Protein AF-A0A3M2BCF5-F1 (afdb_monomer_lite)

Foldseek 3Di:
DLLQLLVVVVVVDQLVVSVVVCCVLCVLLLVLLLQLLLQLLCLLLPFPDVVSNVRSPCVSVVSVVVSVCVSPVVSVVVNVCCVVCVCVSDDDPDDLVVVLVVLVPQPPDPVLVVVQVVLVCLLCCLVPVDPADAQLQQLLLAQPPDPVSVVLVVCVVVDLVSDWWKDKDLDPVLVLVLLVLLVPDPFFPHKDWLDDPPLVVVLVVLVVVLVVLVPDDLDFDDDDDDDDDDDDDDDPPPPPLPQDQCVLVVVLVVLVVVLVVLVVQLVPDVVSVVVCVVVSVVSVVSSVVSVVDDRSVSSVVVSVVSVVVSVVVVVVSVVVSCVSNPDPDDLVPDPPVSSVVQAPPVRMGMMITGTDDDLSGLVSLVVSLVSSCVSPVPIGDDSNCSNVVSVSLVVSLVSSLVSSLVSSLVSLCVSLVDPLLSVLLCQLLSSLVSNLSSCVPPVVPVQHHYSQQSSLRSSSSSNLSSLSSQQSSQVVVVDPSSNSSSLSVLVVVLVVLLVVLCVLLPDSRNSSVSNSVSNNSSSVSSNVCSSHNSVSCCVVRPDDPDPDDPDDDDDDDDDDDDDDDDPPPDDDDDDPPPDDDPDDDDDDDDDDDDLQAEEEEEEAAPPPCFACVNCVVLQVLVQVLCCVLCLPPNHRYGYYYDRHLVVVVVLLVDSNYFKYFFALVSVLVVCLVPPPFKDFWWFFPFFPDPFQKKFKKAFPPADLALVVQAQFEEEEADPPCPLVCQQQWAFPPHHSHRYHYDYDPDPVVLLVCRLVVPDVRGRIYIDGPVVVVVQCPDPPRVVGMDGSGMTHTDDGTTMITGDDVNPVSSVSNSVSQQCLVVDPSSVVSCVVRVGPTIHGDPPVSSVVSSVRVSVVD

Radius of gyration: 42.1 Å; chains: 1; bounding box: 110×77×121 Å

Secondary structure (DSSP, 8-state):
-HHHHHHHHHTT--HHHHHHHHHHHHHHHHHHHHHHHHHHHHHHTTSS-HHHHHHHHHHHHHHHHHHHHHHTHHHHHHHHHHHH-TTTTS---SSGGGTHHHHTT---THHHHHHHHHHHHHHHHHHHH----EE--SGGGS-TT-HHHHHHHHHHHH-GGGS-EEEEESSHHHHHHHHHHHHTSTTEEEEE-SS-TTHHHHHHHHHHHHHHHHT-----S-----------------------TTHHHHHHHHHHHHHHHHHHHHTT-HHHHHHHHHHHHHHHHHHHHHHHS-HHHHHHHHHHHHHHHHHHHHHHHHHHHHHHSPPP--TTSS-HHHHHHHB-TTSPEEEEEEESS--SSHHHHHHHHHHHHHH-TT-BSHHHHHHHHHHHHHHHHHHHHHHHHHHHHHHHHHHHSSHHHHHHHHHHHHHHHHHHHHHHHHH--S--EETTGGGHHHHHHHHHTHHHHHHHHHHHTT-HHHHHHHHHHHHHHHHHHHHHHHHHTT-SSHHHHHHHHHHHHHHHHHHHIIIIIHHHHHHHHS---------S---PPP--PPPP-------S--SSSS---------S------TT-EEEEEE-TT-TT--TTTTHHHHHHHHHHHHHTTTTTTSPEEEEEE--HHHHHHHHHSTTEEEEEE-HHHHHHHHHHSTTSEEEEEE-S-SS---S-EEEEEETTS-SSGGGGTT-EEEE--SSTHHHHHHH--BTTB--TTPEEEE-S-HHHHHHHHHHT-TT--SEEEEEHHHHHHHHT-TTTGGGEEEEEEPPPPPPPEEEEESTTHHHHHHHHHHHHHHGGGSHHHHHHHHHTT----EEP-HHHHHHHHHHHHTT-

Sequence (857 aa):
FYTHYRRFRAAGRAAPSAVAATYDAVGRSLWLDGVATAAAFLAAGLTEFPGLAELGVIAGAGLLICLAAMYVLFPALLVVADRRVPQAFGLGPDGAARLVPVIARAPRGRTGTIALAAAGLITVGGFAFGEYEFNTNLLDLQAGDGEAGVWQRRLMEVDDRARFAVALYRDRSAFERARERFEALPEVRRTEAAFPAGEASRRAALAPLCARAGALEVRMGRGRTEGPAAAAGGREASSAVAVQPGHARALRRELFALRSDLRRFARRSDEAEQALRGFEDGVTRLYRSLGTLDPAEADRSVAAVEARMGRALESVRGRVVGLLCPPPLDLDRVPPPLRSRFVGRDGSLALYIYPEGDVWSGEGSARFVRALRTVDANVFGGVVSFHDNAAAMIRSFAEAAALSAGVIGLLLLLFMGSLRGAALAAIPLVVGLGALLGVMRWLRLGLEWNLASFFAVPILIGIGIAGGIHVVRAHDTGSSETLEGAMEGVVFSALTTIISFGMLGFARHQGMAMLGSIVAVGVGLNLLATLYVLPAALQRWGAGRDRGDSSAGSGPPAHRGPAAGTAAVGTVVLAAALLAPAGLQAAGPDRGVAADTAVVVMVKPGDPAATPDLARDFLDRLGAYLQEARAFGERPVRVRITNRRDEARALLDDPATVAAFVPVGLFLELEARRPGRLRALLTIPRFGSDVDHVSLLVRRDGPERVDALTGAEVAVHFDPDTLFLRRVVGVGGRQLPGVRLRPVENLADAVFDLVDGAPGAPAGILVDDELLAFFRDDDLVWPELRVLWRSSELPRDVVVTVGEDGAAASETFARALRAMPGSDAGRALLELMDSAGFAPLDRARLDEAARLYREGR

pLDDT: mean 77.9, std 17.68, range [22.95, 96.81]

Structure (mmCIF, N/CA/C/O backbone):
data_AF-A0A3M2BCF5-F1
#
_entry.id   AF-A0A3M2BCF5-F1
#
loop_
_atom_site.group_PDB
_atom_site.id
_atom_site.type_symbol
_atom_site.label_atom_id
_atom_site.label_alt_id
_atom_site.label_comp_id
_atom_site.label_asym_id
_atom_site.label_entity_id
_atom_site.label_seq_id
_atom_site.pdbx_PDB_ins_code
_atom_site.Cartn_x
_atom_site.Cartn_y
_atom_site.Cartn_z
_atom_site.occupancy
_atom_site.B_iso_or_equiv
_atom_site.auth_seq_id
_atom_site.auth_comp_id
_atom_site.auth_asym_id
_atom_site.auth_atom_id
_atom_site.pdbx_PDB_model_num
ATOM 1 N N . PHE A 1 1 ? -19.226 2.320 34.745 1.00 88.38 1 PHE A N 1
ATOM 2 C CA . PHE A 1 1 ? -19.396 1.323 35.830 1.00 88.38 1 PHE A CA 1
ATOM 3 C C . PHE A 1 1 ? -18.564 1.668 37.064 1.00 88.38 1 PHE A C 1
ATOM 5 O O . PHE A 1 1 ? -19.145 1.952 38.101 1.00 88.38 1 PHE A O 1
ATOM 12 N N . TYR A 1 2 ? -17.226 1.684 36.971 1.00 87.25 2 TYR A N 1
ATOM 13 C CA . TYR A 1 2 ? -16.338 1.868 38.130 1.00 87.25 2 TYR A CA 1
ATOM 14 C C . TYR A 1 2 ? -16.621 3.140 38.954 1.00 87.25 2 TYR A C 1
ATOM 16 O O . TYR A 1 2 ? -16.654 3.070 40.179 1.00 87.25 2 TYR A O 1
ATOM 24 N N . THR A 1 3 ? -16.910 4.275 38.304 1.00 84.94 3 THR A N 1
ATOM 25 C CA . THR A 1 3 ? -17.259 5.542 38.980 1.00 84.94 3 THR A CA 1
ATOM 26 C C . THR A 1 3 ? -18.461 5.398 39.920 1.00 84.94 3 THR A C 1
ATOM 28 O O . THR A 1 3 ? -18.400 5.820 41.072 1.00 84.94 3 THR A O 1
ATOM 31 N N . HIS A 1 4 ? -19.524 4.726 39.472 1.00 84.69 4 HIS A N 1
ATOM 32 C CA . HIS A 1 4 ? -20.716 4.449 40.280 1.00 84.69 4 HIS A CA 1
ATOM 33 C C . HIS A 1 4 ? -20.453 3.408 41.368 1.00 84.69 4 HIS A C 1
ATOM 35 O O . HIS A 1 4 ? -20.882 3.602 42.503 1.00 84.69 4 HIS A O 1
ATOM 41 N N . TYR A 1 5 ? -19.692 2.349 41.064 1.00 86.75 5 TYR A N 1
ATOM 42 C CA . TYR A 1 5 ? -19.294 1.358 42.066 1.00 86.75 5 TYR A CA 1
ATOM 43 C C . TYR A 1 5 ? -18.578 2.023 43.245 1.00 86.75 5 TYR A C 1
ATOM 45 O O . TYR A 1 5 ? -18.944 1.809 44.399 1.00 86.75 5 TYR A O 1
ATOM 53 N N . ARG A 1 6 ? -17.601 2.893 42.958 1.00 83.06 6 ARG A N 1
ATOM 54 C CA . ARG A 1 6 ? -16.821 3.597 43.982 1.00 83.06 6 ARG A CA 1
ATOM 55 C C . ARG A 1 6 ? -17.695 4.516 44.840 1.00 83.06 6 ARG A C 1
ATOM 57 O O . ARG A 1 6 ? -17.500 4.563 46.051 1.00 83.06 6 ARG A O 1
ATOM 64 N N . ARG A 1 7 ? -18.682 5.195 44.241 1.00 78.62 7 ARG A N 1
ATOM 65 C CA . ARG A 1 7 ? -19.666 6.022 44.964 1.00 78.62 7 ARG A CA 1
ATOM 66 C C . ARG A 1 7 ? -20.559 5.181 45.878 1.00 78.62 7 ARG A C 1
ATOM 68 O O . ARG A 1 7 ? -20.648 5.473 47.065 1.00 78.62 7 ARG A O 1
ATOM 75 N N . PHE A 1 8 ? -21.106 4.066 45.391 1.00 83.31 8 PHE A N 1
ATOM 76 C CA . PHE A 1 8 ? -21.911 3.162 46.221 1.00 83.31 8 PHE A CA 1
ATOM 77 C C . PHE A 1 8 ? -21.111 2.500 47.351 1.00 83.31 8 PHE A C 1
ATOM 79 O O . PHE A 1 8 ? -21.654 2.279 48.435 1.00 83.31 8 PHE A O 1
ATOM 86 N N . ARG A 1 9 ? -19.820 2.217 47.132 1.00 82.56 9 ARG A N 1
ATOM 87 C CA . ARG A 1 9 ? -18.905 1.759 48.189 1.00 82.56 9 ARG A CA 1
ATOM 88 C C . ARG A 1 9 ? -18.629 2.855 49.216 1.00 82.56 9 ARG A C 1
ATOM 90 O O . ARG A 1 9 ? -18.689 2.572 50.408 1.00 82.56 9 ARG A O 1
ATOM 97 N N . ALA A 1 10 ? -18.405 4.095 48.775 1.00 77.81 10 ALA A N 1
ATOM 98 C CA . ALA A 1 10 ? -18.251 5.251 49.662 1.00 77.81 10 ALA A CA 1
ATOM 99 C C . ALA A 1 10 ? -19.531 5.546 50.469 1.00 77.81 10 ALA A C 1
ATOM 101 O O . ALA A 1 10 ? -19.443 5.940 51.626 1.00 77.81 10 ALA A O 1
ATOM 102 N N . ALA A 1 11 ? -20.708 5.266 49.903 1.00 79.00 11 ALA A N 1
ATOM 103 C CA . ALA A 1 11 ? -22.003 5.331 50.583 1.00 79.00 11 ALA A CA 1
ATOM 104 C C . ALA A 1 11 ? -22.262 4.155 51.556 1.00 79.00 11 ALA A C 1
ATOM 106 O O . ALA A 1 11 ? -23.370 4.007 52.068 1.00 79.00 11 ALA A O 1
ATOM 107 N N . GLY A 1 12 ? -21.269 3.291 51.804 1.00 80.50 12 GLY A N 1
ATOM 108 C CA . GLY A 1 12 ? -21.327 2.229 52.812 1.00 80.50 12 GLY A CA 1
ATOM 109 C C . GLY A 1 12 ? -21.913 0.892 52.343 1.00 80.50 12 GLY A C 1
ATOM 110 O O . GLY A 1 12 ? -22.092 -0.009 53.162 1.00 80.50 12 GLY A O 1
ATOM 111 N N . ARG A 1 13 ? -22.203 0.700 51.046 1.00 82.94 13 ARG A N 1
ATOM 112 C CA . ARG A 1 13 ? -22.712 -0.592 50.540 1.00 82.94 13 ARG A CA 1
ATOM 113 C C . ARG A 1 13 ? -21.603 -1.643 50.479 1.00 82.94 13 ARG A C 1
ATOM 115 O O . ARG A 1 13 ? -20.482 -1.335 50.086 1.00 82.94 13 ARG A O 1
ATOM 122 N N . ALA A 1 14 ? -21.912 -2.899 50.807 1.00 84.81 14 ALA A N 1
ATOM 123 C CA . ALA A 1 14 ? -20.997 -4.034 50.628 1.00 84.81 14 ALA A CA 1
ATOM 124 C C . ALA A 1 14 ? -20.665 -4.277 49.140 1.00 84.81 14 ALA A C 1
ATOM 126 O O . ALA A 1 14 ? -21.463 -3.952 48.267 1.00 84.81 14 ALA A O 1
ATOM 127 N N . ALA A 1 15 ? -19.512 -4.884 48.832 1.00 83.81 15 ALA A N 1
ATOM 128 C CA . ALA A 1 15 ? -19.051 -5.068 47.447 1.00 83.81 15 ALA A CA 1
ATOM 129 C C . ALA A 1 15 ? -20.092 -5.727 46.506 1.00 83.81 15 ALA A C 1
ATOM 131 O O . ALA A 1 15 ? -20.379 -5.150 45.456 1.00 83.81 15 ALA A O 1
ATOM 132 N N . PRO A 1 16 ? -20.757 -6.846 46.868 1.00 86.38 16 PRO A N 1
ATOM 133 C CA . PRO A 1 16 ? -21.774 -7.446 45.998 1.00 86.38 16 PRO A CA 1
ATOM 134 C C . PRO A 1 16 ? -23.012 -6.557 45.799 1.00 86.38 16 PRO A C 1
ATOM 136 O O . PRO A 1 16 ? -23.547 -6.474 44.695 1.00 86.38 16 PRO A O 1
ATOM 139 N N . SER A 1 17 ? -23.458 -5.850 46.844 1.00 87.88 17 SER A N 1
ATOM 140 C CA . SER A 1 17 ? -24.627 -4.966 46.753 1.00 87.88 17 SER A CA 1
ATOM 141 C C . SER A 1 17 ? -24.317 -3.649 46.037 1.00 87.88 17 SER A C 1
ATOM 143 O O . SER A 1 17 ? -25.205 -3.075 45.407 1.00 87.88 17 SER A O 1
ATOM 145 N N . ALA A 1 18 ? -23.064 -3.190 46.067 1.00 87.25 18 ALA A N 1
ATOM 146 C CA . ALA A 1 18 ? -22.585 -2.069 45.266 1.00 87.25 18 ALA A CA 1
ATOM 147 C C . ALA A 1 18 ? -22.527 -2.419 43.768 1.00 87.25 18 ALA A C 1
ATOM 149 O O . ALA A 1 18 ? -22.893 -1.585 42.941 1.00 87.25 18 ALA A O 1
ATOM 150 N N . VAL A 1 19 ? -22.135 -3.650 43.405 1.00 89.94 19 VAL A N 1
ATOM 151 C CA . VAL A 1 19 ? -22.208 -4.144 42.014 1.00 89.94 19 VAL A CA 1
ATOM 152 C C . VAL A 1 19 ? -23.653 -4.150 41.511 1.00 89.94 19 VAL A C 1
ATOM 154 O O . VAL A 1 19 ? -23.921 -3.581 40.455 1.00 89.94 19 VAL A O 1
ATOM 157 N N . ALA A 1 20 ? -24.587 -4.726 42.277 1.00 89.69 20 ALA A N 1
ATOM 158 C CA . ALA A 1 20 ? -26.003 -4.765 41.901 1.00 89.69 20 ALA A CA 1
ATOM 159 C C . ALA A 1 20 ? -26.575 -3.351 41.696 1.00 89.69 20 ALA A C 1
ATOM 161 O O . ALA A 1 20 ? -27.104 -3.044 40.631 1.00 89.69 20 ALA A O 1
ATOM 162 N N . ALA A 1 21 ? -26.336 -2.449 42.655 1.00 87.50 21 ALA A N 1
ATOM 163 C CA . ALA A 1 21 ? -26.757 -1.051 42.557 1.00 87.50 21 ALA A CA 1
ATOM 164 C C . ALA A 1 21 ? -26.148 -0.320 41.348 1.00 87.50 21 ALA A C 1
ATOM 166 O O . ALA A 1 21 ? -26.780 0.550 40.751 1.00 87.50 21 ALA A O 1
ATOM 167 N N . THR A 1 22 ? -24.920 -0.680 40.964 1.00 89.81 22 THR A N 1
ATOM 168 C CA . THR A 1 22 ? -24.268 -0.121 39.776 1.00 89.81 22 THR A CA 1
ATOM 169 C C . THR A 1 22 ? -24.973 -0.563 38.494 1.00 89.81 22 THR A C 1
ATOM 171 O O . THR A 1 22 ? -25.193 0.268 37.613 1.00 89.81 22 THR A O 1
ATOM 174 N N . TYR A 1 23 ? -25.364 -1.835 38.374 1.00 90.75 23 TYR A N 1
ATOM 175 C CA . TYR A 1 23 ? -26.132 -2.299 37.214 1.00 90.75 23 TYR A CA 1
ATOM 176 C C . TYR A 1 23 ? -27.539 -1.704 37.162 1.00 90.75 23 TYR A C 1
ATOM 178 O O . TYR A 1 23 ? -27.988 -1.346 36.073 1.00 90.75 23 TYR A O 1
ATOM 186 N N . ASP A 1 24 ? -28.191 -1.509 38.307 1.00 87.62 24 ASP A N 1
ATOM 187 C CA . ASP A 1 24 ? -29.490 -0.831 38.358 1.00 87.62 24 ASP A CA 1
ATOM 188 C C . ASP A 1 24 ? -29.388 0.620 37.860 1.00 87.62 24 ASP A C 1
ATOM 190 O O . ASP A 1 24 ? -30.250 1.089 37.117 1.00 87.62 24 ASP A O 1
ATOM 194 N N . ALA A 1 25 ? -28.302 1.316 38.217 1.00 85.25 25 ALA A N 1
ATOM 195 C CA . ALA A 1 25 ? -28.088 2.710 37.841 1.00 85.25 25 ALA A CA 1
ATOM 196 C C . ALA A 1 25 ? -27.658 2.891 36.374 1.00 85.25 25 ALA A C 1
ATOM 198 O O . ALA A 1 25 ? -28.200 3.745 35.673 1.00 85.25 25 ALA A O 1
ATOM 199 N N . VAL A 1 26 ? -26.670 2.120 35.899 1.00 87.75 26 VAL A N 1
ATOM 200 C CA . VAL A 1 26 ? -26.027 2.352 34.587 1.00 87.75 26 VAL A CA 1
ATOM 201 C C . VAL A 1 26 ? -25.986 1.139 33.664 1.00 87.75 26 VAL A C 1
ATOM 203 O O . VAL A 1 26 ? -25.510 1.257 32.537 1.00 87.75 26 VAL A O 1
ATOM 206 N N . GLY A 1 27 ? -26.498 -0.017 34.088 1.00 88.31 27 GLY A N 1
ATOM 207 C CA . GLY A 1 27 ? -26.477 -1.239 33.285 1.00 88.31 27 GLY A CA 1
ATOM 208 C C . GLY A 1 27 ? -27.246 -1.094 31.973 1.00 88.31 27 GLY A C 1
ATOM 209 O O . GLY A 1 27 ? -26.768 -1.512 30.932 1.00 88.31 27 GLY A O 1
ATOM 210 N N . ARG A 1 28 ? -28.407 -0.435 31.959 1.00 88.19 28 ARG A N 1
ATOM 211 C CA . ARG A 1 28 ? -29.130 -0.228 30.689 1.00 88.19 28 ARG A CA 1
ATOM 212 C C . ARG A 1 28 ? -28.355 0.657 29.712 1.00 88.19 28 ARG A C 1
ATOM 214 O O . ARG A 1 28 ? -28.292 0.333 28.532 1.00 88.19 28 ARG A O 1
ATOM 221 N N . SER A 1 29 ? -27.746 1.736 30.206 1.00 88.81 29 SER A N 1
ATOM 222 C CA . SER A 1 29 ? -26.940 2.646 29.383 1.00 88.81 29 SER A CA 1
ATOM 223 C C . SER A 1 29 ? -25.698 1.955 28.828 1.00 88.81 29 SER A C 1
ATOM 225 O O . SER A 1 29 ? -25.383 2.135 27.663 1.00 88.81 29 SER A O 1
ATOM 227 N N . LEU A 1 30 ? -25.032 1.130 29.644 1.00 90.62 30 LEU A N 1
ATOM 228 C CA . LEU A 1 30 ? -23.824 0.402 29.257 1.00 90.62 30 LEU A CA 1
ATOM 229 C C . LEU A 1 30 ? -24.103 -0.655 28.180 1.00 90.62 30 LEU A C 1
ATOM 231 O O . LEU A 1 30 ? -23.331 -0.795 27.238 1.00 90.62 30 LEU A O 1
ATOM 235 N N . TRP A 1 31 ? -25.212 -1.389 28.311 1.00 91.44 31 TRP A N 1
ATOM 236 C CA . TRP A 1 31 ? -25.617 -2.371 27.307 1.00 91.44 31 TRP A CA 1
ATOM 237 C C . TRP A 1 31 ? -25.958 -1.698 25.980 1.00 91.44 31 TRP A C 1
ATOM 239 O O . TRP A 1 31 ? -25.497 -2.128 24.928 1.00 91.44 31 TRP A O 1
ATOM 249 N N . LEU A 1 32 ? -26.724 -0.608 26.050 1.00 88.31 32 LEU A N 1
ATOM 250 C CA . LEU A 1 32 ? -27.104 0.181 24.890 1.00 88.31 32 LEU A CA 1
ATOM 251 C C . LEU A 1 32 ? -25.886 0.741 24.157 1.00 88.31 32 LEU A C 1
ATOM 253 O O . LEU A 1 32 ? -25.771 0.561 22.951 1.00 88.31 32 LEU A O 1
ATOM 257 N N . ASP A 1 33 ? -24.989 1.397 24.884 1.00 89.69 33 ASP A N 1
ATOM 258 C CA . ASP A 1 33 ? -23.778 1.986 24.322 1.00 89.69 33 ASP A CA 1
ATOM 259 C C . ASP A 1 33 ? -22.892 0.928 23.650 1.00 89.69 33 ASP A C 1
ATOM 261 O O . ASP A 1 33 ? -22.511 1.069 22.487 1.00 89.69 33 ASP A O 1
ATOM 265 N N . GLY A 1 34 ? -22.647 -0.193 24.337 1.00 91.94 34 GLY A N 1
ATOM 266 C CA . GLY A 1 34 ? -21.840 -1.285 23.798 1.00 91.94 34 GLY A CA 1
ATOM 267 C C . GLY A 1 34 ? -22.444 -1.915 22.541 1.00 91.94 34 GLY A C 1
ATOM 268 O O . GLY A 1 34 ? -21.730 -2.130 21.563 1.00 91.94 34 GLY A O 1
ATOM 269 N N . VAL A 1 35 ? -23.757 -2.172 22.534 1.00 92.69 35 VAL A N 1
ATOM 270 C CA . VAL A 1 35 ? -24.453 -2.740 21.368 1.00 92.69 35 VAL A CA 1
ATOM 271 C C . VAL A 1 35 ? -24.526 -1.735 20.221 1.00 92.69 35 VAL A C 1
ATOM 273 O O . VAL A 1 35 ? -24.281 -2.116 19.081 1.00 92.69 35 VAL A O 1
ATOM 276 N N . ALA A 1 36 ? -24.826 -0.463 20.495 1.00 89.75 36 ALA A N 1
ATOM 277 C CA . ALA A 1 36 ? -24.903 0.574 19.468 1.00 89.75 36 ALA A CA 1
ATOM 278 C C . ALA A 1 36 ? -23.544 0.809 18.803 1.00 89.75 36 ALA A C 1
ATOM 280 O O . ALA A 1 36 ? -23.461 0.835 17.575 1.00 89.75 36 ALA A O 1
ATOM 281 N N . THR A 1 37 ? -22.477 0.894 19.601 1.00 90.44 37 THR A N 1
ATOM 282 C CA . THR A 1 37 ? -21.112 1.042 19.089 1.00 90.44 37 THR A CA 1
ATOM 283 C C . THR A 1 37 ? -20.711 -0.192 18.278 1.00 90.44 37 THR A C 1
ATOM 285 O O . THR A 1 37 ? -20.259 -0.054 17.144 1.00 90.44 37 THR A O 1
ATOM 288 N N . ALA A 1 38 ? -20.938 -1.407 18.794 1.00 93.56 38 ALA A N 1
ATOM 289 C CA . ALA A 1 38 ? -20.632 -2.637 18.063 1.00 93.56 38 ALA A CA 1
ATOM 290 C C . ALA A 1 38 ? -21.408 -2.741 16.741 1.00 93.56 38 ALA A C 1
ATOM 292 O O . ALA A 1 38 ? -20.826 -3.076 15.712 1.00 93.56 38 ALA A O 1
ATOM 293 N N . ALA A 1 39 ? -22.700 -2.408 16.745 1.00 91.75 39 ALA A N 1
ATOM 294 C CA . ALA A 1 39 ? -23.540 -2.426 15.553 1.00 91.75 39 ALA A CA 1
ATOM 295 C C . ALA A 1 39 ? -23.080 -1.404 14.504 1.00 91.75 39 ALA A C 1
ATOM 297 O O . ALA A 1 39 ? -23.123 -1.702 13.315 1.00 91.75 39 ALA A O 1
ATOM 298 N N . ALA A 1 40 ? -22.590 -0.234 14.923 1.00 88.56 40 ALA A N 1
ATOM 299 C CA . ALA A 1 40 ? -22.030 0.763 14.016 1.00 88.56 40 ALA A CA 1
ATOM 300 C C . ALA A 1 40 ? -20.791 0.245 13.270 1.00 88.56 40 ALA A C 1
ATOM 302 O O . ALA A 1 40 ? -20.678 0.457 12.063 1.00 88.56 40 ALA A O 1
ATOM 303 N N . PHE A 1 41 ? -19.898 -0.462 13.972 1.00 90.00 41 PHE A N 1
ATOM 304 C CA . PHE A 1 41 ? -18.720 -1.097 13.374 1.00 90.00 41 PHE A CA 1
ATOM 305 C C . PHE A 1 41 ? -19.093 -2.298 12.496 1.00 90.00 41 PHE A C 1
ATOM 307 O O . PHE A 1 41 ? -18.588 -2.418 11.383 1.00 90.00 41 PHE A O 1
ATOM 314 N N . LEU A 1 42 ? -20.029 -3.144 12.937 1.00 92.00 42 LEU A N 1
ATOM 315 C CA . LEU A 1 42 ? -20.529 -4.268 12.136 1.00 92.00 42 LEU A CA 1
ATOM 316 C C . LEU A 1 42 ? -21.239 -3.801 10.858 1.00 92.00 42 LEU A C 1
ATOM 318 O O . LEU A 1 42 ? -21.130 -4.466 9.834 1.00 92.00 42 LEU A O 1
ATOM 322 N N . ALA A 1 43 ? -21.920 -2.652 10.891 1.00 89.50 43 ALA A N 1
ATOM 323 C CA . ALA A 1 43 ? -22.538 -2.057 9.708 1.00 89.50 43 ALA A CA 1
ATOM 324 C C . ALA A 1 43 ? -21.495 -1.663 8.650 1.00 89.50 43 ALA A C 1
ATOM 326 O O . ALA A 1 43 ? -21.739 -1.847 7.461 1.00 89.50 43 ALA A O 1
ATOM 327 N N . ALA A 1 44 ? -20.308 -1.206 9.065 1.00 84.00 44 ALA A N 1
ATOM 328 C CA . ALA A 1 44 ? -19.193 -0.976 8.144 1.00 84.00 44 ALA A CA 1
ATOM 329 C C . ALA A 1 44 ? -18.671 -2.287 7.511 1.00 84.00 44 ALA A C 1
ATOM 331 O O . ALA A 1 44 ? -18.160 -2.275 6.391 1.00 84.00 44 ALA A O 1
ATOM 332 N N . GLY A 1 45 ? -18.894 -3.421 8.187 1.00 86.25 45 GLY A N 1
ATOM 333 C CA . GLY A 1 45 ? -18.701 -4.787 7.688 1.00 86.25 45 GLY A CA 1
ATOM 334 C C . GLY A 1 45 ? -19.500 -5.143 6.429 1.00 86.25 45 GLY A C 1
ATOM 335 O O . GLY A 1 45 ? -19.145 -6.091 5.738 1.00 86.25 45 GLY A O 1
ATOM 336 N N . LEU A 1 46 ? -20.567 -4.399 6.119 1.00 87.88 46 LEU A N 1
ATOM 337 C CA . LEU A 1 46 ? -21.441 -4.653 4.966 1.00 87.88 46 LEU A CA 1
ATOM 338 C C . LEU A 1 46 ? -20.963 -3.977 3.675 1.00 87.88 46 LEU A C 1
ATOM 340 O O . LEU A 1 46 ? -21.646 -4.057 2.657 1.00 87.88 46 LEU A O 1
ATOM 344 N N . THR A 1 47 ? -19.832 -3.279 3.719 1.00 86.88 47 THR A N 1
ATOM 345 C CA . THR A 1 47 ? -19.315 -2.548 2.561 1.00 86.88 47 THR A CA 1
ATOM 346 C C . THR A 1 47 ? -18.500 -3.429 1.627 1.00 86.88 47 THR A C 1
ATOM 348 O O . THR A 1 47 ? -17.897 -4.416 2.038 1.00 86.88 47 THR A O 1
ATOM 351 N N . GLU A 1 48 ? -18.430 -3.033 0.355 1.00 85.38 48 GLU A N 1
ATOM 352 C CA . GLU A 1 48 ? -17.676 -3.768 -0.669 1.00 85.38 48 GLU A CA 1
ATOM 353 C C . GLU A 1 48 ? -16.152 -3.638 -0.516 1.00 85.38 48 GLU A C 1
ATOM 355 O O . GLU A 1 48 ? -15.405 -4.354 -1.178 1.00 85.38 48 GLU A O 1
ATOM 360 N N . PHE A 1 49 ? -15.662 -2.728 0.339 1.00 84.75 49 PHE A N 1
ATOM 361 C CA . PHE A 1 49 ? -14.229 -2.511 0.528 1.00 84.75 49 PHE A CA 1
ATOM 362 C C . PHE A 1 49 ? -13.664 -3.430 1.629 1.00 84.75 49 PHE A C 1
ATOM 364 O O . PHE A 1 49 ? -13.935 -3.181 2.809 1.00 84.75 49 PHE A O 1
ATOM 371 N N . PRO A 1 50 ? -12.818 -4.432 1.300 1.00 83.81 50 PRO A N 1
ATOM 372 C CA . PRO A 1 50 ? -12.397 -5.459 2.258 1.00 83.81 50 PRO A CA 1
ATOM 373 C C . PRO A 1 50 ? -11.695 -4.897 3.494 1.00 83.81 50 PRO A C 1
ATOM 375 O O . PRO A 1 50 ? -12.000 -5.300 4.611 1.00 83.81 50 PRO A O 1
ATOM 378 N N . GLY A 1 51 ? -10.820 -3.899 3.317 1.00 81.94 51 GLY A N 1
ATOM 379 C CA . GLY A 1 51 ? -10.086 -3.304 4.436 1.00 81.94 51 GLY A CA 1
ATOM 380 C C . GLY A 1 51 ? -10.996 -2.639 5.473 1.00 81.94 51 GLY A C 1
ATOM 381 O O . GLY A 1 51 ? -10.699 -2.679 6.665 1.00 81.94 51 GLY A O 1
ATOM 382 N N . LEU A 1 52 ? -12.128 -2.067 5.045 1.00 81.50 52 LEU A N 1
ATOM 383 C CA . LEU A 1 52 ? -13.124 -1.520 5.967 1.00 81.50 52 LEU A CA 1
ATOM 384 C C . LEU A 1 52 ? -14.003 -2.619 6.548 1.00 81.50 52 LEU A C 1
ATOM 386 O O . LEU A 1 52 ? -14.310 -2.584 7.739 1.00 81.50 52 LEU A O 1
ATOM 390 N N . ALA A 1 53 ? -14.407 -3.573 5.711 1.00 87.81 53 ALA A N 1
ATOM 391 C CA . ALA A 1 53 ? -15.297 -4.641 6.119 1.00 87.81 53 ALA A CA 1
ATOM 392 C C . ALA A 1 53 ? -14.661 -5.508 7.219 1.00 87.81 53 ALA A C 1
ATOM 394 O O . ALA A 1 53 ? -15.263 -5.723 8.271 1.00 87.81 53 ALA A O 1
ATOM 395 N N . GLU A 1 54 ? -13.409 -5.928 7.025 1.00 91.12 54 GLU A N 1
ATOM 396 C CA . GLU A 1 54 ? -12.643 -6.706 8.001 1.00 91.12 54 GLU A CA 1
ATOM 397 C C . GLU A 1 54 ? -12.417 -5.923 9.298 1.00 91.12 54 GLU A C 1
ATOM 399 O O . GLU A 1 54 ? -12.681 -6.442 10.385 1.00 91.12 54 GLU A O 1
ATOM 404 N N . LEU A 1 55 ? -12.004 -4.652 9.199 1.00 87.81 55 LEU A N 1
ATOM 405 C CA . LEU A 1 55 ? -11.838 -3.779 10.362 1.00 87.81 55 LEU A CA 1
ATOM 406 C C . LEU A 1 55 ? -13.151 -3.642 11.145 1.00 87.81 55 LEU A C 1
ATOM 408 O O . LEU A 1 55 ? -13.149 -3.746 12.372 1.00 87.81 55 LEU A O 1
ATOM 412 N N . GLY A 1 56 ? -14.269 -3.434 10.446 1.00 89.25 56 GLY A N 1
ATOM 413 C CA . GLY A 1 56 ? -15.600 -3.310 11.032 1.00 89.25 56 GLY A CA 1
ATOM 414 C C . GLY A 1 56 ? -16.048 -4.580 11.753 1.00 89.25 56 GLY A C 1
ATOM 415 O O . GLY A 1 56 ? -16.528 -4.511 12.885 1.00 89.25 56 GLY A O 1
ATOM 416 N N . VAL A 1 57 ? -15.824 -5.751 11.150 1.00 92.75 57 VAL A N 1
ATOM 417 C CA . VAL A 1 57 ? -16.145 -7.050 11.760 1.00 92.75 57 VAL A CA 1
ATOM 418 C C . VAL A 1 57 ? -15.287 -7.308 12.997 1.00 92.75 57 VAL A C 1
ATOM 420 O O . VAL A 1 57 ? -15.829 -7.655 14.048 1.00 92.75 57 VAL A O 1
ATOM 423 N N . ILE A 1 58 ? -13.971 -7.094 12.910 1.00 94.12 58 ILE A N 1
ATOM 424 C CA . ILE A 1 58 ? -13.043 -7.309 14.029 1.00 94.12 58 ILE A CA 1
ATOM 425 C C . ILE A 1 58 ? -13.369 -6.359 15.185 1.00 94.12 58 ILE A C 1
ATOM 427 O O . ILE A 1 58 ? -13.511 -6.801 16.327 1.00 94.12 58 ILE A O 1
ATOM 431 N N . ALA A 1 59 ? -13.531 -5.064 14.904 1.00 91.06 59 ALA A N 1
ATOM 432 C CA . ALA A 1 59 ? -13.850 -4.068 15.922 1.00 91.06 59 ALA A CA 1
ATOM 433 C C . ALA A 1 59 ? -15.232 -4.319 16.543 1.00 91.06 59 ALA A C 1
ATOM 435 O O . ALA A 1 59 ? -15.375 -4.297 17.765 1.00 91.06 59 ALA A O 1
ATOM 436 N N . GLY A 1 60 ? -16.241 -4.617 15.722 1.00 92.19 60 GLY A N 1
ATOM 437 C CA . GLY A 1 60 ? -17.602 -4.891 16.171 1.00 92.19 60 GLY A CA 1
ATOM 438 C C . GLY A 1 60 ? -17.703 -6.141 17.047 1.00 92.19 60 GLY A C 1
ATOM 439 O O . GLY A 1 60 ? -18.249 -6.082 18.150 1.00 92.19 60 GLY A O 1
ATOM 440 N N . ALA A 1 61 ? -17.120 -7.261 16.609 1.00 94.44 61 ALA A N 1
ATOM 441 C CA . ALA A 1 61 ? -17.064 -8.488 17.403 1.00 94.44 61 ALA A CA 1
ATOM 442 C C . ALA A 1 61 ? -16.246 -8.292 18.690 1.00 94.44 61 ALA A C 1
ATOM 444 O O . ALA A 1 61 ? -16.674 -8.707 19.770 1.00 94.44 61 ALA A O 1
ATOM 445 N N . GLY A 1 62 ? -15.110 -7.595 18.599 1.00 95.00 62 GLY A N 1
ATOM 446 C CA . GLY A 1 62 ? -14.283 -7.238 19.749 1.00 95.00 62 GLY A CA 1
ATOM 447 C C . GLY A 1 62 ? -15.047 -6.422 20.793 1.00 95.00 62 GLY A C 1
ATOM 448 O O . GLY A 1 62 ? -14.969 -6.723 21.981 1.00 95.00 62 GLY A O 1
ATOM 449 N N . LEU A 1 63 ? -15.857 -5.447 20.372 1.00 93.56 63 LEU A N 1
ATOM 450 C CA . LEU A 1 63 ? -16.698 -4.650 21.270 1.00 93.56 63 LEU A CA 1
ATOM 451 C C . LEU A 1 63 ? -17.772 -5.486 21.975 1.00 93.56 63 LEU A C 1
ATOM 453 O O . LEU A 1 63 ? -18.012 -5.275 23.163 1.00 93.56 63 LEU A O 1
ATOM 457 N N . LEU A 1 64 ? -18.376 -6.466 21.296 1.00 95.06 64 LEU A N 1
ATOM 458 C CA . LEU A 1 64 ? -19.318 -7.398 21.930 1.00 95.06 64 LEU A CA 1
ATOM 459 C C . LEU A 1 64 ? -18.628 -8.288 22.970 1.00 95.06 64 LEU A C 1
ATOM 461 O O . LEU A 1 64 ? -19.178 -8.513 24.050 1.00 95.06 64 LEU A O 1
ATOM 465 N N . ILE A 1 65 ? -17.409 -8.753 22.685 1.00 95.50 65 ILE A N 1
ATOM 466 C CA . ILE A 1 65 ? -16.593 -9.514 23.642 1.00 95.50 65 ILE A CA 1
ATOM 467 C C . ILE A 1 65 ? -16.228 -8.634 24.844 1.00 95.50 65 ILE A C 1
ATOM 469 O O . ILE A 1 65 ? -16.384 -9.062 25.989 1.00 95.50 65 ILE A O 1
ATOM 473 N N . CYS A 1 66 ? -15.809 -7.387 24.610 1.00 93.31 66 CYS A N 1
ATOM 474 C CA . CYS A 1 66 ? -15.543 -6.408 25.663 1.00 93.31 66 CYS A CA 1
ATOM 475 C C . CYS A 1 66 ? -16.790 -6.140 26.511 1.00 93.31 66 CYS A C 1
ATOM 477 O O . CYS A 1 66 ? -16.695 -6.090 27.737 1.00 93.31 66 CYS A O 1
ATOM 479 N N . LEU A 1 67 ? -17.967 -6.026 25.889 1.00 93.50 67 LEU A N 1
ATOM 480 C CA . LEU A 1 67 ? -19.235 -5.871 26.594 1.00 93.50 67 LEU A CA 1
ATOM 481 C C . LEU A 1 67 ? -19.529 -7.097 27.468 1.00 93.50 67 LEU A C 1
ATOM 483 O O . LEU A 1 67 ? -19.822 -6.945 28.652 1.00 93.50 67 LEU A O 1
ATOM 487 N N . ALA A 1 68 ? -19.382 -8.313 26.940 1.00 94.00 68 ALA A N 1
ATOM 488 C CA . ALA A 1 68 ? -19.564 -9.538 27.717 1.00 94.00 68 ALA A CA 1
ATOM 489 C C . ALA A 1 68 ? -18.587 -9.613 28.907 1.00 94.00 68 ALA A C 1
ATOM 491 O O . ALA A 1 68 ? -18.995 -9.877 30.042 1.00 94.00 68 ALA A O 1
ATOM 492 N N . ALA A 1 69 ? -17.311 -9.293 28.683 1.00 94.44 69 ALA A N 1
ATOM 493 C CA . ALA A 1 69 ? -16.304 -9.218 29.737 1.00 94.44 69 ALA A CA 1
ATOM 494 C C . ALA A 1 69 ? -16.649 -8.146 30.787 1.00 94.44 69 ALA A C 1
ATOM 496 O O . ALA A 1 69 ? -16.462 -8.372 31.982 1.00 94.44 69 ALA A O 1
ATOM 497 N N . MET A 1 70 ? -17.220 -7.014 30.372 1.00 91.62 70 MET A N 1
ATOM 498 C CA . MET A 1 70 ? -17.652 -5.939 31.264 1.00 91.62 70 MET A CA 1
ATOM 499 C C . MET A 1 70 ? -18.840 -6.336 32.160 1.00 91.62 70 MET A C 1
ATOM 501 O O . MET A 1 70 ? -18.968 -5.825 33.274 1.00 91.62 70 MET A O 1
ATOM 505 N N . TYR A 1 71 ? -19.702 -7.254 31.707 1.00 91.56 71 TYR A N 1
ATOM 506 C CA . TYR A 1 71 ? -20.834 -7.767 32.492 1.00 91.56 71 TYR A CA 1
ATOM 507 C C . TYR A 1 71 ? -20.488 -8.947 33.396 1.00 91.56 71 TYR A C 1
ATOM 509 O O . TYR A 1 71 ? -21.113 -9.120 34.440 1.00 91.56 71 TYR A O 1
ATOM 517 N N . VAL A 1 72 ? -19.509 -9.760 33.002 1.00 91.94 72 VAL A N 1
ATOM 518 C CA . VAL A 1 72 ? -19.199 -11.018 33.691 1.00 91.94 72 VAL A CA 1
ATOM 519 C C . VAL A 1 72 ? -17.872 -10.923 34.435 1.00 91.94 72 VAL A C 1
ATOM 521 O O . VAL A 1 72 ? -17.820 -11.046 35.659 1.00 91.94 72 VAL A O 1
ATOM 524 N N . LEU A 1 73 ? -16.788 -10.680 33.701 1.00 93.88 73 LEU A N 1
ATOM 525 C CA . LEU A 1 73 ? -15.430 -10.764 34.225 1.00 93.88 73 LEU A CA 1
ATOM 526 C C . LEU A 1 73 ? -15.078 -9.560 35.107 1.00 93.88 73 LEU A C 1
ATOM 528 O O . LEU A 1 73 ? -14.564 -9.733 36.211 1.00 93.88 73 LEU A O 1
ATOM 532 N N . PHE A 1 74 ? -15.381 -8.342 34.653 1.00 91.62 74 PHE A N 1
ATOM 533 C CA . PHE A 1 74 ? -15.032 -7.111 35.363 1.00 91.62 74 PHE A CA 1
ATOM 534 C C . PHE A 1 74 ? -15.614 -7.026 36.788 1.00 91.62 74 PHE A C 1
ATOM 536 O O . PHE A 1 74 ? -14.831 -6.824 37.719 1.00 91.62 74 PHE A O 1
ATOM 543 N N . PRO A 1 75 ? -16.929 -7.217 37.030 1.00 91.06 75 PRO A N 1
ATOM 544 C CA . PRO A 1 75 ? -17.472 -7.181 38.390 1.00 91.06 75 PRO A CA 1
ATOM 545 C C . PRO A 1 75 ? -16.928 -8.310 39.276 1.00 91.06 75 PRO A C 1
ATOM 547 O O . PRO A 1 75 ? -16.701 -8.085 40.464 1.00 91.06 75 PRO A O 1
ATOM 550 N N . ALA A 1 76 ? -16.670 -9.502 38.723 1.00 90.88 76 ALA A N 1
ATOM 551 C CA . ALA A 1 76 ? -16.087 -10.613 39.474 1.00 90.88 76 ALA A CA 1
ATOM 552 C C . ALA A 1 76 ? -14.668 -10.276 39.958 1.00 90.88 76 ALA A C 1
ATOM 554 O O . ALA A 1 76 ? -14.366 -10.412 41.147 1.00 90.88 76 ALA A O 1
ATOM 555 N N . LEU A 1 77 ? -13.820 -9.762 39.060 1.00 90.81 77 LEU A N 1
ATOM 556 C CA . LEU A 1 77 ? -12.477 -9.295 39.403 1.00 90.81 77 LEU A CA 1
ATOM 557 C C . LEU A 1 77 ? -12.520 -8.140 40.405 1.00 90.81 77 LEU A C 1
ATOM 559 O O . LEU A 1 77 ? -11.723 -8.121 41.340 1.00 90.81 77 LEU A O 1
ATOM 563 N N . LEU A 1 78 ? -13.472 -7.218 40.256 1.00 87.88 78 LEU A N 1
ATOM 564 C CA . LEU A 1 78 ? -13.630 -6.075 41.150 1.00 87.88 78 LEU A CA 1
ATOM 565 C C . LEU A 1 78 ? -13.992 -6.509 42.578 1.00 87.88 78 LEU A C 1
ATOM 567 O O . LEU A 1 78 ? -13.375 -6.039 43.529 1.00 87.88 78 LEU A O 1
ATOM 571 N N . VAL A 1 79 ? -14.926 -7.454 42.741 1.00 87.75 79 VAL A N 1
ATOM 572 C CA . VAL A 1 79 ? -15.288 -8.008 44.060 1.00 87.75 79 VAL A CA 1
ATOM 573 C C . VAL A 1 79 ? -14.117 -8.774 44.681 1.00 87.75 79 VAL A C 1
ATOM 575 O O . VAL A 1 79 ? -13.886 -8.670 45.886 1.00 87.75 79 VAL A O 1
ATOM 578 N N . VAL A 1 80 ? -13.359 -9.535 43.886 1.00 88.88 80 VAL A N 1
ATOM 579 C CA . VAL A 1 80 ? -12.157 -10.238 44.367 1.00 88.88 80 VAL A CA 1
ATOM 580 C C . VAL A 1 80 ? -11.075 -9.247 44.800 1.00 88.88 80 VAL A C 1
ATOM 582 O O . VAL A 1 80 ? -10.472 -9.431 45.858 1.00 88.88 80 VAL A O 1
ATOM 585 N N . ALA A 1 81 ? -10.846 -8.190 44.023 1.00 85.06 81 ALA A N 1
ATOM 586 C CA . ALA A 1 81 ? -9.854 -7.167 44.327 1.00 85.06 81 ALA A CA 1
ATOM 587 C C . ALA A 1 81 ? -10.220 -6.379 45.594 1.00 85.06 81 ALA A C 1
ATOM 589 O O . ALA A 1 81 ? -9.371 -6.209 46.464 1.00 85.06 81 ALA A O 1
ATOM 590 N N . ASP A 1 82 ? -11.484 -5.980 45.745 1.00 82.81 82 ASP A N 1
ATOM 591 C CA . ASP A 1 82 ? -11.986 -5.266 46.928 1.00 82.81 82 ASP A CA 1
ATOM 592 C C . ASP A 1 82 ? -11.911 -6.135 48.198 1.00 82.81 82 ASP A C 1
ATOM 594 O O . ASP A 1 82 ? -11.622 -5.648 49.287 1.00 82.81 82 ASP A O 1
ATOM 598 N N . ARG A 1 83 ? -12.070 -7.461 48.067 1.00 81.69 83 ARG A N 1
ATOM 599 C CA . ARG A 1 83 ? -11.839 -8.404 49.177 1.00 81.69 83 ARG A CA 1
ATOM 600 C C . ARG A 1 83 ? -10.366 -8.531 49.562 1.00 81.69 83 ARG A C 1
ATOM 602 O O . ARG A 1 83 ? -10.070 -8.681 50.743 1.00 81.69 83 ARG A O 1
ATOM 609 N N . ARG A 1 84 ? -9.454 -8.540 48.583 1.00 81.38 84 ARG A N 1
ATOM 610 C CA . ARG A 1 84 ? -8.014 -8.753 48.818 1.00 81.38 84 ARG A CA 1
ATOM 611 C C . ARG A 1 84 ? -7.288 -7.490 49.261 1.00 81.38 84 ARG A C 1
ATOM 613 O O . ARG A 1 84 ? -6.344 -7.586 50.036 1.00 81.38 84 ARG A O 1
ATOM 620 N N . VAL A 1 85 ? -7.717 -6.325 48.780 1.00 73.50 85 VAL A N 1
ATOM 621 C CA . VAL A 1 85 ? -7.105 -5.035 49.108 1.00 73.50 85 VAL A CA 1
ATOM 622 C C . VAL A 1 85 ? -8.203 -4.007 49.425 1.00 73.50 85 VAL A C 1
ATOM 624 O O . VAL A 1 85 ? -8.450 -3.103 48.625 1.00 73.50 85 VAL A O 1
ATOM 627 N N . PRO A 1 86 ? -8.860 -4.102 50.601 1.00 62.94 86 PRO A N 1
ATOM 628 C CA . PRO A 1 86 ? -9.999 -3.245 50.957 1.00 62.94 86 PRO A CA 1
ATOM 629 C C . PRO A 1 86 ? -9.673 -1.743 50.941 1.00 62.94 86 PRO A C 1
ATOM 631 O O . PRO A 1 86 ? -10.552 -0.911 50.731 1.00 62.94 86 PRO A O 1
ATOM 634 N N . GLN A 1 87 ? -8.398 -1.392 51.145 1.00 57.38 87 GLN A N 1
ATOM 635 C CA . GLN A 1 87 ? -7.908 -0.011 51.153 1.00 57.38 87 GLN A CA 1
ATOM 636 C C . GLN A 1 87 ? -7.485 0.513 49.769 1.00 57.38 87 GLN A C 1
ATOM 638 O O . GLN A 1 87 ? -7.428 1.724 49.596 1.00 57.38 87 GLN A O 1
ATOM 643 N N . ALA A 1 88 ? -7.257 -0.339 48.755 1.00 55.88 88 ALA A N 1
ATOM 644 C CA . ALA A 1 88 ? -6.917 0.132 47.399 1.00 55.88 88 ALA A CA 1
ATOM 645 C C . ALA A 1 88 ? -8.094 0.836 46.705 1.00 55.88 88 ALA A C 1
ATOM 647 O O . ALA A 1 88 ? -7.904 1.618 45.776 1.00 55.88 88 ALA A O 1
ATOM 648 N N . PHE A 1 89 ? -9.315 0.560 47.168 1.00 53.59 89 PHE A N 1
ATOM 649 C CA . PHE A 1 89 ? -10.553 1.148 46.661 1.00 53.59 89 PHE A CA 1
ATOM 650 C C . PHE A 1 89 ? -11.187 2.136 47.660 1.00 53.59 89 PHE A C 1
ATOM 652 O O . PHE A 1 89 ? -12.281 2.646 47.406 1.00 53.59 89 PHE A O 1
ATOM 659 N N . GLY A 1 90 ? -10.506 2.409 48.784 1.00 45.66 90 GLY A N 1
ATOM 660 C CA . GLY A 1 90 ? -10.975 3.245 49.886 1.00 45.66 90 GLY A CA 1
ATOM 661 C C . GLY A 1 90 ? -10.495 4.699 49.812 1.00 45.66 90 GLY A C 1
ATOM 662 O O . GLY A 1 90 ? -9.303 4.966 49.846 1.00 45.66 90 GLY A O 1
ATOM 663 N N . LEU A 1 91 ? -11.470 5.612 49.747 1.00 50.00 91 LEU A N 1
ATOM 664 C CA . LEU A 1 91 ? -11.474 7.015 50.197 1.00 50.00 91 LEU A CA 1
ATOM 665 C C . LEU A 1 91 ? -10.194 7.855 50.003 1.00 50.00 91 LEU A C 1
ATOM 667 O O . LEU A 1 91 ? -9.377 8.011 50.902 1.00 50.00 91 LEU A O 1
ATOM 671 N N . GLY A 1 92 ? -10.166 8.569 48.878 1.00 44.03 92 GLY A N 1
ATOM 672 C CA . GLY A 1 92 ? -9.631 9.926 48.802 1.00 44.03 92 GLY A CA 1
ATOM 673 C C . GLY A 1 92 ? -10.506 10.752 47.849 1.00 44.03 92 GLY A C 1
ATOM 674 O O . GLY A 1 92 ? -10.591 10.392 46.669 1.00 44.03 92 GLY A O 1
ATOM 675 N N . PRO A 1 93 ? -11.206 11.818 48.290 1.00 54.66 93 PRO A N 1
ATOM 676 C CA . PRO A 1 93 ? -11.487 12.913 47.366 1.00 54.66 93 PRO A CA 1
ATOM 677 C C . PRO A 1 93 ? -10.126 13.505 46.966 1.00 54.66 93 PRO A C 1
ATOM 679 O O . PRO A 1 93 ? -9.198 13.402 47.750 1.00 54.66 93 PRO A O 1
ATOM 682 N N . ASP A 1 94 ? -9.968 14.009 45.738 1.00 51.38 94 ASP A N 1
ATOM 683 C CA . ASP A 1 94 ? -9.144 15.207 45.443 1.00 51.38 94 ASP A CA 1
ATOM 684 C C . ASP A 1 94 ? -8.742 15.311 43.967 1.00 51.38 94 ASP A C 1
ATOM 686 O O . ASP A 1 94 ? -8.660 16.419 43.443 1.00 51.38 94 ASP A O 1
ATOM 690 N N . GLY A 1 95 ? -8.574 14.197 43.246 1.00 46.66 95 GLY A N 1
ATOM 691 C CA . GLY A 1 95 ? -8.240 14.247 41.814 1.00 46.66 95 GLY A CA 1
ATOM 692 C C . GLY A 1 95 ? -9.441 14.621 40.935 1.00 46.66 95 GLY A C 1
ATOM 693 O O . GLY A 1 95 ? -9.488 15.684 40.321 1.00 46.66 95 GLY A O 1
ATOM 694 N N . ALA A 1 96 ? -10.457 13.753 40.913 1.00 42.31 96 ALA A N 1
ATOM 695 C CA . ALA A 1 96 ? -11.658 13.941 40.092 1.00 42.31 96 ALA A CA 1
ATOM 696 C C . ALA A 1 96 ? -12.642 14.971 40.684 1.00 42.31 96 ALA A C 1
ATOM 698 O O . ALA A 1 96 ? -13.321 15.677 39.941 1.00 42.31 96 ALA A O 1
ATOM 699 N N . ALA A 1 97 ? -12.659 15.136 42.014 1.00 45.78 97 ALA A N 1
ATOM 700 C CA . ALA A 1 97 ? -13.503 16.112 42.712 1.00 45.78 97 ALA A CA 1
ATOM 701 C C . ALA A 1 97 ? -13.193 17.577 42.332 1.00 45.78 97 ALA A C 1
ATOM 703 O O . ALA A 1 97 ? -14.047 18.441 42.507 1.00 45.78 97 ALA A O 1
ATOM 704 N N . ARG A 1 98 ? -12.010 17.861 41.760 1.00 50.31 98 ARG A N 1
ATOM 705 C CA . ARG A 1 98 ? -11.646 19.185 41.218 1.00 50.31 98 ARG A CA 1
ATOM 706 C C . ARG A 1 98 ? -12.215 19.459 39.820 1.00 50.31 98 ARG A C 1
ATOM 708 O O . ARG A 1 98 ? -12.437 20.619 39.485 1.00 50.31 98 ARG A O 1
ATOM 715 N N . LEU A 1 99 ? -12.491 18.423 39.022 1.00 47.03 99 LEU A N 1
ATOM 716 C CA . LEU A 1 99 ? -13.100 18.548 37.687 1.00 47.03 99 LEU A CA 1
ATOM 717 C C . LEU A 1 99 ? -14.630 18.712 37.762 1.00 47.03 99 LEU A C 1
ATOM 719 O O . LEU A 1 99 ? -15.214 19.458 36.977 1.00 47.03 99 LEU A O 1
ATOM 723 N N . VAL A 1 100 ? -15.278 18.097 38.758 1.00 49.28 100 VAL A N 1
ATOM 724 C CA . VAL A 1 100 ? -16.739 18.149 38.982 1.00 49.28 100 VAL A CA 1
ATOM 725 C C . VAL A 1 100 ? -17.316 19.578 39.110 1.00 49.28 100 VAL A C 1
ATOM 727 O O . VAL A 1 100 ? -18.312 19.856 38.442 1.00 49.28 100 VAL A O 1
ATOM 730 N N . PRO A 1 101 ? -16.736 20.538 39.864 1.00 49.12 101 PRO A N 1
ATOM 731 C CA . PRO A 1 101 ? -17.286 21.897 39.964 1.00 49.12 101 PRO A CA 1
ATOM 732 C C . PRO A 1 101 ? -17.107 22.755 38.697 1.00 49.12 101 PRO A C 1
ATOM 734 O O . PRO A 1 101 ? -17.806 23.758 38.548 1.00 49.12 101 PRO A O 1
ATOM 737 N N . VAL A 1 102 ? -16.219 22.381 37.767 1.00 47.84 102 VAL A N 1
ATOM 738 C CA . VAL A 1 102 ? -16.132 23.006 36.429 1.00 47.84 102 VAL A CA 1
ATOM 739 C C . VAL A 1 102 ? -17.265 22.494 35.530 1.00 47.84 102 VAL A C 1
ATOM 741 O O . VAL A 1 102 ? -17.856 23.263 34.777 1.00 47.84 102 VAL A O 1
ATOM 744 N N . ILE A 1 103 ? -17.629 21.220 35.692 1.00 50.03 103 ILE A N 1
ATOM 745 C CA . ILE A 1 103 ? -18.693 20.521 34.960 1.00 50.03 103 ILE A CA 1
ATOM 746 C C . ILE A 1 103 ? -20.099 20.895 35.489 1.00 50.03 103 ILE A C 1
ATOM 748 O O . ILE A 1 103 ? -21.038 21.077 34.718 1.00 50.03 103 ILE A O 1
ATOM 752 N N . ALA A 1 104 ? -20.249 21.110 36.802 1.00 48.53 104 ALA A N 1
ATOM 753 C CA . ALA A 1 104 ? -21.508 21.504 37.454 1.00 48.53 104 ALA A CA 1
ATOM 754 C C . ALA A 1 104 ? -21.862 23.002 37.298 1.00 48.53 104 ALA A C 1
ATOM 756 O O . ALA A 1 104 ? -22.981 23.429 37.619 1.00 48.53 104 ALA A O 1
ATOM 757 N N . ARG A 1 105 ? -20.926 23.808 36.775 1.00 53.53 105 ARG A N 1
ATOM 758 C CA . ARG A 1 105 ? -21.134 25.203 36.347 1.00 53.53 105 ARG A CA 1
ATOM 759 C C . ARG A 1 105 ? -21.500 25.288 34.863 1.00 53.53 105 ARG A C 1
ATOM 761 O O . ARG A 1 105 ? -21.088 26.220 34.176 1.00 53.53 105 ARG A O 1
ATOM 768 N N . ALA A 1 106 ? -22.302 24.342 34.370 1.00 53.25 106 ALA A N 1
ATOM 769 C CA . ALA A 1 106 ? -22.957 24.495 33.077 1.00 53.25 106 ALA A CA 1
ATOM 770 C C . ALA A 1 106 ? -23.621 25.888 33.025 1.00 53.25 106 ALA A C 1
ATOM 772 O O . ALA A 1 106 ? -24.307 26.263 33.985 1.00 53.25 106 ALA A O 1
ATOM 773 N N . PRO A 1 107 ? -23.387 26.683 31.969 1.00 53.72 107 PRO A N 1
ATOM 774 C CA . PRO A 1 107 ? -23.841 28.064 31.917 1.00 53.72 107 PRO A CA 1
ATOM 775 C C . PRO A 1 107 ? -25.373 28.118 32.023 1.00 53.72 107 PRO A C 1
ATOM 777 O O . PRO A 1 107 ? -26.090 27.752 31.097 1.00 53.72 107 PRO A O 1
ATOM 780 N N . ARG A 1 108 ? -25.897 28.526 33.186 1.00 57.59 108 ARG A N 1
ATOM 781 C CA . ARG A 1 108 ? -27.345 28.601 33.444 1.00 57.59 108 ARG A CA 1
ATOM 782 C C . ARG A 1 108 ? -27.921 29.882 32.830 1.00 57.59 108 ARG A C 1
ATOM 784 O O . ARG A 1 108 ? -27.290 30.937 32.867 1.00 57.59 108 ARG A O 1
ATOM 791 N N . GLY A 1 109 ? -29.132 29.807 32.277 1.00 66.88 109 GLY A N 1
ATOM 792 C CA . GLY A 1 109 ? -29.840 30.971 31.724 1.00 66.88 109 GLY A CA 1
ATOM 793 C C . GLY A 1 109 ? -29.270 31.469 30.386 1.00 66.88 109 GLY A C 1
ATOM 794 O O . GLY A 1 109 ? -29.048 30.676 29.472 1.00 66.88 109 GLY A O 1
ATOM 795 N N . ARG A 1 110 ? -29.047 32.789 30.254 1.00 65.31 110 ARG A N 1
ATOM 796 C CA . ARG A 1 110 ? -28.607 33.443 28.999 1.00 65.31 110 ARG A CA 1
ATOM 797 C C . ARG A 1 110 ? -27.286 32.890 28.455 1.00 65.31 110 ARG A C 1
ATOM 799 O O . ARG A 1 110 ? -27.140 32.724 27.247 1.00 65.31 110 ARG A O 1
ATOM 806 N N . THR A 1 111 ? -26.345 32.554 29.330 1.00 67.00 111 THR A N 1
ATOM 807 C CA . THR A 1 111 ? -25.035 32.028 28.926 1.00 67.00 111 THR A CA 1
ATOM 808 C C . THR A 1 111 ? -25.160 30.646 28.270 1.00 67.00 111 THR A C 1
ATOM 810 O O . THR A 1 111 ? -24.458 30.362 27.305 1.00 67.00 111 THR A O 1
ATOM 813 N N . GLY A 1 112 ? -26.098 29.805 28.726 1.00 70.00 112 GLY A N 1
ATOM 814 C CA . GLY A 1 112 ? -26.356 28.487 28.135 1.00 70.00 112 GLY A CA 1
ATOM 815 C C . GLY A 1 112 ? -27.022 28.580 26.769 1.00 70.00 112 GLY A C 1
ATOM 816 O O . GLY A 1 112 ? -26.671 27.838 25.858 1.00 70.00 112 GLY A O 1
ATOM 817 N N . THR A 1 113 ? -27.926 29.548 26.590 1.00 70.69 113 THR A N 1
ATOM 818 C CA . THR A 1 113 ? -28.525 29.821 25.276 1.00 70.69 113 THR A CA 1
ATOM 819 C C . THR A 1 113 ? -27.515 30.378 24.278 1.00 70.69 113 THR A C 1
ATOM 821 O O . THR A 1 113 ? -27.566 30.009 23.111 1.00 70.69 113 THR A O 1
ATOM 824 N N . ILE A 1 114 ? -26.570 31.212 24.729 1.00 73.62 114 ILE A N 1
ATOM 825 C CA . ILE A 1 114 ? -25.483 31.717 23.880 1.00 73.62 114 ILE A CA 1
ATOM 826 C C . ILE A 1 114 ? -24.541 30.573 23.491 1.00 73.62 114 ILE A C 1
ATOM 828 O O . ILE A 1 114 ? -24.194 30.460 22.323 1.00 73.62 114 ILE A O 1
ATOM 832 N N . ALA A 1 115 ? -24.183 29.688 24.427 1.00 72.44 115 ALA A N 1
ATOM 833 C CA . ALA A 1 115 ? -23.348 28.522 24.137 1.00 72.44 115 ALA A CA 1
ATOM 834 C C . ALA A 1 115 ? -24.018 27.551 23.146 1.00 72.44 115 ALA A C 1
ATOM 836 O O . ALA A 1 115 ? -23.369 27.090 22.213 1.00 72.44 115 ALA A O 1
ATOM 837 N N . LEU A 1 116 ? -25.322 27.292 23.297 1.00 79.12 116 LEU A N 1
ATOM 838 C CA . LEU A 1 116 ? -26.116 26.508 22.341 1.00 79.12 116 LEU A CA 1
ATOM 839 C C . LEU A 1 116 ? -26.175 27.161 20.958 1.00 79.12 116 LEU A C 1
ATOM 841 O O . LEU A 1 116 ? -25.995 26.477 19.956 1.00 79.12 116 LEU A O 1
ATOM 845 N N . ALA A 1 117 ? -26.419 28.472 20.897 1.00 79.88 117 ALA A N 1
ATOM 846 C CA . ALA A 1 117 ? -26.478 29.206 19.636 1.00 79.88 117 ALA A CA 1
ATOM 847 C C . ALA A 1 117 ? -25.110 29.246 18.939 1.00 79.88 117 ALA A C 1
ATOM 849 O O . ALA A 1 117 ? -25.036 29.027 17.735 1.00 79.88 117 ALA A O 1
ATOM 850 N N . ALA A 1 118 ? -24.028 29.458 19.693 1.00 80.50 118 ALA A N 1
ATOM 851 C CA . ALA A 1 118 ? -22.663 29.432 19.178 1.00 80.50 118 ALA A CA 1
ATOM 852 C C . ALA A 1 118 ? -22.273 28.032 18.685 1.00 80.50 118 ALA A C 1
ATOM 854 O O . ALA A 1 118 ? -21.758 27.901 17.580 1.00 80.50 118 ALA A O 1
ATOM 855 N N . ALA A 1 119 ? -22.577 26.981 19.452 1.00 82.81 119 ALA A N 1
ATOM 856 C CA . ALA A 1 119 ? -22.352 25.601 19.031 1.00 82.81 119 ALA A CA 1
ATOM 857 C C . ALA A 1 119 ? -23.169 25.253 17.778 1.00 82.81 119 ALA A C 1
ATOM 859 O O . ALA A 1 119 ? -22.637 24.645 16.852 1.00 82.81 119 ALA A O 1
ATOM 860 N N . GLY A 1 120 ? -24.431 25.688 17.711 1.00 82.38 120 GLY A N 1
ATOM 861 C CA . GLY A 1 120 ? -25.281 25.534 16.533 1.00 82.38 120 GLY A CA 1
ATOM 862 C C . GLY A 1 120 ? -24.710 26.249 15.309 1.00 82.38 120 GLY A C 1
ATOM 863 O O . GLY A 1 120 ? -24.614 25.643 14.248 1.00 82.38 120 GLY A O 1
ATOM 864 N N . LEU A 1 121 ? -24.252 27.495 15.461 1.00 83.88 121 LEU A N 1
ATOM 865 C CA . LEU A 1 121 ? -23.631 28.260 14.380 1.00 83.88 121 LEU A CA 1
ATOM 866 C C . LEU A 1 121 ? -22.322 27.620 13.901 1.00 83.88 121 LEU A C 1
ATOM 868 O O . LEU A 1 121 ? -22.101 27.541 12.700 1.00 83.88 121 LEU A O 1
ATOM 872 N N . ILE A 1 122 ? -21.484 27.124 14.817 1.00 83.69 122 ILE A N 1
ATOM 873 C CA . ILE A 1 122 ? -20.247 26.404 14.479 1.00 83.69 122 ILE A CA 1
ATOM 874 C C . ILE A 1 122 ? -20.561 25.115 13.716 1.00 83.69 122 ILE A C 1
ATOM 876 O O . ILE A 1 122 ? -19.941 24.835 12.697 1.00 83.69 122 ILE A O 1
ATOM 880 N N . THR A 1 123 ? -21.557 24.363 14.184 1.00 84.81 123 THR A N 1
ATOM 881 C CA . THR A 1 123 ? -21.993 23.101 13.572 1.00 84.81 123 THR A CA 1
ATOM 882 C C . THR A 1 123 ? -22.528 23.337 12.161 1.00 84.81 123 THR A C 1
ATOM 884 O O . THR A 1 123 ? -22.098 22.674 11.222 1.00 84.81 123 THR A O 1
ATOM 887 N N . VAL A 1 124 ? -23.425 24.315 11.995 1.00 85.88 124 VAL A N 1
ATOM 888 C CA . VAL A 1 124 ? -23.965 24.707 10.683 1.00 85.88 124 VAL A CA 1
ATOM 889 C C . VAL A 1 124 ? -22.853 25.248 9.787 1.00 85.88 124 VAL A C 1
ATOM 891 O O . VAL A 1 124 ? -22.792 24.884 8.620 1.00 85.88 124 VAL A O 1
ATOM 894 N N . GLY A 1 125 ? -21.947 26.062 10.334 1.00 83.12 125 GLY A N 1
ATOM 895 C CA . GLY A 1 125 ? -20.771 26.576 9.636 1.00 83.12 125 GLY A CA 1
ATOM 896 C C . GLY A 1 125 ? -19.881 25.465 9.079 1.00 83.12 125 GLY A C 1
ATOM 897 O O . GLY A 1 125 ? -19.470 25.544 7.926 1.00 83.12 125 GLY A O 1
ATOM 898 N N . GLY A 1 126 ? -19.646 24.415 9.872 1.00 84.50 126 GLY A N 1
ATOM 899 C CA . GLY A 1 126 ? -18.964 23.199 9.438 1.00 84.50 126 GLY A CA 1
ATOM 900 C C . GLY A 1 126 ? -19.718 22.507 8.304 1.00 84.50 126 GLY A C 1
ATOM 901 O O . GLY A 1 126 ? -19.228 22.454 7.187 1.00 84.50 126 GLY A O 1
ATOM 902 N N . PHE A 1 127 ? -20.945 22.039 8.540 1.00 83.88 127 PHE A N 1
ATOM 903 C CA . PHE A 1 127 ? -21.671 21.253 7.533 1.00 83.88 127 PHE A CA 1
ATOM 904 C C . PHE A 1 127 ? -22.006 22.007 6.233 1.00 83.88 127 PHE A C 1
ATOM 906 O O . PHE A 1 127 ? -22.058 21.377 5.181 1.00 83.88 127 PHE A O 1
ATOM 913 N N . ALA A 1 128 ? -22.275 23.317 6.284 1.00 79.75 128 ALA A N 1
ATOM 914 C CA . ALA A 1 128 ? -22.827 24.061 5.147 1.00 79.75 128 ALA A CA 1
ATOM 915 C C . ALA A 1 128 ? -21.782 24.753 4.255 1.00 79.75 128 ALA A C 1
ATOM 917 O O . ALA A 1 128 ? -22.067 24.991 3.085 1.00 79.75 128 ALA A O 1
ATOM 918 N N . PHE A 1 129 ? -20.604 25.108 4.780 1.00 66.75 129 PHE A N 1
ATOM 919 C CA . PHE A 1 129 ? -19.626 25.946 4.062 1.00 66.75 129 PHE A CA 1
ATOM 920 C C . PHE A 1 129 ? -18.281 25.253 3.794 1.00 66.75 129 PHE A C 1
ATOM 922 O O . PHE A 1 129 ? -17.310 25.904 3.404 1.00 66.75 129 PHE A O 1
ATOM 929 N N . GLY A 1 130 ? -18.190 23.944 4.023 1.00 59.69 130 GLY A N 1
ATOM 930 C CA . GLY A 1 130 ? -16.959 23.195 3.818 1.00 59.69 130 GLY A CA 1
ATOM 931 C C . GLY A 1 130 ? -16.806 22.661 2.396 1.00 59.69 130 GLY A C 1
ATOM 932 O O . GLY A 1 130 ? -17.334 21.602 2.074 1.00 59.69 130 GLY A O 1
ATOM 933 N N . GLU A 1 131 ? -16.014 23.339 1.568 1.00 62.69 131 GLU A N 1
ATOM 934 C CA . GLU A 1 131 ? -15.250 22.639 0.530 1.00 62.69 131 GLU A CA 1
ATOM 935 C C . GLU A 1 131 ? -14.138 21.864 1.247 1.00 62.69 131 GLU A C 1
ATOM 937 O O . GLU A 1 131 ? -13.190 22.454 1.772 1.00 62.69 131 GLU A O 1
ATOM 942 N N . TYR A 1 132 ? -14.324 20.551 1.374 1.00 74.12 132 TYR A N 1
ATOM 943 C CA . TYR A 1 132 ? -13.361 19.656 2.003 1.00 74.12 132 TYR A CA 1
ATOM 944 C C . TYR A 1 132 ? -12.471 19.044 0.931 1.00 74.12 132 TYR A C 1
ATOM 946 O O . TYR A 1 132 ? -12.944 18.266 0.105 1.00 74.12 132 TYR A O 1
ATOM 954 N N . GLU A 1 133 ? -11.185 19.381 0.956 1.00 72.44 133 GLU A N 1
ATOM 955 C CA . GLU A 1 133 ? -10.202 18.713 0.109 1.00 72.44 133 GLU A CA 1
ATOM 956 C C . GLU A 1 133 ? -10.036 17.261 0.568 1.00 72.44 133 GLU A C 1
ATOM 958 O O . GLU A 1 133 ? -9.863 16.974 1.758 1.00 72.44 133 GLU A O 1
ATOM 963 N N . PHE A 1 134 ? -10.130 16.344 -0.394 1.00 84.12 134 PHE A N 1
ATOM 964 C CA . PHE A 1 134 ? -9.907 14.923 -0.186 1.00 84.12 134 PHE A CA 1
ATOM 965 C C . PHE A 1 134 ? -8.663 14.505 -0.962 1.00 84.12 134 PHE A C 1
ATOM 967 O O . PHE A 1 134 ? -8.667 14.466 -2.194 1.00 84.12 134 PHE A O 1
ATOM 974 N N . ASN A 1 135 ? -7.599 14.172 -0.241 1.00 84.94 135 ASN A N 1
ATOM 975 C CA . ASN A 1 135 ? -6.372 13.682 -0.831 1.00 84.94 135 ASN A CA 1
ATOM 976 C C . ASN A 1 135 ? -6.533 12.206 -1.240 1.00 84.94 135 ASN A C 1
ATOM 978 O O . ASN A 1 135 ? -6.593 11.297 -0.406 1.00 84.94 135 ASN A O 1
ATOM 982 N N . THR A 1 136 ? -6.614 11.969 -2.550 1.00 83.44 136 THR A N 1
ATOM 983 C CA . THR A 1 136 ? -6.659 10.624 -3.140 1.00 83.44 136 THR A CA 1
ATOM 984 C C . THR A 1 136 ? -5.275 10.030 -3.384 1.00 83.44 136 THR A C 1
ATOM 986 O O . THR A 1 136 ? -5.182 8.843 -3.678 1.00 83.44 136 THR A O 1
ATOM 989 N N . ASN A 1 137 ? -4.206 10.823 -3.293 1.00 81.06 137 ASN A N 1
ATOM 990 C CA . ASN A 1 137 ? -2.851 10.394 -3.601 1.00 81.06 137 ASN A CA 1
ATOM 991 C C . ASN A 1 137 ? -2.325 9.423 -2.534 1.00 81.06 137 ASN A C 1
ATOM 993 O O . ASN A 1 137 ? -2.073 9.787 -1.387 1.00 81.06 137 ASN A O 1
ATOM 997 N N . LEU A 1 138 ? -2.122 8.164 -2.927 1.00 78.94 138 LEU A N 1
ATOM 998 C CA . LEU A 1 138 ? -1.606 7.125 -2.034 1.00 78.94 138 LEU A CA 1
ATOM 999 C C . LEU A 1 138 ? -0.141 7.358 -1.638 1.00 78.94 138 LEU A C 1
ATOM 1001 O O . LEU A 1 138 ? 0.272 6.878 -0.583 1.00 78.94 138 LEU A O 1
ATOM 1005 N N . LEU A 1 139 ? 0.640 8.084 -2.448 1.00 78.56 139 LEU A N 1
ATOM 1006 C CA . LEU A 1 139 ? 2.037 8.391 -2.123 1.00 78.56 139 LEU A CA 1
ATOM 1007 C C . LEU A 1 139 ? 2.132 9.291 -0.890 1.00 78.56 139 LEU A C 1
ATOM 1009 O O . LEU A 1 139 ? 3.008 9.086 -0.053 1.00 78.56 139 LEU A O 1
ATOM 1013 N N . ASP A 1 140 ? 1.179 10.209 -0.730 1.00 82.50 140 ASP A N 1
ATOM 1014 C CA . ASP A 1 140 ? 1.135 11.126 0.410 1.00 82.50 140 ASP A CA 1
ATOM 1015 C C . ASP A 1 140 ? 0.749 10.412 1.716 1.00 82.50 140 ASP A C 1
ATOM 1017 O O . ASP A 1 140 ? 0.967 10.942 2.803 1.00 82.50 140 ASP A O 1
ATOM 1021 N N . LEU A 1 141 ? 0.212 9.186 1.636 1.00 84.19 141 LEU A N 1
ATOM 1022 C CA . LEU A 1 141 ? -0.084 8.364 2.812 1.00 84.19 141 LEU A CA 1
ATOM 1023 C C . LEU A 1 141 ? 1.154 7.667 3.376 1.00 84.19 141 LEU A C 1
ATOM 1025 O O . LEU A 1 141 ? 1.153 7.295 4.554 1.00 84.19 141 LEU A O 1
ATOM 1029 N N . GLN A 1 142 ? 2.178 7.457 2.546 1.00 83.12 142 GLN A N 1
ATOM 1030 C CA . GLN A 1 142 ? 3.394 6.747 2.923 1.00 83.12 142 GLN A CA 1
ATOM 1031 C C . GLN A 1 142 ? 4.283 7.601 3.836 1.00 83.12 142 GLN A C 1
ATOM 1033 O O . GLN A 1 142 ? 4.025 8.777 4.086 1.00 83.12 142 GLN A O 1
ATOM 1038 N N . ALA A 1 143 ? 5.347 7.004 4.374 1.00 81.12 143 ALA A N 1
ATOM 1039 C CA . ALA A 1 143 ? 6.333 7.757 5.139 1.00 81.12 143 ALA A CA 1
ATOM 1040 C C . ALA A 1 143 ? 7.032 8.783 4.230 1.00 81.12 143 ALA A C 1
ATOM 1042 O O . ALA A 1 143 ? 7.656 8.412 3.236 1.00 81.12 143 ALA A O 1
ATOM 1043 N N . GLY A 1 144 ? 6.941 10.071 4.579 1.00 69.12 144 GLY A N 1
ATOM 1044 C CA . GLY A 1 144 ? 7.469 11.165 3.754 1.00 69.12 144 GLY A CA 1
ATOM 1045 C C . GLY A 1 144 ? 8.993 11.151 3.569 1.00 69.12 144 GLY A C 1
ATOM 1046 O O . GLY A 1 144 ? 9.488 11.729 2.601 1.00 69.12 144 GLY A O 1
ATOM 1047 N N . ASP A 1 145 ? 9.717 10.473 4.463 1.00 79.50 145 ASP A N 1
ATOM 1048 C CA . ASP A 1 145 ? 11.170 10.263 4.460 1.00 79.50 145 ASP A CA 1
ATOM 1049 C C . ASP A 1 145 ? 11.585 8.853 3.992 1.00 79.50 145 ASP A C 1
ATOM 1051 O O . ASP A 1 145 ? 12.762 8.502 4.043 1.00 79.50 145 ASP A O 1
ATOM 1055 N N . GLY A 1 146 ? 10.633 8.026 3.547 1.00 80.38 146 GLY A N 1
ATOM 1056 C CA . GLY A 1 146 ? 10.915 6.681 3.059 1.00 80.38 146 GLY A CA 1
ATOM 1057 C C . GLY A 1 146 ? 11.652 6.700 1.720 1.00 80.38 146 GLY A C 1
ATOM 1058 O O . GLY A 1 146 ? 11.244 7.397 0.790 1.00 80.38 146 GLY A O 1
ATOM 1059 N N . GLU A 1 147 ? 12.696 5.881 1.597 1.00 83.75 147 GLU A N 1
ATOM 1060 C CA . GLU A 1 147 ? 13.526 5.773 0.390 1.00 83.75 147 GLU A CA 1
ATOM 1061 C C . GLU A 1 147 ? 12.692 5.544 -0.885 1.00 83.75 147 GLU A C 1
ATOM 1063 O O . GLU A 1 147 ? 12.849 6.269 -1.868 1.00 83.75 147 GLU A O 1
ATOM 1068 N N . ALA A 1 148 ? 11.736 4.610 -0.847 1.00 78.31 148 ALA A N 1
ATOM 1069 C CA . ALA A 1 148 ? 10.844 4.332 -1.975 1.00 78.31 148 ALA A CA 1
ATOM 1070 C C . ALA A 1 148 ? 10.034 5.568 -2.415 1.00 78.31 148 ALA A C 1
ATOM 1072 O O . ALA A 1 148 ? 9.906 5.827 -3.609 1.00 78.31 148 ALA A O 1
ATOM 1073 N N . GLY A 1 149 ? 9.535 6.371 -1.469 1.00 76.69 149 GLY A N 1
ATOM 1074 C CA . GLY A 1 149 ? 8.773 7.588 -1.767 1.00 76.69 149 GLY A CA 1
ATOM 1075 C C . GLY A 1 149 ? 9.642 8.724 -2.317 1.00 76.69 149 GLY A C 1
ATOM 1076 O O . GLY A 1 149 ? 9.174 9.539 -3.114 1.00 76.69 149 GLY A O 1
ATOM 1077 N N . VAL A 1 150 ? 10.917 8.786 -1.919 1.00 83.81 150 VAL A N 1
ATOM 1078 C CA . VAL A 1 150 ? 11.898 9.728 -2.482 1.00 83.81 150 VAL A CA 1
ATOM 1079 C C . VAL A 1 150 ? 12.229 9.350 -3.923 1.00 83.81 150 VAL A C 1
ATOM 1081 O O . VAL A 1 150 ? 12.131 10.195 -4.813 1.00 83.81 150 VAL A O 1
ATOM 1084 N N . TRP A 1 151 ? 12.557 8.081 -4.177 1.00 84.75 151 TRP A N 1
ATOM 1085 C CA . TRP A 1 151 ? 12.870 7.614 -5.527 1.00 84.75 151 TRP A CA 1
ATOM 1086 C C . TRP A 1 151 ? 11.672 7.689 -6.461 1.00 84.75 151 TRP A C 1
ATOM 1088 O O . TRP A 1 151 ? 11.838 8.122 -7.596 1.00 84.75 151 TRP A O 1
ATOM 1098 N N . GLN A 1 152 ? 10.469 7.361 -5.988 1.00 78.75 152 GLN A N 1
ATOM 1099 C CA . GLN A 1 152 ? 9.252 7.492 -6.784 1.00 78.75 152 GLN A CA 1
ATOM 1100 C C . GLN A 1 152 ? 9.027 8.944 -7.224 1.00 78.75 152 GLN A C 1
ATOM 1102 O O . GLN A 1 152 ? 8.795 9.184 -8.407 1.00 78.75 152 GLN A O 1
ATOM 1107 N N . ARG A 1 153 ? 9.155 9.921 -6.311 1.00 78.94 153 ARG A N 1
ATOM 1108 C CA . ARG A 1 153 ? 9.035 11.354 -6.642 1.00 78.94 153 ARG A CA 1
ATOM 1109 C C . ARG A 1 153 ? 10.126 11.822 -7.605 1.00 78.94 153 ARG A C 1
ATOM 1111 O O . ARG A 1 153 ? 9.830 12.535 -8.555 1.00 78.94 153 ARG A O 1
ATOM 1118 N N . ARG A 1 154 ? 11.365 11.360 -7.424 1.00 83.06 154 ARG A N 1
ATOM 1119 C CA . ARG A 1 154 ? 12.477 11.706 -8.320 1.00 83.06 154 ARG A CA 1
ATOM 1120 C C . ARG A 1 154 ? 12.321 11.094 -9.713 1.00 83.06 154 ARG A C 1
ATOM 1122 O O . ARG A 1 154 ? 12.546 11.772 -10.707 1.00 83.06 154 ARG A O 1
ATOM 1129 N N . LEU A 1 155 ? 11.892 9.835 -9.802 1.00 80.00 155 LEU A N 1
ATOM 1130 C CA . LEU A 1 155 ? 11.548 9.185 -11.070 1.00 80.00 155 LEU A CA 1
ATOM 1131 C C . LEU A 1 155 ? 10.430 9.951 -11.775 1.00 80.00 155 LEU A C 1
ATOM 1133 O O . LEU A 1 155 ? 10.521 10.205 -12.965 1.00 80.00 155 LEU A O 1
ATOM 1137 N N . MET A 1 156 ? 9.433 10.395 -11.016 1.00 73.06 156 MET A N 1
ATOM 1138 C CA . MET A 1 156 ? 8.316 11.210 -11.486 1.00 73.06 156 MET A CA 1
ATOM 1139 C C . MET A 1 156 ? 8.704 12.591 -12.044 1.00 73.06 156 MET A C 1
ATOM 1141 O O . MET A 1 156 ? 7.916 13.159 -12.799 1.00 73.06 156 MET A O 1
ATOM 1145 N N . GLU A 1 157 ? 9.864 13.134 -11.673 1.00 76.50 157 GLU A N 1
ATOM 1146 C CA . GLU A 1 157 ? 10.409 14.387 -12.219 1.00 76.50 157 GLU A CA 1
ATOM 1147 C C . GLU A 1 157 ? 11.268 14.160 -13.472 1.00 76.50 157 GLU A C 1
ATOM 1149 O O . GLU A 1 157 ? 11.367 15.044 -14.321 1.00 76.50 157 GLU A O 1
ATOM 1154 N N . VAL A 1 158 ? 11.903 12.987 -13.584 1.00 76.75 158 VAL A N 1
ATOM 1155 C CA . VAL A 1 158 ? 12.919 12.694 -14.608 1.00 76.75 158 VAL A CA 1
ATOM 1156 C C . VAL A 1 158 ? 12.366 11.868 -15.776 1.00 76.75 158 VAL A C 1
ATOM 1158 O O . VAL A 1 158 ? 12.811 12.054 -16.908 1.00 76.75 158 VAL A O 1
ATOM 1161 N N . ASP A 1 159 ? 11.410 10.964 -15.536 1.00 71.25 159 ASP A N 1
ATOM 1162 C CA . ASP A 1 159 ? 10.836 10.089 -16.563 1.00 71.25 159 ASP A CA 1
ATOM 1163 C C . ASP A 1 159 ? 9.352 9.773 -16.306 1.00 71.25 159 ASP A C 1
ATOM 1165 O O . ASP A 1 159 ? 8.949 9.245 -15.267 1.00 71.25 159 ASP A O 1
ATOM 1169 N N . ASP A 1 160 ? 8.522 9.999 -17.321 1.00 67.69 160 ASP A N 1
ATOM 1170 C CA . ASP A 1 160 ? 7.090 9.692 -17.277 1.00 67.69 160 ASP A CA 1
ATOM 1171 C C . ASP A 1 160 ? 6.807 8.183 -17.268 1.00 67.69 160 ASP A C 1
ATOM 1173 O O . ASP A 1 160 ? 5.664 7.770 -17.071 1.00 67.69 160 ASP A O 1
ATOM 1177 N N . ARG A 1 161 ? 7.828 7.330 -17.470 1.00 70.75 161 ARG A N 1
ATOM 1178 C CA . ARG A 1 161 ? 7.678 5.863 -17.479 1.00 70.75 161 ARG A CA 1
ATOM 1179 C C . ARG A 1 161 ? 7.123 5.271 -16.188 1.00 70.75 161 ARG A C 1
ATOM 1181 O O . ARG A 1 161 ? 6.637 4.143 -16.204 1.00 70.75 161 ARG A O 1
ATOM 1188 N N . ALA A 1 162 ? 7.151 6.026 -15.094 1.00 68.69 162 ALA A N 1
ATOM 1189 C CA . ALA A 1 162 ? 6.533 5.638 -13.833 1.00 68.69 162 ALA A CA 1
ATOM 1190 C C . ALA A 1 162 ? 4.990 5.721 -13.846 1.00 68.69 162 ALA A C 1
ATOM 1192 O O . ALA A 1 162 ? 4.352 5.280 -12.890 1.00 68.69 162 ALA A O 1
ATOM 1193 N N . ARG A 1 163 ? 4.373 6.297 -14.893 1.00 80.00 163 ARG A N 1
ATOM 1194 C CA . ARG A 1 163 ? 2.925 6.546 -14.974 1.00 80.00 163 ARG A CA 1
ATOM 1195 C C . ARG A 1 163 ? 2.388 6.077 -16.319 1.00 80.00 163 ARG A C 1
ATOM 1197 O O . ARG A 1 163 ? 2.614 6.727 -17.329 1.00 80.00 163 ARG A O 1
ATOM 1204 N N . PHE A 1 164 ? 1.663 4.966 -16.356 1.00 89.12 164 PHE A N 1
ATOM 1205 C CA . PHE A 1 164 ? 1.072 4.503 -17.609 1.00 89.12 164 PHE A CA 1
ATOM 1206 C C . PHE A 1 164 ? -0.263 3.793 -17.415 1.00 89.12 164 PHE A C 1
ATOM 1208 O O . PHE A 1 164 ? -0.533 3.170 -16.383 1.00 89.12 164 PHE A O 1
ATOM 1215 N N . ALA A 1 165 ? -1.077 3.881 -18.459 1.00 94.06 165 ALA A N 1
ATOM 1216 C CA . ALA A 1 165 ? -2.168 2.962 -18.725 1.00 94.06 165 ALA A CA 1
ATOM 1217 C C . ALA A 1 165 ? -1.744 1.969 -19.815 1.00 94.06 165 ALA A C 1
ATOM 1219 O O . ALA A 1 165 ? -0.778 2.193 -20.546 1.00 94.06 165 ALA A O 1
ATOM 1220 N N . VAL A 1 166 ? -2.464 0.861 -19.910 1.00 95.12 166 VAL A N 1
ATOM 1221 C CA . VAL A 1 166 ? -2.244 -0.206 -20.879 1.00 95.12 166 VAL A CA 1
ATOM 1222 C C . VAL A 1 166 ? -3.557 -0.496 -21.593 1.00 95.12 166 VAL A C 1
ATOM 1224 O O . VAL A 1 166 ? -4.608 -0.599 -20.960 1.00 95.12 166 VAL A O 1
ATOM 1227 N N . ALA A 1 167 ? -3.479 -0.655 -22.909 1.00 96.25 167 ALA A N 1
ATOM 1228 C CA . ALA A 1 167 ? -4.541 -1.212 -23.736 1.00 96.25 167 ALA A CA 1
ATOM 1229 C C . ALA A 1 167 ? -4.025 -2.470 -24.451 1.00 96.25 167 ALA A C 1
ATOM 1231 O O . ALA A 1 167 ? -2.848 -2.541 -24.813 1.00 96.25 167 ALA A O 1
ATOM 1232 N N . LEU A 1 168 ? -4.890 -3.468 -24.641 1.00 95.75 168 LEU A N 1
ATOM 1233 C CA . LEU A 1 168 ? -4.539 -4.735 -25.288 1.00 95.75 168 LEU A CA 1
ATOM 1234 C C . LEU A 1 168 ? -5.352 -4.932 -26.563 1.00 95.75 168 LEU A C 1
ATOM 1236 O O . LEU A 1 168 ? -6.578 -4.849 -26.546 1.00 95.75 168 LEU A O 1
ATOM 1240 N N . TYR A 1 169 ? -4.672 -5.283 -27.652 1.00 95.12 169 TYR A N 1
ATOM 1241 C CA . TYR A 1 169 ? -5.306 -5.549 -28.941 1.00 95.12 169 TYR A CA 1
ATOM 1242 C C . TYR A 1 169 ? -4.762 -6.832 -29.558 1.00 95.12 169 TYR A C 1
ATOM 1244 O O . TYR A 1 169 ? -3.556 -7.019 -29.638 1.00 95.12 169 TYR A O 1
ATOM 1252 N N . ARG A 1 170 ? -5.637 -7.708 -30.057 1.00 91.19 170 ARG A N 1
ATOM 1253 C CA . ARG A 1 170 ? -5.214 -8.893 -30.830 1.00 91.19 170 ARG A CA 1
ATOM 1254 C C . ARG A 1 170 ? -4.964 -8.590 -32.302 1.00 91.19 170 ARG A C 1
ATOM 1256 O O . ARG A 1 170 ? -4.124 -9.222 -32.929 1.00 91.19 170 ARG A O 1
ATOM 1263 N N . ASP A 1 171 ? -5.705 -7.633 -32.852 1.00 90.69 171 ASP A N 1
ATOM 1264 C CA . ASP A 1 171 ? -5.583 -7.235 -34.249 1.00 90.69 171 ASP A CA 1
ATOM 1265 C C . ASP A 1 171 ? -4.644 -6.034 -34.398 1.00 90.69 171 ASP A C 1
ATOM 1267 O O . ASP A 1 171 ? -4.832 -4.996 -33.757 1.00 90.69 171 ASP A O 1
ATOM 1271 N N . ARG A 1 172 ? -3.657 -6.155 -35.292 1.00 87.44 172 ARG A N 1
ATOM 1272 C CA . ARG A 1 172 ? -2.676 -5.092 -35.549 1.00 87.44 172 ARG A CA 1
ATOM 1273 C C . ARG A 1 172 ? -3.328 -3.835 -36.123 1.00 87.44 172 ARG A C 1
ATOM 1275 O O . ARG A 1 172 ? -2.920 -2.731 -35.776 1.00 87.44 172 ARG A O 1
ATOM 1282 N N . SER A 1 173 ? -4.357 -3.976 -36.960 1.00 88.69 173 SER A N 1
ATOM 1283 C CA . SER A 1 173 ? -5.022 -2.807 -37.541 1.00 88.69 173 SER A CA 1
ATOM 1284 C C . SER A 1 173 ? -5.817 -2.029 -36.484 1.00 88.69 173 SER A C 1
ATOM 1286 O O . SER A 1 173 ? -5.809 -0.798 -36.476 1.00 88.69 173 SER A O 1
ATOM 1288 N N . ALA A 1 174 ? -6.477 -2.737 -35.562 1.00 91.75 174 ALA A N 1
ATOM 1289 C CA . ALA A 1 174 ? -7.155 -2.142 -34.417 1.00 91.75 174 ALA A CA 1
ATOM 1290 C C . ALA A 1 174 ? -6.164 -1.459 -33.468 1.00 91.75 174 ALA A C 1
ATOM 1292 O O . ALA A 1 174 ? -6.418 -0.327 -33.061 1.00 91.75 174 ALA A O 1
ATOM 1293 N N . PHE A 1 175 ? -5.022 -2.100 -33.197 1.00 93.06 175 PHE A N 1
ATOM 1294 C CA . PHE A 1 175 ? -3.931 -1.529 -32.408 1.00 93.06 175 PHE A CA 1
ATOM 1295 C C . PHE A 1 175 ? -3.452 -0.187 -32.977 1.00 93.06 175 PHE A C 1
ATOM 1297 O O . PHE A 1 175 ? -3.365 0.801 -32.253 1.00 93.06 175 PHE A O 1
ATOM 1304 N N . GLU A 1 176 ? -3.152 -0.134 -34.278 1.00 90.19 176 GLU A N 1
ATOM 1305 C CA . GLU A 1 176 ? -2.615 1.073 -34.918 1.00 90.19 176 GLU A CA 1
ATOM 1306 C C . GLU A 1 176 ? -3.643 2.214 -34.924 1.00 90.19 176 GLU A C 1
ATOM 1308 O O . GLU A 1 176 ? -3.297 3.338 -34.559 1.00 90.19 176 GLU A O 1
ATOM 1313 N N . ARG A 1 177 ? -4.923 1.919 -35.208 1.00 91.88 177 ARG A N 1
ATOM 1314 C CA . ARG A 1 177 ? -6.014 2.908 -35.109 1.00 91.88 177 ARG A CA 1
ATOM 1315 C C . ARG A 1 177 ? -6.204 3.432 -33.686 1.00 91.88 177 ARG A C 1
ATOM 1317 O O . ARG A 1 177 ? -6.473 4.617 -33.504 1.00 91.88 177 ARG A O 1
ATOM 1324 N N . ALA A 1 178 ? -6.120 2.558 -32.685 1.00 94.31 178 ALA A N 1
ATOM 1325 C CA . ALA A 1 178 ? -6.242 2.959 -31.289 1.00 94.31 178 ALA A CA 1
ATOM 1326 C C . ALA A 1 178 ? -5.068 3.848 -30.872 1.00 94.31 178 ALA A C 1
ATOM 1328 O O . ALA A 1 178 ? -5.291 4.904 -30.287 1.00 94.31 178 ALA A O 1
ATOM 1329 N N . ARG A 1 179 ? -3.836 3.477 -31.248 1.00 94.38 179 ARG A N 1
ATOM 1330 C CA . ARG A 1 179 ? -2.640 4.284 -30.987 1.00 94.38 179 ARG A CA 1
ATOM 1331 C C . ARG A 1 179 ? -2.773 5.698 -31.543 1.00 94.38 179 ARG A C 1
ATOM 1333 O O . ARG A 1 179 ? -2.554 6.644 -30.800 1.00 94.38 179 ARG A O 1
ATOM 1340 N N . GLU A 1 180 ? -3.175 5.843 -32.805 1.00 92.94 180 GLU A N 1
ATOM 1341 C CA . GLU A 1 180 ? -3.368 7.162 -33.427 1.00 92.94 180 GLU A CA 1
ATOM 1342 C C . GLU A 1 180 ? -4.405 8.010 -32.680 1.00 92.94 180 GLU A C 1
ATOM 1344 O O . GLU A 1 180 ? -4.211 9.207 -32.485 1.00 92.94 180 GLU A O 1
ATOM 1349 N N . ARG A 1 181 ? -5.498 7.391 -32.216 1.00 95.81 181 ARG A N 1
ATOM 1350 C CA . ARG A 1 181 ? -6.527 8.085 -31.429 1.00 95.81 181 ARG A CA 1
ATOM 1351 C C . ARG A 1 181 ? -6.036 8.484 -30.043 1.00 95.81 181 ARG A C 1
ATOM 1353 O O . ARG A 1 181 ? -6.370 9.576 -29.603 1.00 95.81 181 ARG A O 1
ATOM 1360 N N . PHE A 1 182 ? -5.261 7.635 -29.369 1.00 96.12 182 PHE A N 1
ATOM 1361 C CA . PHE A 1 182 ? -4.661 7.982 -28.081 1.00 96.12 182 PHE A CA 1
ATOM 1362 C C . PHE A 1 182 ? -3.639 9.109 -28.222 1.00 96.12 182 PHE A C 1
ATOM 1364 O O . PHE A 1 182 ? -3.677 10.042 -27.434 1.00 96.12 182 PHE A O 1
ATOM 1371 N N . GLU A 1 183 ? -2.774 9.069 -29.238 1.00 94.12 183 GLU A N 1
ATOM 1372 C CA . GLU A 1 183 ? -1.783 10.126 -29.505 1.00 94.12 183 GLU A CA 1
ATOM 1373 C C . GLU A 1 183 ? -2.420 11.467 -29.899 1.00 94.12 183 GLU A C 1
ATOM 1375 O O . GLU A 1 183 ? -1.783 12.508 -29.772 1.00 94.12 183 GLU A O 1
ATOM 1380 N N . ALA A 1 184 ? -3.676 11.459 -30.355 1.00 95.88 184 ALA A N 1
ATOM 1381 C CA . ALA A 1 184 ? -4.434 12.674 -30.639 1.00 95.88 184 ALA A CA 1
ATOM 1382 C C . ALA A 1 184 ? -5.034 13.340 -29.383 1.00 95.88 184 ALA A C 1
ATOM 1384 O O . ALA A 1 184 ? -5.521 14.468 -29.480 1.00 95.88 184 ALA A O 1
ATOM 1385 N N . LEU A 1 185 ? -5.039 12.667 -28.224 1.00 96.50 185 LEU A N 1
ATOM 1386 C CA . LEU A 1 185 ? -5.576 13.225 -26.981 1.00 96.50 185 LEU A CA 1
ATOM 1387 C C . LEU A 1 185 ? -4.570 14.194 -26.335 1.00 96.50 185 LEU A C 1
ATOM 1389 O O . LEU A 1 185 ? -3.407 13.827 -26.170 1.00 96.50 185 LEU A O 1
ATOM 1393 N N . PRO A 1 186 ? -4.998 15.389 -25.882 1.00 95.25 186 PRO A N 1
ATOM 1394 C CA . PRO A 1 186 ? -4.106 16.333 -25.208 1.00 95.25 186 PRO A CA 1
ATOM 1395 C C . PRO A 1 186 ? -3.620 15.829 -23.840 1.00 95.25 186 PRO A C 1
ATOM 1397 O O . PRO A 1 186 ? -2.604 16.298 -23.340 1.00 95.25 186 PRO A O 1
ATOM 1400 N N . GLU A 1 187 ? -4.325 14.876 -23.225 1.00 93.62 187 GLU A N 1
ATOM 1401 C CA . GLU A 1 187 ? -3.924 14.235 -21.972 1.00 93.62 187 GLU A CA 1
ATOM 1402 C C . GLU A 1 187 ? -2.858 13.141 -22.150 1.00 93.62 187 GLU A C 1
ATOM 1404 O O . GLU A 1 187 ? -2.401 12.580 -21.153 1.00 93.62 187 GLU A O 1
ATOM 1409 N N . VAL A 1 188 ? -2.480 12.793 -23.383 1.00 93.94 188 VAL A N 1
ATOM 1410 C CA . VAL A 1 188 ? -1.503 11.738 -23.683 1.00 93.94 188 VAL A CA 1
ATOM 1411 C C . VAL A 1 188 ? -0.226 12.369 -24.224 1.00 93.94 188 VAL A C 1
ATOM 1413 O O . VAL A 1 188 ? -0.225 13.000 -25.275 1.00 93.94 188 VAL A O 1
ATOM 1416 N N . ARG A 1 189 ? 0.892 12.134 -23.533 1.00 91.31 189 ARG A N 1
ATOM 1417 C CA . ARG A 1 189 ? 2.206 12.644 -23.945 1.00 91.31 189 ARG A CA 1
ATOM 1418 C C . ARG A 1 189 ? 2.833 11.806 -25.049 1.00 91.31 189 ARG A C 1
ATOM 1420 O O . ARG A 1 189 ? 3.427 12.321 -25.993 1.00 91.31 189 ARG A O 1
ATOM 1427 N N . ARG A 1 190 ? 2.782 10.483 -24.876 1.00 90.62 190 ARG A N 1
ATOM 1428 C CA . ARG A 1 190 ? 3.357 9.504 -25.806 1.00 90.62 190 ARG A CA 1
ATOM 1429 C C . ARG A 1 190 ? 2.746 8.128 -25.605 1.00 90.62 190 ARG A C 1
ATOM 1431 O O . ARG A 1 190 ? 2.248 7.805 -24.526 1.00 90.62 190 ARG A O 1
ATOM 1438 N N . THR A 1 191 ? 2.895 7.286 -26.619 1.00 92.94 191 THR A N 1
ATOM 1439 C CA . THR A 1 191 ? 2.614 5.855 -26.517 1.00 92.94 191 THR A CA 1
ATOM 1440 C C . THR A 1 191 ? 3.871 5.023 -26.770 1.00 92.94 191 THR A C 1
ATOM 1442 O O . THR A 1 191 ? 4.828 5.486 -27.393 1.00 92.94 191 THR A O 1
ATOM 1445 N N . GLU A 1 192 ? 3.893 3.793 -26.264 1.00 91.81 192 GLU A N 1
ATOM 1446 C CA . GLU A 1 192 ? 4.975 2.835 -26.491 1.00 91.81 192 GLU A CA 1
ATOM 1447 C C . GLU A 1 192 ? 4.405 1.463 -26.857 1.00 91.81 192 GLU A C 1
ATOM 1449 O O . GLU A 1 192 ? 3.395 1.011 -26.314 1.00 91.81 192 GLU A O 1
ATOM 1454 N N . ALA A 1 193 ? 5.052 0.818 -27.824 1.00 90.62 193 ALA A N 1
ATOM 1455 C CA . ALA A 1 193 ? 4.569 -0.375 -28.503 1.00 90.62 193 ALA A CA 1
ATOM 1456 C C . ALA A 1 193 ? 5.743 -1.275 -28.906 1.00 90.62 193 ALA A C 1
ATOM 1458 O O . ALA A 1 193 ? 6.872 -0.801 -29.038 1.00 90.62 193 ALA A O 1
ATOM 1459 N N . ALA A 1 194 ? 5.454 -2.546 -29.210 1.00 86.56 194 ALA A N 1
ATOM 1460 C CA . ALA A 1 194 ? 6.453 -3.487 -29.727 1.00 86.56 194 ALA A CA 1
ATOM 1461 C C . ALA A 1 194 ? 7.096 -3.023 -31.046 1.00 86.56 194 ALA A C 1
ATOM 1463 O O . ALA A 1 194 ? 8.225 -3.399 -31.345 1.00 86.56 194 ALA A O 1
ATOM 1464 N N . PHE A 1 195 ? 6.371 -2.237 -31.848 1.00 83.81 195 PHE A N 1
ATOM 1465 C CA . PHE A 1 195 ? 6.782 -1.792 -33.177 1.00 83.81 195 PHE A CA 1
ATOM 1466 C C . PHE A 1 195 ? 6.736 -0.263 -33.307 1.00 83.81 195 PHE A C 1
ATOM 1468 O O . PHE A 1 195 ? 5.806 0.384 -32.810 1.00 83.81 195 PHE A O 1
ATOM 1475 N N . PRO A 1 196 ? 7.714 0.338 -34.011 1.00 78.06 196 PRO A N 1
ATOM 1476 C CA . PRO A 1 196 ? 7.769 1.779 -34.192 1.00 78.06 196 PRO A CA 1
ATOM 1477 C C . PRO A 1 196 ? 6.607 2.279 -35.058 1.00 78.06 196 PRO A C 1
ATOM 1479 O O . PRO A 1 196 ? 6.145 1.611 -35.986 1.00 78.06 196 PRO A O 1
ATOM 1482 N N . ALA A 1 197 ? 6.143 3.497 -34.780 1.00 76.69 197 ALA A N 1
ATOM 1483 C CA . ALA A 1 197 ? 5.117 4.138 -35.591 1.00 76.69 197 ALA A CA 1
ATOM 1484 C C . ALA A 1 197 ? 5.598 4.380 -37.028 1.00 76.69 197 ALA A C 1
ATOM 1486 O O . ALA A 1 197 ? 6.671 4.946 -37.248 1.00 76.69 197 ALA A O 1
ATOM 1487 N N . GLY A 1 198 ? 4.794 3.950 -38.006 1.00 77.62 198 GLY A N 1
ATOM 1488 C CA . GLY A 1 198 ? 5.085 4.148 -39.424 1.00 77.62 198 GLY A CA 1
ATOM 1489 C C . GLY A 1 198 ? 6.369 3.463 -39.906 1.00 77.62 198 GLY A C 1
ATOM 1490 O O . GLY A 1 198 ? 7.053 4.025 -40.760 1.00 77.62 198 GLY A O 1
ATOM 1491 N N . GLU A 1 199 ? 6.713 2.280 -39.375 1.00 81.50 199 GLU A N 1
ATOM 1492 C CA . GLU A 1 199 ? 7.931 1.521 -39.724 1.00 81.50 199 GLU A CA 1
ATOM 1493 C C . GLU A 1 199 ? 8.193 1.469 -41.238 1.00 81.50 199 GLU A C 1
ATOM 1495 O O . GLU A 1 199 ? 9.284 1.815 -41.695 1.00 81.50 199 GLU A O 1
ATOM 1500 N N . ALA A 1 200 ? 7.178 1.093 -42.024 1.00 81.31 200 ALA A N 1
ATOM 1501 C CA . ALA A 1 200 ? 7.287 0.976 -43.476 1.00 81.31 200 ALA A CA 1
ATOM 1502 C C . ALA A 1 200 ? 7.666 2.309 -44.146 1.00 81.31 200 ALA A C 1
ATOM 1504 O O . ALA A 1 200 ? 8.551 2.343 -45.001 1.00 81.31 200 ALA A O 1
ATOM 1505 N N . SER A 1 201 ? 7.051 3.414 -43.713 1.00 84.94 201 SER A N 1
ATOM 1506 C CA . SER A 1 201 ? 7.333 4.759 -44.229 1.00 84.94 201 SER A CA 1
ATOM 1507 C C . SER A 1 201 ? 8.746 5.226 -43.854 1.00 84.94 201 SER A C 1
ATOM 1509 O O . SER A 1 201 ? 9.500 5.694 -44.709 1.00 84.94 201 SER A O 1
ATOM 1511 N N . ARG A 1 202 ? 9.171 5.006 -42.600 1.00 85.75 202 ARG A N 1
ATOM 1512 C CA . ARG A 1 202 ? 10.528 5.353 -42.136 1.00 85.75 202 ARG A CA 1
ATOM 1513 C C . ARG A 1 202 ? 11.609 4.558 -42.869 1.00 85.75 202 ARG A C 1
ATOM 1515 O O . ARG A 1 202 ? 12.615 5.129 -43.282 1.00 85.75 202 ARG A O 1
ATOM 1522 N N . ARG A 1 203 ? 11.393 3.256 -43.085 1.00 86.31 203 ARG A N 1
ATOM 1523 C CA . ARG A 1 203 ? 12.295 2.412 -43.888 1.00 86.31 203 ARG A CA 1
ATOM 1524 C C . ARG A 1 203 ? 12.395 2.901 -45.330 1.00 86.31 203 ARG A C 1
ATOM 1526 O O . ARG A 1 203 ? 13.499 2.966 -45.865 1.00 86.31 203 ARG A O 1
ATOM 1533 N N . ALA A 1 204 ? 11.270 3.264 -45.947 1.00 87.94 204 ALA A N 1
ATOM 1534 C CA . ALA A 1 204 ? 11.259 3.809 -47.302 1.00 87.94 204 ALA A CA 1
ATOM 1535 C C . ALA A 1 204 ? 12.067 5.116 -47.396 1.00 87.94 204 ALA A C 1
ATOM 1537 O O . ALA A 1 204 ? 12.831 5.292 -48.343 1.00 87.94 204 ALA A O 1
ATOM 1538 N N . ALA A 1 205 ? 11.979 5.984 -46.382 1.00 89.19 205 ALA A N 1
ATOM 1539 C CA . ALA A 1 205 ? 12.773 7.211 -46.306 1.00 89.19 205 ALA A CA 1
ATOM 1540 C C . ALA A 1 205 ? 14.288 6.953 -46.141 1.00 89.19 205 ALA A C 1
ATOM 1542 O O . ALA A 1 205 ? 15.099 7.714 -46.667 1.00 89.19 205 ALA A O 1
ATOM 1543 N N . LEU A 1 206 ? 14.685 5.876 -45.450 1.00 90.69 206 LEU A N 1
ATOM 1544 C CA . LEU A 1 206 ? 16.094 5.502 -45.247 1.00 90.69 206 LEU A CA 1
ATOM 1545 C C . LEU A 1 206 ? 16.716 4.738 -46.429 1.00 90.69 206 LEU A C 1
ATOM 1547 O O . LEU A 1 206 ? 17.940 4.731 -46.572 1.00 90.69 206 LEU A O 1
ATOM 1551 N N . ALA A 1 207 ? 15.910 4.124 -47.300 1.00 88.75 207 ALA A N 1
ATOM 1552 C CA . ALA A 1 207 ? 16.393 3.269 -48.388 1.00 88.75 207 ALA A CA 1
ATOM 1553 C C . ALA A 1 207 ? 17.452 3.925 -49.312 1.00 88.75 207 ALA A C 1
ATOM 1555 O O . ALA A 1 207 ? 18.459 3.270 -49.603 1.00 88.75 207 ALA A O 1
ATOM 1556 N N . PRO A 1 208 ? 17.327 5.207 -49.727 1.00 90.81 208 PRO A N 1
ATOM 1557 C CA . PRO A 1 208 ? 18.351 5.861 -50.549 1.00 90.81 208 PRO A CA 1
ATOM 1558 C C . PRO A 1 208 ? 19.692 6.038 -49.822 1.00 90.81 208 PRO A C 1
ATOM 1560 O O . PRO A 1 208 ? 20.757 5.926 -50.433 1.00 90.81 208 PRO A O 1
ATOM 1563 N N . LEU A 1 209 ? 19.653 6.310 -48.512 1.00 90.38 209 LEU A N 1
ATOM 1564 C CA . LEU A 1 209 ? 20.850 6.456 -47.680 1.00 90.38 209 LEU A CA 1
ATOM 1565 C C . LEU A 1 209 ? 21.509 5.103 -47.426 1.00 90.38 209 LEU A C 1
ATOM 1567 O O . LEU A 1 209 ? 22.728 5.004 -47.514 1.00 90.38 209 LEU A O 1
ATOM 1571 N N . CYS A 1 210 ? 20.710 4.062 -47.192 1.00 88.44 210 CYS A N 1
ATOM 1572 C CA . CYS A 1 210 ? 21.186 2.692 -47.051 1.00 88.44 210 CYS A CA 1
ATOM 1573 C C . CYS A 1 210 ? 21.962 2.225 -48.295 1.00 88.44 210 CYS A C 1
ATOM 1575 O O . CYS A 1 210 ? 23.087 1.738 -48.176 1.00 88.44 210 CYS A O 1
ATOM 1577 N N . ALA A 1 211 ? 21.414 2.452 -49.496 1.00 86.44 211 ALA A N 1
ATOM 1578 C CA . ALA A 1 211 ? 22.074 2.090 -50.753 1.00 86.44 211 ALA A CA 1
ATOM 1579 C C . ALA A 1 211 ? 23.430 2.798 -50.927 1.00 86.44 211 ALA A C 1
ATOM 1581 O O . ALA A 1 211 ? 24.407 2.189 -51.359 1.00 86.44 211 ALA A O 1
ATOM 1582 N N . ARG A 1 212 ? 23.510 4.079 -50.543 1.00 87.00 212 ARG A N 1
ATOM 1583 C CA . ARG A 1 212 ? 24.767 4.842 -50.558 1.00 87.00 212 ARG A CA 1
ATOM 1584 C C . ARG A 1 212 ? 25.753 4.356 -49.501 1.00 87.00 212 ARG A C 1
ATOM 1586 O O . ARG A 1 212 ? 26.931 4.223 -49.808 1.00 87.00 212 ARG A O 1
ATOM 1593 N N . ALA A 1 213 ? 25.280 4.078 -48.288 1.00 84.56 213 ALA A N 1
ATOM 1594 C CA . ALA A 1 213 ? 26.099 3.618 -47.172 1.00 84.56 213 ALA A CA 1
ATOM 1595 C C . ALA A 1 213 ? 26.729 2.245 -47.443 1.00 84.56 213 ALA A C 1
ATOM 1597 O O . ALA A 1 213 ? 27.912 2.052 -47.175 1.00 84.56 213 ALA A O 1
ATOM 1598 N N . GLY A 1 214 ? 25.969 1.320 -48.037 1.00 80.38 214 GLY A N 1
ATOM 1599 C CA . GLY A 1 214 ? 26.466 -0.001 -48.429 1.00 80.38 214 GLY A CA 1
ATOM 1600 C C . GLY A 1 214 ? 27.546 0.037 -49.517 1.00 80.38 214 GLY A C 1
ATOM 1601 O O . GLY A 1 214 ? 28.346 -0.889 -49.609 1.00 80.38 214 GLY A O 1
ATOM 1602 N N . ALA A 1 215 ? 27.609 1.117 -50.302 1.00 82.88 215 ALA A N 1
ATOM 1603 C CA . ALA A 1 215 ? 28.628 1.328 -51.328 1.00 82.88 215 ALA A CA 1
ATOM 1604 C C . ALA A 1 215 ? 29.910 2.009 -50.805 1.00 82.88 215 ALA A C 1
ATOM 1606 O O . ALA A 1 215 ? 30.851 2.196 -51.578 1.00 82.88 215 ALA A O 1
ATOM 1607 N N . LEU A 1 216 ? 29.980 2.404 -49.522 1.00 81.25 216 LEU A N 1
ATOM 1608 C CA . LEU A 1 216 ? 31.219 2.945 -48.959 1.00 81.25 216 LEU A CA 1
ATOM 1609 C C . LEU A 1 216 ? 32.274 1.845 -48.844 1.00 81.25 216 LEU A C 1
ATOM 1611 O O . LEU A 1 216 ? 32.098 0.875 -48.111 1.00 81.25 216 LEU A O 1
ATOM 1615 N N . GLU A 1 217 ? 33.421 2.041 -49.482 1.00 76.56 217 GLU A N 1
ATOM 1616 C CA . GLU A 1 217 ? 34.604 1.205 -49.289 1.00 76.56 217 GLU A CA 1
ATOM 1617 C C . GLU A 1 217 ? 35.639 1.932 -48.428 1.00 76.56 217 GLU A C 1
ATOM 1619 O O . GLU A 1 217 ? 36.084 3.030 -48.768 1.00 76.56 217 GLU A O 1
ATOM 1624 N N . VAL A 1 218 ? 36.072 1.304 -47.330 1.00 73.31 218 VAL A N 1
ATOM 1625 C CA . VAL A 1 218 ? 37.235 1.775 -46.570 1.00 73.31 218 VAL A CA 1
ATOM 1626 C C . VAL A 1 218 ? 38.489 1.308 -47.303 1.00 73.31 218 VAL A C 1
ATOM 1628 O O . VAL A 1 218 ? 38.838 0.129 -47.281 1.00 73.31 218 VAL A O 1
ATOM 1631 N N . ARG A 1 219 ? 39.179 2.231 -47.977 1.00 65.81 219 ARG A N 1
ATOM 1632 C CA . ARG A 1 219 ? 40.466 1.954 -48.628 1.00 65.81 219 ARG A CA 1
ATOM 1633 C C . ARG A 1 219 ? 41.591 2.617 -47.840 1.00 65.81 219 ARG A C 1
ATOM 1635 O O . ARG A 1 219 ? 41.737 3.832 -47.881 1.00 65.81 219 ARG A O 1
ATOM 1642 N N . MET A 1 220 ? 42.401 1.806 -47.164 1.00 61.41 220 MET A N 1
ATOM 1643 C CA . MET A 1 220 ? 43.662 2.218 -46.539 1.00 61.41 220 MET A CA 1
ATOM 1644 C C . MET A 1 220 ? 44.810 1.477 -47.238 1.00 61.41 220 MET A C 1
ATOM 1646 O O . MET A 1 220 ? 44.765 0.255 -47.352 1.00 61.41 220 MET A O 1
ATOM 1650 N N . GLY A 1 221 ? 45.811 2.203 -47.746 1.00 56.62 221 GLY A N 1
ATOM 1651 C CA . GLY A 1 221 ? 47.078 1.603 -48.189 1.00 56.62 221 GLY A CA 1
ATOM 1652 C C . GLY A 1 221 ? 47.051 0.737 -49.461 1.00 56.62 221 GLY A C 1
ATOM 1653 O O . GLY A 1 221 ? 47.654 -0.332 -49.486 1.00 56.62 221 GLY A O 1
ATOM 1654 N N . ARG A 1 222 ? 46.430 1.194 -50.559 1.00 48.38 222 ARG A N 1
ATOM 1655 C CA . ARG A 1 222 ? 46.769 0.712 -51.916 1.00 48.38 222 ARG A CA 1
ATOM 1656 C C . ARG A 1 222 ? 47.319 1.870 -52.738 1.00 48.38 222 ARG A C 1
ATOM 1658 O O . ARG A 1 222 ? 46.565 2.711 -53.223 1.00 48.38 222 ARG A O 1
ATOM 1665 N N . GLY A 1 223 ? 48.641 1.908 -52.894 1.00 41.06 223 GLY A N 1
ATOM 1666 C CA . GLY A 1 223 ? 49.265 2.704 -53.944 1.00 41.06 223 GLY A CA 1
ATOM 1667 C C . GLY A 1 223 ? 48.668 2.312 -55.296 1.00 41.06 223 GLY A C 1
ATOM 1668 O O . GLY A 1 223 ? 48.463 1.126 -55.563 1.00 41.06 223 GLY A O 1
ATOM 1669 N N . ARG A 1 224 ? 48.356 3.317 -56.120 1.00 33.31 224 ARG A N 1
ATOM 1670 C CA . ARG A 1 224 ? 47.956 3.172 -57.524 1.00 33.31 224 ARG A CA 1
ATOM 1671 C C . ARG A 1 224 ? 48.892 2.185 -58.228 1.00 33.31 224 ARG A C 1
ATOM 1673 O O . ARG A 1 224 ? 50.009 2.538 -58.580 1.00 33.31 224 ARG A O 1
ATOM 1680 N N . THR A 1 225 ? 48.431 0.962 -58.437 1.00 31.81 225 THR A N 1
ATOM 1681 C CA . THR A 1 225 ? 48.944 0.087 -59.488 1.00 31.81 225 THR A CA 1
ATOM 1682 C C . THR A 1 225 ? 47.767 -0.152 -60.415 1.00 31.81 225 THR A C 1
ATOM 1684 O O . THR A 1 225 ? 46.782 -0.791 -60.054 1.00 31.81 225 THR A O 1
ATOM 1687 N N . GLU A 1 226 ? 47.817 0.501 -61.570 1.00 32.81 226 GLU A N 1
ATOM 1688 C CA . GLU A 1 226 ? 46.930 0.217 -62.690 1.00 32.81 226 GLU A CA 1
ATOM 1689 C C . GLU A 1 226 ? 47.229 -1.208 -63.177 1.00 32.81 226 GLU A C 1
ATOM 1691 O O . GLU A 1 226 ? 48.363 -1.525 -63.530 1.00 32.81 226 GLU A O 1
ATOM 1696 N N . GLY A 1 227 ? 46.222 -2.081 -63.157 1.00 28.30 227 GLY A N 1
ATOM 1697 C CA . GLY A 1 227 ? 46.294 -3.436 -63.703 1.00 28.30 227 GLY A CA 1
ATOM 1698 C C . GLY A 1 227 ? 45.007 -4.217 -63.403 1.00 28.30 227 GLY A C 1
ATOM 1699 O O . GLY A 1 227 ? 44.560 -4.197 -62.255 1.00 28.30 227 GLY A O 1
ATOM 1700 N N . PRO A 1 228 ? 44.359 -4.849 -64.401 1.00 36.34 228 PRO A N 1
ATOM 1701 C CA . PRO A 1 228 ? 43.015 -5.393 -64.248 1.00 36.34 228 PRO A CA 1
ATOM 1702 C C . PRO A 1 228 ? 42.988 -6.697 -63.441 1.00 36.34 228 PRO A C 1
ATOM 1704 O O . PRO A 1 228 ? 43.967 -7.433 -63.351 1.00 36.34 228 PRO A O 1
ATOM 1707 N N . ALA A 1 229 ? 41.815 -6.947 -62.862 1.00 44.56 229 ALA A N 1
ATOM 1708 C CA . ALA A 1 229 ? 41.469 -8.070 -62.006 1.00 44.56 229 ALA A CA 1
ATOM 1709 C C . ALA A 1 229 ? 41.899 -9.448 -62.540 1.00 44.56 229 ALA A C 1
ATOM 1711 O O . ALA A 1 229 ? 41.686 -9.772 -63.705 1.00 44.56 229 ALA A O 1
ATOM 1712 N N . ALA A 1 230 ? 42.355 -10.308 -61.627 1.00 28.09 230 ALA A N 1
ATOM 1713 C CA . ALA A 1 230 ? 42.270 -11.753 -61.782 1.00 28.09 230 ALA A CA 1
ATOM 1714 C C . ALA A 1 230 ? 41.826 -12.377 -60.454 1.00 28.09 230 ALA A C 1
ATOM 1716 O O . ALA A 1 230 ? 42.446 -12.188 -59.407 1.00 28.09 230 ALA A O 1
ATOM 1717 N N . ALA A 1 231 ? 40.702 -13.082 -60.519 1.00 36.62 231 ALA A N 1
ATOM 1718 C CA . ALA A 1 231 ? 40.165 -13.925 -59.467 1.00 36.62 231 ALA A CA 1
ATOM 1719 C C . ALA A 1 231 ? 41.063 -15.148 -59.224 1.00 36.62 231 ALA A C 1
ATOM 1721 O O . ALA A 1 231 ? 41.580 -15.703 -60.189 1.00 36.62 231 ALA A O 1
ATOM 1722 N N . ALA A 1 232 ? 41.169 -15.602 -57.969 1.00 29.16 232 ALA A N 1
ATOM 1723 C CA . ALA A 1 232 ? 41.097 -17.019 -57.581 1.00 29.16 232 ALA A CA 1
ATOM 1724 C C . ALA A 1 232 ? 41.403 -17.220 -56.085 1.00 29.16 232 ALA A C 1
ATOM 1726 O O . ALA A 1 232 ? 42.422 -16.756 -55.587 1.00 29.16 232 ALA A O 1
ATOM 1727 N N . GLY A 1 233 ? 40.567 -18.033 -55.433 1.00 25.70 233 GLY A N 1
ATOM 1728 C CA . GLY A 1 233 ? 41.029 -19.037 -54.471 1.00 25.70 233 GLY A CA 1
ATOM 1729 C C . GLY A 1 233 ? 41.180 -18.597 -53.018 1.00 25.70 233 GLY A C 1
ATOM 1730 O O . GLY A 1 233 ? 42.135 -17.924 -52.649 1.00 25.70 233 GLY A O 1
ATOM 1731 N N . GLY A 1 234 ? 40.269 -19.085 -52.174 1.00 34.22 234 GLY A N 1
ATOM 1732 C CA . GLY A 1 234 ? 40.400 -19.021 -50.726 1.00 34.22 234 GLY A CA 1
ATOM 1733 C C . GLY A 1 234 ? 41.684 -19.685 -50.228 1.00 34.22 234 GLY A C 1
ATOM 1734 O O . GLY A 1 234 ? 42.015 -20.812 -50.594 1.00 34.22 234 GLY A O 1
ATOM 1735 N N . ARG A 1 235 ? 42.385 -18.962 -49.361 1.00 28.27 235 ARG A N 1
ATOM 1736 C CA . ARG A 1 235 ? 43.317 -19.478 -48.363 1.00 28.27 235 ARG A CA 1
ATOM 1737 C C . ARG A 1 235 ? 43.460 -18.401 -47.300 1.00 28.27 235 ARG A C 1
ATOM 1739 O O . ARG A 1 235 ? 43.616 -17.230 -47.634 1.00 28.27 235 ARG A O 1
ATOM 1746 N N . GLU A 1 236 ? 43.336 -18.815 -46.047 1.00 33.28 236 GLU A N 1
ATOM 1747 C CA . GLU A 1 236 ? 43.493 -17.992 -44.852 1.00 33.28 236 GLU A CA 1
ATOM 1748 C C . GLU A 1 236 ? 44.764 -17.142 -44.964 1.00 33.28 236 GLU A C 1
ATOM 1750 O O . GLU A 1 236 ? 45.890 -17.628 -44.843 1.00 33.28 236 GLU A O 1
ATOM 1755 N N . ALA A 1 237 ? 44.576 -15.856 -45.255 1.00 29.78 237 ALA A N 1
ATOM 1756 C CA . ALA A 1 237 ? 45.644 -14.880 -45.254 1.00 29.78 237 ALA A CA 1
ATOM 1757 C C . ALA A 1 237 ? 45.960 -14.555 -43.794 1.00 29.78 237 ALA A C 1
ATOM 1759 O O . ALA A 1 237 ? 45.330 -13.695 -43.180 1.00 29.78 237 ALA A O 1
ATOM 1760 N N . SER A 1 238 ? 46.940 -15.272 -43.242 1.00 30.94 238 SER A N 1
ATOM 1761 C CA . SER A 1 238 ? 47.683 -14.826 -42.067 1.00 30.94 238 SER A CA 1
ATOM 1762 C C . SER A 1 238 ? 48.059 -13.356 -42.268 1.00 30.94 238 SER A C 1
ATOM 1764 O O . SER A 1 238 ? 48.698 -12.994 -43.260 1.00 30.94 238 SER A O 1
ATOM 1766 N N . SER A 1 239 ? 47.582 -12.496 -41.367 1.00 35.91 239 SER A N 1
ATOM 1767 C CA . SER A 1 239 ? 47.693 -11.042 -41.438 1.00 35.91 239 SER A CA 1
ATOM 1768 C C . SER A 1 239 ? 49.120 -10.575 -41.135 1.00 35.91 239 SER A C 1
ATOM 1770 O O . SER A 1 239 ? 49.375 -9.909 -40.131 1.00 35.91 239 SER A O 1
ATOM 1772 N N . ALA A 1 240 ? 50.074 -10.912 -41.996 1.00 38.69 240 ALA A N 1
ATOM 1773 C CA . ALA A 1 240 ? 51.319 -10.170 -42.067 1.00 38.69 240 ALA A CA 1
ATOM 1774 C C . ALA A 1 240 ? 50.990 -8.822 -42.717 1.00 38.69 240 ALA A C 1
ATOM 1776 O O . ALA A 1 240 ? 50.703 -8.747 -43.912 1.00 38.69 240 ALA A O 1
ATOM 1777 N N . VAL A 1 241 ? 50.963 -7.757 -41.915 1.00 50.41 241 VAL A N 1
ATOM 1778 C CA . VAL A 1 241 ? 50.852 -6.388 -42.426 1.00 50.41 241 VAL A CA 1
ATOM 1779 C C . VAL A 1 241 ? 51.987 -6.190 -43.435 1.00 50.41 241 VAL A C 1
ATOM 1781 O O . VAL A 1 241 ? 53.157 -6.277 -43.068 1.00 50.41 241 VAL A O 1
ATOM 1784 N N . ALA A 1 242 ? 51.654 -5.997 -44.712 1.00 53.03 242 ALA A N 1
ATOM 1785 C CA . ALA A 1 242 ? 52.645 -5.851 -45.770 1.00 53.03 242 ALA A CA 1
ATOM 1786 C C . ALA A 1 242 ? 53.428 -4.545 -45.561 1.00 53.03 242 ALA A C 1
ATOM 1788 O O . ALA A 1 242 ? 52.941 -3.458 -45.864 1.00 53.03 242 ALA A O 1
ATOM 1789 N N . VAL A 1 243 ? 54.638 -4.654 -45.011 1.00 57.53 243 VAL A N 1
ATOM 1790 C CA . VAL A 1 243 ? 55.522 -3.510 -44.769 1.00 57.53 243 VAL A CA 1
ATOM 1791 C C . VAL A 1 243 ? 56.143 -3.091 -46.100 1.00 57.53 243 VAL A C 1
ATOM 1793 O O . VAL A 1 243 ? 56.957 -3.821 -46.665 1.00 57.53 243 VAL A O 1
ATOM 1796 N N . GLN A 1 244 ? 55.752 -1.928 -46.624 1.00 63.78 244 GLN A N 1
ATOM 1797 C CA . GLN A 1 244 ? 56.368 -1.361 -47.826 1.00 63.78 244 GLN A CA 1
ATOM 1798 C C . GLN A 1 244 ? 57.609 -0.533 -47.451 1.00 63.78 244 GLN A C 1
ATOM 1800 O O . GLN A 1 244 ? 57.479 0.403 -46.659 1.00 63.78 244 GLN A O 1
ATOM 1805 N N . PRO A 1 245 ? 58.793 -0.815 -48.030 1.00 63.69 245 PRO A N 1
ATOM 1806 C CA . PRO A 1 245 ? 60.001 -0.045 -47.747 1.00 63.69 245 PRO A CA 1
ATOM 1807 C C . PRO A 1 245 ? 59.859 1.426 -48.164 1.00 63.69 245 PRO A C 1
ATOM 1809 O O . PRO A 1 245 ? 59.532 1.729 -49.312 1.00 63.69 245 PRO A O 1
ATOM 1812 N N . GLY A 1 246 ? 60.155 2.354 -47.251 1.00 70.88 246 GLY A N 1
ATOM 1813 C CA . GLY A 1 246 ? 60.153 3.797 -47.517 1.00 70.88 246 GLY A CA 1
ATOM 1814 C C . GLY A 1 246 ? 58.802 4.495 -47.320 1.00 70.88 246 GLY A C 1
ATOM 1815 O O . GLY A 1 246 ? 58.701 5.698 -47.588 1.00 70.88 246 GLY A O 1
ATOM 1816 N N . HIS A 1 247 ? 57.789 3.791 -46.812 1.00 77.94 247 HIS A N 1
ATOM 1817 C CA . HIS A 1 247 ? 56.459 4.339 -46.544 1.00 77.94 247 HIS A CA 1
ATOM 1818 C C . HIS A 1 247 ? 56.488 5.404 -45.433 1.00 77.94 247 HIS A C 1
ATOM 1820 O O . HIS A 1 247 ? 55.934 6.493 -45.591 1.00 77.94 247 HIS A O 1
ATOM 1826 N N . ALA A 1 248 ? 57.229 5.170 -44.350 1.00 78.19 248 ALA A N 1
ATOM 1827 C CA . ALA A 1 248 ? 57.426 6.129 -43.268 1.00 78.19 248 ALA A CA 1
ATOM 1828 C C . ALA A 1 248 ? 58.168 7.387 -43.741 1.00 78.19 248 ALA A C 1
ATOM 1830 O O . ALA A 1 248 ? 57.885 8.490 -43.273 1.00 78.19 248 ALA A O 1
ATOM 1831 N N . ARG A 1 249 ? 59.076 7.263 -44.723 1.00 78.31 249 ARG A N 1
ATOM 1832 C CA . ARG A 1 249 ? 59.728 8.429 -45.350 1.00 78.31 249 ARG A CA 1
ATOM 1833 C C . ARG A 1 249 ? 58.743 9.245 -46.182 1.00 78.31 249 ARG A C 1
ATOM 1835 O O . ARG A 1 249 ? 58.810 10.473 -46.150 1.00 78.31 249 ARG A O 1
ATOM 1842 N N . ALA A 1 250 ? 57.839 8.592 -46.913 1.00 81.25 250 ALA A N 1
ATOM 1843 C CA . ALA A 1 250 ? 56.774 9.271 -47.646 1.00 81.25 250 ALA A CA 1
ATOM 1844 C C . ALA A 1 250 ? 55.825 10.003 -46.685 1.00 81.25 250 ALA A C 1
ATOM 1846 O O . ALA A 1 250 ? 55.656 11.213 -46.819 1.00 81.25 250 ALA A O 1
ATOM 1847 N N . LEU A 1 251 ? 55.332 9.317 -45.650 1.00 83.25 251 LEU A N 1
ATOM 1848 C CA . LEU A 1 251 ? 54.479 9.909 -44.618 1.00 83.25 251 LEU A CA 1
ATOM 1849 C C . LEU A 1 251 ? 55.161 11.086 -43.910 1.00 83.25 251 LEU A C 1
ATOM 1851 O O . LEU A 1 251 ? 54.550 12.126 -43.694 1.00 83.25 251 LEU A O 1
ATOM 1855 N N . ARG A 1 252 ? 56.454 10.974 -43.591 1.00 81.44 252 ARG A N 1
ATOM 1856 C CA . ARG A 1 252 ? 57.214 12.062 -42.963 1.00 81.44 252 ARG A CA 1
ATOM 1857 C C . ARG A 1 252 ? 57.308 13.308 -43.854 1.00 81.44 252 ARG A C 1
ATOM 1859 O O . ARG A 1 252 ? 57.286 14.417 -43.321 1.00 81.44 252 ARG A O 1
ATOM 1866 N N . ARG A 1 253 ? 57.387 13.154 -45.184 1.00 79.56 253 ARG A N 1
ATOM 1867 C CA . ARG A 1 253 ? 57.323 14.286 -46.132 1.00 79.56 253 ARG A CA 1
ATOM 1868 C C . ARG A 1 253 ? 55.944 14.946 -46.124 1.00 79.56 253 ARG A C 1
ATOM 1870 O O . ARG A 1 253 ? 55.874 16.168 -46.028 1.00 79.56 253 ARG A O 1
ATOM 1877 N N . GLU A 1 254 ? 54.876 14.154 -46.128 1.00 83.88 254 GLU A N 1
ATOM 1878 C CA . GLU A 1 254 ? 53.501 14.668 -46.055 1.00 83.88 254 GLU A CA 1
ATOM 1879 C C . GLU A 1 254 ? 53.221 15.375 -44.721 1.00 83.88 254 GLU A C 1
ATOM 1881 O O . GLU A 1 254 ? 52.669 16.471 -44.699 1.00 83.88 254 GLU A O 1
ATOM 1886 N N . LEU A 1 255 ? 53.691 14.828 -43.594 1.00 85.38 255 LEU A N 1
ATOM 1887 C CA . LEU A 1 255 ? 53.562 15.472 -42.279 1.00 85.38 255 LEU A CA 1
ATOM 1888 C C . LEU A 1 255 ? 54.321 16.805 -42.214 1.00 85.38 255 LEU 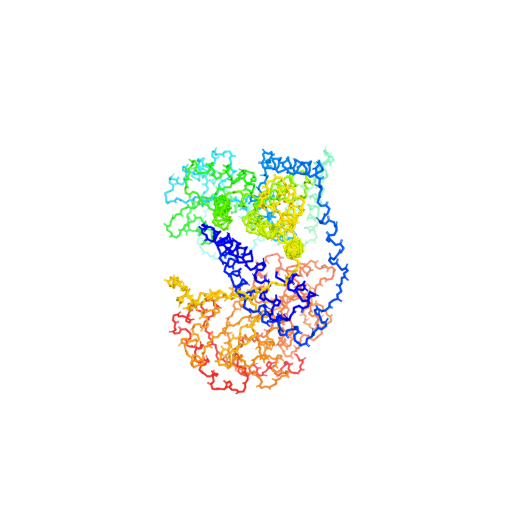A C 1
ATOM 1890 O O . LEU A 1 255 ? 53.876 17.739 -41.545 1.00 85.38 255 LEU A O 1
ATOM 1894 N N . PHE A 1 256 ? 55.452 16.924 -42.914 1.00 77.06 256 PHE A N 1
ATOM 1895 C CA . PHE A 1 256 ? 56.174 18.190 -43.026 1.00 77.06 256 PHE A CA 1
ATOM 1896 C C . PHE A 1 256 ? 55.385 19.238 -43.826 1.00 77.06 256 PHE A C 1
ATOM 1898 O O . PHE A 1 256 ? 55.327 20.402 -43.410 1.00 77.06 256 PHE A O 1
ATOM 1905 N N . ALA A 1 257 ? 54.760 18.827 -44.935 1.00 80.88 257 ALA A N 1
ATOM 1906 C CA . ALA A 1 257 ? 53.893 19.684 -45.740 1.00 80.88 257 ALA A CA 1
ATOM 1907 C C . ALA A 1 257 ? 52.659 20.125 -44.934 1.00 80.88 257 ALA A C 1
ATOM 1909 O O . ALA A 1 257 ? 52.441 21.324 -44.758 1.00 80.88 257 ALA A O 1
ATOM 1910 N N . LEU A 1 258 ? 51.956 19.172 -44.313 1.00 87.25 258 LEU A N 1
ATOM 1911 C CA . LEU A 1 258 ? 50.781 19.418 -43.477 1.00 87.25 258 LEU A CA 1
ATOM 1912 C C . LEU A 1 258 ? 51.088 20.371 -42.317 1.00 87.25 258 LEU A C 1
ATOM 1914 O O . LEU A 1 258 ? 50.361 21.335 -42.100 1.00 87.25 258 LEU A O 1
ATOM 1918 N N . ARG A 1 259 ? 52.193 20.162 -41.591 1.00 84.12 259 ARG A N 1
ATOM 1919 C CA . ARG A 1 259 ? 52.614 21.077 -40.517 1.00 84.12 259 ARG A CA 1
ATOM 1920 C C . ARG A 1 259 ? 52.839 22.502 -41.032 1.00 84.12 259 ARG A C 1
ATOM 1922 O O . ARG A 1 259 ? 52.512 23.468 -40.347 1.00 84.12 259 ARG A O 1
ATOM 1929 N N . SER A 1 260 ? 53.418 22.642 -42.222 1.00 79.81 260 SER A N 1
ATOM 1930 C CA . SER A 1 260 ? 53.656 23.950 -42.841 1.00 79.81 260 SER A CA 1
ATOM 1931 C C . SER A 1 260 ? 52.346 24.636 -43.242 1.00 79.81 260 SER A C 1
ATOM 1933 O O . SER A 1 260 ? 52.223 25.851 -43.094 1.00 79.81 260 SER A O 1
ATOM 1935 N N . ASP A 1 261 ? 51.349 23.872 -43.688 1.00 85.38 261 ASP A N 1
ATOM 1936 C CA . ASP A 1 261 ? 50.013 24.382 -44.015 1.00 85.38 261 ASP A CA 1
ATOM 1937 C C . ASP A 1 261 ? 49.222 24.780 -42.773 1.00 85.38 261 ASP A C 1
ATOM 1939 O O . ASP A 1 261 ? 48.666 25.878 -42.734 1.00 85.38 261 ASP A O 1
ATOM 1943 N N . LEU A 1 262 ? 49.258 23.957 -41.722 1.00 85.19 262 LEU A N 1
ATOM 1944 C CA . LEU A 1 262 ? 48.638 24.263 -40.431 1.00 85.19 262 LEU A CA 1
ATOM 1945 C C . LEU A 1 262 ? 49.184 25.571 -39.853 1.00 85.19 262 LEU A C 1
ATOM 1947 O O . LEU A 1 262 ? 48.409 26.446 -39.485 1.00 85.19 262 LEU A O 1
ATOM 1951 N N . ARG A 1 263 ? 50.507 25.769 -39.881 1.00 82.88 263 ARG A N 1
ATOM 1952 C CA . ARG A 1 263 ? 51.145 27.021 -39.436 1.00 82.88 263 ARG A CA 1
ATOM 1953 C C . ARG A 1 263 ? 50.787 28.230 -40.287 1.00 82.88 263 ARG A C 1
ATOM 1955 O O . ARG A 1 263 ? 50.792 29.348 -39.780 1.00 82.88 263 ARG A O 1
ATOM 1962 N N . ARG A 1 264 ? 50.553 28.042 -41.588 1.00 85.12 264 ARG A N 1
ATOM 1963 C CA . ARG A 1 264 ? 50.093 29.120 -42.476 1.00 85.12 264 ARG A CA 1
ATOM 1964 C C . ARG A 1 264 ? 48.641 29.483 -42.184 1.00 85.12 264 ARG A C 1
ATOM 1966 O O . ARG A 1 264 ? 48.304 30.661 -42.209 1.00 85.12 264 ARG A O 1
ATOM 1973 N N . PHE A 1 265 ? 47.808 28.488 -41.894 1.00 84.81 265 PHE A N 1
ATOM 1974 C CA . PHE A 1 265 ? 46.399 28.684 -41.576 1.00 84.81 265 PHE A CA 1
ATOM 1975 C C . PHE A 1 265 ? 46.195 29.289 -40.182 1.00 84.81 265 PHE A C 1
ATOM 1977 O O . PHE A 1 265 ? 45.436 30.241 -40.049 1.00 84.81 265 PHE A O 1
ATOM 1984 N N . ALA A 1 266 ? 46.923 28.805 -39.174 1.00 83.12 266 ALA A N 1
ATOM 1985 C CA . ALA A 1 266 ? 46.866 29.296 -37.798 1.00 83.12 266 ALA A CA 1
ATOM 1986 C C . ALA A 1 266 ? 47.172 30.801 -37.691 1.00 83.12 266 ALA A C 1
ATOM 1988 O O . ALA A 1 266 ? 46.541 31.501 -36.915 1.00 83.12 266 ALA A O 1
ATOM 1989 N N . ARG A 1 267 ? 48.053 31.337 -38.550 1.00 84.19 267 ARG A N 1
ATOM 1990 C CA . ARG A 1 267 ? 48.379 32.778 -38.605 1.00 84.19 267 ARG A CA 1
ATOM 1991 C C . ARG A 1 267 ? 47.255 33.677 -39.135 1.00 84.19 267 ARG A C 1
ATOM 1993 O O . ARG A 1 267 ? 47.452 34.886 -39.210 1.00 84.19 267 ARG A O 1
ATOM 2000 N N . ARG A 1 268 ? 46.122 33.119 -39.578 1.00 88.31 268 ARG A N 1
ATOM 2001 C CA . ARG A 1 268 ? 45.000 33.906 -40.116 1.00 88.31 268 ARG A CA 1
ATOM 2002 C C . ARG A 1 268 ? 44.100 34.501 -39.032 1.00 88.31 268 ARG A C 1
ATOM 2004 O O . ARG A 1 268 ? 43.441 35.493 -39.319 1.00 88.31 268 ARG A O 1
ATOM 2011 N N . SER A 1 269 ? 44.057 33.907 -37.837 1.00 89.19 269 SER A N 1
ATOM 2012 C CA . SER A 1 269 ? 43.218 34.353 -36.713 1.00 89.19 269 SER A CA 1
ATOM 2013 C C . SER A 1 269 ? 43.621 33.653 -35.416 1.00 89.19 269 SER A C 1
ATOM 2015 O O . SER A 1 269 ? 43.954 32.465 -35.453 1.00 89.19 269 SER A O 1
ATOM 2017 N N . ASP A 1 270 ? 43.455 34.327 -34.281 1.00 83.25 270 ASP A N 1
ATOM 2018 C CA . ASP A 1 270 ? 43.773 33.773 -32.962 1.00 83.25 270 ASP A CA 1
ATOM 2019 C C . ASP A 1 270 ? 42.895 32.559 -32.590 1.00 83.25 270 ASP A C 1
ATOM 2021 O O . ASP A 1 270 ? 43.392 31.626 -31.952 1.00 83.25 270 ASP A O 1
ATOM 2025 N N . GLU A 1 271 ? 41.627 32.486 -33.032 1.00 85.75 271 GLU A N 1
ATOM 2026 C CA . GLU A 1 271 ? 40.786 31.297 -32.796 1.00 85.75 271 GLU A CA 1
ATOM 2027 C C . GLU A 1 271 ? 41.295 30.065 -33.556 1.00 85.75 271 GLU A C 1
ATOM 2029 O O . GLU A 1 271 ? 41.330 28.960 -33.010 1.00 85.75 271 GLU A O 1
ATOM 2034 N N . ALA A 1 272 ? 41.724 30.242 -34.811 1.00 83.75 272 ALA A N 1
ATOM 2035 C CA . ALA A 1 272 ? 42.304 29.157 -35.604 1.00 83.75 272 ALA A CA 1
ATOM 2036 C C . ALA A 1 272 ? 43.626 28.665 -35.006 1.00 83.75 272 ALA A C 1
ATOM 2038 O O . ALA A 1 272 ? 43.892 27.463 -35.020 1.00 83.75 272 ALA A O 1
ATOM 2039 N N . GLU A 1 273 ? 44.441 29.569 -34.457 1.00 84.75 273 GLU A N 1
ATOM 2040 C CA . GLU A 1 273 ? 45.650 29.185 -33.739 1.00 84.75 273 GLU A CA 1
ATOM 2041 C C . GLU A 1 273 ? 45.307 28.335 -32.509 1.00 84.75 273 GLU A C 1
ATOM 2043 O O . GLU A 1 273 ? 45.821 27.226 -32.367 1.00 84.75 273 GLU A O 1
ATOM 2048 N N . GLN A 1 274 ? 44.383 28.788 -31.657 1.00 86.50 274 GLN A N 1
ATOM 2049 C CA . GLN A 1 274 ? 43.987 28.048 -30.454 1.00 86.50 274 GLN A CA 1
ATOM 2050 C C . GLN A 1 274 ? 43.387 26.672 -30.771 1.00 86.50 274 GLN A C 1
ATOM 2052 O O . GLN A 1 274 ? 43.760 25.688 -30.130 1.00 86.50 274 GLN A O 1
ATOM 2057 N N . ALA A 1 275 ? 42.519 26.579 -31.783 1.00 85.19 275 ALA A N 1
ATOM 2058 C CA . ALA A 1 275 ? 41.887 25.323 -32.179 1.00 85.19 275 ALA A CA 1
ATOM 2059 C C . ALA A 1 275 ? 42.879 24.307 -32.779 1.00 85.19 275 ALA A C 1
ATOM 2061 O O . ALA A 1 275 ? 42.700 23.099 -32.616 1.00 85.19 275 ALA A O 1
ATOM 2062 N N . LEU A 1 276 ? 43.931 24.773 -33.467 1.00 88.75 276 LEU A N 1
ATOM 2063 C CA . LEU A 1 276 ? 44.878 23.903 -34.174 1.00 88.75 276 LEU A CA 1
ATOM 2064 C C . LEU A 1 276 ? 46.156 23.590 -33.391 1.00 88.75 276 LEU A C 1
ATOM 2066 O O . LEU A 1 276 ? 46.812 22.606 -33.736 1.00 88.75 276 LEU A O 1
ATOM 2070 N N . ARG A 1 277 ? 46.504 24.352 -32.342 1.00 84.31 277 ARG A N 1
ATOM 2071 C CA . ARG A 1 277 ? 47.728 24.154 -31.530 1.00 84.31 277 ARG A CA 1
ATOM 2072 C C . ARG A 1 277 ? 47.939 22.691 -31.125 1.00 84.31 277 ARG A C 1
ATOM 2074 O O . ARG A 1 277 ? 48.980 22.113 -31.424 1.00 84.31 277 ARG A O 1
ATOM 2081 N N . GLY A 1 278 ? 46.922 22.054 -30.537 1.00 85.94 278 GLY A N 1
ATOM 2082 C CA . GLY A 1 278 ? 47.015 20.656 -30.094 1.00 85.94 278 GLY A CA 1
ATOM 2083 C C . GLY A 1 278 ? 47.245 19.656 -31.237 1.00 85.94 278 GLY A C 1
ATOM 2084 O O . GLY A 1 278 ? 48.011 18.699 -31.089 1.00 85.94 278 GLY A O 1
ATOM 2085 N N . PHE A 1 279 ? 46.632 19.896 -32.401 1.00 87.94 279 PHE A N 1
ATOM 2086 C CA . PHE A 1 279 ? 46.820 19.066 -33.593 1.00 87.94 279 PHE A CA 1
ATOM 2087 C C . PHE A 1 279 ? 48.200 19.293 -34.230 1.00 87.94 279 PHE A C 1
ATOM 2089 O O . PHE A 1 279 ? 48.880 18.327 -34.580 1.00 87.94 279 PHE A O 1
ATOM 2096 N N . GLU A 1 280 ? 48.663 20.545 -34.312 1.00 84.12 280 GLU A N 1
ATOM 2097 C CA . GLU A 1 280 ? 50.006 20.892 -34.792 1.00 84.12 280 GLU A CA 1
ATOM 2098 C C . GLU A 1 280 ? 51.100 20.251 -33.924 1.00 84.12 280 GLU A C 1
ATOM 2100 O O . GLU A 1 280 ? 52.065 19.685 -34.454 1.00 84.12 280 GLU A O 1
ATOM 2105 N N . ASP A 1 281 ? 50.941 20.285 -32.600 1.00 86.69 281 ASP A N 1
ATOM 2106 C CA . ASP A 1 281 ? 51.859 19.651 -31.654 1.00 86.69 281 ASP A CA 1
ATOM 2107 C C . ASP A 1 281 ? 51.880 18.127 -31.818 1.00 86.69 281 ASP A C 1
ATOM 2109 O O . ASP A 1 281 ? 52.944 17.501 -31.755 1.00 86.69 281 ASP A O 1
ATOM 2113 N N . GLY A 1 282 ? 50.722 17.512 -32.074 1.00 85.69 282 GLY A N 1
ATOM 2114 C CA . GLY A 1 282 ? 50.607 16.092 -32.414 1.00 85.69 282 GLY A CA 1
ATOM 2115 C C . GLY A 1 282 ? 51.358 15.733 -33.701 1.00 85.69 282 GLY A C 1
ATOM 2116 O O . GLY A 1 282 ? 52.224 14.854 -33.688 1.00 85.69 282 GLY A O 1
ATOM 2117 N N . VAL A 1 283 ? 51.101 16.462 -34.793 1.00 84.75 283 VAL A N 1
ATOM 2118 C CA . VAL A 1 283 ? 51.779 16.276 -36.091 1.00 84.75 283 VAL A CA 1
ATOM 2119 C C . VAL A 1 283 ? 53.289 16.498 -35.961 1.00 84.75 283 VAL A C 1
ATOM 2121 O O . VAL A 1 283 ? 54.086 15.739 -36.515 1.00 84.75 283 VAL A O 1
ATOM 2124 N N . THR A 1 284 ? 53.710 17.502 -35.188 1.00 81.50 284 THR A N 1
ATOM 2125 C CA . THR A 1 284 ? 55.126 17.810 -34.955 1.00 81.50 284 THR A CA 1
ATOM 2126 C C . THR A 1 284 ? 55.829 16.713 -34.160 1.00 81.50 284 THR A C 1
ATOM 2128 O O . THR A 1 284 ? 56.955 16.343 -34.505 1.00 81.50 284 THR A O 1
ATOM 2131 N N . ARG A 1 285 ? 55.184 16.169 -33.121 1.00 86.38 285 ARG A N 1
ATOM 2132 C CA . ARG A 1 285 ? 55.706 15.026 -32.357 1.00 86.38 285 ARG A CA 1
ATOM 2133 C C . ARG A 1 285 ? 55.833 13.786 -33.236 1.00 86.38 285 ARG A C 1
ATOM 2135 O O . ARG A 1 285 ? 56.905 13.183 -33.256 1.00 86.38 285 ARG A O 1
ATOM 2142 N N . LEU A 1 286 ? 54.808 13.473 -34.029 1.00 82.88 286 LEU A N 1
ATOM 2143 C CA . LEU A 1 286 ? 54.831 12.334 -34.946 1.00 82.88 286 LEU A CA 1
ATOM 2144 C C . LEU A 1 286 ? 55.947 12.476 -35.994 1.00 82.88 286 LEU A C 1
ATOM 2146 O O . LEU A 1 286 ? 56.762 11.568 -36.150 1.00 82.88 286 LEU A O 1
ATOM 2150 N N . TYR A 1 287 ? 56.072 13.649 -36.625 1.00 82.19 287 TYR A N 1
ATOM 2151 C CA . TYR A 1 287 ? 57.150 13.955 -37.574 1.00 82.19 287 TYR A CA 1
ATOM 2152 C C . TYR A 1 287 ? 58.553 13.755 -36.975 1.00 82.19 287 TYR A C 1
ATOM 2154 O O . TYR A 1 287 ? 59.440 13.226 -37.650 1.00 82.19 287 TYR A O 1
ATOM 2162 N N . ARG A 1 288 ? 58.770 14.185 -35.722 1.00 82.69 288 ARG A N 1
ATOM 2163 C CA . ARG A 1 288 ? 60.052 13.998 -35.022 1.00 82.69 288 ARG A CA 1
ATOM 2164 C C . ARG A 1 288 ? 60.303 12.525 -34.703 1.00 82.69 288 ARG A C 1
ATOM 2166 O O . ARG A 1 288 ? 61.384 12.040 -35.012 1.00 82.69 288 ARG A O 1
ATOM 2173 N N . SER A 1 289 ? 59.306 11.823 -34.162 1.00 83.25 289 SER A N 1
ATOM 2174 C CA . SER A 1 289 ? 59.421 10.409 -33.770 1.00 83.25 289 SER A CA 1
ATOM 2175 C C . SER A 1 289 ? 59.739 9.481 -34.949 1.00 83.25 289 SER A C 1
ATOM 2177 O O . SER A 1 289 ? 60.633 8.647 -34.858 1.00 83.25 289 SER A O 1
ATOM 2179 N N . LEU A 1 290 ? 59.118 9.700 -36.114 1.00 80.88 290 LEU A N 1
ATOM 2180 C CA . LEU A 1 290 ? 59.429 8.952 -37.339 1.00 80.88 290 LEU A CA 1
ATOM 2181 C C . LEU A 1 290 ? 60.836 9.248 -37.883 1.00 80.88 290 LEU A C 1
ATOM 2183 O O . LEU A 1 290 ? 61.324 8.534 -38.754 1.00 80.88 290 LEU A O 1
ATOM 2187 N N . GLY A 1 291 ? 61.476 10.326 -37.424 1.00 77.62 291 GLY A N 1
ATOM 2188 C CA . GLY A 1 291 ? 62.837 10.682 -37.807 1.00 77.62 291 GLY A CA 1
ATOM 2189 C C . GLY A 1 291 ? 63.933 10.129 -36.906 1.00 77.62 291 GLY A C 1
ATOM 2190 O O . GLY A 1 291 ? 65.087 10.169 -37.323 1.00 77.62 291 GLY A O 1
ATOM 2191 N N . THR A 1 292 ? 63.586 9.649 -35.711 1.00 82.88 292 THR A N 1
ATOM 2192 C CA . THR A 1 292 ? 64.526 9.085 -34.729 1.00 82.88 292 THR A CA 1
ATOM 2193 C C . THR A 1 292 ? 64.580 7.559 -34.752 1.00 82.88 292 THR A C 1
ATOM 2195 O O . THR A 1 292 ? 65.513 6.988 -34.201 1.00 82.88 292 THR A O 1
ATOM 2198 N N . LEU A 1 293 ? 63.588 6.905 -35.362 1.00 82.50 293 LEU A N 1
ATOM 2199 C CA . LEU A 1 293 ? 63.501 5.448 -35.487 1.00 82.50 293 LEU A CA 1
ATOM 2200 C C . LEU A 1 293 ? 64.334 4.925 -36.667 1.00 82.50 293 LEU A C 1
ATOM 2202 O O . LEU A 1 293 ? 64.509 5.620 -37.674 1.00 82.50 293 LEU A O 1
ATOM 2206 N N . ASP A 1 294 ? 64.792 3.674 -36.568 1.00 84.75 294 ASP A N 1
ATOM 2207 C CA . ASP A 1 294 ? 65.386 2.952 -37.697 1.00 84.75 294 ASP A CA 1
ATOM 2208 C C . ASP A 1 294 ? 64.365 2.829 -38.853 1.00 84.75 294 ASP A C 1
ATOM 2210 O O . ASP A 1 294 ? 63.179 2.606 -38.585 1.00 84.75 294 ASP A O 1
ATOM 2214 N N . PRO A 1 295 ? 64.752 2.966 -40.142 1.00 77.00 295 PRO A N 1
ATOM 2215 C CA . PRO A 1 295 ? 63.795 2.965 -41.249 1.00 77.00 295 PRO A CA 1
ATOM 2216 C C . PRO A 1 295 ? 62.892 1.726 -41.308 1.00 77.00 295 PRO A C 1
ATOM 2218 O O . PRO A 1 295 ? 61.712 1.865 -41.625 1.00 77.00 295 PRO A O 1
ATOM 2221 N N . ALA A 1 296 ? 63.405 0.539 -40.965 1.00 76.62 296 ALA A N 1
ATOM 2222 C CA . ALA A 1 296 ? 62.599 -0.681 -40.967 1.00 76.62 296 ALA A CA 1
ATOM 2223 C C . ALA A 1 296 ? 61.607 -0.719 -39.791 1.00 76.62 296 ALA A C 1
ATOM 2225 O O . ALA A 1 296 ? 60.498 -1.240 -39.912 1.00 76.62 296 ALA A O 1
ATOM 2226 N N . GLU A 1 297 ? 61.984 -0.149 -38.647 1.00 80.44 297 GLU A N 1
ATOM 2227 C CA . GLU A 1 297 ? 61.126 -0.033 -37.467 1.00 80.44 297 GLU A CA 1
ATOM 2228 C C . GLU A 1 297 ? 60.041 1.041 -37.635 1.00 80.44 297 GLU A C 1
ATOM 2230 O O . GLU A 1 297 ? 58.889 0.830 -37.240 1.00 80.44 297 GLU A O 1
ATOM 2235 N N . ALA A 1 298 ? 60.374 2.152 -38.296 1.00 79.00 298 ALA A N 1
ATOM 2236 C CA . ALA A 1 298 ? 59.428 3.200 -38.655 1.00 79.00 298 ALA A CA 1
ATOM 2237 C C . ALA A 1 298 ? 58.358 2.686 -39.633 1.00 79.00 298 ALA A C 1
ATOM 2239 O O . ALA A 1 298 ? 57.169 2.907 -39.403 1.00 79.00 298 ALA A O 1
ATOM 2240 N N . ASP A 1 299 ? 58.756 1.950 -40.679 1.00 79.25 299 ASP A N 1
ATOM 2241 C CA . ASP A 1 299 ? 57.821 1.355 -41.643 1.00 79.25 299 ASP A CA 1
ATOM 2242 C C . ASP A 1 299 ? 56.894 0.321 -40.965 1.00 79.25 299 ASP A C 1
ATOM 2244 O O . ASP A 1 299 ? 55.685 0.327 -41.208 1.00 79.25 299 ASP A O 1
ATOM 2248 N N . ARG A 1 300 ? 57.413 -0.510 -40.043 1.00 79.62 300 ARG A N 1
ATOM 2249 C CA . ARG A 1 300 ? 56.588 -1.438 -39.237 1.00 79.62 300 ARG A CA 1
ATOM 2250 C C . ARG A 1 300 ? 55.572 -0.711 -38.354 1.00 79.62 300 ARG A C 1
ATOM 2252 O O . ARG A 1 300 ? 54.413 -1.118 -38.292 1.00 79.62 300 ARG A O 1
ATOM 2259 N N . SER A 1 301 ? 55.997 0.358 -37.683 1.00 80.62 301 SER A N 1
ATOM 2260 C CA . SER A 1 301 ? 55.150 1.129 -36.765 1.00 80.62 301 SER A CA 1
ATOM 2261 C C . SER A 1 301 ? 54.022 1.856 -37.499 1.00 80.62 301 SER A C 1
ATOM 2263 O O . SER A 1 301 ? 52.875 1.824 -37.055 1.00 80.62 301 SER A O 1
ATOM 2265 N N . VAL A 1 302 ? 54.319 2.460 -38.656 1.00 82.62 302 VAL A N 1
ATOM 2266 C CA . VAL A 1 302 ? 53.307 3.103 -39.512 1.00 82.62 302 VAL A CA 1
ATOM 2267 C C . VAL A 1 302 ? 52.283 2.080 -39.989 1.00 82.62 302 VAL A C 1
ATOM 2269 O O . VAL A 1 302 ? 51.083 2.291 -39.816 1.00 82.62 302 VAL A O 1
ATOM 2272 N N . ALA A 1 303 ? 52.741 0.937 -40.496 1.00 79.62 303 ALA A N 1
ATOM 2273 C CA . ALA A 1 303 ? 51.847 -0.090 -41.012 1.00 79.62 303 ALA A CA 1
ATOM 2274 C C . ALA A 1 303 ? 50.937 -0.682 -39.910 1.00 79.62 303 ALA A C 1
ATOM 2276 O O . ALA A 1 303 ? 49.763 -0.974 -40.151 1.00 79.62 303 ALA A O 1
ATOM 2277 N N . ALA A 1 304 ? 51.432 -0.799 -38.671 1.00 78.75 304 ALA A N 1
ATOM 2278 C CA . ALA A 1 304 ? 50.628 -1.217 -37.521 1.00 78.75 304 ALA A CA 1
ATOM 2279 C C . ALA A 1 304 ? 49.519 -0.203 -37.169 1.00 78.75 304 ALA A C 1
ATOM 2281 O O . ALA A 1 304 ? 48.380 -0.598 -36.895 1.00 78.75 304 ALA A O 1
ATOM 2282 N N . VAL A 1 305 ? 49.825 1.099 -37.211 1.00 82.12 305 VAL A N 1
ATOM 2283 C CA . VAL A 1 305 ? 48.849 2.175 -36.970 1.00 82.12 305 VAL A CA 1
ATOM 2284 C C . VAL A 1 305 ? 47.796 2.223 -38.077 1.00 82.12 305 VAL A C 1
ATOM 2286 O O . VAL A 1 305 ? 46.603 2.300 -37.779 1.00 82.12 305 VAL A O 1
ATOM 2289 N N . GLU A 1 306 ? 48.201 2.118 -39.343 1.00 79.56 306 GLU A N 1
ATOM 2290 C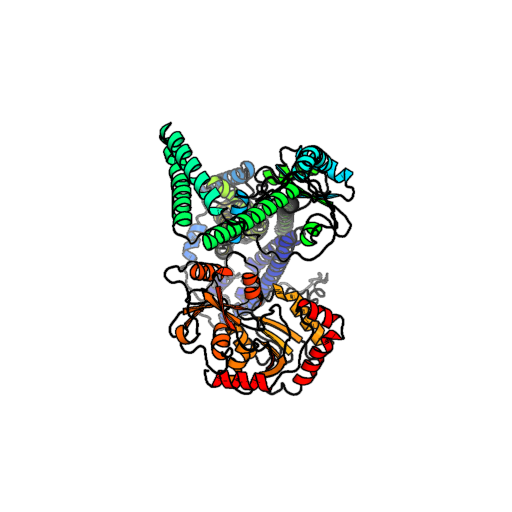 CA . GLU A 1 306 ? 47.279 2.079 -40.484 1.00 79.56 306 GLU A CA 1
ATOM 2291 C C . GLU A 1 306 ? 46.333 0.880 -40.414 1.00 79.56 306 GLU A C 1
ATOM 2293 O O . GLU A 1 306 ? 45.127 1.035 -40.609 1.00 79.56 306 GLU A O 1
ATOM 2298 N N . ALA A 1 307 ? 46.848 -0.301 -40.058 1.00 77.44 307 ALA A N 1
ATOM 2299 C CA . ALA A 1 307 ? 46.028 -1.494 -39.876 1.00 77.44 307 ALA A CA 1
ATOM 2300 C C . ALA A 1 307 ? 45.007 -1.320 -38.737 1.00 77.44 307 ALA A C 1
ATOM 2302 O O . ALA A 1 307 ? 43.846 -1.715 -38.875 1.00 77.44 307 ALA A O 1
ATOM 2303 N N . ARG A 1 308 ? 45.408 -0.699 -37.618 1.00 79.75 308 ARG A N 1
ATOM 2304 C CA . ARG A 1 308 ? 44.502 -0.384 -36.501 1.00 79.75 308 ARG A CA 1
ATOM 2305 C C . ARG A 1 308 ? 43.424 0.621 -36.916 1.00 79.75 308 ARG A C 1
ATOM 2307 O O . ARG A 1 308 ? 42.255 0.418 -36.595 1.00 79.75 308 ARG A O 1
ATOM 2314 N N . MET A 1 309 ? 43.795 1.666 -37.651 1.00 81.94 309 MET A N 1
ATOM 2315 C CA . MET A 1 309 ? 42.858 2.684 -38.129 1.00 81.94 309 MET A CA 1
ATOM 2316 C C . MET A 1 309 ? 41.886 2.128 -39.176 1.00 81.94 309 MET A C 1
ATOM 2318 O O . MET A 1 309 ? 40.694 2.414 -39.108 1.00 81.94 309 MET A O 1
ATOM 2322 N N . GLY A 1 310 ? 42.361 1.271 -40.084 1.00 80.94 310 GLY A N 1
ATOM 2323 C CA . GLY A 1 310 ? 41.518 0.566 -41.049 1.00 80.94 310 GLY A CA 1
ATOM 2324 C C . GLY A 1 310 ? 40.447 -0.285 -40.366 1.00 80.94 310 GLY A C 1
ATOM 2325 O O . GLY A 1 310 ? 39.274 -0.162 -40.706 1.00 80.94 310 GLY A O 1
ATOM 2326 N N . ARG A 1 311 ? 40.813 -1.071 -39.341 1.00 81.31 311 ARG A N 1
ATOM 2327 C CA . ARG A 1 311 ? 39.841 -1.850 -38.547 1.00 81.31 311 ARG A CA 1
ATOM 2328 C C . ARG A 1 311 ? 38.820 -0.966 -37.826 1.00 81.31 311 ARG A C 1
ATOM 2330 O O . ARG A 1 311 ? 37.636 -1.292 -37.816 1.00 81.31 311 ARG A O 1
ATOM 2337 N N . ALA A 1 312 ? 39.252 0.157 -37.250 1.00 82.81 312 ALA A N 1
ATOM 2338 C CA . ALA A 1 312 ? 38.351 1.095 -36.580 1.00 82.81 312 ALA A CA 1
ATOM 2339 C C . ALA A 1 312 ? 37.356 1.745 -37.560 1.00 82.81 312 ALA A C 1
ATOM 2341 O O . ALA A 1 312 ? 36.161 1.805 -37.274 1.00 82.81 312 ALA A O 1
ATOM 2342 N N . LEU A 1 313 ? 37.829 2.182 -38.732 1.00 85.38 313 LEU A N 1
ATOM 2343 C CA . LEU A 1 313 ? 36.983 2.741 -39.791 1.00 85.38 313 LEU A CA 1
ATOM 2344 C C . LEU A 1 313 ? 35.992 1.709 -40.331 1.00 85.38 313 LEU A C 1
ATOM 2346 O O . LEU A 1 313 ? 34.836 2.040 -40.575 1.00 85.38 313 LEU A O 1
ATOM 2350 N N . GLU A 1 314 ? 36.423 0.458 -40.464 1.00 84.19 314 GLU A N 1
ATOM 2351 C CA . GLU A 1 314 ? 35.575 -0.648 -40.896 1.00 84.19 314 GLU A CA 1
ATOM 2352 C C . GLU A 1 314 ? 34.473 -0.961 -39.866 1.00 84.19 314 GLU A C 1
ATOM 2354 O O . GLU A 1 314 ? 33.302 -1.089 -40.217 1.00 84.19 314 GLU A O 1
ATOM 2359 N N . SER A 1 315 ? 34.809 -0.960 -38.573 1.00 85.94 315 SER A N 1
ATOM 2360 C CA . SER A 1 315 ? 33.830 -1.073 -37.482 1.00 85.94 315 SER A CA 1
ATOM 2361 C C . SER A 1 315 ? 32.820 0.084 -37.483 1.00 85.94 315 SER A C 1
ATOM 2363 O O . SER A 1 315 ? 31.609 -0.134 -37.378 1.00 85.94 315 SER A O 1
ATOM 2365 N N . VAL A 1 316 ? 33.288 1.327 -37.661 1.00 87.44 316 VAL A N 1
ATOM 2366 C CA . VAL A 1 316 ? 32.414 2.506 -37.780 1.00 87.44 316 VAL A CA 1
ATOM 2367 C C . VAL A 1 316 ? 31.501 2.384 -38.998 1.00 87.44 316 VAL A C 1
ATOM 2369 O O . VAL A 1 316 ? 30.298 2.609 -38.861 1.00 87.44 316 VAL A O 1
ATOM 2372 N N . ARG A 1 317 ? 32.034 1.976 -40.159 1.00 87.12 317 ARG A N 1
ATOM 2373 C CA . ARG A 1 317 ? 31.242 1.708 -41.366 1.00 87.12 317 ARG A CA 1
ATOM 2374 C C . ARG A 1 317 ? 30.148 0.687 -41.073 1.00 87.12 317 ARG A C 1
ATOM 2376 O O . ARG A 1 317 ? 28.988 0.968 -41.359 1.00 87.12 317 ARG A O 1
ATOM 2383 N N . GLY A 1 318 ? 30.495 -0.448 -40.466 1.00 85.88 318 GLY A N 1
ATOM 2384 C CA . GLY A 1 318 ? 29.539 -1.495 -40.099 1.00 85.88 318 GLY A CA 1
ATOM 2385 C C . GLY A 1 318 ? 28.392 -0.972 -39.230 1.00 85.88 318 GLY A C 1
ATOM 2386 O O . GLY A 1 318 ? 27.230 -1.243 -39.525 1.00 85.88 318 GLY A O 1
ATOM 2387 N N . ARG A 1 319 ? 28.690 -0.143 -38.218 1.00 88.56 319 ARG A N 1
ATOM 2388 C CA . ARG A 1 319 ? 27.663 0.492 -37.370 1.00 88.56 319 ARG A CA 1
ATOM 2389 C C . ARG A 1 319 ? 26.777 1.469 -38.140 1.00 88.56 319 ARG A C 1
ATOM 2391 O O . ARG A 1 319 ? 25.561 1.429 -37.988 1.00 88.56 319 ARG A O 1
ATOM 2398 N N . VAL A 1 320 ? 27.364 2.330 -38.973 1.00 88.25 320 VAL A N 1
ATOM 2399 C CA . VAL A 1 320 ? 26.610 3.302 -39.785 1.00 88.25 320 VAL A CA 1
ATOM 2400 C C . VAL A 1 320 ? 25.683 2.586 -40.766 1.00 88.25 320 VAL A C 1
ATOM 2402 O O . VAL A 1 320 ? 24.511 2.941 -40.870 1.00 88.25 320 VAL A O 1
ATOM 2405 N N . VAL A 1 321 ? 26.178 1.546 -41.442 1.00 87.19 321 VAL A N 1
ATOM 2406 C CA . VAL A 1 321 ? 25.362 0.707 -42.330 1.00 87.19 321 VAL A CA 1
ATOM 2407 C C . VAL A 1 321 ? 24.251 0.020 -41.538 1.00 87.19 321 VAL A C 1
ATOM 2409 O O . VAL A 1 321 ? 23.102 0.077 -41.959 1.00 87.19 321 VAL A O 1
ATOM 2412 N N . GLY A 1 322 ? 24.548 -0.547 -40.365 1.00 85.62 322 GLY A N 1
ATOM 2413 C CA . GLY A 1 322 ? 23.542 -1.174 -39.501 1.00 85.62 322 GLY A CA 1
ATOM 2414 C C . GLY A 1 322 ? 22.422 -0.221 -39.060 1.00 85.62 322 GLY A C 1
ATOM 2415 O O . GLY A 1 322 ? 21.260 -0.617 -39.028 1.00 85.62 322 GLY A O 1
ATOM 2416 N N . LEU A 1 323 ? 22.747 1.045 -38.780 1.00 87.88 323 LEU A N 1
ATOM 2417 C CA . LEU A 1 323 ? 21.771 2.073 -38.393 1.00 87.88 323 LEU A CA 1
ATOM 2418 C C . LEU A 1 323 ? 20.932 2.582 -39.578 1.00 87.88 323 LEU A C 1
ATOM 2420 O O . LEU A 1 323 ? 19.748 2.869 -39.412 1.00 87.88 323 LEU A O 1
ATOM 2424 N N . LEU A 1 324 ? 21.530 2.708 -40.768 1.00 89.38 324 LEU A N 1
ATOM 2425 C CA . LEU A 1 324 ? 20.849 3.202 -41.974 1.00 89.38 324 LEU A CA 1
ATOM 2426 C C . LEU A 1 324 ? 20.062 2.113 -42.712 1.00 89.38 324 LEU A C 1
ATOM 2428 O O . LEU A 1 324 ? 19.128 2.428 -43.447 1.00 89.38 324 LEU A O 1
ATOM 2432 N N . CYS A 1 325 ? 20.425 0.847 -42.513 1.00 86.62 325 CYS A N 1
ATOM 2433 C CA . CYS A 1 325 ? 19.829 -0.318 -43.158 1.00 86.62 325 CYS A CA 1
ATOM 2434 C C . CYS A 1 325 ? 19.200 -1.282 -42.134 1.00 86.62 325 CYS A C 1
ATOM 2436 O O . CYS A 1 325 ? 19.577 -2.459 -42.106 1.00 86.62 325 CYS A O 1
ATOM 2438 N N . PRO A 1 326 ? 18.249 -0.843 -41.285 1.00 84.31 326 PRO A N 1
ATOM 2439 C CA . PRO A 1 326 ? 17.632 -1.751 -40.327 1.00 84.31 326 PRO A CA 1
ATOM 2440 C C . PRO A 1 326 ? 16.895 -2.883 -41.070 1.00 84.31 326 PRO A C 1
ATOM 2442 O O . PRO A 1 326 ? 16.299 -2.626 -42.123 1.00 84.31 326 PRO A O 1
ATOM 2445 N N . PRO A 1 327 ? 16.898 -4.134 -40.575 1.00 81.56 327 PRO A N 1
ATOM 2446 C CA . PRO A 1 327 ? 16.023 -5.189 -41.090 1.00 81.56 327 PRO A CA 1
ATOM 2447 C C . PRO A 1 327 ? 14.547 -4.889 -40.753 1.00 81.56 327 PRO A C 1
ATOM 2449 O O . PRO A 1 327 ? 14.278 -4.031 -39.908 1.00 81.56 327 PRO A O 1
ATOM 2452 N N . PRO A 1 328 ? 13.566 -5.512 -41.438 1.00 80.81 328 PRO A N 1
ATOM 2453 C CA . PRO A 1 328 ? 12.170 -5.424 -41.012 1.00 80.81 328 PRO A CA 1
ATOM 2454 C C . PRO A 1 328 ? 12.040 -6.008 -39.604 1.00 80.81 328 PRO A C 1
ATOM 2456 O O . PRO A 1 328 ? 12.697 -7.007 -39.294 1.00 80.81 328 PRO A O 1
ATOM 2459 N N . LEU A 1 329 ? 11.235 -5.373 -38.751 1.00 82.19 329 LEU A N 1
ATOM 2460 C CA . LEU A 1 329 ? 11.082 -5.833 -37.379 1.00 82.19 329 LEU A CA 1
ATOM 2461 C C . LEU A 1 329 ? 10.308 -7.154 -37.360 1.00 82.19 329 LEU A C 1
ATOM 2463 O O . LEU A 1 329 ? 9.124 -7.213 -37.687 1.00 82.19 329 LEU A O 1
ATOM 2467 N N . ASP A 1 330 ? 10.999 -8.208 -36.947 1.00 83.06 330 ASP A N 1
ATOM 2468 C CA . ASP A 1 330 ? 10.442 -9.538 -36.749 1.00 83.06 330 ASP A CA 1
ATOM 2469 C C . ASP A 1 330 ? 10.330 -9.799 -35.244 1.00 83.06 330 ASP A C 1
ATOM 2471 O O . ASP A 1 330 ? 11.341 -9.962 -34.556 1.00 83.06 330 ASP A O 1
ATOM 2475 N N . LEU A 1 331 ? 9.097 -9.802 -34.727 1.00 81.69 331 LEU A N 1
ATOM 2476 C CA . LEU A 1 331 ? 8.820 -9.983 -33.298 1.00 81.69 331 LEU A CA 1
ATOM 2477 C C . LEU A 1 331 ? 9.274 -11.351 -32.774 1.00 81.69 331 LEU A C 1
ATOM 2479 O O . LEU A 1 331 ? 9.477 -11.486 -31.569 1.00 81.69 331 LEU A O 1
ATOM 2483 N N . ASP A 1 332 ? 9.469 -12.340 -33.648 1.00 81.69 332 ASP A N 1
ATOM 2484 C CA . ASP A 1 332 ? 9.960 -13.664 -33.262 1.00 81.69 332 ASP A CA 1
ATOM 2485 C C . ASP A 1 332 ? 11.487 -13.702 -33.096 1.00 81.69 332 ASP A C 1
ATOM 2487 O O . ASP A 1 332 ? 12.018 -14.612 -32.462 1.00 81.69 332 ASP A O 1
ATOM 2491 N N . ARG A 1 333 ? 12.203 -12.686 -33.599 1.00 84.75 333 ARG A N 1
ATOM 2492 C CA . ARG A 1 333 ? 13.659 -12.520 -33.417 1.00 84.75 333 ARG A CA 1
ATOM 2493 C C . ARG A 1 333 ? 14.027 -11.603 -32.255 1.00 84.75 333 ARG A C 1
ATOM 2495 O O . ARG A 1 333 ? 15.205 -11.477 -31.926 1.00 84.75 333 ARG A O 1
ATOM 2502 N N . VAL A 1 334 ? 13.045 -10.933 -31.655 1.00 85.75 334 VAL A N 1
ATOM 2503 C CA . VAL A 1 334 ? 13.257 -10.058 -30.498 1.00 85.75 334 VAL A CA 1
ATOM 2504 C C . VAL A 1 334 ? 13.562 -10.918 -29.261 1.00 85.75 334 VAL A C 1
ATOM 2506 O O . VAL A 1 334 ? 12.858 -11.905 -29.034 1.00 85.75 334 VAL A O 1
ATOM 2509 N N . PRO A 1 335 ? 14.566 -10.558 -28.431 1.00 88.81 335 PRO A N 1
ATOM 2510 C CA . PRO A 1 335 ? 14.870 -11.284 -27.202 1.00 88.81 335 PRO A CA 1
ATOM 2511 C C . PRO A 1 335 ? 13.624 -11.506 -26.329 1.00 88.81 335 PRO A C 1
ATOM 2513 O O . PRO A 1 335 ? 12.834 -10.566 -26.161 1.00 88.81 335 PRO A O 1
ATOM 2516 N N . PRO A 1 336 ? 13.450 -12.700 -25.723 1.00 86.38 336 PRO A N 1
ATOM 2517 C CA . PRO A 1 336 ? 12.247 -13.031 -24.962 1.00 86.38 336 PRO A CA 1
ATOM 2518 C C . PRO A 1 336 ? 11.829 -11.981 -23.918 1.00 86.38 336 PRO A C 1
ATOM 2520 O O . PRO A 1 336 ? 10.640 -11.663 -23.897 1.00 86.38 336 PRO A O 1
ATOM 2523 N N . PRO A 1 337 ? 12.745 -11.361 -23.135 1.00 86.62 337 PRO A N 1
ATOM 2524 C CA . PRO A 1 337 ? 12.368 -10.346 -22.143 1.00 86.62 337 PRO A CA 1
ATOM 2525 C C . PRO A 1 337 ? 11.727 -9.083 -22.739 1.00 86.62 337 PRO A C 1
ATOM 2527 O O . PRO A 1 337 ? 10.869 -8.461 -22.114 1.00 86.62 337 PRO A O 1
ATOM 2530 N N . LEU A 1 338 ? 12.124 -8.694 -23.956 1.00 86.38 338 LEU A N 1
ATOM 2531 C CA . LEU A 1 338 ? 11.548 -7.543 -24.657 1.00 86.38 338 LEU A CA 1
ATOM 2532 C C . LEU A 1 338 ? 10.219 -7.914 -25.318 1.00 86.38 338 LEU A C 1
ATOM 2534 O O . LEU A 1 338 ? 9.263 -7.142 -25.265 1.00 86.38 338 LEU A O 1
ATOM 2538 N N . ARG A 1 339 ? 10.133 -9.121 -25.889 1.00 88.88 339 ARG A N 1
ATOM 2539 C CA . ARG A 1 339 ? 8.904 -9.635 -26.505 1.00 88.88 339 ARG A CA 1
ATOM 2540 C C . ARG A 1 339 ? 7.791 -9.793 -25.471 1.00 88.88 339 ARG A C 1
ATOM 2542 O O . ARG A 1 339 ? 6.691 -9.305 -25.702 1.00 88.88 339 ARG A O 1
ATOM 2549 N N . SER A 1 340 ? 8.077 -10.392 -24.313 1.00 89.19 340 SER A N 1
ATOM 2550 C CA . SER A 1 340 ? 7.079 -10.638 -23.260 1.00 89.19 340 SER A CA 1
ATOM 2551 C C . SER A 1 340 ? 6.513 -9.366 -22.627 1.00 89.19 340 SER A C 1
ATOM 2553 O O . SER A 1 340 ? 5.456 -9.421 -22.007 1.00 89.19 340 SER A O 1
ATOM 2555 N N . ARG A 1 341 ? 7.199 -8.223 -22.769 1.00 89.00 341 ARG A N 1
ATOM 2556 C CA . ARG A 1 341 ? 6.712 -6.923 -22.286 1.00 89.00 341 ARG A CA 1
ATOM 2557 C C . ARG A 1 341 ? 5.595 -6.355 -23.162 1.00 89.00 341 ARG A C 1
ATOM 2559 O O . ARG A 1 341 ? 4.718 -5.677 -22.647 1.00 89.00 341 ARG A O 1
ATOM 2566 N N . PHE A 1 342 ? 5.617 -6.627 -24.467 1.00 91.38 342 PHE A N 1
ATOM 2567 C CA . PHE A 1 342 ? 4.656 -6.050 -25.412 1.00 91.38 342 PHE A CA 1
ATOM 2568 C C . PHE A 1 342 ? 3.743 -7.072 -26.095 1.00 91.38 342 PHE A C 1
ATOM 2570 O O . PHE A 1 342 ? 2.756 -6.674 -26.708 1.00 91.38 342 PHE A O 1
ATOM 2577 N N . VAL A 1 343 ? 4.052 -8.367 -26.014 1.00 91.69 343 VAL A N 1
ATOM 2578 C CA . VAL A 1 343 ? 3.279 -9.448 -26.636 1.00 91.69 343 VAL A CA 1
ATOM 2579 C C . VAL A 1 343 ? 2.888 -10.468 -25.570 1.00 91.69 343 VAL A C 1
ATOM 2581 O O . VAL A 1 343 ? 3.740 -11.113 -24.955 1.00 91.69 343 VAL A O 1
ATOM 2584 N N . GLY A 1 344 ? 1.583 -10.610 -25.355 1.00 89.69 344 GLY A N 1
ATOM 2585 C CA . GLY A 1 344 ? 0.993 -11.595 -24.461 1.00 89.69 344 GLY A CA 1
ATOM 2586 C C . GLY A 1 344 ? 1.147 -13.022 -24.987 1.00 89.69 344 GLY A C 1
ATOM 2587 O O . GLY A 1 344 ? 1.338 -13.258 -26.180 1.00 89.69 344 GLY A O 1
ATOM 2588 N N . ARG A 1 345 ? 1.014 -14.006 -24.091 1.00 88.81 345 ARG A N 1
ATOM 2589 C CA . ARG A 1 345 ? 1.075 -15.438 -24.451 1.00 88.81 345 ARG A CA 1
ATOM 2590 C C . ARG A 1 345 ? -0.010 -15.852 -25.450 1.00 88.81 345 ARG A C 1
ATOM 2592 O O . ARG A 1 345 ? 0.174 -16.815 -26.182 1.00 88.81 345 ARG A O 1
ATOM 2599 N N . ASP A 1 346 ? -1.124 -15.128 -25.468 1.00 89.75 346 ASP A N 1
ATOM 2600 C CA . ASP A 1 346 ? -2.250 -15.330 -26.379 1.00 89.75 346 ASP A CA 1
ATOM 2601 C C . ASP A 1 346 ? -2.110 -14.553 -27.704 1.00 89.75 346 ASP A C 1
ATOM 2603 O O . ASP A 1 346 ? -3.044 -14.534 -28.504 1.00 89.75 346 ASP A O 1
ATOM 2607 N N . GLY A 1 347 ? -0.965 -13.896 -27.931 1.00 88.62 347 GLY A N 1
ATOM 2608 C CA . GLY A 1 347 ? -0.702 -13.064 -29.106 1.00 88.62 347 GLY A CA 1
ATOM 2609 C C . GLY A 1 347 ? -1.241 -11.634 -29.009 1.00 88.62 347 GLY A C 1
ATOM 2610 O O . GLY A 1 347 ? -1.097 -10.877 -29.967 1.00 88.62 347 GLY A O 1
ATOM 2611 N N . SER A 1 348 ? -1.840 -11.235 -27.881 1.00 93.19 348 SER A N 1
ATOM 2612 C CA . SER A 1 348 ? -2.304 -9.857 -27.682 1.00 93.19 348 SER A CA 1
ATOM 2613 C C . SER A 1 348 ? -1.132 -8.873 -27.621 1.00 93.19 348 SER A C 1
ATOM 2615 O O . SER A 1 348 ? -0.118 -9.129 -26.978 1.00 93.19 348 SER A O 1
ATOM 2617 N N . LEU A 1 349 ? -1.282 -7.723 -28.265 1.00 93.44 349 LEU A N 1
ATOM 2618 C CA . LEU A 1 349 ? -0.304 -6.643 -28.337 1.00 93.44 349 LEU A CA 1
ATOM 2619 C C . LEU A 1 349 ? -0.630 -5.576 -27.290 1.00 93.44 349 LEU A C 1
ATOM 2621 O O . LEU A 1 349 ? -1.750 -5.062 -27.261 1.00 93.44 349 LEU A O 1
ATOM 2625 N N . ALA A 1 350 ? 0.350 -5.228 -26.458 1.00 94.50 350 ALA A N 1
ATOM 2626 C CA . ALA A 1 350 ? 0.226 -4.197 -25.436 1.00 94.50 350 ALA A CA 1
ATOM 2627 C C . ALA A 1 350 ? 0.644 -2.822 -25.958 1.00 94.50 350 ALA A C 1
ATOM 2629 O O . ALA A 1 350 ? 1.733 -2.644 -26.511 1.00 94.50 350 ALA A O 1
ATOM 2630 N N . LEU A 1 351 ? -0.241 -1.850 -25.752 1.00 95.12 351 LEU A N 1
ATOM 2631 C CA . LEU A 1 351 ? -0.008 -0.434 -25.979 1.00 95.12 351 LEU A CA 1
ATOM 2632 C C . LEU A 1 351 ? 0.108 0.259 -24.625 1.00 95.12 351 LEU A C 1
ATOM 2634 O O . LEU A 1 351 ? -0.866 0.316 -23.875 1.00 95.12 351 LEU A O 1
ATOM 2638 N N . TYR A 1 352 ? 1.286 0.795 -24.326 1.00 94.25 352 TYR A N 1
ATOM 2639 C CA . TYR A 1 352 ? 1.521 1.600 -23.133 1.00 94.25 352 TYR A CA 1
ATOM 2640 C C . TYR A 1 352 ? 1.225 3.063 -23.448 1.00 94.25 352 TYR A C 1
ATOM 2642 O O . TYR A 1 352 ? 1.716 3.597 -24.442 1.00 94.25 352 TYR A O 1
ATOM 2650 N N . ILE A 1 353 ? 0.420 3.707 -22.610 1.00 94.69 353 ILE A N 1
ATOM 2651 C CA . ILE A 1 353 ? -0.078 5.067 -22.815 1.00 94.69 353 ILE A CA 1
ATOM 2652 C C . ILE A 1 353 ? 0.391 5.917 -21.639 1.00 94.69 353 ILE A C 1
ATOM 2654 O O . ILE A 1 353 ? -0.010 5.672 -20.498 1.00 94.69 353 ILE A O 1
ATOM 2658 N N . TYR A 1 354 ? 1.247 6.898 -21.915 1.00 92.62 354 TYR A N 1
ATOM 2659 C CA . TYR A 1 354 ? 1.845 7.756 -20.897 1.00 92.62 354 TYR A CA 1
ATOM 2660 C C . TYR A 1 354 ? 1.123 9.110 -20.853 1.00 92.62 354 TYR A C 1
ATOM 2662 O O . TYR A 1 354 ? 0.895 9.712 -21.909 1.00 92.62 354 TYR A O 1
ATOM 2670 N N . PRO A 1 355 ? 0.757 9.598 -19.658 1.00 91.81 355 PRO A N 1
ATOM 2671 C CA . PRO A 1 355 ? -0.016 10.815 -19.503 1.00 91.81 355 PRO A CA 1
ATOM 2672 C C . PRO A 1 355 ? 0.823 12.074 -19.706 1.00 91.81 355 PRO A C 1
ATOM 2674 O O . PRO A 1 355 ? 2.027 12.090 -19.452 1.00 91.81 355 PRO A O 1
ATOM 2677 N N . GLU A 1 356 ? 0.145 13.147 -20.089 1.00 89.44 356 GLU A N 1
ATOM 2678 C CA . GLU A 1 356 ? 0.648 14.512 -19.996 1.00 89.44 356 GLU A CA 1
ATOM 2679 C C . GLU A 1 356 ? 0.355 15.067 -18.587 1.00 89.44 356 GLU A C 1
ATOM 2681 O O . GLU A 1 356 ? -0.797 15.128 -18.145 1.00 89.44 356 GLU A O 1
ATOM 2686 N N . GLY A 1 357 ? 1.401 15.477 -17.865 1.00 82.88 357 GLY A N 1
ATOM 2687 C CA . GLY A 1 357 ? 1.289 16.060 -16.524 1.00 82.88 357 GLY A CA 1
ATOM 2688 C C . GLY A 1 357 ? 1.158 15.052 -15.371 1.00 82.88 357 GLY A C 1
ATOM 2689 O O . GLY A 1 357 ? 1.546 13.883 -15.465 1.00 82.88 357 GLY A O 1
ATOM 2690 N N . ASP A 1 358 ? 0.670 15.535 -14.224 1.00 79.69 358 ASP A N 1
ATOM 2691 C CA . ASP A 1 358 ? 0.534 14.730 -13.008 1.00 79.69 358 ASP A CA 1
ATOM 2692 C C . ASP A 1 358 ? -0.826 14.022 -12.916 1.00 79.69 358 ASP A C 1
ATOM 2694 O O . ASP A 1 358 ? -1.875 14.655 -12.780 1.00 79.69 358 ASP A O 1
ATOM 2698 N N . VAL A 1 359 ? -0.784 12.690 -12.933 1.00 79.81 359 VAL A N 1
ATOM 2699 C CA . VAL A 1 359 ? -1.951 11.804 -12.793 1.00 79.81 359 VAL A CA 1
ATOM 2700 C C . VAL A 1 359 ? -2.066 11.161 -11.414 1.00 79.81 359 VAL A C 1
ATOM 2702 O O . VAL A 1 359 ? -2.911 10.291 -11.234 1.00 79.81 359 VAL A O 1
ATOM 2705 N N . TRP A 1 360 ? -1.237 11.549 -10.443 1.00 77.19 360 TRP A N 1
ATOM 2706 C CA . TRP A 1 360 ? -1.414 11.128 -9.048 1.00 77.19 360 TRP A CA 1
ATOM 2707 C C . TRP A 1 360 ? -2.389 12.031 -8.291 1.00 77.19 360 TRP A C 1
ATOM 2709 O O . TRP A 1 360 ? -3.016 11.594 -7.324 1.00 77.19 360 TRP A O 1
ATOM 2719 N N . SER A 1 361 ? -2.594 13.257 -8.777 1.00 76.75 361 SER A N 1
ATOM 2720 C CA . SER A 1 361 ? -3.700 14.104 -8.337 1.00 76.75 361 SER A CA 1
ATOM 2721 C C . SER A 1 361 ? -5.068 13.483 -8.672 1.00 76.75 361 SER A C 1
ATOM 2723 O O . SER A 1 361 ? -5.262 12.844 -9.715 1.00 76.75 361 SER A O 1
ATOM 2725 N N . GLY A 1 362 ? -6.051 13.690 -7.791 1.00 76.44 362 GLY A N 1
ATOM 2726 C CA . GLY A 1 362 ? -7.416 13.187 -7.985 1.00 76.44 362 GLY A CA 1
ATOM 2727 C C . GLY A 1 362 ? -8.046 13.677 -9.291 1.00 76.44 362 GLY A C 1
ATOM 2728 O O . GLY A 1 362 ? -8.571 12.877 -10.064 1.00 76.44 362 GLY A O 1
ATOM 2729 N N . GLU A 1 363 ? -7.915 14.969 -9.602 1.00 83.56 363 GLU A N 1
ATOM 2730 C CA . GLU A 1 363 ? -8.402 15.533 -10.868 1.00 83.56 363 GLU A CA 1
ATOM 2731 C C . GLU A 1 363 ? -7.589 15.079 -12.083 1.00 83.56 363 GLU A C 1
ATOM 2733 O O . GLU A 1 363 ? -8.174 14.775 -13.126 1.00 83.56 363 GLU A O 1
ATOM 2738 N N . GLY A 1 364 ? -6.259 15.010 -11.968 1.00 86.50 364 GLY A N 1
ATOM 2739 C CA . GLY A 1 364 ? -5.384 14.585 -13.060 1.00 86.50 364 GLY A CA 1
ATOM 2740 C C . GLY A 1 364 ? -5.658 13.146 -13.486 1.00 86.50 364 GLY A C 1
ATOM 2741 O O . GLY A 1 364 ? -5.857 12.890 -14.676 1.00 86.50 364 GLY A O 1
ATOM 2742 N N . SER A 1 365 ? -5.769 12.228 -12.518 1.00 88.81 365 SER A N 1
ATOM 2743 C CA . SER A 1 365 ? -6.159 10.835 -12.774 1.00 88.81 365 SER A CA 1
ATOM 2744 C C . SER A 1 365 ? -7.542 10.749 -13.422 1.00 88.81 365 SER A C 1
ATOM 2746 O O . SER A 1 365 ? -7.704 10.076 -14.439 1.00 88.81 365 SER A O 1
ATOM 2748 N N . ALA A 1 366 ? -8.530 11.482 -12.896 1.00 90.06 366 ALA A N 1
ATOM 2749 C CA . ALA A 1 366 ? -9.897 11.458 -13.399 1.00 90.06 366 ALA A CA 1
ATOM 2750 C C . ALA A 1 366 ? -9.995 11.970 -14.838 1.00 90.06 366 ALA A C 1
ATOM 2752 O O . ALA A 1 366 ? -10.698 11.374 -15.657 1.00 90.06 366 ALA A O 1
ATOM 2753 N N . ARG A 1 367 ? -9.292 13.063 -15.156 1.00 92.19 367 ARG A N 1
ATOM 2754 C CA . ARG A 1 367 ? -9.243 13.634 -16.506 1.00 92.19 367 ARG A CA 1
ATOM 2755 C C . ARG A 1 367 ? -8.587 12.661 -17.483 1.00 92.19 367 ARG A C 1
ATOM 2757 O O . ARG A 1 367 ? -9.184 12.360 -18.512 1.00 92.19 367 ARG A O 1
ATOM 2764 N N . PHE A 1 368 ? -7.422 12.118 -17.128 1.00 93.69 368 PHE A N 1
ATOM 2765 C CA . PHE A 1 368 ? -6.689 11.168 -17.964 1.00 93.69 368 PHE A CA 1
ATOM 2766 C C . PHE A 1 368 ? -7.495 9.891 -18.224 1.00 93.69 368 PHE A C 1
ATOM 2768 O O . PHE A 1 368 ? -7.743 9.540 -19.374 1.00 93.69 368 PHE A O 1
ATOM 2775 N N . VAL A 1 369 ? -7.989 9.227 -17.174 1.00 94.50 369 VAL A N 1
ATOM 2776 C CA . VAL A 1 369 ? -8.755 7.975 -17.302 1.00 94.50 369 VAL A CA 1
ATOM 2777 C C . VAL A 1 369 ? -10.040 8.187 -18.102 1.00 94.50 369 VAL A C 1
ATOM 2779 O O . VAL A 1 369 ? -10.381 7.360 -18.950 1.00 94.50 369 VAL A O 1
ATOM 2782 N N . ARG A 1 370 ? -10.743 9.307 -17.888 1.00 95.25 370 ARG A N 1
ATOM 2783 C CA . ARG A 1 370 ? -11.942 9.649 -18.664 1.00 95.25 370 ARG A CA 1
ATOM 2784 C C . ARG A 1 370 ? -11.616 9.850 -20.140 1.00 95.25 370 ARG A C 1
ATOM 2786 O O . ARG A 1 370 ? -12.352 9.327 -20.969 1.00 95.25 370 ARG A O 1
ATOM 2793 N N . ALA A 1 371 ? -10.528 10.554 -20.457 1.00 96.00 371 ALA A N 1
ATOM 2794 C CA . ALA A 1 371 ? -10.075 10.758 -21.830 1.00 96.00 371 ALA A CA 1
ATOM 2795 C C . ALA A 1 371 ? -9.735 9.422 -22.508 1.00 96.00 371 ALA A C 1
ATOM 2797 O O . ALA A 1 371 ? -10.260 9.137 -23.583 1.00 96.00 371 ALA A O 1
ATOM 2798 N N . LEU A 1 372 ? -8.968 8.547 -21.848 1.00 96.62 372 LEU A N 1
ATOM 2799 C CA . LEU A 1 372 ? -8.636 7.227 -22.393 1.00 96.62 372 LEU A CA 1
ATOM 2800 C C . LEU A 1 372 ? -9.877 6.369 -22.671 1.00 96.62 372 LEU A C 1
ATOM 2802 O O . LEU A 1 372 ? -9.975 5.751 -23.731 1.00 96.62 372 LEU A O 1
ATOM 2806 N N . ARG A 1 373 ? -10.858 6.385 -21.759 1.00 96.19 373 ARG A N 1
ATOM 2807 C CA . ARG A 1 373 ? -12.117 5.635 -21.899 1.00 96.19 373 ARG A CA 1
ATOM 2808 C C . ARG A 1 373 ? -13.006 6.109 -23.050 1.00 96.19 373 ARG A C 1
ATOM 2810 O O . ARG A 1 373 ? -13.892 5.363 -23.459 1.00 96.19 373 ARG A O 1
ATOM 2817 N N . THR A 1 374 ? -12.771 7.304 -23.604 1.00 96.81 374 THR A N 1
ATOM 2818 C CA . THR A 1 374 ? -13.440 7.735 -24.848 1.00 96.81 374 THR A CA 1
ATOM 2819 C C . THR A 1 374 ? -12.935 6.985 -26.082 1.00 96.81 374 THR A C 1
ATOM 2821 O O . THR A 1 374 ? -13.674 6.844 -27.056 1.00 96.81 374 THR A O 1
ATOM 2824 N N . VAL A 1 375 ? -11.693 6.491 -26.039 1.00 96.50 375 VAL A N 1
ATOM 2825 C CA . VAL A 1 375 ? -11.061 5.731 -27.124 1.00 96.50 375 VAL A CA 1
ATOM 2826 C C . VAL A 1 375 ? -11.255 4.233 -26.911 1.00 96.50 375 VAL A C 1
ATOM 2828 O O . VAL A 1 375 ? -11.656 3.538 -27.846 1.00 96.50 375 VAL A O 1
ATOM 2831 N N . ASP A 1 376 ? -11.003 3.744 -25.694 1.00 95.94 376 ASP A N 1
ATOM 2832 C CA . ASP A 1 376 ? -11.181 2.340 -25.321 1.00 95.94 376 ASP A CA 1
ATOM 2833 C C . ASP A 1 376 ? -11.657 2.207 -23.868 1.00 95.94 376 ASP A C 1
ATOM 2835 O O . ASP A 1 376 ? -10.975 2.612 -22.926 1.00 95.94 376 ASP A O 1
ATOM 2839 N N . ALA A 1 377 ? -12.831 1.606 -23.674 1.00 93.81 377 ALA A N 1
ATOM 2840 C CA . ALA A 1 377 ? -13.408 1.391 -22.349 1.00 93.81 377 ALA A CA 1
ATOM 2841 C C . ALA A 1 377 ? -12.607 0.388 -21.494 1.00 93.81 377 ALA A C 1
ATOM 2843 O O . ALA A 1 377 ? -12.708 0.429 -20.268 1.00 93.81 377 ALA A O 1
ATOM 2844 N N . ASN A 1 378 ? -11.809 -0.482 -22.123 1.00 94.00 378 ASN A N 1
ATOM 2845 C CA . ASN A 1 378 ? -11.079 -1.574 -21.477 1.00 94.00 378 ASN A CA 1
ATOM 2846 C C . ASN A 1 378 ? -9.617 -1.231 -21.156 1.00 94.00 378 ASN A C 1
ATOM 2848 O O . ASN A 1 378 ? -8.821 -2.135 -20.895 1.00 94.00 378 ASN A O 1
ATOM 2852 N N . VAL A 1 379 ? -9.235 0.051 -21.175 1.00 95.75 379 VAL A N 1
ATOM 2853 C CA . VAL A 1 379 ? -7.921 0.464 -20.660 1.00 95.75 379 VAL A CA 1
ATOM 2854 C C . VAL A 1 379 ? -7.772 0.072 -19.189 1.00 95.75 379 VAL A C 1
ATOM 2856 O O . VAL A 1 379 ? -8.703 0.203 -18.395 1.00 95.75 379 VAL A O 1
ATOM 2859 N N . PHE A 1 380 ? -6.583 -0.386 -18.813 1.00 93.56 380 PHE A N 1
ATOM 2860 C CA . PHE A 1 380 ? -6.237 -0.760 -17.441 1.00 93.56 380 PHE A CA 1
ATOM 2861 C C . PHE A 1 380 ? -4.822 -0.277 -17.104 1.00 93.56 380 PHE A C 1
ATOM 2863 O O . PHE A 1 380 ? -4.219 0.487 -17.850 1.00 93.56 380 PHE A O 1
ATOM 2870 N N . GLY A 1 381 ? -4.276 -0.692 -15.964 1.00 90.06 381 GLY A N 1
ATOM 2871 C CA . GLY A 1 381 ? -2.930 -0.324 -15.522 1.00 90.06 381 GLY A CA 1
ATOM 2872 C C . GLY A 1 381 ? -2.963 0.518 -14.255 1.00 9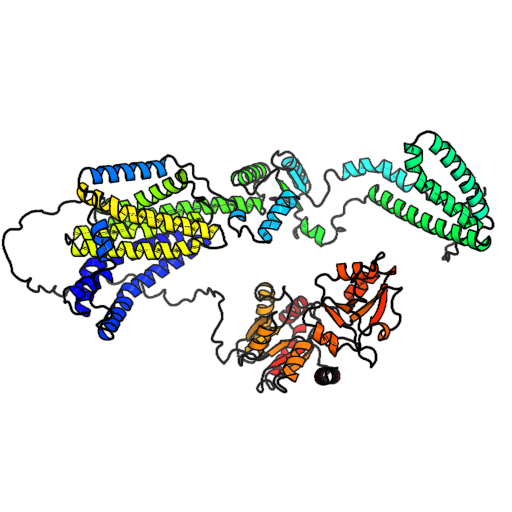0.06 381 GLY A C 1
ATOM 2873 O O . GLY A 1 381 ? -4.033 0.889 -13.778 1.00 90.06 381 GLY A O 1
ATOM 2874 N N . GLY A 1 382 ? -1.782 0.811 -13.705 1.00 85.62 382 GLY A N 1
ATOM 2875 C CA . GLY A 1 382 ? -1.647 1.368 -12.355 1.00 85.62 382 GLY A CA 1
ATOM 2876 C C . GLY A 1 382 ? -2.493 2.620 -12.116 1.00 85.62 382 GLY A C 1
ATOM 2877 O O . GLY A 1 382 ? -3.201 2.691 -11.118 1.00 85.62 382 GLY A O 1
ATOM 2878 N N . VAL A 1 383 ? -2.492 3.563 -13.064 1.00 87.50 383 VAL A N 1
ATOM 2879 C CA . VAL A 1 383 ? -3.235 4.833 -12.953 1.00 87.50 383 VAL A CA 1
ATOM 2880 C C . VAL A 1 383 ? -4.753 4.623 -13.040 1.00 87.50 383 VAL A C 1
ATOM 2882 O O . VAL A 1 383 ? -5.505 5.239 -12.289 1.00 87.50 383 VAL A O 1
ATOM 2885 N N . VAL A 1 384 ? -5.209 3.732 -13.929 1.00 91.31 384 VAL A N 1
ATOM 2886 C CA . VAL A 1 384 ? -6.640 3.421 -14.096 1.00 91.31 384 VAL A CA 1
ATOM 2887 C C . VAL A 1 384 ? -7.166 2.687 -12.865 1.00 91.31 384 VAL A C 1
ATOM 2889 O O . VAL A 1 384 ? -8.147 3.120 -12.266 1.00 91.31 384 VAL A O 1
ATOM 2892 N N . SER A 1 385 ? -6.469 1.626 -12.441 1.00 88.94 385 SER A N 1
ATOM 2893 C CA . SER A 1 385 ? -6.809 0.861 -11.238 1.00 88.94 385 SER A CA 1
ATOM 2894 C C . SER A 1 385 ? -6.820 1.751 -9.998 1.00 88.94 385 SER A C 1
ATOM 2896 O O . SER A 1 385 ? -7.716 1.636 -9.171 1.00 88.94 385 SER A O 1
ATOM 2898 N N . PHE A 1 386 ? -5.853 2.662 -9.871 1.00 86.06 386 PHE A N 1
ATOM 2899 C CA . PHE A 1 386 ? -5.808 3.633 -8.783 1.00 86.06 386 PHE A CA 1
ATOM 2900 C C . PHE A 1 386 ? -7.048 4.532 -8.762 1.00 86.06 386 PHE A C 1
ATOM 2902 O O . PHE A 1 386 ? -7.692 4.652 -7.722 1.00 86.06 386 PHE A O 1
ATOM 2909 N N . HIS A 1 387 ? -7.402 5.126 -9.905 1.00 88.25 387 HIS A N 1
ATOM 2910 C CA . HIS A 1 387 ? -8.568 5.999 -10.016 1.00 88.25 387 HIS A CA 1
ATOM 2911 C C . HIS A 1 387 ? -9.865 5.265 -9.644 1.00 88.25 387 HIS A C 1
ATOM 2913 O O . HIS A 1 387 ? -10.651 5.759 -8.833 1.00 88.25 387 HIS A O 1
ATOM 2919 N N . ASP A 1 388 ? -10.065 4.064 -10.193 1.00 88.38 388 ASP A N 1
ATOM 2920 C CA . ASP A 1 388 ? -11.264 3.268 -9.934 1.00 88.38 388 ASP A CA 1
ATOM 2921 C C . ASP A 1 388 ? -11.341 2.809 -8.470 1.00 88.38 388 ASP A C 1
ATOM 2923 O O . ASP A 1 388 ? -12.404 2.909 -7.853 1.00 88.38 388 ASP A O 1
ATOM 2927 N N . ASN A 1 389 ? -10.217 2.372 -7.890 1.00 86.56 389 ASN A N 1
ATOM 2928 C CA . ASN A 1 389 ? -10.146 1.949 -6.491 1.00 86.56 389 ASN A CA 1
ATOM 2929 C C . ASN A 1 389 ? -10.403 3.117 -5.535 1.00 86.56 389 ASN A C 1
ATOM 2931 O O . ASN A 1 389 ? -11.182 2.967 -4.599 1.00 86.56 389 ASN A O 1
ATOM 2935 N N . ALA A 1 390 ? -9.806 4.288 -5.776 1.00 85.88 390 ALA A N 1
ATOM 2936 C CA . ALA A 1 390 ? -10.047 5.474 -4.956 1.00 85.88 390 ALA A CA 1
ATOM 2937 C C . ALA A 1 390 ? -11.527 5.888 -5.006 1.00 85.88 390 ALA A C 1
ATOM 2939 O O . ALA A 1 390 ? -12.140 6.143 -3.967 1.00 85.88 390 ALA A O 1
ATOM 2940 N N . ALA A 1 391 ? -12.134 5.884 -6.197 1.00 85.19 391 ALA A N 1
ATOM 2941 C CA . ALA A 1 391 ? -13.554 6.180 -6.359 1.00 85.19 391 ALA A CA 1
ATOM 2942 C C . ALA A 1 391 ? -14.453 5.140 -5.664 1.00 85.19 391 ALA A C 1
ATOM 2944 O O . ALA A 1 391 ? -15.458 5.512 -5.055 1.00 85.19 391 ALA A O 1
ATOM 2945 N N . ALA A 1 392 ? -14.105 3.851 -5.737 1.00 85.56 392 ALA A N 1
ATOM 2946 C CA . ALA A 1 392 ? -14.814 2.784 -5.033 1.00 85.56 392 ALA A CA 1
ATOM 2947 C C . ALA A 1 392 ? -14.702 2.936 -3.510 1.00 85.56 392 ALA A C 1
ATOM 2949 O O . ALA A 1 392 ? -15.717 2.888 -2.825 1.00 85.56 392 ALA A O 1
ATOM 2950 N N . MET A 1 393 ? -13.506 3.213 -2.987 1.00 86.94 393 MET A N 1
ATOM 2951 C CA . MET A 1 393 ? -13.279 3.450 -1.558 1.00 86.94 393 MET A CA 1
ATOM 2952 C C . MET A 1 393 ? -14.123 4.611 -1.032 1.00 86.94 393 MET A C 1
ATOM 2954 O O . MET A 1 393 ? -14.814 4.450 -0.031 1.00 86.94 393 MET A O 1
ATOM 2958 N N . ILE A 1 394 ? -14.128 5.756 -1.725 1.00 85.81 394 ILE A N 1
ATOM 2959 C CA . ILE A 1 394 ? -14.921 6.926 -1.317 1.00 85.81 394 ILE A CA 1
ATOM 2960 C C . ILE A 1 394 ? -16.416 6.580 -1.245 1.00 85.81 394 ILE A C 1
ATOM 2962 O O . ILE A 1 394 ? -17.077 6.944 -0.270 1.00 85.81 394 ILE A O 1
ATOM 2966 N N . ARG A 1 395 ? -16.946 5.849 -2.238 1.00 87.44 395 ARG A N 1
ATOM 2967 C CA . ARG A 1 395 ? -18.345 5.386 -2.222 1.00 87.44 395 ARG A CA 1
ATOM 2968 C C . ARG A 1 395 ? -18.616 4.454 -1.044 1.00 87.44 395 ARG A C 1
ATOM 2970 O O . ARG A 1 395 ? -19.504 4.750 -0.251 1.00 87.44 395 ARG A O 1
ATOM 2977 N N . SER A 1 396 ? -17.804 3.411 -0.869 1.00 87.19 396 SER A N 1
ATOM 2978 C CA . SER A 1 396 ? -17.944 2.457 0.237 1.00 87.19 396 SER A CA 1
ATOM 2979 C C . SER A 1 396 ? -17.867 3.141 1.601 1.00 87.19 396 SER A C 1
ATOM 2981 O O . SER A 1 396 ? -18.567 2.759 2.534 1.00 87.19 396 SER A O 1
ATOM 2983 N N . PHE A 1 397 ? -17.053 4.185 1.748 1.00 85.00 397 PHE A N 1
ATOM 2984 C CA . PHE A 1 397 ? -16.976 4.911 3.009 1.00 85.00 397 PHE A CA 1
ATOM 2985 C C . PHE A 1 397 ? -18.199 5.788 3.271 1.00 85.00 397 PHE A C 1
ATOM 2987 O O . PHE A 1 397 ? -18.660 5.864 4.411 1.00 85.00 397 PHE A O 1
ATOM 2994 N N . ALA A 1 398 ? -18.730 6.447 2.239 1.00 87.31 398 ALA A N 1
ATOM 2995 C CA . ALA A 1 398 ? -19.978 7.194 2.350 1.00 87.31 398 ALA A CA 1
ATOM 2996 C C . ALA A 1 398 ? -21.144 6.257 2.704 1.00 87.31 398 ALA A C 1
ATOM 2998 O O . ALA A 1 398 ? -21.951 6.578 3.578 1.00 87.31 398 ALA A O 1
ATOM 2999 N N . GLU A 1 399 ? -21.183 5.073 2.091 1.00 89.00 399 GLU A N 1
ATOM 3000 C CA . GLU A 1 399 ? -22.134 4.010 2.415 1.00 89.00 399 GLU A CA 1
ATOM 3001 C C . GLU A 1 399 ? -21.981 3.538 3.863 1.00 89.00 399 GLU A C 1
ATOM 3003 O O . GLU A 1 399 ? -22.970 3.520 4.591 1.00 89.00 399 GLU A O 1
ATOM 3008 N N . ALA A 1 400 ? -20.762 3.244 4.330 1.00 88.25 400 ALA A N 1
ATOM 3009 C CA . ALA A 1 400 ? -20.521 2.883 5.728 1.00 88.25 400 ALA A CA 1
ATOM 3010 C C . ALA A 1 400 ? -20.993 3.969 6.694 1.00 88.25 400 ALA A C 1
ATOM 3012 O O . ALA A 1 400 ? -21.686 3.668 7.660 1.00 88.25 400 ALA A O 1
ATOM 3013 N N . ALA A 1 401 ? -20.651 5.233 6.437 1.00 89.25 401 ALA A N 1
ATOM 3014 C CA . ALA A 1 401 ? -21.071 6.342 7.284 1.00 89.25 401 ALA A CA 1
ATOM 3015 C C . ALA A 1 401 ? -22.605 6.455 7.342 1.00 89.25 401 ALA A C 1
ATOM 3017 O O . ALA A 1 401 ? -23.167 6.612 8.429 1.00 89.25 401 ALA A O 1
ATOM 3018 N N . ALA A 1 402 ? -23.286 6.321 6.199 1.00 91.88 402 ALA A N 1
ATOM 3019 C CA . ALA A 1 402 ? -24.744 6.345 6.122 1.00 91.88 402 ALA A CA 1
ATOM 3020 C C . ALA A 1 402 ? -25.385 5.142 6.835 1.00 91.88 402 ALA A C 1
ATOM 3022 O O . ALA A 1 402 ? -26.333 5.317 7.605 1.00 91.88 402 ALA A O 1
ATOM 3023 N N . LEU A 1 403 ? -24.849 3.935 6.634 1.00 90.88 403 LEU A N 1
ATOM 3024 C CA . LEU A 1 403 ? -25.307 2.709 7.287 1.00 90.88 403 LEU A CA 1
ATOM 3025 C C . LEU A 1 403 ? -25.108 2.780 8.804 1.00 90.88 403 LEU A C 1
ATOM 3027 O O . LEU A 1 403 ? -26.061 2.551 9.548 1.00 90.88 403 LEU A O 1
ATOM 3031 N N . SER A 1 404 ? -23.920 3.163 9.282 1.00 89.88 404 SER A N 1
ATOM 3032 C CA . SER A 1 404 ? -23.639 3.340 10.712 1.00 89.88 404 SER A CA 1
ATOM 3033 C C . SER A 1 404 ? -24.550 4.405 11.328 1.00 89.88 404 SER A C 1
ATOM 3035 O O . SER A 1 404 ? -25.124 4.169 12.390 1.00 89.88 404 SER A O 1
ATOM 3037 N N . ALA A 1 405 ? -24.758 5.546 10.660 1.00 91.38 405 ALA A N 1
ATOM 3038 C CA . ALA A 1 405 ? -25.674 6.582 11.136 1.00 91.38 405 ALA A CA 1
ATOM 3039 C C . ALA A 1 405 ? -27.130 6.089 11.200 1.00 91.38 405 ALA A C 1
ATOM 3041 O O . ALA A 1 405 ? -27.821 6.346 12.188 1.00 91.38 405 ALA A O 1
ATOM 3042 N N . GLY A 1 406 ? -27.590 5.352 10.185 1.00 93.00 406 GLY A N 1
ATOM 3043 C CA . GLY A 1 406 ? -28.930 4.769 10.140 1.00 93.00 406 GLY A CA 1
ATOM 3044 C C . GLY A 1 406 ? -29.156 3.724 11.234 1.00 93.00 406 GLY A C 1
ATOM 3045 O O . GLY A 1 406 ? -30.157 3.788 11.948 1.00 93.00 406 GLY A O 1
ATOM 3046 N N . VAL A 1 407 ? -28.201 2.807 11.421 1.00 91.94 407 VAL A N 1
ATOM 3047 C CA . VAL A 1 407 ? -28.245 1.774 12.467 1.00 91.94 407 VAL A CA 1
ATOM 3048 C C . VAL A 1 407 ? -28.235 2.406 13.855 1.00 91.94 407 VAL A C 1
ATOM 3050 O O . VAL A 1 407 ? -29.098 2.086 14.669 1.00 91.94 407 VAL A O 1
ATOM 3053 N N . ILE A 1 408 ? -27.326 3.347 14.129 1.00 91.06 408 ILE A N 1
ATOM 3054 C CA . ILE A 1 408 ? -27.299 4.043 15.422 1.00 91.06 408 ILE A CA 1
ATOM 3055 C C . ILE A 1 408 ? -28.586 4.835 15.636 1.00 91.06 408 ILE A C 1
ATOM 3057 O O . ILE A 1 408 ? -29.172 4.750 16.712 1.00 91.06 408 ILE A O 1
ATOM 3061 N N . GLY A 1 409 ? -29.058 5.575 14.631 1.00 91.62 409 GLY A N 1
ATOM 3062 C CA . GLY A 1 409 ? -30.301 6.339 14.718 1.00 91.62 409 GLY A CA 1
ATOM 3063 C C . GLY A 1 409 ? -31.503 5.454 15.049 1.00 91.62 409 GLY A C 1
ATOM 3064 O O . GLY A 1 409 ? -32.289 5.787 15.938 1.00 91.62 409 GLY A O 1
ATOM 3065 N N . LEU A 1 410 ? -31.608 4.293 14.395 1.00 92.75 410 LEU A N 1
ATOM 3066 C CA . LEU A 1 410 ? -32.641 3.299 14.669 1.00 92.75 410 LEU A CA 1
ATOM 3067 C C . LEU A 1 410 ? -32.526 2.744 16.092 1.00 92.75 410 LEU A C 1
ATOM 3069 O O . LEU A 1 410 ? -33.520 2.726 16.815 1.00 92.75 410 LEU A O 1
ATOM 3073 N N . LEU A 1 411 ? -31.330 2.330 16.521 1.00 91.19 411 LEU A N 1
ATOM 3074 C CA . LEU A 1 411 ? -31.117 1.816 17.874 1.00 91.19 411 LEU A CA 1
ATOM 3075 C C . LEU A 1 411 ? -31.468 2.888 18.913 1.00 91.19 411 LEU A C 1
ATOM 3077 O O . LEU A 1 411 ? -32.273 2.633 19.805 1.00 91.19 411 LEU A O 1
ATOM 3081 N N . LEU A 1 412 ? -30.969 4.115 18.770 1.00 90.50 412 LEU A N 1
ATOM 3082 C CA . LEU A 1 412 ? -31.317 5.222 19.661 1.00 90.50 412 LEU A CA 1
ATOM 3083 C C . LEU A 1 412 ? -32.824 5.449 19.745 1.00 90.50 412 LEU A C 1
ATOM 3085 O O . LEU A 1 412 ? -33.343 5.623 20.845 1.00 90.50 412 LEU A O 1
ATOM 3089 N N . LEU A 1 413 ? -33.533 5.431 18.615 1.00 92.69 413 LEU A N 1
ATOM 3090 C CA . LEU A 1 413 ? -34.982 5.609 18.593 1.00 92.69 413 LEU A CA 1
ATOM 3091 C C . LEU A 1 413 ? -35.704 4.479 19.338 1.00 92.69 413 LEU A C 1
ATOM 3093 O O . LEU A 1 413 ? -36.557 4.757 20.184 1.00 92.69 413 LEU A O 1
ATOM 3097 N N . LEU A 1 414 ? -35.335 3.225 19.059 1.00 90.44 414 LEU A N 1
ATOM 3098 C CA . LEU A 1 414 ? -35.912 2.043 19.704 1.00 90.44 414 LEU A CA 1
ATOM 3099 C C . LEU A 1 414 ? -35.654 2.042 21.215 1.00 90.44 414 LEU A C 1
ATOM 3101 O O . LEU A 1 414 ? -36.557 1.760 22.000 1.00 90.44 414 LEU A O 1
ATOM 3105 N N . PHE A 1 415 ? -34.442 2.399 21.636 1.00 85.75 415 PHE A N 1
ATOM 3106 C CA . PHE A 1 415 ? -34.041 2.326 23.038 1.00 85.75 415 PHE A CA 1
ATOM 3107 C C . PHE A 1 415 ? -34.465 3.530 23.875 1.00 85.75 415 PHE A C 1
ATOM 3109 O O . PHE A 1 415 ? -34.820 3.367 25.043 1.00 85.75 415 PHE A O 1
ATOM 3116 N N . MET A 1 416 ? -34.444 4.738 23.309 1.00 85.88 416 MET A N 1
ATOM 3117 C CA . MET A 1 416 ? -34.953 5.930 23.995 1.00 85.88 416 MET A CA 1
ATOM 3118 C C . MET A 1 416 ? -36.484 5.961 24.027 1.00 85.88 416 MET A C 1
ATOM 3120 O O . MET A 1 416 ? -37.060 6.745 24.784 1.00 85.88 416 MET A O 1
ATOM 3124 N N . GLY A 1 417 ? -37.154 5.146 23.201 1.00 87.19 417 GLY A N 1
ATOM 3125 C CA . GLY A 1 417 ? -38.616 5.047 23.132 1.00 87.19 417 GLY A CA 1
ATOM 3126 C C . GLY A 1 417 ? -39.308 6.353 22.729 1.00 87.19 417 GLY A C 1
ATOM 3127 O O . GLY A 1 417 ? -40.520 6.489 22.871 1.00 87.19 417 GLY A O 1
ATOM 3128 N N . SER A 1 418 ? -38.541 7.350 22.282 1.00 90.25 418 SER A N 1
ATOM 3129 C CA . SER A 1 418 ? -39.028 8.668 21.898 1.00 90.25 418 SER A CA 1
ATOM 3130 C C . SER A 1 418 ? -38.034 9.354 20.964 1.00 90.25 418 SER A C 1
ATOM 3132 O O . SER A 1 418 ? -36.825 9.349 21.205 1.00 90.25 418 SER A O 1
ATOM 3134 N N . LEU A 1 419 ? -38.555 10.015 19.925 1.00 90.88 419 LEU A N 1
ATOM 3135 C CA . LEU A 1 419 ? -37.734 10.786 18.987 1.00 90.88 419 LEU A CA 1
ATOM 3136 C C . LEU A 1 419 ? -36.975 11.917 19.695 1.00 90.88 419 LEU A C 1
ATOM 3138 O O . LEU A 1 419 ? -35.831 12.205 19.366 1.00 90.88 419 LEU A O 1
ATOM 3142 N N . ARG A 1 420 ? -37.590 12.521 20.718 1.00 90.06 420 ARG A N 1
ATOM 3143 C CA . ARG A 1 420 ? -36.970 13.572 21.533 1.00 90.06 420 ARG A CA 1
ATOM 3144 C C . ARG A 1 420 ? -35.770 13.056 22.327 1.00 90.06 420 ARG A C 1
ATOM 3146 O O . ARG A 1 420 ? -34.735 13.711 22.319 1.00 90.06 420 ARG A O 1
ATOM 3153 N N . GLY A 1 421 ? -35.894 11.904 22.993 1.00 88.75 421 GLY A N 1
ATOM 3154 C CA . GLY A 1 421 ? -34.783 11.297 23.732 1.00 88.75 421 GLY A CA 1
ATOM 3155 C C . GLY A 1 421 ? -33.632 10.901 22.806 1.00 88.75 421 GLY A C 1
ATOM 3156 O O . GLY A 1 421 ? -32.481 11.217 23.095 1.00 88.75 421 GLY A O 1
ATOM 3157 N N . ALA A 1 422 ? -33.951 10.309 21.650 1.00 92.19 422 ALA A N 1
ATOM 3158 C CA . ALA A 1 422 ? -32.964 9.969 20.626 1.00 92.19 422 ALA A CA 1
ATOM 3159 C C . ALA A 1 422 ? -32.245 11.213 20.077 1.00 92.19 422 ALA A C 1
ATOM 3161 O O . ALA A 1 422 ? -31.018 11.236 20.013 1.00 92.19 422 ALA A O 1
ATOM 3162 N N . ALA A 1 423 ? -32.989 12.278 19.759 1.00 92.75 423 ALA A N 1
ATOM 3163 C CA . ALA A 1 423 ? -32.418 13.536 19.288 1.00 92.75 423 ALA A CA 1
ATOM 3164 C C . ALA A 1 423 ? -31.507 14.183 20.340 1.00 92.75 423 ALA A C 1
ATOM 3166 O O . ALA A 1 423 ? -30.411 14.613 20.001 1.00 92.75 423 ALA A O 1
ATOM 3167 N N . LEU A 1 424 ? -31.916 14.210 21.616 1.00 91.31 424 LEU A N 1
ATOM 3168 C CA . LEU A 1 424 ? -31.092 14.730 22.714 1.00 91.31 424 LEU A CA 1
ATOM 3169 C C . LEU A 1 424 ? -29.801 13.922 22.893 1.00 91.31 424 LEU A C 1
ATOM 3171 O O . LEU A 1 424 ? -28.738 14.514 23.060 1.00 91.31 424 LEU A O 1
ATOM 3175 N N . ALA A 1 425 ? -29.879 12.592 22.820 1.00 92.25 425 ALA A N 1
ATOM 3176 C CA . ALA A 1 425 ? -28.706 11.725 22.900 1.00 92.25 425 ALA A CA 1
ATOM 3177 C C . ALA A 1 425 ? -27.754 11.918 21.706 1.00 92.25 425 ALA A C 1
ATOM 3179 O O . ALA A 1 425 ? -26.546 11.806 21.875 1.00 92.25 425 ALA A O 1
ATOM 3180 N N . ALA A 1 426 ? -28.268 12.266 20.524 1.00 93.75 426 ALA A N 1
ATOM 3181 C CA . ALA A 1 426 ? -27.463 12.526 19.330 1.00 93.75 426 ALA A CA 1
ATOM 3182 C C . ALA A 1 426 ? -26.789 13.913 19.301 1.00 93.75 426 ALA A C 1
ATOM 3184 O O . ALA A 1 426 ? -25.896 14.128 18.481 1.00 93.75 426 ALA A O 1
ATOM 3185 N N . ILE A 1 427 ? -27.167 14.854 20.180 1.00 91.81 427 ILE A N 1
ATOM 3186 C CA . ILE A 1 427 ? -26.621 16.227 20.173 1.00 91.81 427 ILE A CA 1
ATOM 3187 C C . ILE A 1 427 ? -25.088 16.257 20.241 1.00 91.81 427 ILE A C 1
ATOM 3189 O O . ILE A 1 427 ? -24.503 16.938 19.397 1.00 91.81 427 ILE A O 1
ATOM 3193 N N . PRO A 1 428 ? -24.412 15.566 21.185 1.00 92.50 428 PRO A N 1
ATOM 3194 C CA . PRO A 1 428 ? -22.957 15.603 21.250 1.00 92.50 428 PRO A CA 1
ATOM 3195 C C . PRO A 1 428 ? -22.300 15.141 19.957 1.00 92.50 428 PRO A C 1
ATOM 3197 O O . PRO A 1 428 ? -21.398 15.820 19.479 1.00 92.50 428 PRO A O 1
ATOM 3200 N N . LEU A 1 429 ? -22.815 14.061 19.363 1.00 93.94 429 LEU A N 1
ATOM 3201 C CA . LEU A 1 429 ? -22.305 13.503 18.117 1.00 93.94 429 LEU A CA 1
ATOM 3202 C C . LEU A 1 429 ? -22.422 14.512 16.968 1.00 93.94 429 LEU A C 1
ATOM 3204 O O . LEU A 1 429 ? -21.433 14.801 16.300 1.00 93.94 429 LEU A O 1
ATOM 3208 N N . VAL A 1 430 ? -23.615 15.073 16.750 1.00 93.25 430 VAL A N 1
ATOM 3209 C CA . VAL A 1 430 ? -23.864 16.011 15.641 1.00 93.25 430 VAL A CA 1
ATOM 3210 C C . VAL A 1 430 ? -23.039 17.286 15.807 1.00 93.25 430 VAL A C 1
ATOM 3212 O O . VAL A 1 430 ? -22.408 17.747 14.857 1.00 93.25 430 VAL A O 1
ATOM 3215 N N . VAL A 1 431 ? -23.012 17.840 17.020 1.00 92.06 431 VAL A N 1
ATOM 3216 C CA . VAL A 1 431 ? -22.263 19.065 17.320 1.00 92.06 431 VAL A CA 1
ATOM 3217 C C . VAL A 1 431 ? -20.759 18.815 17.271 1.00 92.06 431 VAL A C 1
ATOM 3219 O O . VAL A 1 431 ? -20.027 19.628 16.720 1.00 92.06 431 VAL A O 1
ATOM 3222 N N . GLY A 1 432 ? -20.286 17.693 17.812 1.00 93.38 432 GLY A N 1
ATOM 3223 C CA . GLY A 1 432 ? -18.878 17.308 17.804 1.00 93.38 432 GLY A CA 1
ATOM 3224 C C . GLY A 1 432 ? -18.353 17.086 16.389 1.00 93.38 432 GLY A C 1
ATOM 3225 O O . GLY A 1 432 ? -17.305 17.626 16.041 1.00 93.38 432 GLY A O 1
ATOM 3226 N N . LEU A 1 433 ? -19.105 16.365 15.552 1.00 92.00 433 LEU A N 1
ATOM 3227 C CA . LEU A 1 433 ? -18.740 16.122 14.156 1.00 92.00 433 LEU A CA 1
ATOM 3228 C C . LEU A 1 433 ? -18.785 17.410 13.321 1.00 92.00 433 LEU A C 1
ATOM 3230 O O . LEU A 1 433 ? -17.842 17.695 12.589 1.00 92.00 433 LEU A O 1
ATOM 3234 N N . GLY A 1 434 ? -19.825 18.236 13.470 1.00 91.44 434 GLY A N 1
ATOM 3235 C CA . GLY A 1 434 ? -19.890 19.529 12.778 1.00 91.44 434 GLY A CA 1
ATOM 3236 C C . GLY A 1 434 ? -18.806 20.507 13.238 1.00 91.44 434 GLY A C 1
ATOM 3237 O O . GLY A 1 434 ? -18.221 21.217 12.422 1.00 91.44 434 GLY A O 1
ATOM 3238 N N . ALA A 1 435 ? -18.470 20.512 14.531 1.00 90.88 435 ALA A N 1
ATOM 3239 C CA . ALA A 1 435 ? -17.358 21.298 15.053 1.00 90.88 435 ALA A CA 1
ATOM 3240 C C . ALA A 1 435 ? -16.006 20.798 14.533 1.00 90.88 435 ALA A C 1
ATOM 3242 O O . ALA A 1 435 ? -15.161 21.628 14.216 1.00 90.88 435 ALA A O 1
ATOM 3243 N N . LEU A 1 436 ? -15.798 19.482 14.406 1.00 91.75 436 LEU A N 1
ATOM 3244 C CA . LEU A 1 436 ? -14.585 18.908 13.810 1.00 91.75 436 LEU A CA 1
ATOM 3245 C C . LEU A 1 436 ? -14.405 19.411 12.378 1.00 91.75 436 LEU A C 1
ATOM 3247 O O . LEU A 1 436 ? -13.354 19.946 12.031 1.00 91.75 436 LEU A O 1
ATOM 3251 N N . LEU A 1 437 ? -15.471 19.314 11.588 1.00 89.62 437 LEU A N 1
ATOM 3252 C CA . LEU A 1 437 ? -15.537 19.812 10.222 1.00 89.62 437 LEU A CA 1
ATOM 3253 C C . LEU A 1 437 ? -15.242 21.323 10.125 1.00 89.62 437 LEU A C 1
ATOM 3255 O O . LEU A 1 437 ? -14.507 21.754 9.235 1.00 89.62 437 LEU A O 1
ATOM 3259 N N . GLY A 1 438 ? -15.749 22.134 11.060 1.00 87.25 438 GLY A N 1
ATOM 3260 C CA . GLY A 1 438 ? -15.429 23.566 11.146 1.00 87.25 438 GLY A CA 1
ATOM 3261 C C . GLY A 1 438 ? -13.978 23.844 11.562 1.00 87.25 438 GLY A C 1
ATOM 3262 O O . GLY A 1 438 ? -13.299 24.668 10.951 1.00 87.25 438 GLY A O 1
ATOM 3263 N N . VAL A 1 439 ? -13.467 23.123 12.564 1.00 86.44 439 VAL A N 1
ATOM 3264 C CA . VAL A 1 439 ? -12.090 23.237 13.073 1.00 86.44 439 VAL A CA 1
ATOM 3265 C C . VAL A 1 439 ? -11.071 22.908 11.988 1.00 86.44 439 VAL A C 1
ATOM 3267 O O . VAL A 1 439 ? -10.143 23.692 11.785 1.00 86.44 439 VAL A O 1
ATOM 3270 N N . MET A 1 440 ? -11.262 21.806 11.256 1.00 86.44 440 MET A N 1
ATOM 3271 C CA . MET A 1 440 ? -10.384 21.422 10.145 1.00 86.44 440 MET A CA 1
ATOM 3272 C C . MET A 1 440 ? -10.279 22.547 9.106 1.00 86.44 440 MET A C 1
ATOM 3274 O O . MET A 1 440 ? -9.185 22.877 8.653 1.00 86.44 440 MET A O 1
ATOM 3278 N N . ARG A 1 441 ? -11.400 23.211 8.799 1.00 81.44 441 ARG A N 1
ATOM 3279 C CA . ARG A 1 441 ? -11.452 24.275 7.791 1.00 81.44 441 ARG A CA 1
ATOM 3280 C C . ARG A 1 441 ? -10.901 25.621 8.266 1.00 81.44 441 ARG A C 1
ATOM 3282 O O . ARG A 1 441 ? -10.267 26.329 7.476 1.00 81.44 441 ARG A O 1
ATOM 3289 N N . TRP A 1 442 ? -11.193 26.022 9.503 1.00 78.38 442 TRP A N 1
ATOM 3290 C CA . TRP A 1 442 ? -10.873 27.364 10.007 1.00 78.38 442 TRP A CA 1
ATOM 3291 C C . TRP A 1 442 ? -9.485 27.464 10.625 1.00 78.38 442 TRP A C 1
ATOM 3293 O O . TRP A 1 442 ? -8.824 28.485 10.457 1.00 78.38 442 TRP A O 1
ATOM 3303 N N . LEU A 1 443 ? -9.033 26.418 11.320 1.00 77.12 443 LEU A N 1
ATOM 3304 C CA . LEU A 1 443 ? -7.762 26.443 12.044 1.00 77.12 443 LEU A CA 1
ATOM 3305 C C . LEU A 1 443 ? -6.579 25.939 11.207 1.00 77.12 443 LEU A C 1
ATOM 3307 O O . LEU A 1 443 ? -5.451 26.032 11.680 1.00 77.12 443 LEU A O 1
ATOM 3311 N N . ARG A 1 444 ? -6.817 25.435 9.981 1.00 72.38 444 ARG A N 1
ATOM 3312 C CA . ARG A 1 444 ? -5.790 24.917 9.051 1.00 72.38 444 ARG A CA 1
ATOM 3313 C C . ARG A 1 444 ? -4.732 24.064 9.762 1.00 72.38 444 ARG A C 1
ATOM 3315 O O . ARG A 1 444 ? -3.536 24.236 9.554 1.00 72.38 444 ARG A O 1
ATOM 3322 N N . LEU A 1 445 ? -5.178 23.134 10.607 1.00 75.00 445 LEU A N 1
ATOM 3323 C CA . LEU A 1 445 ? -4.318 22.289 11.448 1.00 75.00 445 LEU A CA 1
ATOM 3324 C C . LEU A 1 445 ? -3.492 21.254 10.654 1.00 75.00 445 LEU A C 1
ATOM 3326 O O . LEU A 1 445 ? -2.978 20.313 11.245 1.00 75.00 445 LEU A O 1
ATOM 3330 N N . GLY A 1 446 ? -3.412 21.380 9.324 1.00 78.19 446 GLY A N 1
ATOM 3331 C CA . GLY A 1 446 ? -2.861 20.351 8.443 1.00 78.19 446 GLY A CA 1
ATOM 3332 C C . GLY A 1 446 ? -3.664 19.049 8.472 1.00 78.19 446 GLY A C 1
ATOM 3333 O O . GLY A 1 446 ? -3.117 18.003 8.162 1.00 78.19 446 GLY A O 1
ATOM 3334 N N . LEU A 1 447 ? -4.935 19.097 8.898 1.00 84.75 447 LEU A N 1
ATOM 3335 C CA . LEU A 1 447 ? -5.839 17.950 8.911 1.00 84.75 447 LEU A CA 1
ATOM 3336 C C . LEU A 1 447 ? -6.607 17.892 7.588 1.00 84.75 447 LEU A C 1
ATOM 3338 O O . LEU A 1 447 ? -7.457 18.736 7.314 1.00 84.75 447 LEU A O 1
ATOM 3342 N N . GLU A 1 448 ? -6.329 16.859 6.813 1.00 85.25 448 GLU A N 1
ATOM 3343 C CA . GLU A 1 448 ? -6.867 16.583 5.492 1.00 85.25 448 GLU A CA 1
ATOM 3344 C C . GLU A 1 448 ? -7.596 15.239 5.499 1.00 85.25 448 GLU A C 1
ATOM 3346 O O . GLU A 1 448 ? -7.180 14.263 6.147 1.00 85.25 448 GLU A O 1
ATOM 3351 N N . TRP A 1 449 ? -8.695 15.185 4.752 1.00 88.25 449 TRP A N 1
ATOM 3352 C CA . TRP A 1 449 ? -9.352 13.921 4.467 1.00 88.25 449 TRP A CA 1
ATOM 3353 C C . TRP A 1 449 ? -8.536 13.164 3.435 1.00 88.25 449 TRP A C 1
ATOM 3355 O O . TRP A 1 449 ? -8.120 13.724 2.430 1.00 88.25 449 TRP A O 1
ATOM 3365 N N . ASN A 1 450 ? -8.303 11.886 3.683 1.00 89.00 450 ASN A N 1
ATOM 3366 C CA . ASN A 1 450 ? -7.626 11.007 2.750 1.00 89.00 450 ASN A CA 1
ATOM 3367 C C . ASN A 1 450 ? -8.201 9.593 2.848 1.00 89.00 450 ASN A C 1
ATOM 3369 O O . ASN A 1 450 ? -9.052 9.309 3.697 1.00 89.00 450 ASN A O 1
ATOM 3373 N N . LEU A 1 451 ? -7.722 8.694 1.988 1.00 86.50 451 LEU A N 1
ATOM 3374 C CA . LEU A 1 451 ? -8.230 7.322 1.893 1.00 86.50 451 LEU A CA 1
ATOM 3375 C C . LEU A 1 451 ? -8.132 6.516 3.204 1.00 86.50 451 LEU A C 1
ATOM 3377 O O . LEU A 1 451 ? -8.874 5.553 3.364 1.00 86.50 451 LEU A O 1
ATOM 3381 N N . ALA A 1 452 ? -7.263 6.898 4.144 1.00 87.69 452 ALA A N 1
ATOM 3382 C CA . ALA A 1 452 ? -7.178 6.283 5.469 1.00 87.69 452 ALA A CA 1
ATOM 3383 C C . ALA A 1 452 ? -7.904 7.105 6.548 1.00 87.69 452 ALA A C 1
ATOM 3385 O O . ALA A 1 452 ? -8.633 6.557 7.371 1.00 87.69 452 ALA A O 1
ATOM 3386 N N . SER A 1 453 ? -7.735 8.429 6.559 1.00 89.75 453 SER A N 1
ATOM 3387 C CA . SER A 1 453 ? -8.265 9.299 7.613 1.00 89.75 453 SER A CA 1
ATOM 3388 C C . SER A 1 453 ? -9.789 9.420 7.577 1.00 89.75 453 SER A C 1
ATOM 3390 O O . SER A 1 453 ? -10.413 9.628 8.617 1.00 89.75 453 SER A O 1
ATOM 3392 N N . PHE A 1 454 ? -10.412 9.187 6.418 1.00 87.88 454 PHE A N 1
ATOM 3393 C CA . PHE A 1 454 ? -11.867 9.167 6.280 1.00 87.88 454 PHE A CA 1
ATOM 3394 C C . PHE A 1 454 ? -12.544 8.054 7.103 1.00 87.88 454 PHE A C 1
ATOM 3396 O O . PHE A 1 454 ? -13.699 8.206 7.505 1.00 87.88 454 PHE A O 1
ATOM 3403 N N . PHE A 1 455 ? -11.813 6.995 7.482 1.00 86.25 455 PHE A N 1
ATOM 3404 C CA . PHE A 1 455 ? -12.297 5.994 8.443 1.00 86.25 455 PHE A CA 1
ATOM 3405 C C . PHE A 1 455 ? -12.683 6.574 9.802 1.00 86.25 455 PHE A C 1
ATOM 3407 O O . PHE A 1 455 ? -13.466 5.963 10.530 1.00 86.25 455 PHE A O 1
ATOM 3414 N N . ALA A 1 456 ? -12.194 7.768 10.136 1.00 91.06 456 ALA A N 1
ATOM 3415 C CA . ALA A 1 456 ? -12.589 8.459 11.348 1.00 91.06 456 ALA A CA 1
ATOM 3416 C C . ALA A 1 456 ? -14.104 8.692 11.416 1.00 91.06 456 ALA A C 1
ATOM 3418 O O . ALA A 1 456 ? -14.652 8.670 12.510 1.00 91.06 456 ALA A O 1
ATOM 3419 N N . VAL A 1 457 ? -14.798 8.892 10.289 1.00 89.12 457 VAL A N 1
ATOM 3420 C CA . VAL A 1 457 ? -16.232 9.230 10.280 1.00 89.12 457 VAL A CA 1
ATOM 3421 C C . VAL A 1 457 ? -17.101 8.118 10.890 1.00 89.12 457 VAL A C 1
ATOM 3423 O O . VAL A 1 457 ? -17.755 8.390 11.900 1.00 89.12 457 VAL A O 1
ATOM 3426 N N . PRO A 1 458 ? -17.114 6.870 10.373 1.00 86.19 458 PRO A N 1
ATOM 3427 C CA . PRO A 1 458 ? -17.898 5.794 10.984 1.00 86.19 458 PRO A CA 1
ATOM 3428 C C . PRO A 1 458 ? -17.446 5.473 12.419 1.00 86.19 458 PRO A C 1
ATOM 3430 O O . PRO A 1 458 ? -18.289 5.200 13.274 1.00 86.19 458 PRO A O 1
ATOM 3433 N N . ILE A 1 459 ? -16.145 5.590 12.721 1.00 90.06 459 ILE A N 1
ATOM 3434 C CA . ILE A 1 459 ? -15.605 5.419 14.082 1.00 90.06 459 ILE A CA 1
ATOM 3435 C C . ILE A 1 459 ? -16.208 6.454 15.038 1.00 90.06 459 ILE A C 1
ATOM 3437 O O . ILE A 1 459 ? -16.728 6.091 16.093 1.00 90.06 459 ILE A O 1
ATOM 3441 N N . LEU A 1 460 ? -16.163 7.736 14.663 1.00 93.19 460 LEU A N 1
ATOM 3442 C CA . LEU A 1 460 ? -16.685 8.855 15.447 1.00 93.19 460 LEU A CA 1
ATOM 3443 C C . LEU A 1 460 ? -18.202 8.771 15.615 1.00 93.19 460 LEU A C 1
ATOM 3445 O O . LEU A 1 460 ? -18.700 9.103 16.685 1.00 93.19 460 LEU A O 1
ATOM 3449 N N . ILE A 1 461 ? -18.927 8.292 14.602 1.00 90.75 461 ILE A N 1
ATOM 3450 C CA . ILE A 1 461 ? -20.366 8.018 14.693 1.00 90.75 461 ILE A CA 1
ATOM 3451 C C . ILE A 1 461 ? -20.640 6.944 15.755 1.00 90.75 461 ILE A C 1
ATOM 3453 O O . ILE A 1 461 ? -21.473 7.164 16.634 1.00 90.75 461 ILE A O 1
ATOM 3457 N N . GLY A 1 462 ? -19.891 5.837 15.726 1.00 86.69 462 GLY A N 1
ATOM 3458 C CA . GLY A 1 462 ? -19.991 4.751 16.703 1.00 86.69 462 GLY A CA 1
ATOM 3459 C C . GLY A 1 462 ? -19.717 5.196 18.139 1.00 86.69 462 GLY A C 1
ATOM 3460 O O . GLY A 1 462 ? -20.558 5.010 19.009 1.00 86.69 462 GLY A O 1
ATOM 3461 N N . ILE A 1 463 ? -18.559 5.808 18.395 1.00 90.06 463 ILE A N 1
ATOM 3462 C CA . ILE A 1 463 ? -18.124 6.165 19.761 1.00 90.06 463 ILE A CA 1
ATOM 3463 C C . ILE A 1 463 ? -18.713 7.491 20.262 1.00 90.06 463 ILE A C 1
ATOM 3465 O O . ILE A 1 463 ? -18.792 7.733 21.467 1.00 90.06 463 ILE A O 1
ATOM 3469 N N . GLY A 1 464 ? -19.104 8.386 19.352 1.00 89.00 464 GLY A N 1
ATOM 3470 C CA . GLY A 1 464 ? -19.542 9.742 19.681 1.00 89.00 464 GLY A CA 1
ATOM 3471 C C . GLY A 1 464 ? -20.865 9.777 20.442 1.00 89.00 464 GLY A C 1
ATOM 3472 O O . GLY A 1 464 ? -21.123 10.709 21.206 1.00 89.00 464 GLY A O 1
ATOM 3473 N N . ILE A 1 465 ? -21.680 8.732 20.300 1.00 91.06 465 ILE A N 1
ATOM 3474 C CA . ILE A 1 465 ? -23.000 8.658 20.919 1.00 91.06 465 ILE A CA 1
ATOM 3475 C C . ILE A 1 465 ? -22.974 8.296 22.412 1.00 91.06 465 ILE A C 1
ATOM 3477 O O . ILE A 1 465 ? -23.907 8.642 23.146 1.00 91.06 465 ILE A O 1
ATOM 3481 N N . ALA A 1 466 ? -21.890 7.670 22.883 1.00 88.12 466 ALA A N 1
ATOM 3482 C CA . ALA A 1 466 ? -21.752 7.155 24.244 1.00 88.12 466 ALA A CA 1
ATOM 3483 C C . ALA A 1 466 ? -22.054 8.219 25.309 1.00 88.12 466 ALA A C 1
ATOM 3485 O O . ALA A 1 466 ? -22.867 8.019 26.218 1.00 88.12 466 ALA A O 1
ATOM 3486 N N . GLY A 1 467 ? -21.447 9.402 25.157 1.00 87.56 467 GLY A N 1
ATOM 3487 C CA . GLY A 1 467 ? -21.638 10.527 26.071 1.00 87.56 467 GLY A CA 1
ATOM 3488 C C . GLY A 1 467 ? -23.100 10.966 26.174 1.00 87.56 467 GLY A C 1
ATOM 3489 O O . GLY A 1 467 ? -23.607 11.190 27.275 1.00 87.56 467 GLY A O 1
ATOM 3490 N N . GLY A 1 468 ? -23.801 11.015 25.040 1.00 90.69 468 GLY A N 1
ATOM 3491 C CA . GLY A 1 468 ? -25.216 11.361 24.977 1.00 90.69 468 GLY A CA 1
ATOM 3492 C C . GLY A 1 468 ? -26.105 10.342 25.681 1.00 90.69 468 GLY A C 1
ATOM 3493 O O . GLY A 1 468 ? -26.903 10.720 26.538 1.00 90.69 468 GLY A O 1
ATOM 3494 N N . ILE A 1 469 ? -25.925 9.051 25.390 1.00 91.69 469 ILE A N 1
ATOM 3495 C CA . ILE A 1 469 ? -26.695 7.963 26.015 1.00 91.69 469 ILE A CA 1
ATOM 3496 C C . ILE A 1 469 ? -26.531 7.984 27.539 1.00 91.69 469 ILE A C 1
ATOM 3498 O O . ILE A 1 469 ? -27.518 7.959 28.279 1.00 91.69 469 ILE A O 1
ATOM 3502 N N . HIS A 1 470 ? -25.287 8.050 28.019 1.00 90.38 470 HIS A N 1
ATOM 3503 C CA . HIS A 1 470 ? -24.992 7.999 29.447 1.00 90.38 470 HIS A CA 1
ATOM 3504 C C . HIS A 1 470 ? -25.541 9.213 30.203 1.00 90.38 470 HIS A C 1
ATOM 3506 O O . HIS A 1 470 ? -26.152 9.040 31.259 1.00 90.38 470 HIS A O 1
ATOM 3512 N N . VAL A 1 471 ? -25.365 10.425 29.669 1.00 89.19 471 VAL A N 1
ATOM 3513 C CA . VAL A 1 471 ? -25.791 11.663 30.340 1.00 89.19 471 VAL A CA 1
ATOM 3514 C C . VAL A 1 471 ? -27.307 11.849 30.284 1.00 89.19 471 VAL A C 1
ATOM 3516 O O . VAL A 1 471 ? -27.903 12.159 31.314 1.00 89.19 471 VAL A O 1
ATOM 3519 N N . VAL A 1 472 ? -27.953 11.614 29.133 1.00 90.38 472 VAL A N 1
ATOM 3520 C CA . VAL A 1 472 ? -29.422 11.710 29.009 1.00 90.38 472 VAL A CA 1
ATOM 3521 C C . VAL A 1 472 ? -30.093 10.704 29.939 1.00 90.38 472 VAL A C 1
ATOM 3523 O O . VAL A 1 472 ? -30.978 11.066 30.710 1.00 90.38 472 VAL A O 1
ATOM 3526 N N . ARG A 1 473 ? -29.621 9.452 29.955 1.00 88.00 473 ARG A N 1
ATOM 3527 C CA . ARG A 1 473 ? -30.232 8.424 30.799 1.00 88.00 473 ARG A CA 1
ATOM 3528 C C . ARG A 1 473 ? -29.998 8.666 32.284 1.00 88.00 473 ARG A C 1
ATOM 3530 O O . ARG A 1 473 ? -30.899 8.420 33.079 1.00 88.00 473 ARG A O 1
ATOM 3537 N N . ALA A 1 474 ? -28.818 9.153 32.664 1.00 84.88 474 ALA A N 1
ATOM 3538 C CA . ALA A 1 474 ? -28.557 9.532 34.046 1.00 84.88 474 ALA A CA 1
ATOM 3539 C C . ALA A 1 474 ? -29.430 10.725 34.469 1.00 84.88 474 ALA A C 1
ATOM 3541 O O . ALA A 1 474 ? -29.936 10.737 35.590 1.00 84.88 474 ALA A O 1
ATOM 3542 N N . HIS A 1 475 ? -29.678 11.680 33.567 1.00 84.56 475 HIS A N 1
ATOM 3543 C CA . HIS A 1 475 ? -30.585 12.800 33.812 1.00 84.56 475 HIS A CA 1
ATOM 3544 C C . HIS A 1 475 ? -32.031 12.334 34.039 1.00 84.56 475 HIS A C 1
ATOM 3546 O O . HIS A 1 475 ? -32.667 12.790 34.988 1.00 84.56 475 HIS A O 1
ATOM 3552 N N . ASP A 1 476 ? -32.512 11.365 33.252 1.00 84.88 476 ASP A N 1
ATOM 3553 C CA . ASP A 1 476 ? -33.855 10.783 33.400 1.00 84.88 476 ASP A CA 1
ATOM 3554 C C . ASP A 1 476 ? -34.088 10.108 34.762 1.00 84.88 476 ASP A C 1
ATOM 3556 O O . ASP A 1 476 ? -35.234 9.952 35.182 1.00 84.88 476 ASP A O 1
ATOM 3560 N N . THR A 1 477 ? -33.026 9.700 35.472 1.00 82.62 477 THR A N 1
ATOM 3561 C CA . THR A 1 477 ? -33.166 9.129 36.825 1.00 82.62 477 THR A CA 1
ATOM 3562 C C . THR A 1 477 ? -33.488 10.178 37.893 1.00 82.62 477 THR A C 1
ATOM 3564 O O . THR A 1 477 ? -33.878 9.813 38.998 1.00 82.62 477 THR A O 1
ATOM 3567 N N . GLY A 1 478 ? -33.279 11.471 37.610 1.00 76.75 478 GLY A N 1
ATOM 3568 C CA . GLY A 1 478 ? -33.429 12.562 38.580 1.00 76.75 478 GLY A CA 1
ATOM 3569 C C . GLY A 1 478 ? -32.358 12.602 39.682 1.00 76.75 478 GLY A C 1
ATOM 3570 O O . GLY A 1 478 ? -32.366 13.510 40.509 1.00 76.75 478 GLY A O 1
ATOM 3571 N N . SER A 1 479 ? -31.414 11.655 39.699 1.00 77.12 479 SER A N 1
ATOM 3572 C CA . SER A 1 479 ? -30.347 11.571 40.700 1.00 77.12 479 SER A CA 1
ATOM 3573 C C . SER A 1 479 ? -29.132 12.401 40.279 1.00 77.12 479 SER A C 1
ATOM 3575 O O . SER A 1 479 ? -28.454 12.081 39.299 1.00 77.12 479 SER A O 1
ATOM 3577 N N . SER A 1 480 ? -28.810 13.444 41.053 1.00 74.62 480 SER A N 1
ATOM 3578 C CA . SER A 1 480 ? -27.591 14.243 40.851 1.00 74.62 480 SER A CA 1
ATOM 3579 C C . SER A 1 480 ? -26.325 13.393 40.967 1.00 74.62 480 SER A C 1
ATOM 3581 O O . SER A 1 480 ? -25.413 13.531 40.156 1.00 74.62 480 SER A O 1
ATOM 3583 N N . GLU A 1 481 ? -26.298 12.457 41.916 1.00 72.62 481 GLU A N 1
ATOM 3584 C CA . GLU A 1 481 ? -25.175 11.542 42.127 1.00 72.62 481 GLU A CA 1
ATOM 3585 C C . GLU A 1 481 ? -24.947 10.624 40.916 1.00 72.62 481 GLU A C 1
ATOM 3587 O O . GLU A 1 481 ? -23.801 10.377 40.527 1.00 72.62 481 GLU A O 1
ATOM 3592 N N . THR A 1 482 ? -26.031 10.150 40.292 1.00 78.19 482 THR A N 1
ATOM 3593 C CA . THR A 1 482 ? -25.967 9.309 39.090 1.00 78.19 482 THR A CA 1
ATOM 3594 C C . THR A 1 482 ? -25.499 10.120 37.882 1.00 78.19 482 THR A C 1
ATOM 3596 O O . THR A 1 482 ? -24.656 9.657 37.116 1.00 78.19 482 THR A O 1
ATOM 3599 N N . LEU A 1 483 ? -25.989 11.353 37.732 1.00 80.81 483 LEU A N 1
ATOM 3600 C CA . LEU A 1 483 ? -25.575 12.258 36.661 1.00 80.81 483 LEU A CA 1
ATOM 3601 C C . LEU A 1 483 ? -24.087 12.614 36.746 1.00 80.81 483 LEU A C 1
ATOM 3603 O O . LEU A 1 483 ? -23.362 12.482 35.764 1.00 80.81 483 LEU A O 1
ATOM 3607 N N . GLU A 1 484 ? -23.610 13.011 37.922 1.00 78.44 484 GLU A N 1
ATOM 3608 C CA . GLU A 1 484 ? -22.198 13.328 38.134 1.00 78.44 484 GLU A CA 1
ATOM 3609 C C . GLU A 1 484 ? -21.290 12.111 37.905 1.00 78.44 484 GLU A C 1
ATOM 3611 O O . GLU A 1 484 ? -20.235 12.245 37.287 1.00 78.44 484 GLU A O 1
ATOM 3616 N N . GLY A 1 485 ? -21.699 10.919 38.361 1.00 79.31 485 GLY A N 1
ATOM 3617 C CA . GLY A 1 485 ? -20.948 9.679 38.144 1.00 79.31 485 GLY A CA 1
ATOM 3618 C C . GLY A 1 485 ? -20.867 9.274 36.669 1.00 79.31 485 GLY A C 1
ATOM 3619 O O . GLY A 1 485 ? -19.835 8.748 36.231 1.00 79.31 485 GLY A O 1
ATOM 3620 N N . ALA A 1 486 ? -21.922 9.563 35.899 1.00 84.88 486 ALA A N 1
ATOM 3621 C CA . ALA A 1 486 ? -21.961 9.354 34.458 1.00 84.88 486 ALA A CA 1
ATOM 3622 C C . ALA A 1 486 ? -21.050 10.350 33.729 1.00 84.88 486 ALA A C 1
ATOM 3624 O O . ALA A 1 486 ? -20.233 9.928 32.916 1.00 84.88 486 ALA A O 1
ATOM 3625 N N . MET A 1 487 ? -21.119 11.645 34.058 1.00 83.69 487 MET A N 1
ATOM 3626 C CA . MET A 1 487 ? -20.248 12.667 33.462 1.00 83.69 487 MET A CA 1
ATOM 3627 C C . MET A 1 487 ? -18.766 12.406 33.766 1.00 83.69 487 MET A C 1
ATOM 3629 O O . MET A 1 487 ? -17.935 12.489 32.866 1.00 83.69 487 MET A O 1
ATOM 3633 N N . GLU A 1 488 ? -18.436 12.022 35.003 1.00 83.19 488 GLU A N 1
ATOM 3634 C CA . GLU A 1 488 ? -17.081 11.608 35.393 1.00 83.19 488 GLU A CA 1
ATOM 3635 C C . GLU A 1 488 ? -16.612 10.400 34.566 1.00 83.19 488 GLU A C 1
ATOM 3637 O O . GLU A 1 488 ? -15.511 10.405 34.018 1.00 83.19 488 GLU A O 1
ATOM 3642 N N . GLY A 1 489 ? -17.471 9.386 34.412 1.00 85.31 489 GLY A N 1
ATOM 3643 C CA . GLY A 1 489 ? -17.173 8.206 33.600 1.00 85.31 489 GLY A CA 1
ATOM 3644 C C . GLY A 1 489 ? -16.936 8.536 32.124 1.00 85.31 489 GLY A C 1
ATOM 3645 O O . GLY A 1 489 ? -15.988 8.024 31.532 1.00 85.31 489 GLY A O 1
ATOM 3646 N N . VAL A 1 490 ? -17.754 9.423 31.550 1.00 89.06 490 VAL A N 1
ATOM 3647 C CA . VAL A 1 490 ? -17.624 9.871 30.156 1.00 89.06 490 VAL A CA 1
ATOM 3648 C C . VAL A 1 490 ? -16.312 10.622 29.934 1.00 89.06 490 VAL A C 1
ATOM 3650 O O . VAL A 1 490 ? -15.644 10.367 28.936 1.00 89.06 490 VAL A O 1
ATOM 3653 N N . VAL A 1 491 ? -15.894 11.490 30.863 1.00 88.38 491 VAL A N 1
ATOM 3654 C CA . VAL A 1 491 ? -14.598 12.190 30.773 1.00 88.38 491 VAL A CA 1
ATOM 3655 C C . VAL A 1 491 ? -13.444 11.193 30.732 1.00 88.38 491 VAL A C 1
ATOM 3657 O O . VAL A 1 491 ? -12.601 11.282 29.843 1.00 88.38 491 VAL A O 1
ATOM 3660 N N . PHE A 1 492 ? -13.413 10.219 31.647 1.00 87.06 492 PHE A N 1
ATOM 3661 C CA . PHE A 1 492 ? -12.352 9.208 31.651 1.00 87.06 492 PHE A CA 1
ATOM 3662 C C . PHE A 1 492 ? -12.350 8.371 30.370 1.00 87.06 492 PHE A C 1
ATOM 3664 O O . PHE A 1 492 ? -11.287 8.167 29.792 1.00 87.06 492 PHE A O 1
ATOM 3671 N N . SER A 1 493 ? -13.525 7.952 29.896 1.00 88.81 493 SER A N 1
ATOM 3672 C CA . SER A 1 493 ? -13.659 7.184 28.652 1.00 88.81 493 SER A CA 1
ATOM 3673 C C . SER A 1 493 ? -13.197 7.973 27.423 1.00 88.81 493 SER A C 1
ATOM 3675 O O . SER A 1 493 ? -12.528 7.436 26.538 1.00 88.81 493 SER A O 1
ATOM 3677 N N . ALA A 1 494 ? -13.530 9.262 27.353 1.00 91.06 494 ALA A N 1
ATOM 3678 C CA . ALA A 1 494 ? -13.091 10.127 26.267 1.00 91.06 494 ALA A CA 1
ATOM 3679 C C . ALA A 1 494 ? -11.574 10.348 26.317 1.00 91.06 494 ALA A C 1
ATOM 3681 O O . ALA A 1 494 ? -10.916 10.223 25.291 1.00 91.06 494 ALA A O 1
ATOM 3682 N N . LEU A 1 495 ? -10.999 10.595 27.499 1.00 91.19 495 LEU A N 1
ATOM 3683 C CA . LEU A 1 495 ? -9.552 10.757 27.662 1.00 91.19 495 LEU A CA 1
ATOM 3684 C C . LEU A 1 495 ? -8.778 9.498 27.267 1.00 91.19 495 LEU A C 1
ATOM 3686 O O . LEU A 1 495 ? -7.791 9.606 26.544 1.00 91.19 495 LEU A O 1
ATOM 3690 N N . THR A 1 496 ? -9.224 8.306 27.676 1.00 91.69 496 THR A N 1
ATOM 3691 C CA . THR A 1 496 ? -8.562 7.059 27.259 1.00 91.69 496 THR A CA 1
ATOM 3692 C C . THR A 1 496 ? -8.635 6.862 25.749 1.00 91.69 496 THR A C 1
ATOM 3694 O O . THR A 1 496 ? -7.659 6.423 25.144 1.00 91.69 496 THR A O 1
ATOM 3697 N N . THR A 1 497 ? -9.749 7.242 25.123 1.00 92.31 497 THR A N 1
ATOM 3698 C CA . THR A 1 497 ? -9.926 7.177 23.665 1.00 92.31 497 THR A CA 1
ATOM 3699 C C . THR A 1 497 ? -9.029 8.183 22.937 1.00 92.31 497 THR A C 1
ATOM 3701 O O . THR A 1 497 ? -8.348 7.810 21.985 1.00 92.31 497 THR A O 1
ATOM 3704 N N . ILE A 1 498 ? -8.963 9.430 23.418 1.00 95.44 498 ILE A N 1
ATOM 3705 C CA . ILE A 1 498 ? -8.085 10.483 22.885 1.00 95.44 498 ILE A CA 1
ATOM 3706 C C . ILE A 1 498 ? -6.623 10.063 22.989 1.00 95.44 498 ILE A C 1
ATOM 3708 O O . ILE A 1 498 ? -5.888 10.231 22.028 1.00 95.44 498 ILE A O 1
ATOM 3712 N N . ILE A 1 499 ? -6.198 9.499 24.122 1.00 94.12 499 ILE A N 1
ATOM 3713 C CA . ILE A 1 499 ? -4.823 9.013 24.285 1.00 94.12 499 ILE A CA 1
ATOM 3714 C C . ILE A 1 499 ? -4.562 7.854 23.316 1.00 94.12 499 ILE A C 1
ATOM 3716 O O . ILE A 1 499 ? -3.565 7.878 22.603 1.00 94.12 499 ILE A O 1
ATOM 3720 N N . SER A 1 500 ? -5.471 6.879 23.231 1.00 91.75 500 SER A N 1
ATOM 3721 C CA . SER A 1 500 ? -5.290 5.687 22.388 1.00 91.75 500 SER A CA 1
ATOM 3722 C C . SER A 1 500 ? -5.184 6.033 20.898 1.00 91.75 500 SER A C 1
ATOM 3724 O O . SER A 1 500 ? -4.233 5.621 20.239 1.00 91.75 500 SER A O 1
ATOM 3726 N N . PHE A 1 501 ? -6.116 6.829 20.364 1.00 92.38 501 PHE A N 1
ATOM 3727 C CA . PHE A 1 501 ? -6.058 7.278 18.967 1.00 92.38 501 PHE A CA 1
ATOM 3728 C C . PHE A 1 501 ? -5.013 8.375 18.744 1.00 92.38 501 PHE A C 1
ATOM 3730 O O . PHE A 1 501 ? -4.384 8.417 17.693 1.00 92.38 501 PHE A O 1
ATOM 3737 N N . GLY A 1 502 ? -4.765 9.229 19.735 1.00 93.31 502 GLY A N 1
ATOM 3738 C CA . GLY A 1 502 ? -3.736 10.264 19.673 1.00 93.31 502 GLY A CA 1
ATOM 3739 C C . GLY A 1 502 ? -2.328 9.684 19.557 1.00 93.31 502 GLY A C 1
ATOM 3740 O O . GLY A 1 502 ? -1.504 10.243 18.841 1.00 93.31 502 GLY A O 1
ATOM 3741 N N . MET A 1 503 ? -2.061 8.521 20.165 1.00 93.81 503 MET A N 1
ATOM 3742 C CA . MET A 1 503 ? -0.803 7.790 19.962 1.00 93.81 503 MET A CA 1
ATOM 3743 C C . MET A 1 503 ? -0.599 7.380 18.499 1.00 93.81 503 MET A C 1
ATOM 3745 O O . MET A 1 503 ? 0.529 7.411 18.010 1.00 93.81 503 MET A O 1
ATOM 3749 N N . LEU A 1 504 ? -1.678 7.063 17.775 1.00 91.56 504 LEU A N 1
ATOM 3750 C CA . LEU A 1 504 ? -1.612 6.766 16.344 1.00 91.56 504 LEU A CA 1
ATOM 3751 C C . LEU A 1 504 ? -1.199 7.998 15.522 1.00 91.56 504 LEU A C 1
ATOM 3753 O O . LEU A 1 504 ? -0.570 7.837 14.483 1.00 91.56 504 LEU A O 1
ATOM 3757 N N . GLY A 1 505 ? -1.455 9.211 16.028 1.00 90.56 505 GLY A N 1
ATOM 3758 C CA . GLY A 1 505 ? -0.988 10.481 15.461 1.00 90.56 505 GLY A CA 1
ATOM 3759 C C . GLY A 1 505 ? 0.533 10.590 15.296 1.00 90.56 505 GLY A C 1
ATOM 3760 O O . GLY A 1 505 ? 1.000 11.360 14.465 1.00 90.56 505 GLY A O 1
ATOM 3761 N N . PHE A 1 506 ? 1.311 9.789 16.031 1.00 90.81 506 PHE A N 1
ATOM 3762 C CA . PHE A 1 506 ? 2.774 9.725 15.912 1.00 90.81 506 PHE A CA 1
ATOM 3763 C C . PHE A 1 506 ? 3.264 8.644 14.935 1.00 90.81 506 PHE A C 1
ATOM 3765 O O . PHE A 1 506 ? 4.467 8.387 14.845 1.00 90.81 506 PHE A O 1
ATOM 3772 N N . ALA A 1 507 ? 2.360 7.969 14.220 1.00 90.69 507 ALA A N 1
ATOM 3773 C CA . ALA A 1 507 ? 2.740 6.973 13.230 1.00 90.69 507 ALA A CA 1
ATOM 3774 C C . ALA A 1 507 ? 3.540 7.613 12.083 1.00 90.69 507 ALA A C 1
ATOM 3776 O O . ALA A 1 507 ? 3.201 8.681 11.584 1.00 90.69 507 ALA A O 1
ATOM 3777 N N . ARG A 1 508 ? 4.581 6.920 11.601 1.00 87.88 508 ARG A N 1
ATOM 3778 C CA . ARG A 1 508 ? 5.341 7.370 10.416 1.00 87.88 508 ARG A CA 1
ATOM 3779 C C . ARG A 1 508 ? 4.504 7.324 9.135 1.00 87.88 508 ARG A C 1
ATOM 3781 O O . ARG A 1 508 ? 4.748 8.097 8.214 1.00 87.88 508 ARG A O 1
ATOM 3788 N N . HIS A 1 509 ? 3.527 6.417 9.085 1.00 89.50 509 HIS A N 1
ATOM 3789 C CA . HIS A 1 509 ? 2.564 6.328 7.995 1.00 89.50 509 HIS A CA 1
ATOM 3790 C C . HIS A 1 509 ? 1.538 7.460 8.121 1.00 89.50 509 HIS A C 1
ATOM 3792 O O . HIS A 1 509 ? 0.682 7.429 9.012 1.00 89.50 509 HIS A O 1
ATOM 3798 N N . GLN A 1 510 ? 1.597 8.432 7.210 1.00 88.31 510 GLN A N 1
ATOM 3799 C CA . GLN A 1 510 ? 0.798 9.659 7.259 1.00 88.31 510 GLN A CA 1
ATOM 3800 C C . GLN A 1 510 ? -0.703 9.369 7.269 1.00 88.31 510 GLN A C 1
ATOM 3802 O O . GLN A 1 510 ? -1.438 9.956 8.057 1.00 88.31 510 GLN A O 1
ATOM 3807 N N . GLY A 1 511 ? -1.167 8.373 6.506 1.00 89.12 511 GLY A N 1
ATOM 3808 C CA . GLY A 1 511 ? -2.582 7.981 6.536 1.00 89.12 511 GLY A CA 1
ATOM 3809 C C . GLY A 1 511 ? -3.092 7.599 7.938 1.00 89.12 511 GLY A C 1
ATOM 3810 O O . GLY A 1 511 ? -4.203 7.968 8.317 1.00 89.12 511 GLY A O 1
ATOM 3811 N N . MET A 1 512 ? -2.257 6.930 8.743 1.00 90.62 512 MET A N 1
ATOM 3812 C CA . MET A 1 512 ? -2.622 6.493 10.096 1.00 90.62 512 MET A CA 1
ATOM 3813 C C . MET A 1 512 ? -2.458 7.624 11.111 1.00 90.62 512 MET A C 1
ATOM 3815 O O . MET A 1 512 ? -3.313 7.787 11.981 1.00 90.62 512 MET A O 1
ATOM 3819 N N . ALA A 1 513 ? -1.416 8.446 10.958 1.00 92.31 513 ALA A N 1
ATOM 3820 C CA . ALA A 1 513 ? -1.229 9.651 11.762 1.00 92.31 513 ALA A CA 1
ATOM 3821 C C . ALA A 1 513 ? -2.432 10.600 11.653 1.00 92.31 513 ALA A C 1
ATOM 3823 O O . ALA A 1 513 ? -2.954 11.097 12.655 1.00 92.31 513 ALA A O 1
ATOM 3824 N N . MET A 1 514 ? -2.930 10.781 10.432 1.00 92.81 514 MET A N 1
ATOM 3825 C CA . MET A 1 514 ? -4.085 11.622 10.139 1.00 92.81 514 MET A CA 1
ATOM 3826 C C . MET A 1 514 ? -5.375 11.030 10.701 1.00 92.81 514 MET A C 1
ATOM 3828 O O . MET A 1 514 ? -6.126 11.738 11.369 1.00 92.81 514 MET A O 1
ATOM 3832 N N . LEU A 1 515 ? -5.602 9.723 10.521 1.00 93.44 515 LEU A N 1
ATOM 3833 C CA . LEU A 1 515 ? -6.721 9.015 11.149 1.00 93.44 515 LEU A CA 1
ATOM 3834 C C . LEU A 1 515 ? -6.731 9.213 12.675 1.00 93.44 515 LEU A C 1
ATOM 3836 O O . LEU A 1 515 ? -7.747 9.618 13.240 1.00 93.44 515 LEU A O 1
ATOM 3840 N N . GLY A 1 516 ? -5.594 8.979 13.337 1.00 94.00 516 GLY A N 1
ATOM 3841 C CA . GLY A 1 516 ? -5.455 9.130 14.786 1.00 94.00 516 GLY A CA 1
ATOM 3842 C C . GLY A 1 516 ? -5.739 10.551 15.270 1.00 94.00 516 GLY A C 1
ATOM 3843 O O . GLY A 1 516 ? -6.499 10.749 16.220 1.00 94.00 516 GLY A O 1
ATOM 3844 N N . SER A 1 517 ? -5.190 11.543 14.569 1.00 93.88 517 SER A N 1
ATOM 3845 C CA . SER A 1 517 ? -5.359 12.963 14.893 1.00 93.88 517 SER A CA 1
ATOM 3846 C C . SER A 1 517 ? -6.809 13.427 14.727 1.00 93.88 517 SER A C 1
ATOM 3848 O O . SER A 1 517 ? -7.349 14.079 15.622 1.00 93.88 517 SER A O 1
ATOM 3850 N N . ILE A 1 518 ? -7.473 13.044 13.629 1.00 94.56 518 ILE A N 1
ATOM 3851 C CA . ILE A 1 518 ? -8.883 13.384 13.384 1.00 94.56 518 ILE A CA 1
ATOM 3852 C C . ILE A 1 518 ? -9.785 12.743 14.444 1.00 94.56 518 ILE A C 1
ATOM 3854 O O . ILE A 1 518 ? -10.646 13.428 15.000 1.00 94.56 518 ILE A O 1
ATOM 3858 N N . VAL A 1 519 ? -9.578 11.464 14.780 1.00 94.94 519 VAL A N 1
ATOM 3859 C CA . VAL A 1 519 ? -10.374 10.798 15.825 1.00 94.94 519 VAL A CA 1
ATOM 3860 C C . VAL A 1 519 ? -10.134 11.444 17.192 1.00 94.94 519 VAL A C 1
ATOM 3862 O O . VAL A 1 519 ? -11.096 11.717 17.907 1.00 94.94 519 VAL A O 1
ATOM 3865 N N . ALA A 1 520 ? -8.887 11.757 17.554 1.00 95.19 520 ALA A N 1
ATOM 3866 C CA . ALA A 1 520 ? -8.567 12.399 18.830 1.00 95.19 520 ALA A CA 1
ATOM 3867 C C . ALA A 1 520 ? -9.228 13.784 18.970 1.00 95.19 520 ALA A C 1
ATOM 3869 O O . ALA A 1 520 ? -9.869 14.066 19.986 1.00 95.19 520 ALA A O 1
ATOM 3870 N N . VAL A 1 521 ? -9.136 14.632 17.938 1.00 94.62 521 VAL A N 1
ATOM 3871 C CA . VAL A 1 521 ? -9.794 15.949 17.922 1.00 94.62 521 VAL A CA 1
ATOM 3872 C C . VAL A 1 521 ? -11.315 15.794 17.928 1.00 94.62 521 VAL A C 1
ATOM 3874 O O . VAL A 1 521 ? -11.992 16.460 18.712 1.00 94.62 521 VAL A O 1
ATOM 3877 N N . GLY A 1 522 ? -11.860 14.882 17.120 1.00 94.88 522 GLY A N 1
ATOM 3878 C CA . GLY A 1 522 ? -13.296 14.613 17.045 1.00 94.88 522 GLY A CA 1
ATOM 3879 C C . GLY A 1 522 ? -13.886 14.158 18.380 1.00 94.88 522 GLY A C 1
ATOM 3880 O O . GLY A 1 522 ? -14.892 14.708 18.829 1.00 94.88 522 GLY A O 1
ATOM 3881 N N . VAL A 1 523 ? -13.232 13.220 19.072 1.00 95.56 523 VAL A N 1
ATOM 3882 C CA . VAL A 1 523 ? -13.641 12.773 20.414 1.00 95.56 523 VAL A CA 1
AT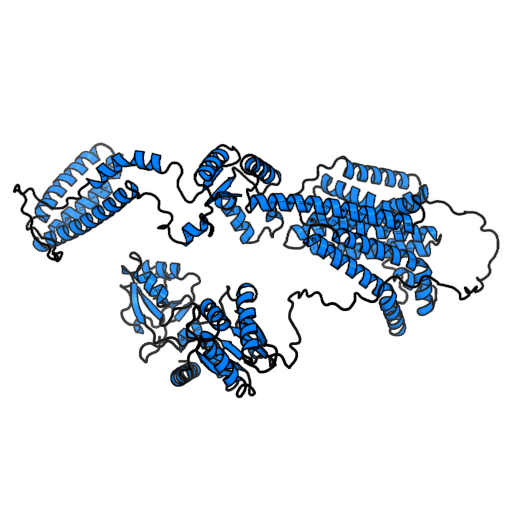OM 3883 C C . VAL A 1 523 ? -13.512 13.904 21.436 1.00 95.56 523 VAL A C 1
ATOM 3885 O O . VAL A 1 523 ? -14.394 14.059 22.281 1.00 95.56 523 VAL A O 1
ATOM 3888 N N . GLY A 1 524 ? -12.467 14.732 21.347 1.00 94.31 524 GLY A N 1
ATOM 3889 C CA . GLY A 1 524 ? -12.309 15.918 22.192 1.00 94.31 524 GLY A CA 1
ATOM 3890 C C . GLY A 1 524 ? -13.454 16.922 22.028 1.00 94.31 524 GLY A C 1
ATOM 3891 O O . GLY A 1 524 ? -14.042 17.366 23.016 1.00 94.31 524 GLY A O 1
ATOM 3892 N N . LEU A 1 525 ? -13.834 17.234 20.789 1.00 93.56 525 LEU A N 1
ATOM 3893 C CA . LEU A 1 525 ? -14.959 18.126 20.489 1.00 93.56 525 LEU A CA 1
ATOM 3894 C C . LEU A 1 525 ? -16.301 17.513 20.909 1.00 93.56 525 LEU A C 1
ATOM 3896 O O . LEU A 1 525 ? -17.146 18.211 21.472 1.00 93.56 525 LEU A O 1
ATOM 3900 N N . ASN A 1 526 ? -16.475 16.203 20.726 1.00 94.50 526 ASN A N 1
ATOM 3901 C CA . ASN A 1 526 ? -17.642 15.469 21.214 1.00 94.50 526 ASN A CA 1
ATOM 3902 C C . ASN A 1 526 ? -17.748 15.495 22.751 1.00 94.50 526 ASN A C 1
ATOM 3904 O O . ASN A 1 526 ? -18.839 15.658 23.306 1.00 94.50 526 ASN A O 1
ATOM 3908 N N . LEU A 1 527 ? -16.620 15.393 23.461 1.00 92.12 527 LEU A N 1
ATOM 3909 C CA . LEU A 1 527 ? -16.575 15.536 24.915 1.00 92.12 527 LEU A CA 1
ATOM 3910 C C . LEU A 1 527 ? -17.008 16.946 25.336 1.00 92.12 527 LEU A C 1
ATOM 3912 O O . LEU A 1 527 ? -17.860 17.083 26.213 1.00 92.12 527 LEU A O 1
ATOM 3916 N N . LEU A 1 528 ? -16.491 17.993 24.687 1.00 89.38 528 LEU A N 1
ATOM 3917 C CA . LEU A 1 528 ? -16.910 19.373 24.958 1.00 89.38 528 LEU A CA 1
ATOM 3918 C C . LEU A 1 528 ? -18.412 19.568 24.700 1.00 89.38 528 LEU A C 1
ATOM 3920 O O . LEU A 1 528 ? -19.109 20.166 25.522 1.00 89.38 528 LEU A O 1
ATOM 3924 N N . ALA A 1 529 ? -18.940 19.006 23.612 1.00 90.25 529 ALA A N 1
ATOM 3925 C CA . ALA A 1 529 ? -20.371 19.033 23.332 1.00 90.25 529 ALA A CA 1
ATOM 3926 C C . ALA A 1 529 ? -21.182 18.302 24.421 1.00 90.25 529 ALA A C 1
ATOM 3928 O O . ALA A 1 529 ? -22.203 18.816 24.883 1.00 90.25 529 ALA A O 1
ATOM 3929 N N . THR A 1 530 ? -20.693 17.159 24.907 1.00 89.69 530 THR A N 1
ATOM 3930 C CA . THR A 1 530 ? -21.322 16.397 25.997 1.00 89.69 530 THR A CA 1
ATOM 3931 C C . THR A 1 530 ? -21.323 17.160 27.325 1.00 89.69 530 THR A C 1
ATOM 3933 O O . THR A 1 530 ? -22.291 17.078 28.077 1.00 89.69 530 THR A O 1
ATOM 3936 N N . LEU A 1 531 ? -20.263 17.912 27.631 1.00 85.00 531 LEU A N 1
ATOM 3937 C CA . LEU A 1 531 ? -20.126 18.619 28.909 1.00 85.00 531 LEU A CA 1
ATOM 3938 C C . LEU A 1 531 ? -20.824 19.984 28.932 1.00 85.00 531 LEU A C 1
ATOM 3940 O O . LEU A 1 531 ? -21.318 20.390 29.982 1.00 85.00 531 LEU A O 1
ATOM 3944 N N . TYR A 1 532 ? -20.877 20.696 27.803 1.00 82.12 532 TYR A N 1
ATOM 3945 C CA . TYR A 1 532 ? -21.373 22.078 27.761 1.00 82.12 532 TYR A CA 1
ATOM 3946 C C . TYR A 1 532 ? -22.688 22.236 26.998 1.00 82.12 532 TYR A C 1
ATOM 3948 O O . TYR A 1 532 ? -23.579 22.955 27.453 1.00 82.12 532 TYR A O 1
ATOM 3956 N N . VAL A 1 533 ? -22.835 21.564 25.856 1.00 86.62 533 VAL A N 1
ATOM 3957 C CA . VAL A 1 533 ? -23.988 21.756 24.962 1.00 86.62 533 VAL A CA 1
ATOM 3958 C C . VAL A 1 533 ? -25.157 20.880 25.395 1.00 86.62 533 VAL A C 1
ATOM 3960 O O . VAL A 1 533 ? -26.283 21.365 25.521 1.00 86.62 533 VAL A O 1
ATOM 3963 N N . LEU A 1 534 ? -24.891 19.610 25.702 1.00 87.44 534 LEU A N 1
ATOM 3964 C CA . LEU A 1 534 ? -25.926 18.666 26.108 1.00 87.44 534 LEU A CA 1
ATOM 3965 C C . LEU A 1 534 ? -26.646 19.076 27.407 1.00 87.44 534 LEU A C 1
ATOM 3967 O O . LEU A 1 534 ? -27.877 19.069 27.406 1.00 87.44 534 LEU A O 1
ATOM 3971 N N . PRO A 1 535 ? -25.977 19.514 28.495 1.00 83.50 535 PRO A N 1
ATOM 3972 C CA . PRO A 1 535 ? -26.686 19.944 29.700 1.00 83.50 535 PRO A CA 1
ATOM 3973 C C . PRO A 1 535 ? -27.540 21.195 29.476 1.00 83.50 535 PRO A C 1
ATOM 3975 O O . PRO A 1 535 ? -28.603 21.331 30.083 1.00 83.50 535 PRO A O 1
ATOM 3978 N N . ALA A 1 536 ? -27.111 22.105 28.597 1.00 83.19 536 ALA A N 1
ATOM 3979 C CA . ALA A 1 536 ? -27.908 23.267 28.212 1.00 83.19 536 ALA A CA 1
ATOM 3980 C C . ALA A 1 536 ? -29.145 22.847 27.394 1.00 83.19 536 ALA A C 1
ATOM 3982 O O . ALA A 1 536 ? -30.244 23.359 27.624 1.00 83.19 536 ALA A O 1
ATOM 3983 N N . ALA A 1 537 ? -28.991 21.873 26.490 1.00 84.75 537 ALA A N 1
ATOM 3984 C CA . ALA A 1 537 ? -30.093 21.288 25.731 1.00 84.75 537 ALA A CA 1
ATOM 3985 C C . ALA A 1 537 ? -31.091 20.560 26.645 1.00 84.75 537 ALA A C 1
ATOM 3987 O O . ALA A 1 537 ? -32.295 20.767 26.518 1.00 84.75 537 ALA A O 1
ATOM 3988 N N . LEU A 1 538 ? -30.613 19.782 27.619 1.00 84.81 538 LEU A N 1
ATOM 3989 C CA . LEU A 1 538 ? -31.446 19.102 28.616 1.00 84.81 538 LEU A CA 1
ATOM 3990 C C . LEU A 1 538 ? -32.220 20.085 29.505 1.00 84.81 538 LEU A C 1
ATOM 3992 O O . LEU A 1 538 ? -33.382 19.849 29.809 1.00 84.81 538 LEU A O 1
ATOM 3996 N N . GLN A 1 539 ? -31.643 21.231 29.872 1.00 79.75 539 GLN A N 1
ATOM 3997 C CA . GLN A 1 539 ? -32.375 22.250 30.640 1.00 79.75 539 GLN A CA 1
ATOM 3998 C C . GLN A 1 539 ? -33.535 22.879 29.857 1.00 79.75 539 GLN A C 1
ATOM 4000 O O . GLN A 1 539 ? -34.528 23.289 30.456 1.00 79.75 539 GLN A O 1
ATOM 4005 N N . ARG A 1 540 ? -33.405 22.997 28.531 1.00 80.62 540 ARG A N 1
ATOM 4006 C CA . ARG A 1 540 ? -34.376 23.703 27.681 1.00 80.62 540 ARG A CA 1
ATOM 4007 C C . ARG A 1 540 ? -35.383 22.774 27.013 1.00 80.62 540 ARG A C 1
ATOM 4009 O O . ARG A 1 540 ? -36.541 23.143 26.835 1.00 80.62 540 ARG A O 1
ATOM 4016 N N . TRP A 1 541 ? -34.930 21.581 26.653 1.00 82.75 541 TRP A N 1
ATOM 4017 C CA . TRP A 1 541 ? -35.675 20.566 25.924 1.00 82.75 541 TRP A CA 1
ATOM 4018 C C . TRP A 1 541 ? -35.681 19.211 26.636 1.00 82.75 541 TRP A C 1
ATOM 4020 O O . TRP A 1 541 ? -36.183 18.251 26.063 1.00 82.75 541 TRP A O 1
ATOM 4030 N N . GLY A 1 542 ? -35.232 19.087 27.882 1.00 73.31 542 GLY A N 1
ATOM 4031 C CA . GLY A 1 542 ? -35.568 17.939 28.731 1.00 73.31 542 GLY A CA 1
ATOM 4032 C C . GLY A 1 542 ? -37.031 18.027 29.165 1.00 73.31 542 GLY A C 1
ATOM 4033 O O . GLY A 1 542 ? -37.532 19.109 29.472 1.00 73.31 542 GLY A O 1
ATOM 4034 N N . ALA A 1 543 ? -37.773 16.924 29.102 1.00 54.97 543 ALA A N 1
ATOM 4035 C CA . ALA A 1 543 ? -39.139 16.896 29.612 1.00 54.97 543 ALA A CA 1
ATOM 4036 C C . ALA A 1 543 ? -39.096 16.809 31.144 1.00 54.97 543 ALA A C 1
ATOM 4038 O O . ALA A 1 543 ? -38.502 15.885 31.692 1.00 54.97 543 ALA A O 1
ATOM 4039 N N . GLY A 1 544 ? -39.740 17.750 31.834 1.00 49.50 544 GLY A N 1
ATOM 4040 C CA . GLY A 1 544 ? -40.050 17.586 33.249 1.00 49.50 544 GLY A CA 1
ATOM 4041 C C . GLY A 1 544 ? -41.101 16.491 33.409 1.00 49.50 544 GLY A C 1
ATOM 4042 O O . GLY A 1 544 ? -42.246 16.689 33.013 1.00 49.50 544 GLY A O 1
ATOM 4043 N N . ARG A 1 545 ? -40.718 15.350 33.983 1.00 41.81 545 ARG A N 1
ATOM 4044 C CA . ARG A 1 545 ? -41.651 14.527 34.754 1.00 41.81 545 ARG A CA 1
ATOM 4045 C C . ARG A 1 545 ? -41.612 15.050 36.190 1.00 41.81 545 ARG A C 1
ATOM 4047 O O . ARG A 1 545 ? -40.597 14.931 36.862 1.00 41.81 545 ARG A O 1
ATOM 4054 N N . ASP A 1 546 ? -42.691 15.738 36.547 1.00 37.91 546 ASP A N 1
ATOM 4055 C CA . ASP A 1 546 ? -43.160 16.129 37.878 1.00 37.91 546 ASP A CA 1
ATOM 4056 C C . ASP A 1 546 ? -42.142 16.719 38.866 1.00 37.91 546 ASP A C 1
ATOM 4058 O O . ASP A 1 546 ? -41.572 16.049 39.720 1.00 37.91 546 ASP A O 1
ATOM 4062 N N . ARG A 1 547 ? -42.057 18.057 38.863 1.00 35.31 547 ARG A N 1
ATOM 4063 C CA . ARG A 1 547 ? -41.819 18.833 40.095 1.00 35.31 547 ARG A CA 1
ATOM 4064 C C . ARG A 1 547 ? -43.133 18.978 40.874 1.00 35.31 547 ARG A C 1
ATOM 4066 O O . ARG A 1 547 ? -43.602 20.092 41.097 1.00 35.31 547 ARG A O 1
ATOM 4073 N N . GLY A 1 548 ? -43.748 17.851 41.211 1.00 31.84 548 GLY A N 1
ATOM 4074 C CA . GLY A 1 548 ? -44.986 17.773 41.974 1.00 31.84 548 GLY A CA 1
ATOM 4075 C C . GLY A 1 548 ? -44.762 16.979 43.252 1.00 31.84 548 GLY A C 1
ATOM 4076 O O . GLY A 1 548 ? -44.585 15.771 43.193 1.00 31.84 548 GLY A O 1
ATOM 4077 N N . ASP A 1 549 ? -44.801 17.698 44.369 1.00 32.97 549 ASP A N 1
ATOM 4078 C CA . ASP A 1 549 ? -44.901 17.218 45.748 1.00 32.97 549 ASP A CA 1
ATOM 4079 C C . ASP A 1 549 ? -43.636 16.636 46.405 1.00 32.97 549 ASP A C 1
ATOM 4081 O O . ASP A 1 549 ? -43.403 15.434 46.497 1.00 32.97 549 ASP A O 1
ATOM 4085 N N . SER A 1 550 ? -42.828 17.543 46.954 1.00 30.95 550 SER A N 1
ATOM 4086 C CA . SER A 1 550 ? -41.988 17.249 48.112 1.00 30.95 550 SER A CA 1
ATOM 4087 C C . SER A 1 550 ? -42.581 17.948 49.334 1.00 30.95 550 SER A C 1
ATOM 4089 O O . SER A 1 550 ? -42.055 18.958 49.806 1.00 30.95 550 SER A O 1
ATOM 4091 N N . SER A 1 551 ? -43.691 17.408 49.833 1.00 31.41 551 SER A N 1
ATOM 4092 C CA . SER A 1 551 ? -44.113 17.566 51.218 1.00 31.41 551 SER A CA 1
ATOM 4093 C C . SER A 1 551 ? -44.402 16.187 51.829 1.00 31.41 551 SER A C 1
ATOM 4095 O O . SER A 1 551 ? -45.097 15.364 51.250 1.00 31.41 551 SER A O 1
ATOM 4097 N N . ALA A 1 552 ? -43.827 15.968 53.015 1.00 30.84 552 ALA A N 1
ATOM 4098 C CA . ALA A 1 552 ? -44.010 14.839 53.936 1.00 30.84 552 ALA A CA 1
ATOM 4099 C C . ALA A 1 552 ? -43.283 13.499 53.658 1.00 30.84 552 ALA A C 1
ATOM 4101 O O . ALA A 1 552 ? -43.530 12.797 52.685 1.00 30.84 552 ALA A O 1
ATOM 4102 N N . GLY A 1 553 ? -42.477 13.080 54.649 1.00 28.00 553 GLY A N 1
ATOM 4103 C CA . GLY A 1 553 ? -42.322 11.663 55.003 1.00 28.00 553 GLY A CA 1
ATOM 4104 C C . GLY A 1 553 ? -40.900 11.101 55.011 1.00 28.00 553 GLY A C 1
ATOM 4105 O O . GLY A 1 553 ? -40.499 10.394 54.094 1.00 28.00 553 GLY A O 1
ATOM 4106 N N . SER A 1 554 ? -40.159 11.319 56.098 1.00 34.84 554 SER A N 1
ATOM 4107 C CA . SER A 1 554 ? -39.012 10.488 56.474 1.00 34.84 554 SER A CA 1
ATOM 4108 C C . SER A 1 554 ? -39.471 9.067 56.840 1.00 34.84 554 SER A C 1
ATOM 4110 O O . SER A 1 554 ? -40.110 8.873 57.874 1.00 34.84 554 SER A O 1
ATOM 4112 N N . GLY A 1 555 ? -39.111 8.076 56.027 1.00 26.89 555 GLY A N 1
ATOM 4113 C CA . GLY A 1 555 ? -39.225 6.648 56.340 1.00 26.89 555 GLY A CA 1
ATOM 4114 C C . GLY A 1 555 ? -38.356 5.818 55.383 1.00 26.89 555 GLY A C 1
ATOM 4115 O O . GLY A 1 555 ? -38.239 6.189 54.214 1.00 26.89 555 GLY A O 1
ATOM 4116 N N . PRO A 1 556 ? -37.693 4.737 55.838 1.00 31.16 556 PRO A N 1
ATOM 4117 C CA . PRO A 1 556 ? -36.822 3.940 54.977 1.00 31.16 556 PRO A CA 1
ATOM 4118 C C . PRO A 1 556 ? -37.660 3.124 53.975 1.00 31.16 556 PRO A C 1
ATOM 4120 O O . PRO A 1 556 ? -38.745 2.656 54.333 1.00 31.16 556 PRO A O 1
ATOM 4123 N N . PRO A 1 557 ? -37.195 2.910 52.729 1.00 32.09 557 PRO A N 1
ATOM 4124 C CA . PRO A 1 557 ? -37.967 2.152 51.759 1.00 32.09 557 PRO A CA 1
ATOM 4125 C C . PRO A 1 557 ? -37.975 0.671 52.148 1.00 32.09 557 PRO A C 1
ATOM 4127 O O . PRO A 1 557 ? -36.935 0.022 52.259 1.00 32.09 557 PRO A O 1
ATOM 4130 N N . ALA A 1 558 ? -39.180 0.143 52.355 1.00 27.53 558 ALA A N 1
ATOM 4131 C CA . ALA A 1 558 ? -39.431 -1.272 52.555 1.00 27.53 558 ALA A CA 1
ATOM 4132 C C . ALA A 1 558 ? -39.060 -2.071 51.297 1.00 27.53 558 ALA A C 1
ATOM 4134 O O . ALA A 1 558 ? -39.433 -1.718 50.175 1.00 27.53 558 ALA A O 1
ATOM 4135 N N . HIS A 1 559 ? -38.360 -3.186 51.506 1.00 31.00 559 HIS A N 1
ATOM 4136 C CA . HIS A 1 559 ? -38.141 -4.226 50.510 1.00 31.00 559 HIS A CA 1
ATOM 4137 C C . HIS A 1 559 ? -39.479 -4.692 49.912 1.00 31.00 559 HIS A C 1
ATOM 4139 O O . HIS A 1 559 ? -40.268 -5.362 50.574 1.00 31.00 559 HIS A O 1
ATOM 4145 N N . ARG A 1 560 ? -39.709 -4.392 48.631 1.00 26.94 560 ARG A N 1
ATOM 4146 C CA . ARG A 1 560 ? -40.627 -5.150 47.773 1.00 26.94 560 ARG A CA 1
ATOM 4147 C C . ARG A 1 560 ? -39.778 -5.964 46.805 1.00 26.94 560 ARG A C 1
ATOM 4149 O O . ARG A 1 560 ? -39.162 -5.406 45.903 1.00 26.94 560 ARG A O 1
ATOM 4156 N N . GLY A 1 561 ? -39.704 -7.273 47.033 1.00 27.19 561 GLY A N 1
ATOM 4157 C CA . GLY A 1 561 ? -39.150 -8.198 46.048 1.00 27.19 561 GLY A CA 1
ATOM 4158 C C . GLY A 1 561 ? -40.068 -8.277 44.824 1.00 27.19 561 GLY A C 1
ATOM 4159 O O . GLY A 1 561 ? -41.289 -8.217 44.993 1.00 27.19 561 GLY A O 1
ATOM 4160 N N . PRO A 1 562 ? -39.536 -8.422 43.600 1.00 29.42 562 PRO A N 1
ATOM 4161 C CA . PRO A 1 562 ? -40.340 -8.888 42.492 1.00 29.42 562 PRO A CA 1
ATOM 4162 C C . PRO A 1 562 ? -40.452 -10.412 42.560 1.00 29.42 562 PRO A C 1
ATOM 4164 O O . PRO A 1 562 ? -39.466 -11.135 42.712 1.00 29.42 562 PRO A O 1
ATOM 4167 N N . ALA A 1 563 ? -41.698 -10.864 42.468 1.00 24.33 563 ALA A N 1
ATOM 4168 C CA . ALA A 1 563 ? -42.094 -12.244 42.290 1.00 24.33 563 ALA A CA 1
ATOM 4169 C C . ALA A 1 563 ? -41.435 -12.867 41.049 1.00 24.33 563 ALA A C 1
ATOM 4171 O O . ALA A 1 563 ? -41.230 -12.214 40.026 1.00 24.33 563 ALA A O 1
ATOM 4172 N N . ALA A 1 564 ? -41.131 -14.156 41.166 1.00 26.00 564 ALA A N 1
ATOM 4173 C CA . ALA A 1 564 ? -40.759 -15.019 40.061 1.00 26.00 564 ALA A CA 1
ATOM 4174 C C . ALA A 1 564 ? -41.963 -15.292 39.136 1.00 26.00 564 ALA A C 1
ATOM 4176 O O . ALA A 1 564 ? -43.090 -15.438 39.605 1.00 26.00 564 ALA A O 1
ATOM 4177 N N . GLY A 1 565 ? -41.676 -15.432 37.837 1.00 22.95 565 GLY A N 1
ATOM 4178 C CA . GLY A 1 565 ? -42.612 -15.808 36.769 1.00 22.95 565 GLY A CA 1
ATOM 4179 C C . GLY A 1 565 ? -42.938 -14.610 35.872 1.00 22.95 565 GLY A C 1
ATOM 4180 O O . GLY A 1 565 ? -43.468 -13.620 36.343 1.00 22.95 565 GLY A O 1
ATOM 4181 N N . THR A 1 566 ? -42.633 -14.562 34.579 1.00 24.86 566 THR A N 1
ATOM 4182 C CA . THR A 1 566 ? -42.313 -15.599 33.593 1.00 24.86 566 THR A CA 1
ATOM 4183 C C . THR A 1 566 ? -41.545 -14.925 32.449 1.00 24.86 566 THR A C 1
ATOM 4185 O O . THR A 1 566 ? -42.123 -14.155 31.684 1.00 24.86 566 THR A O 1
ATOM 4188 N N . ALA A 1 567 ? -40.244 -15.195 32.320 1.00 23.62 567 ALA A N 1
ATOM 4189 C CA . ALA A 1 567 ? -39.463 -14.811 31.147 1.00 23.62 567 ALA A CA 1
ATOM 4190 C C . ALA A 1 567 ? -39.605 -15.908 30.084 1.00 23.62 567 ALA A C 1
ATOM 4192 O O . ALA A 1 567 ? -38.785 -16.816 29.986 1.00 23.62 567 ALA A O 1
ATOM 4193 N N . ALA A 1 568 ? -40.684 -15.828 29.310 1.00 26.03 568 ALA A N 1
ATOM 4194 C CA . ALA A 1 568 ? -40.819 -16.519 28.038 1.00 26.03 568 ALA A CA 1
ATOM 4195 C C . ALA A 1 568 ? -40.372 -15.568 26.921 1.00 26.03 568 ALA A C 1
ATOM 4197 O O . ALA A 1 568 ? -41.197 -14.921 26.293 1.00 26.03 568 ALA A O 1
ATOM 4198 N N . VAL A 1 569 ? -39.059 -15.472 26.702 1.00 25.53 569 VAL A N 1
ATOM 4199 C CA . VAL A 1 569 ? -38.471 -15.203 25.377 1.00 25.53 569 VAL A CA 1
ATOM 4200 C C . VAL A 1 569 ? -37.206 -16.051 25.307 1.00 25.53 569 VAL A C 1
ATOM 4202 O O . VAL A 1 569 ? -36.079 -15.583 25.448 1.00 25.53 569 VAL A O 1
ATOM 4205 N N . GLY A 1 570 ? -37.433 -17.357 25.214 1.00 23.69 570 GLY A N 1
ATOM 4206 C CA . GLY A 1 570 ? -36.423 -18.307 24.800 1.00 23.69 570 GLY A CA 1
ATOM 4207 C C . GLY A 1 570 ? -36.381 -18.370 23.276 1.00 23.69 570 GLY A C 1
ATOM 4208 O O . GLY A 1 570 ? -37.417 -18.471 22.625 1.00 23.69 570 GLY A O 1
ATOM 4209 N N . THR A 1 571 ? -35.153 -18.402 22.765 1.00 26.52 571 THR A N 1
ATOM 4210 C CA . THR A 1 571 ? -34.765 -19.177 21.580 1.00 26.52 571 THR A CA 1
ATOM 4211 C C . THR A 1 571 ? -34.985 -18.537 20.205 1.00 26.52 571 THR A C 1
ATOM 4213 O O . THR A 1 571 ? -35.871 -18.935 19.461 1.00 26.52 571 THR A O 1
ATOM 4216 N N . VAL A 1 572 ? -34.039 -17.680 19.796 1.00 24.52 572 VAL A N 1
ATOM 4217 C CA . VAL A 1 572 ? -33.482 -17.714 18.429 1.00 24.52 572 VAL A CA 1
ATOM 4218 C C . VAL A 1 572 ? -31.953 -17.567 18.515 1.00 24.52 572 VAL A C 1
ATOM 4220 O O . VAL A 1 572 ? -31.422 -16.483 18.709 1.00 24.52 572 VAL A O 1
ATOM 4223 N N . VAL A 1 573 ? -31.283 -18.720 18.419 1.00 26.66 573 VAL A N 1
ATOM 4224 C CA . VAL A 1 573 ? -29.957 -18.963 17.817 1.00 26.66 573 VAL A CA 1
ATOM 4225 C C . VAL A 1 573 ? -28.781 -18.083 18.282 1.00 26.66 573 VAL A C 1
ATOM 4227 O O . VAL A 1 573 ? -28.372 -17.143 17.611 1.00 26.66 573 VAL A O 1
ATOM 4230 N N . LEU A 1 574 ? -28.126 -18.500 19.371 1.00 25.62 574 LEU A N 1
ATOM 4231 C CA . LEU A 1 574 ? -26.723 -18.164 19.655 1.00 25.62 574 LEU A CA 1
ATOM 4232 C C . LEU A 1 574 ? -26.023 -19.371 20.304 1.00 25.62 574 LEU A C 1
ATOM 4234 O O . LEU A 1 574 ? -25.652 -19.339 21.471 1.00 25.62 574 LEU A O 1
ATOM 4238 N N . ALA A 1 575 ? -25.924 -20.485 19.571 1.00 25.41 575 ALA A N 1
ATOM 4239 C CA . ALA A 1 575 ? -25.228 -21.685 20.059 1.00 25.41 575 ALA A CA 1
ATOM 4240 C C . ALA A 1 575 ? -24.561 -22.553 18.970 1.00 25.41 575 ALA A C 1
ATOM 4242 O O . ALA A 1 575 ? -24.148 -23.666 19.267 1.00 25.41 575 ALA A O 1
ATOM 4243 N N . ALA A 1 576 ? -24.403 -22.078 17.728 1.00 25.50 576 ALA A N 1
ATOM 4244 C CA . ALA A 1 576 ? -23.806 -22.894 16.656 1.00 25.50 576 ALA A CA 1
ATOM 4245 C C . ALA A 1 576 ? -22.766 -22.178 15.769 1.00 25.50 576 ALA A C 1
ATOM 4247 O O . ALA A 1 576 ? -22.424 -22.690 14.713 1.00 25.50 576 ALA A O 1
ATOM 4248 N N . ALA A 1 577 ? -22.225 -21.028 16.187 1.00 27.02 577 ALA A N 1
ATOM 4249 C CA . ALA A 1 577 ? -21.192 -20.310 15.419 1.00 27.02 577 ALA A CA 1
ATOM 4250 C C . ALA A 1 577 ? -19.836 -20.184 16.144 1.00 27.02 577 ALA A C 1
ATOM 4252 O O . ALA A 1 577 ? -18.925 -19.546 15.632 1.00 27.02 577 ALA A O 1
ATOM 4253 N N . LEU A 1 578 ? -19.675 -20.799 17.323 1.00 29.62 578 LEU A N 1
ATOM 4254 C CA . LEU A 1 578 ? -18.436 -20.720 18.117 1.00 29.62 578 LEU A CA 1
ATOM 4255 C C . LEU A 1 578 ? -17.422 -21.842 17.831 1.00 29.62 578 LEU A C 1
ATOM 4257 O O . LEU A 1 578 ? -16.418 -21.942 18.528 1.00 29.62 578 LEU A O 1
ATOM 4261 N N . LEU A 1 579 ? -17.646 -22.669 16.806 1.00 29.73 579 LEU A N 1
ATOM 4262 C CA . LEU A 1 579 ? -16.715 -23.729 16.407 1.00 29.73 579 LEU A CA 1
ATOM 4263 C C . LEU A 1 579 ? -16.621 -23.837 14.877 1.00 29.73 579 LEU A C 1
ATOM 4265 O O . LEU A 1 579 ? -17.134 -24.770 14.271 1.00 29.73 579 LEU A O 1
ATOM 4269 N N . ALA A 1 580 ? -15.936 -22.873 14.264 1.00 26.03 580 ALA A N 1
ATOM 4270 C CA . ALA A 1 580 ? -15.223 -23.057 13.001 1.00 26.03 580 ALA A CA 1
ATOM 4271 C C . ALA A 1 580 ? -14.002 -22.115 12.999 1.00 26.03 580 ALA A C 1
ATOM 4273 O O . ALA A 1 580 ? -14.174 -20.911 13.205 1.00 26.03 580 ALA A O 1
ATOM 4274 N N . PRO A 1 581 ? -12.769 -22.623 12.821 1.00 32.44 581 PRO A N 1
ATOM 4275 C CA . PRO A 1 581 ? -11.575 -21.796 12.822 1.00 32.44 581 PRO A CA 1
ATOM 4276 C C . PRO A 1 581 ? -11.411 -21.166 11.435 1.00 32.44 581 PRO A C 1
ATOM 4278 O O . PRO A 1 581 ? -10.965 -21.820 10.497 1.00 32.44 581 PRO A O 1
ATOM 4281 N N . ALA A 1 582 ? -11.770 -19.891 11.289 1.00 26.19 582 ALA A N 1
ATOM 4282 C CA . ALA A 1 582 ? -11.275 -19.083 10.181 1.00 26.19 582 ALA A CA 1
ATOM 4283 C C . ALA A 1 582 ? -9.878 -18.588 10.571 1.00 26.19 582 ALA A C 1
ATOM 4285 O O . ALA A 1 582 ? -9.717 -17.752 11.461 1.00 26.19 582 ALA A O 1
ATOM 4286 N N . GLY A 1 583 ? -8.866 -19.203 9.964 1.00 31.17 583 GLY A N 1
ATOM 4287 C CA . GLY A 1 583 ? -7.472 -18.853 10.166 1.00 31.17 583 GLY A CA 1
ATOM 4288 C C . GLY A 1 583 ? -7.174 -17.442 9.677 1.00 31.17 583 GLY A C 1
ATOM 4289 O O . GLY A 1 583 ? -7.418 -17.118 8.522 1.00 31.17 583 GLY A O 1
ATOM 4290 N N . LEU A 1 584 ? -6.579 -16.638 10.553 1.00 25.62 584 LEU A N 1
ATOM 4291 C CA . LEU A 1 584 ? -5.716 -15.530 10.171 1.00 25.62 584 LEU A CA 1
ATOM 4292 C C . LEU A 1 584 ? -4.558 -15.502 11.177 1.00 25.62 584 LEU A C 1
ATOM 4294 O O . LEU A 1 584 ? -4.682 -15.024 12.304 1.00 25.62 584 LEU A O 1
ATOM 4298 N N . GLN A 1 585 ? -3.444 -16.123 10.790 1.00 27.12 585 GLN A N 1
ATOM 4299 C CA . GLN A 1 585 ? -2.177 -16.058 11.510 1.00 27.12 585 GLN A CA 1
ATOM 4300 C C . GLN A 1 585 ? -1.563 -14.672 11.291 1.00 27.12 585 GLN A C 1
ATOM 4302 O O . GLN A 1 585 ? -1.033 -14.382 10.222 1.00 27.12 585 GLN A O 1
ATOM 4307 N N . ALA A 1 586 ? -1.618 -13.823 12.316 1.00 26.16 586 ALA A N 1
ATOM 4308 C CA . ALA A 1 586 ? -0.727 -12.677 12.429 1.00 26.16 586 ALA A CA 1
ATOM 4309 C C . ALA A 1 586 ? 0.622 -13.171 12.971 1.00 26.16 586 ALA A C 1
ATOM 4311 O O . ALA A 1 586 ? 0.708 -13.679 14.090 1.00 26.16 586 ALA A O 1
ATOM 4312 N N . ALA A 1 587 ? 1.664 -13.050 12.150 1.00 31.39 587 ALA A N 1
ATOM 4313 C CA . ALA A 1 587 ? 3.030 -13.415 12.485 1.00 31.39 587 ALA A CA 1
ATOM 4314 C C . ALA A 1 587 ? 3.611 -12.456 13.544 1.00 31.39 587 ALA A C 1
ATOM 4316 O O . ALA A 1 587 ? 3.868 -11.283 13.285 1.00 31.39 587 ALA A O 1
ATOM 4317 N N . GLY A 1 588 ? 3.827 -12.992 14.742 1.00 27.42 588 GLY A N 1
ATOM 4318 C CA . GLY A 1 588 ? 4.591 -12.441 15.863 1.00 27.42 588 GLY A CA 1
ATOM 4319 C C . GLY A 1 588 ? 5.157 -13.624 16.662 1.00 27.42 588 GLY A C 1
ATOM 4320 O O . GLY A 1 588 ? 4.645 -14.730 16.511 1.00 27.42 588 GLY A O 1
ATOM 4321 N N . PRO A 1 589 ? 6.245 -13.464 17.433 1.00 32.72 589 PRO A N 1
ATOM 4322 C CA . PRO A 1 589 ? 7.223 -14.524 17.676 1.00 32.72 589 PRO A CA 1
ATOM 4323 C C . PRO A 1 589 ? 6.607 -15.734 18.394 1.00 32.72 589 PRO A C 1
ATOM 4325 O O . PRO A 1 589 ? 6.323 -15.674 19.590 1.00 32.72 589 PRO A O 1
ATOM 4328 N N . ASP A 1 590 ? 6.430 -16.828 17.644 1.00 35.59 590 ASP A N 1
ATOM 4329 C CA . ASP A 1 590 ? 5.928 -18.124 18.110 1.00 35.59 590 ASP A CA 1
ATOM 4330 C C . ASP A 1 590 ? 6.794 -18.629 19.278 1.00 35.59 590 ASP A C 1
ATOM 4332 O O . ASP A 1 590 ? 7.888 -19.173 19.101 1.00 35.59 590 ASP A O 1
ATOM 4336 N N . ARG A 1 591 ? 6.289 -18.450 20.500 1.00 40.12 591 ARG A N 1
ATOM 4337 C CA . ARG A 1 591 ? 6.686 -19.237 21.666 1.00 40.12 591 ARG A CA 1
ATOM 4338 C C . ARG A 1 591 ? 5.789 -20.467 21.715 1.00 40.12 591 ARG A C 1
ATOM 4340 O O . ARG A 1 591 ? 4.605 -20.347 22.009 1.00 40.12 591 ARG A O 1
ATOM 4347 N N . GLY A 1 592 ? 6.390 -21.633 21.489 1.00 38.72 592 GLY A N 1
ATOM 4348 C CA . GLY A 1 592 ? 5.779 -22.935 21.753 1.00 38.72 592 GLY A CA 1
ATOM 4349 C C . GLY A 1 592 ? 5.596 -23.792 20.507 1.00 38.72 592 GLY A C 1
ATOM 4350 O O . GLY A 1 592 ? 4.469 -24.112 20.143 1.00 38.72 592 GLY A O 1
ATOM 4351 N N . VAL A 1 593 ? 6.694 -24.207 19.869 1.00 43.41 593 VAL A N 1
ATOM 4352 C CA . VAL A 1 593 ? 6.642 -25.384 18.993 1.00 43.41 593 VAL A CA 1
ATOM 4353 C C . VAL A 1 593 ? 6.309 -26.581 19.889 1.00 43.41 593 VAL A C 1
ATOM 4355 O O . VAL A 1 593 ? 7.017 -26.845 20.861 1.00 43.41 593 VAL A O 1
ATOM 4358 N N . ALA A 1 594 ? 5.194 -27.262 19.615 1.00 44.25 594 ALA A N 1
ATOM 4359 C CA . ALA A 1 594 ? 4.856 -28.509 20.292 1.00 44.25 594 ALA A CA 1
ATOM 4360 C C . ALA A 1 594 ? 6.011 -29.504 20.101 1.00 44.25 594 ALA A C 1
ATOM 4362 O O . ALA A 1 594 ? 6.525 -29.627 18.988 1.00 44.25 594 ALA A O 1
ATOM 4363 N N . ALA A 1 595 ? 6.394 -30.215 21.166 1.00 54.66 595 ALA A N 1
ATOM 4364 C CA . ALA A 1 595 ? 7.589 -31.066 21.228 1.00 54.66 595 ALA A CA 1
ATOM 4365 C C . ALA A 1 595 ? 7.691 -32.154 20.130 1.00 54.66 595 ALA A C 1
ATOM 4367 O O . ALA A 1 595 ? 8.742 -32.767 19.982 1.00 54.66 595 ALA A O 1
ATOM 4368 N N . ASP A 1 596 ? 6.632 -32.372 19.344 1.00 68.94 596 ASP A N 1
ATOM 4369 C CA . ASP A 1 596 ? 6.534 -33.416 18.320 1.00 68.94 596 ASP A CA 1
ATOM 4370 C C . ASP A 1 596 ? 6.693 -32.911 16.864 1.00 68.94 596 ASP A C 1
ATOM 4372 O O . ASP A 1 596 ? 6.672 -33.689 15.913 1.00 68.94 596 ASP A O 1
ATOM 4376 N N . THR A 1 597 ? 6.898 -31.608 16.637 1.00 80.88 597 THR A N 1
ATOM 4377 C CA . THR A 1 597 ? 7.079 -31.051 15.273 1.00 80.88 597 THR A CA 1
ATOM 4378 C C . THR A 1 597 ? 8.534 -31.171 14.819 1.00 80.88 597 THR A C 1
ATOM 4380 O O . THR A 1 597 ? 9.444 -30.927 15.609 1.00 80.88 597 THR A O 1
ATOM 4383 N N . ALA A 1 598 ? 8.775 -31.547 13.563 1.00 84.94 598 ALA A N 1
ATOM 4384 C CA . ALA A 1 598 ? 10.105 -31.560 12.956 1.00 84.94 598 ALA A CA 1
ATOM 4385 C C . ALA A 1 598 ? 10.388 -30.203 12.292 1.00 84.94 598 ALA A C 1
ATOM 4387 O O . ALA A 1 598 ? 9.766 -29.859 11.283 1.00 84.94 598 ALA A O 1
ATOM 4388 N N . VAL A 1 599 ? 11.318 -29.420 12.849 1.00 89.00 599 VAL A N 1
ATOM 4389 C CA . VAL A 1 599 ? 11.709 -28.126 12.271 1.00 89.00 599 VAL A CA 1
ATOM 4390 C C . VAL A 1 599 ? 12.953 -28.285 11.398 1.00 89.00 599 VAL A C 1
ATOM 4392 O O . VAL A 1 599 ? 13.981 -28.801 11.843 1.00 89.00 599 VAL A O 1
ATOM 4395 N N . VAL A 1 600 ? 12.850 -27.822 10.153 1.00 90.31 600 VAL A N 1
ATOM 4396 C CA . VAL A 1 600 ? 13.948 -27.775 9.182 1.00 90.31 600 VAL A CA 1
ATOM 4397 C C . VAL A 1 600 ? 14.329 -26.322 8.937 1.00 90.31 600 VAL A C 1
ATOM 4399 O O . VAL A 1 600 ? 13.468 -25.495 8.641 1.00 90.31 600 VAL A O 1
ATOM 4402 N N . VAL A 1 601 ? 15.611 -25.990 9.061 1.00 91.06 601 VAL A N 1
ATOM 4403 C CA . VAL A 1 601 ? 16.076 -24.599 8.959 1.00 91.06 601 VAL A CA 1
ATOM 4404 C C . VAL A 1 601 ? 16.963 -24.413 7.736 1.00 91.06 601 VAL A C 1
ATOM 4406 O O . VAL A 1 601 ? 17.939 -25.128 7.548 1.00 91.06 601 VAL A O 1
ATOM 4409 N N . MET A 1 602 ? 16.655 -23.422 6.913 1.00 89.50 602 MET A N 1
ATOM 4410 C CA . MET A 1 602 ? 17.534 -22.925 5.864 1.00 89.50 602 MET A CA 1
ATOM 4411 C C . MET A 1 602 ? 18.289 -21.697 6.354 1.00 89.50 602 MET A C 1
ATOM 4413 O O . MET A 1 602 ? 17.696 -20.766 6.900 1.00 89.50 602 MET A O 1
ATOM 4417 N N . VAL A 1 603 ? 19.602 -21.692 6.161 1.00 86.75 603 VAL A N 1
ATOM 4418 C CA . VAL A 1 603 ? 20.469 -20.614 6.626 1.00 86.75 603 VAL A CA 1
ATOM 4419 C C . VAL A 1 603 ? 21.212 -20.016 5.436 1.00 86.75 603 VAL A C 1
ATOM 4421 O O . VAL A 1 603 ? 21.986 -20.706 4.782 1.00 86.75 603 VAL A O 1
ATOM 4424 N N . LYS A 1 604 ? 20.986 -18.725 5.169 1.00 78.88 604 LYS A N 1
ATOM 4425 C CA . LYS A 1 604 ? 21.647 -17.956 4.097 1.00 78.88 604 LYS A CA 1
ATOM 4426 C C . LYS A 1 604 ? 22.133 -16.604 4.635 1.00 78.88 604 LYS A C 1
ATOM 4428 O O . LYS A 1 604 ? 21.515 -15.575 4.380 1.00 78.88 604 LYS A O 1
ATOM 4433 N N . PRO A 1 605 ? 23.174 -16.596 5.486 1.00 68.69 605 PRO A N 1
ATOM 4434 C CA . PRO A 1 605 ? 23.583 -15.407 6.216 1.00 68.69 605 PRO A CA 1
ATOM 4435 C C . PRO A 1 605 ? 24.049 -14.301 5.266 1.00 68.69 605 PRO A C 1
ATOM 4437 O O . PRO A 1 605 ? 24.857 -14.574 4.387 1.00 68.69 605 PRO A O 1
ATOM 4440 N N . GLY A 1 606 ? 23.588 -13.067 5.472 1.00 59.38 606 GLY A N 1
ATOM 4441 C CA . GLY A 1 606 ? 24.033 -11.911 4.684 1.00 59.38 606 GLY A CA 1
ATOM 4442 C C . GLY A 1 606 ? 23.355 -11.753 3.321 1.00 59.38 606 GLY A C 1
ATOM 4443 O O . GLY A 1 606 ? 23.582 -10.744 2.668 1.00 59.38 606 GLY A O 1
ATOM 4444 N N . ASP A 1 607 ? 22.485 -12.682 2.912 1.00 66.50 607 ASP A N 1
ATOM 4445 C CA . ASP A 1 607 ? 21.653 -12.522 1.718 1.00 66.50 607 ASP A CA 1
ATOM 4446 C C . ASP A 1 607 ? 20.371 -11.735 2.075 1.00 66.50 607 ASP A C 1
ATOM 4448 O O . ASP A 1 607 ? 19.470 -12.282 2.727 1.00 66.50 607 ASP A O 1
ATOM 4452 N N . PRO A 1 608 ? 20.247 -10.447 1.693 1.00 62.97 608 PRO A N 1
ATOM 4453 C CA . PRO A 1 608 ? 19.069 -9.644 2.011 1.00 62.97 608 PRO A CA 1
ATOM 4454 C C . PRO A 1 608 ? 17.803 -10.133 1.289 1.00 62.97 608 PRO A C 1
ATOM 4456 O O . PRO A 1 608 ? 16.703 -9.814 1.741 1.00 62.97 608 PRO A O 1
ATOM 4459 N N . ALA A 1 609 ? 17.929 -10.925 0.218 1.00 63.22 609 ALA A N 1
ATOM 4460 C CA . ALA A 1 609 ? 16.799 -11.508 -0.502 1.00 63.22 609 ALA A CA 1
ATOM 4461 C C . ALA A 1 609 ? 16.260 -12.784 0.175 1.00 63.22 609 ALA A C 1
ATOM 4463 O O . ALA A 1 609 ? 15.091 -13.134 -0.008 1.00 63.22 609 ALA A O 1
ATOM 4464 N N . ALA A 1 610 ? 17.055 -13.448 1.021 1.00 71.38 610 ALA A N 1
ATOM 4465 C CA . ALA A 1 610 ? 16.683 -14.674 1.730 1.00 71.38 610 ALA A CA 1
ATOM 4466 C C . ALA A 1 610 ? 15.783 -14.421 2.961 1.00 71.38 610 ALA A C 1
ATOM 4468 O O . ALA A 1 610 ? 16.126 -14.753 4.100 1.00 71.38 610 ALA A O 1
ATOM 4469 N N . THR A 1 611 ? 14.603 -13.834 2.738 1.00 80.69 611 THR A N 1
ATOM 4470 C CA . THR A 1 611 ? 13.595 -13.576 3.782 1.00 80.69 611 THR A CA 1
ATOM 4471 C C . THR A 1 611 ? 12.452 -14.600 3.750 1.00 80.69 611 THR A C 1
ATOM 4473 O O . THR A 1 611 ? 12.144 -15.141 2.685 1.00 80.69 611 THR A O 1
ATOM 4476 N N . PRO A 1 612 ? 11.773 -14.863 4.887 1.00 80.88 612 PRO A N 1
ATOM 4477 C CA . PRO A 1 612 ? 10.630 -15.781 4.931 1.00 80.88 612 PRO A CA 1
ATOM 4478 C C . PRO A 1 612 ? 9.502 -15.423 3.959 1.00 80.88 612 PRO A C 1
ATOM 4480 O O . PRO A 1 612 ? 8.836 -16.318 3.450 1.00 80.88 612 PRO A O 1
ATOM 4483 N N . ASP A 1 613 ? 9.293 -14.133 3.691 1.00 79.56 613 ASP A N 1
ATOM 4484 C CA . ASP A 1 613 ? 8.229 -13.672 2.800 1.00 79.56 613 ASP A CA 1
ATOM 4485 C C . ASP A 1 613 ? 8.552 -13.926 1.328 1.00 79.56 613 ASP A C 1
ATOM 4487 O O . ASP A 1 613 ? 7.694 -14.416 0.596 1.00 79.56 613 ASP A O 1
ATOM 4491 N N . LEU A 1 614 ? 9.794 -13.664 0.909 1.00 78.62 614 LEU A N 1
ATOM 4492 C CA . LEU A 1 614 ? 10.245 -13.925 -0.461 1.00 78.62 614 LEU A CA 1
ATOM 4493 C C . LEU A 1 614 ? 10.392 -15.427 -0.739 1.00 78.62 614 LEU A C 1
ATOM 4495 O O . LEU A 1 614 ? 10.055 -15.888 -1.826 1.00 78.62 614 LEU A O 1
ATOM 4499 N N . ALA A 1 615 ? 10.840 -16.203 0.252 1.00 82.25 615 ALA A N 1
ATOM 4500 C CA . ALA A 1 615 ? 11.042 -17.645 0.121 1.00 82.25 615 ALA A CA 1
ATOM 4501 C C . ALA A 1 615 ? 9.789 -18.482 0.442 1.00 82.25 615 ALA A C 1
ATOM 4503 O O . ALA A 1 615 ? 9.877 -19.709 0.451 1.00 82.25 615 ALA A O 1
ATOM 4504 N N . ARG A 1 616 ? 8.631 -17.862 0.718 1.00 85.75 616 ARG A N 1
ATOM 4505 C CA . ARG A 1 616 ? 7.437 -18.552 1.240 1.00 85.75 616 ARG A CA 1
ATOM 4506 C C . ARG A 1 616 ? 6.988 -19.728 0.371 1.00 85.75 616 ARG A C 1
ATOM 4508 O O . ARG A 1 616 ? 6.863 -20.834 0.880 1.00 85.75 616 ARG A O 1
ATOM 4515 N N . ASP A 1 617 ? 6.819 -19.509 -0.935 1.00 85.25 617 ASP A N 1
ATOM 4516 C CA . ASP A 1 617 ? 6.384 -20.560 -1.873 1.00 85.25 617 ASP A CA 1
ATOM 4517 C C . ASP A 1 617 ? 7.374 -21.735 -1.903 1.00 85.25 617 ASP A C 1
ATOM 4519 O O . ASP A 1 617 ? 6.975 -22.898 -1.874 1.00 85.25 617 ASP A O 1
ATOM 4523 N N . PHE A 1 618 ? 8.676 -21.444 -1.872 1.00 87.38 618 PHE A N 1
ATOM 4524 C CA . PHE A 1 618 ? 9.704 -22.476 -1.791 1.00 87.38 618 PHE A CA 1
ATOM 4525 C C . PHE A 1 618 ? 9.645 -23.247 -0.462 1.00 87.38 618 PHE A C 1
ATOM 4527 O O . PHE A 1 618 ? 9.680 -24.477 -0.460 1.00 87.38 618 PHE A O 1
ATOM 4534 N N . LEU A 1 619 ? 9.538 -22.540 0.669 1.00 90.69 619 LEU A N 1
ATOM 4535 C CA . LEU A 1 619 ? 9.492 -23.132 2.010 1.00 90.69 619 LEU A CA 1
ATOM 4536 C C . LEU A 1 619 ? 8.276 -24.043 2.188 1.00 90.69 619 LEU A C 1
ATOM 4538 O O . LEU A 1 619 ? 8.416 -25.148 2.716 1.00 90.69 619 LEU A O 1
ATOM 4542 N N . ASP A 1 620 ? 7.114 -23.601 1.710 1.00 90.06 620 ASP A N 1
ATOM 4543 C CA . ASP A 1 620 ? 5.866 -24.354 1.787 1.00 90.06 620 ASP A CA 1
ATOM 4544 C C . ASP A 1 620 ? 5.935 -25.616 0.920 1.00 90.06 620 ASP A C 1
ATOM 4546 O O . ASP A 1 620 ? 5.592 -26.707 1.380 1.00 90.06 620 ASP A O 1
ATOM 4550 N N . ARG A 1 621 ? 6.461 -25.507 -0.308 1.00 92.12 621 ARG A N 1
ATOM 4551 C CA . ARG A 1 621 ? 6.662 -26.662 -1.200 1.00 92.12 621 ARG A CA 1
ATOM 4552 C C . ARG A 1 621 ? 7.676 -27.651 -0.646 1.00 92.12 621 ARG A C 1
ATOM 4554 O O . ARG A 1 621 ? 7.444 -28.855 -0.718 1.00 92.12 621 ARG A O 1
ATOM 4561 N N . LEU A 1 622 ? 8.778 -27.166 -0.074 1.00 91.69 622 LEU A N 1
ATOM 4562 C CA . LEU A 1 622 ? 9.780 -28.022 0.553 1.00 91.69 622 LEU A CA 1
ATOM 4563 C C . LEU A 1 622 ? 9.187 -28.743 1.767 1.00 91.69 622 LEU A C 1
ATOM 4565 O O . LEU A 1 622 ? 9.380 -29.948 1.915 1.00 91.69 622 LEU A O 1
ATOM 4569 N N . GLY A 1 623 ? 8.422 -28.038 2.603 1.00 91.56 623 GLY A N 1
ATOM 4570 C CA . GLY A 1 623 ? 7.703 -28.636 3.727 1.00 91.56 623 GLY A CA 1
ATOM 4571 C C . GLY A 1 623 ? 6.719 -29.715 3.277 1.00 91.56 623 GLY A C 1
ATOM 4572 O O . GLY A 1 623 ? 6.755 -30.828 3.800 1.00 91.56 623 GLY A O 1
ATOM 4573 N N . ALA A 1 624 ? 5.903 -29.419 2.261 1.00 91.25 624 ALA A N 1
ATOM 4574 C CA . ALA A 1 624 ? 4.941 -30.357 1.689 1.00 91.25 624 ALA A CA 1
ATOM 4575 C C . ALA A 1 624 ? 5.624 -31.602 1.106 1.00 91.25 624 ALA A C 1
ATOM 4577 O O . ALA A 1 624 ? 5.217 -32.721 1.415 1.00 91.25 624 ALA A O 1
ATOM 4578 N N . TYR A 1 625 ? 6.706 -31.424 0.342 1.00 94.12 625 TYR A N 1
ATOM 4579 C CA . TYR A 1 625 ? 7.481 -32.536 -0.205 1.00 94.12 625 TYR A CA 1
ATOM 4580 C C . TYR A 1 625 ? 8.075 -33.417 0.900 1.00 94.12 625 TYR A C 1
ATOM 4582 O O . TYR A 1 625 ? 7.978 -34.640 0.844 1.00 94.12 625 TYR A O 1
ATOM 4590 N N . LEU A 1 626 ? 8.678 -32.818 1.931 1.00 91.88 626 LEU A N 1
ATOM 4591 C CA . LEU A 1 626 ? 9.268 -33.574 3.039 1.00 91.88 626 LEU A CA 1
ATOM 4592 C C . LEU A 1 626 ? 8.208 -34.327 3.855 1.00 91.88 626 LEU A C 1
ATOM 4594 O O . LEU A 1 626 ? 8.487 -35.426 4.345 1.00 91.88 626 LEU A O 1
ATOM 4598 N N . GLN A 1 627 ? 7.001 -33.765 3.969 1.00 91.12 627 GLN A N 1
ATOM 4599 C CA . GLN A 1 627 ? 5.850 -34.427 4.577 1.00 91.12 627 GLN A CA 1
ATOM 4600 C C . GLN A 1 627 ? 5.378 -35.622 3.734 1.00 91.12 627 GLN A C 1
ATOM 4602 O O . GLN A 1 627 ? 5.173 -36.709 4.274 1.00 91.12 627 GLN A O 1
ATOM 4607 N N . GLU A 1 628 ? 5.249 -35.446 2.415 1.00 89.88 628 GLU A N 1
ATOM 4608 C CA . GLU A 1 628 ? 4.846 -36.494 1.467 1.00 89.88 628 GLU A CA 1
ATOM 4609 C C . GLU A 1 628 ? 5.865 -37.640 1.422 1.00 89.88 628 GLU A C 1
ATOM 4611 O O . GLU A 1 628 ? 5.505 -38.813 1.533 1.00 89.88 628 GLU A O 1
ATOM 4616 N N . ALA A 1 629 ? 7.154 -37.302 1.365 1.00 88.31 629 ALA A N 1
ATOM 4617 C CA . ALA A 1 629 ? 8.260 -38.253 1.376 1.00 88.31 629 ALA A CA 1
ATOM 4618 C C . ALA A 1 629 ? 8.466 -38.936 2.743 1.00 88.31 629 ALA A C 1
ATOM 4620 O O . ALA A 1 629 ? 9.378 -39.754 2.884 1.00 88.31 629 ALA A O 1
ATOM 4621 N N . ARG A 1 630 ? 7.646 -38.597 3.755 1.00 87.69 630 ARG A N 1
ATOM 4622 C CA . ARG A 1 630 ? 7.733 -39.087 5.143 1.00 87.69 630 ARG A CA 1
ATOM 4623 C C . ARG A 1 630 ? 9.149 -38.986 5.706 1.00 87.69 630 ARG A C 1
ATOM 4625 O O . ARG A 1 630 ? 9.623 -39.882 6.409 1.00 87.69 630 ARG A O 1
ATOM 4632 N N . ALA A 1 631 ? 9.831 -37.883 5.401 1.00 85.38 631 ALA A N 1
ATOM 4633 C CA . ALA A 1 631 ? 11.249 -37.709 5.694 1.00 85.38 631 ALA A CA 1
ATOM 4634 C C . ALA A 1 631 ? 11.570 -37.800 7.199 1.00 85.38 631 ALA A C 1
ATOM 4636 O O . ALA A 1 631 ? 12.665 -38.218 7.574 1.00 85.38 631 ALA A O 1
ATOM 4637 N N . PHE A 1 632 ? 10.589 -37.471 8.048 1.00 86.44 632 PHE A N 1
ATOM 4638 C CA . PHE A 1 632 ? 10.662 -37.540 9.510 1.00 86.44 632 PHE A CA 1
ATOM 4639 C C . PHE A 1 632 ? 9.535 -38.398 10.129 1.00 86.44 632 PHE A C 1
ATOM 4641 O O . PHE A 1 632 ? 9.113 -38.154 11.259 1.00 86.44 632 PHE A O 1
ATOM 4648 N N . GLY A 1 633 ? 9.035 -39.410 9.407 1.00 83.12 633 GLY A N 1
ATOM 4649 C CA . GLY A 1 633 ? 7.928 -40.262 9.868 1.00 83.12 633 GLY A CA 1
ATOM 4650 C C . GLY A 1 633 ? 6.563 -39.570 9.758 1.00 83.12 633 GLY A C 1
ATOM 4651 O O . GLY A 1 633 ? 6.280 -38.948 8.738 1.00 83.12 633 GLY A O 1
ATOM 4652 N N . GLU A 1 634 ? 5.716 -39.689 10.789 1.00 81.25 634 GLU A N 1
ATOM 4653 C CA . GLU A 1 634 ? 4.402 -39.011 10.855 1.00 81.25 634 GLU A CA 1
ATOM 4654 C C . GLU A 1 634 ? 4.459 -37.619 11.506 1.00 81.25 634 GLU A C 1
ATOM 4656 O O . GLU A 1 634 ? 3.441 -36.934 11.603 1.00 81.25 634 GLU A O 1
ATOM 4661 N N . ARG A 1 635 ? 5.648 -37.173 11.932 1.00 84.12 635 ARG A N 1
ATOM 4662 C CA . ARG A 1 635 ? 5.816 -35.849 12.536 1.00 84.12 635 ARG A CA 1
ATOM 4663 C C . ARG A 1 635 ? 5.492 -34.754 11.513 1.00 84.12 635 ARG A C 1
ATOM 4665 O O . ARG A 1 635 ? 5.948 -34.848 10.369 1.00 84.12 635 ARG A O 1
ATOM 4672 N N . PRO A 1 636 ? 4.751 -33.702 11.900 1.00 86.94 636 PRO A N 1
ATOM 4673 C CA . PRO A 1 636 ? 4.520 -32.560 11.029 1.00 86.94 636 PRO A CA 1
ATOM 4674 C C . PRO A 1 636 ? 5.835 -31.817 10.761 1.00 86.94 636 PRO A C 1
ATOM 4676 O O . PRO A 1 636 ? 6.613 -31.573 11.687 1.00 86.94 636 PRO A O 1
ATOM 4679 N N . VAL A 1 637 ? 6.077 -31.452 9.501 1.00 88.69 637 VAL A N 1
ATOM 4680 C CA . VAL A 1 637 ? 7.285 -30.738 9.064 1.00 88.69 637 VAL A CA 1
ATOM 4681 C C . VAL A 1 637 ? 7.011 -29.243 8.945 1.00 88.69 637 VAL A C 1
ATOM 4683 O O . VAL A 1 637 ? 6.061 -28.822 8.288 1.00 88.69 637 VAL A O 1
ATOM 4686 N N . ARG A 1 638 ? 7.876 -28.419 9.545 1.00 90.62 638 ARG A N 1
ATOM 4687 C CA . ARG A 1 638 ? 7.849 -26.960 9.383 1.00 90.62 638 ARG A CA 1
ATOM 4688 C C . ARG A 1 638 ? 9.219 -26.470 8.927 1.00 90.62 638 ARG A C 1
ATOM 4690 O O . ARG A 1 638 ? 10.221 -26.740 9.587 1.00 90.62 638 ARG A O 1
ATOM 4697 N N . VAL A 1 639 ? 9.261 -25.732 7.820 1.00 92.50 639 VAL A N 1
ATOM 4698 C CA . VAL A 1 639 ? 10.508 -25.180 7.274 1.00 92.50 639 VAL A CA 1
ATOM 4699 C C . VAL A 1 639 ? 10.620 -23.701 7.635 1.00 92.50 639 VAL A C 1
ATOM 4701 O O . VAL A 1 639 ? 9.638 -22.964 7.582 1.00 92.50 639 VAL A O 1
ATOM 4704 N N . ARG A 1 640 ? 11.810 -23.258 8.037 1.00 91.44 640 ARG A N 1
ATOM 4705 C CA . ARG A 1 640 ? 12.118 -21.857 8.360 1.00 91.44 640 ARG A CA 1
ATOM 4706 C C . ARG A 1 640 ? 13.346 -21.413 7.579 1.00 91.44 640 ARG A C 1
ATOM 4708 O O . ARG A 1 640 ? 14.205 -22.237 7.295 1.00 91.44 640 ARG A O 1
ATOM 4715 N N . ILE A 1 641 ? 13.462 -20.120 7.292 1.00 90.94 641 ILE A N 1
ATOM 4716 C CA . ILE A 1 641 ? 14.679 -19.518 6.735 1.00 90.94 641 ILE A CA 1
ATOM 4717 C C . ILE A 1 641 ? 15.167 -18.387 7.637 1.00 90.94 641 ILE A C 1
ATOM 4719 O O . ILE A 1 641 ? 14.357 -17.691 8.253 1.00 90.94 641 ILE A O 1
ATOM 4723 N N . THR A 1 642 ? 16.480 -18.201 7.720 1.00 88.50 642 THR A N 1
ATOM 4724 C CA . THR A 1 642 ? 17.084 -16.995 8.292 1.00 88.50 642 THR A CA 1
ATOM 4725 C C . THR A 1 642 ? 18.323 -16.589 7.504 1.00 88.50 642 THR A C 1
ATOM 4727 O O . THR A 1 642 ? 19.125 -17.428 7.082 1.00 88.50 642 THR A O 1
ATOM 4730 N N . ASN A 1 643 ? 18.490 -15.281 7.345 1.00 84.38 643 ASN A N 1
ATOM 4731 C CA . ASN A 1 643 ? 19.676 -14.653 6.780 1.00 84.38 643 ASN A CA 1
ATOM 4732 C C . ASN A 1 643 ? 20.533 -13.944 7.841 1.00 84.38 643 ASN A C 1
ATOM 4734 O O . ASN A 1 643 ? 21.490 -13.238 7.518 1.00 84.38 643 ASN A O 1
ATOM 4738 N N . ARG A 1 644 ? 20.225 -14.148 9.128 1.00 82.31 644 ARG A N 1
ATOM 4739 C CA . ARG A 1 644 ? 20.965 -13.578 10.255 1.00 82.31 644 ARG A CA 1
ATOM 4740 C C . ARG A 1 644 ? 21.713 -14.656 11.016 1.00 82.31 644 ARG A C 1
ATOM 4742 O O . ARG A 1 644 ? 21.136 -15.630 11.489 1.00 82.31 644 ARG A O 1
ATOM 4749 N N . ARG A 1 645 ? 23.019 -14.449 11.196 1.00 78.25 645 ARG A N 1
ATOM 4750 C CA . ARG A 1 645 ? 23.907 -15.421 11.854 1.00 78.25 645 ARG A CA 1
ATOM 4751 C C . ARG A 1 645 ? 23.513 -15.700 13.306 1.00 78.25 645 ARG A C 1
ATOM 4753 O O . ARG A 1 645 ? 23.545 -16.852 13.727 1.00 78.25 645 ARG A O 1
ATOM 4760 N N . ASP A 1 646 ? 23.131 -14.676 14.063 1.00 80.06 646 ASP A N 1
ATOM 4761 C CA . ASP A 1 646 ? 22.756 -14.845 15.473 1.00 80.06 646 ASP A CA 1
ATOM 4762 C C . ASP A 1 646 ? 21.408 -15.561 15.634 1.00 80.06 646 ASP A C 1
ATOM 4764 O O . ASP A 1 646 ? 21.259 -16.413 16.510 1.00 80.06 646 ASP A O 1
ATOM 4768 N N . GLU A 1 647 ? 20.456 -15.306 14.734 1.00 84.88 647 GLU A N 1
ATOM 4769 C CA . GLU A 1 647 ? 19.186 -16.037 14.682 1.00 84.88 647 GLU A CA 1
ATOM 4770 C C . GLU A 1 647 ? 19.392 -17.493 14.251 1.00 84.88 647 GLU A C 1
ATOM 4772 O O . GLU A 1 647 ? 18.809 -18.394 14.851 1.00 84.88 647 GLU A O 1
ATOM 4777 N N . ALA A 1 648 ? 20.270 -17.747 13.274 1.00 85.19 648 ALA A N 1
ATOM 4778 C CA . ALA A 1 648 ? 20.631 -19.102 12.861 1.00 85.19 648 ALA A CA 1
ATOM 4779 C C . ALA A 1 648 ? 21.186 -19.918 14.033 1.00 85.19 648 ALA A C 1
ATOM 4781 O O . ALA A 1 648 ? 20.799 -21.068 14.221 1.00 85.19 648 ALA A O 1
ATOM 4782 N N . ARG A 1 649 ? 22.041 -19.312 14.867 1.00 85.75 649 ARG A N 1
ATOM 4783 C CA . ARG A 1 649 ? 22.552 -19.956 16.086 1.00 85.75 649 ARG A CA 1
ATOM 4784 C C . ARG A 1 649 ? 21.434 -20.293 17.064 1.00 85.75 649 ARG A C 1
ATOM 4786 O O . ARG A 1 649 ? 21.401 -21.411 17.558 1.00 85.75 649 ARG A O 1
ATOM 4793 N N . ALA A 1 650 ? 20.520 -19.357 17.314 1.00 85.00 650 ALA A N 1
ATOM 4794 C CA . ALA A 1 650 ? 19.390 -19.588 18.209 1.00 85.00 650 ALA A CA 1
ATOM 4795 C C . ALA A 1 650 ? 18.459 -20.703 17.696 1.00 85.00 650 ALA A C 1
ATOM 4797 O O . ALA A 1 650 ? 18.014 -21.533 18.481 1.00 85.00 650 ALA A O 1
ATOM 4798 N N . LEU A 1 651 ? 18.210 -20.762 16.383 1.00 86.62 651 LEU A N 1
ATOM 4799 C CA . LEU A 1 651 ? 17.379 -21.796 15.755 1.00 86.62 651 LEU A CA 1
ATOM 4800 C C . LEU A 1 651 ? 18.039 -23.177 15.773 1.00 86.62 651 LEU A C 1
ATOM 4802 O O . LEU A 1 651 ? 17.367 -24.170 16.028 1.00 86.62 651 LEU A O 1
ATOM 4806 N N . LEU A 1 652 ? 19.349 -23.255 15.539 1.00 86.06 652 LEU A N 1
ATOM 4807 C CA . LEU A 1 652 ? 20.116 -24.500 15.680 1.00 86.06 652 LEU A CA 1
ATOM 4808 C C . LEU A 1 652 ? 20.285 -24.918 17.151 1.00 86.06 652 LEU A C 1
ATOM 4810 O O . LEU A 1 652 ? 20.640 -26.065 17.441 1.00 86.06 652 LEU A O 1
ATOM 4814 N N . ASP A 1 653 ? 20.040 -23.991 18.080 1.00 82.38 653 ASP A N 1
ATOM 4815 C CA . ASP A 1 653 ? 19.991 -24.247 19.515 1.00 82.38 653 ASP A CA 1
ATOM 4816 C C . ASP A 1 653 ? 18.632 -24.749 20.016 1.00 82.38 653 ASP A C 1
ATOM 4818 O O . ASP A 1 653 ? 18.566 -25.333 21.100 1.00 82.38 653 ASP A O 1
ATOM 4822 N N . ASP A 1 654 ? 17.587 -24.615 19.200 1.00 82.00 654 ASP A N 1
ATOM 4823 C CA . ASP A 1 654 ? 16.237 -25.081 19.496 1.00 82.00 654 ASP A CA 1
ATOM 4824 C C . ASP A 1 654 ? 16.154 -26.623 19.435 1.00 82.00 654 ASP A C 1
ATOM 4826 O O . ASP A 1 654 ? 16.471 -27.209 18.396 1.00 82.00 654 ASP A O 1
ATOM 4830 N N . PRO A 1 655 ? 15.706 -27.305 20.508 1.00 76.31 655 PRO A N 1
ATOM 4831 C CA . PRO A 1 655 ? 15.530 -28.758 20.512 1.00 76.31 655 PRO A CA 1
ATOM 4832 C C . PRO A 1 655 ? 14.487 -29.268 19.500 1.00 76.31 655 PRO A C 1
ATOM 4834 O O . PRO A 1 655 ? 14.482 -30.458 19.194 1.00 76.31 655 PRO A O 1
ATOM 4837 N N . ALA A 1 656 ? 13.612 -28.408 18.965 1.00 78.06 656 ALA A N 1
ATOM 4838 C CA . ALA A 1 656 ? 12.674 -28.778 17.903 1.00 78.06 656 ALA A CA 1
ATOM 4839 C C . ALA A 1 656 ? 13.330 -28.864 16.508 1.00 78.06 656 ALA A C 1
ATOM 4841 O O . ALA A 1 656 ? 12.751 -29.450 15.584 1.00 78.06 656 ALA A O 1
ATOM 4842 N N . THR A 1 657 ? 14.524 -28.288 16.335 1.00 86.56 657 THR A N 1
ATOM 4843 C CA . THR A 1 657 ? 15.264 -28.317 15.070 1.00 86.56 657 THR A CA 1
ATOM 4844 C C . THR A 1 657 ? 15.938 -29.667 14.886 1.00 86.56 657 THR A C 1
ATOM 4846 O O . THR A 1 657 ? 16.807 -30.051 15.661 1.00 86.56 657 THR A O 1
ATOM 4849 N N . VAL A 1 658 ? 15.559 -30.377 13.823 1.00 86.81 658 VAL A N 1
ATOM 4850 C CA . VAL A 1 658 ? 16.068 -31.728 13.527 1.00 86.81 658 VAL A CA 1
ATOM 4851 C C . VAL A 1 658 ? 17.081 -31.739 12.382 1.00 86.81 658 VAL A C 1
ATOM 4853 O O . VAL A 1 658 ? 17.987 -32.574 12.354 1.00 86.81 658 VAL A O 1
ATOM 4856 N N . ALA A 1 659 ? 16.959 -30.801 11.442 1.00 89.62 659 ALA A N 1
ATOM 4857 C CA . ALA A 1 659 ? 17.835 -30.695 10.284 1.00 89.62 659 ALA A CA 1
ATOM 4858 C C . ALA A 1 659 ? 18.003 -29.243 9.835 1.00 89.62 659 ALA A C 1
ATOM 4860 O O . ALA A 1 659 ? 17.127 -28.401 10.052 1.00 89.62 659 ALA A O 1
ATOM 4861 N N . ALA A 1 660 ? 19.120 -28.959 9.174 1.00 90.56 660 ALA A N 1
ATOM 4862 C CA . ALA A 1 660 ? 19.369 -27.654 8.597 1.00 90.56 660 ALA A CA 1
ATOM 4863 C C . ALA A 1 660 ? 20.194 -27.716 7.308 1.00 90.56 660 ALA A C 1
ATOM 4865 O O . ALA A 1 660 ? 21.027 -28.599 7.117 1.00 90.56 660 ALA A O 1
ATOM 4866 N N . PHE A 1 661 ? 19.970 -26.738 6.440 1.00 89.50 661 PHE A N 1
ATOM 4867 C CA . PHE A 1 661 ? 20.793 -26.436 5.277 1.00 89.50 661 PHE A CA 1
ATOM 4868 C C . PHE A 1 661 ? 21.657 -25.244 5.666 1.00 89.50 661 PHE A C 1
ATOM 4870 O O . PHE A 1 661 ? 21.126 -24.157 5.910 1.00 89.50 661 PHE A O 1
ATOM 4877 N N . VAL A 1 662 ? 22.962 -25.462 5.812 1.00 86.19 662 VAL A N 1
ATOM 4878 C CA . VAL A 1 662 ? 23.874 -24.454 6.358 1.00 86.19 662 VAL A CA 1
ATOM 4879 C C . VAL A 1 662 ? 25.099 -24.275 5.465 1.00 86.19 662 VAL A C 1
ATOM 4881 O O . VAL A 1 662 ? 25.610 -25.262 4.923 1.00 86.19 662 VAL A O 1
ATOM 4884 N N . PRO A 1 663 ? 25.634 -23.046 5.369 1.00 82.12 663 PRO A N 1
ATOM 4885 C CA . PRO A 1 663 ? 26.934 -22.838 4.767 1.00 82.12 663 PRO A CA 1
ATOM 4886 C C . PRO A 1 663 ? 27.994 -23.595 5.550 1.00 82.12 663 PRO A C 1
ATOM 4888 O O . PRO A 1 663 ? 28.000 -23.609 6.788 1.00 82.12 663 PRO A O 1
ATOM 4891 N N . VAL A 1 664 ? 28.925 -24.201 4.826 1.00 79.56 664 VAL A N 1
ATOM 4892 C CA . VAL A 1 664 ? 30.022 -24.978 5.411 1.00 79.56 664 VAL A CA 1
ATOM 4893 C C . VAL A 1 664 ? 30.854 -24.153 6.403 1.00 79.56 664 VAL A C 1
ATOM 4895 O O . VAL A 1 664 ? 31.244 -24.666 7.450 1.00 79.56 664 VAL A O 1
ATOM 4898 N N . GLY A 1 665 ? 31.044 -22.851 6.157 1.00 77.06 665 GLY A N 1
ATOM 4899 C CA . GLY A 1 665 ? 31.729 -21.952 7.088 1.00 77.06 665 GLY A CA 1
ATOM 4900 C C . GLY A 1 665 ? 31.025 -21.829 8.446 1.00 77.06 665 GLY A C 1
ATOM 4901 O O . GLY A 1 665 ? 31.683 -21.850 9.490 1.00 77.06 665 GLY A O 1
ATOM 4902 N N . LEU A 1 666 ? 29.688 -21.764 8.456 1.00 80.75 666 LEU A N 1
ATOM 4903 C CA . LEU A 1 666 ? 28.902 -21.736 9.692 1.00 80.75 666 LEU A CA 1
ATOM 4904 C C . LEU A 1 666 ? 28.919 -23.097 10.400 1.00 80.75 666 LEU A C 1
ATOM 4906 O O . LEU A 1 666 ? 29.044 -23.141 11.625 1.00 80.75 666 LEU A O 1
ATOM 4910 N N . PHE A 1 667 ? 28.839 -24.195 9.641 1.00 85.38 667 PHE A N 1
ATOM 4911 C CA . PHE A 1 667 ? 28.957 -25.555 10.174 1.00 85.38 667 PHE A CA 1
ATOM 4912 C C . PHE A 1 667 ? 30.282 -25.754 10.921 1.00 85.38 667 PHE A C 1
ATOM 4914 O O . PHE A 1 667 ? 30.270 -26.141 12.088 1.00 85.38 667 PHE A O 1
ATOM 4921 N N . LEU A 1 668 ? 31.414 -25.421 10.289 1.00 81.31 668 LEU A N 1
ATOM 4922 C CA . LEU A 1 668 ? 32.743 -25.575 10.888 1.00 81.31 668 LEU A CA 1
ATOM 4923 C C . LEU A 1 668 ? 32.925 -24.708 12.139 1.00 81.31 668 LEU A C 1
ATOM 4925 O O . LEU A 1 668 ? 33.530 -25.152 13.115 1.00 81.31 668 LEU A O 1
ATOM 4929 N N . GLU A 1 669 ? 32.381 -23.487 12.145 1.00 81.81 669 GLU A N 1
ATOM 4930 C CA . GLU A 1 669 ? 32.421 -22.632 13.332 1.00 81.81 669 GLU A CA 1
ATOM 4931 C C . GLU A 1 669 ? 31.670 -23.253 14.514 1.00 81.81 669 GLU A C 1
ATOM 4933 O O . GLU A 1 669 ? 32.180 -23.252 15.639 1.00 81.81 669 GLU A O 1
ATOM 4938 N N . LEU A 1 670 ? 30.456 -23.746 14.274 1.00 81.12 670 LEU A N 1
ATOM 4939 C CA . LEU A 1 670 ? 29.616 -24.321 15.320 1.00 81.12 670 LEU A CA 1
ATOM 4940 C C . LEU A 1 670 ? 30.181 -25.640 15.836 1.00 81.12 670 LEU A C 1
ATOM 4942 O O . LEU A 1 670 ? 30.256 -25.821 17.051 1.00 81.12 670 LEU A O 1
ATOM 4946 N N . GLU A 1 671 ? 30.651 -26.501 14.938 1.00 80.00 671 GLU A N 1
ATOM 4947 C CA . GLU A 1 671 ? 31.264 -27.783 15.281 1.00 80.00 671 GLU A CA 1
ATOM 4948 C C . GLU A 1 671 ? 32.571 -27.595 16.067 1.00 80.00 671 GLU A C 1
ATOM 4950 O O . GLU A 1 671 ? 32.819 -28.293 17.047 1.00 80.00 671 GLU A O 1
ATOM 4955 N N . ALA A 1 672 ? 33.381 -26.584 15.729 1.00 79.44 672 ALA A N 1
ATOM 4956 C CA . ALA A 1 672 ? 34.584 -26.258 16.497 1.00 79.44 672 ALA A CA 1
ATOM 4957 C C . ALA A 1 672 ? 34.274 -25.763 17.922 1.00 79.44 672 ALA A C 1
ATOM 4959 O O . ALA A 1 672 ? 35.068 -25.985 18.835 1.00 79.44 672 ALA A O 1
ATOM 4960 N N . ARG A 1 673 ? 33.136 -25.083 18.125 1.00 79.94 673 ARG A N 1
ATOM 4961 C CA . ARG A 1 673 ? 32.700 -24.604 19.449 1.00 79.94 673 ARG A CA 1
ATOM 4962 C C . ARG A 1 673 ? 32.004 -25.690 20.269 1.00 79.94 673 ARG A C 1
ATOM 4964 O O . ARG A 1 673 ? 32.109 -25.675 21.494 1.00 79.94 673 ARG A O 1
ATOM 4971 N N . ARG A 1 674 ? 31.250 -26.579 19.619 1.00 79.62 674 ARG A N 1
ATOM 4972 C CA . ARG A 1 674 ? 30.446 -27.640 20.245 1.00 79.62 674 ARG A CA 1
ATOM 4973 C C . ARG A 1 674 ? 30.554 -28.934 19.420 1.00 79.62 674 ARG A C 1
ATOM 4975 O O . ARG A 1 674 ? 29.646 -29.216 18.638 1.00 79.62 674 ARG A O 1
ATOM 4982 N N . PRO A 1 675 ? 31.638 -29.709 19.598 1.00 76.38 675 PRO A N 1
ATOM 4983 C CA . PRO A 1 675 ? 31.868 -30.928 18.830 1.00 76.38 675 PRO A CA 1
ATOM 4984 C C . PRO A 1 675 ? 30.745 -31.947 19.032 1.00 76.38 675 PRO A C 1
ATOM 4986 O O . PRO A 1 675 ? 30.270 -32.127 20.153 1.00 76.38 675 PRO A O 1
ATOM 4989 N N . GLY A 1 676 ? 30.346 -32.631 17.962 1.00 72.75 676 GLY A N 1
ATOM 4990 C CA . GLY A 1 676 ? 29.335 -33.688 17.984 1.00 72.75 676 GLY A CA 1
ATOM 4991 C C . GLY A 1 676 ? 27.887 -33.195 17.973 1.00 72.75 676 GLY A C 1
ATOM 4992 O O . GLY A 1 676 ? 26.973 -34.016 17.980 1.00 72.75 676 GLY A O 1
ATOM 4993 N N . ARG A 1 677 ? 27.650 -31.876 17.930 1.00 81.19 677 ARG A N 1
ATOM 4994 C CA . ARG A 1 677 ? 26.295 -31.303 17.894 1.00 81.19 677 ARG A CA 1
ATOM 4995 C C . ARG A 1 677 ? 25.673 -31.355 16.499 1.00 81.19 677 ARG A C 1
ATOM 4997 O O . ARG A 1 677 ? 24.456 -31.522 16.389 1.00 81.19 677 ARG A O 1
ATOM 5004 N N . LEU A 1 678 ? 26.481 -31.154 15.456 1.00 86.12 678 LEU A N 1
ATOM 5005 C CA . LEU A 1 678 ? 26.040 -31.131 14.066 1.00 86.12 678 LEU A CA 1
ATOM 5006 C C . LEU A 1 678 ? 26.667 -32.294 13.303 1.00 86.12 678 LEU A C 1
ATOM 5008 O O . LEU A 1 678 ? 27.864 -32.548 13.397 1.00 86.12 678 LEU A O 1
ATOM 5012 N N . ARG A 1 679 ? 25.874 -32.975 12.477 1.00 86.44 679 ARG A N 1
ATOM 5013 C CA . ARG A 1 679 ? 26.381 -34.049 11.615 1.00 86.44 679 ARG A CA 1
ATOM 5014 C C . ARG A 1 679 ? 26.051 -33.766 10.160 1.00 86.44 679 ARG A C 1
ATOM 5016 O O . ARG A 1 679 ? 24.881 -33.718 9.797 1.00 86.44 679 ARG A O 1
ATOM 5023 N N . ALA A 1 680 ? 27.075 -33.603 9.326 1.00 87.75 680 ALA A N 1
ATOM 5024 C CA . ALA A 1 680 ? 26.908 -33.413 7.887 1.00 87.75 680 ALA A CA 1
ATOM 5025 C C . ALA A 1 680 ? 26.517 -34.729 7.189 1.00 87.75 680 ALA A C 1
ATOM 5027 O O . ALA A 1 680 ? 27.120 -35.780 7.427 1.00 87.75 680 ALA A O 1
ATOM 5028 N N . LEU A 1 681 ? 25.505 -34.666 6.321 1.00 87.19 681 LEU A N 1
ATOM 5029 C CA . LEU A 1 681 ? 24.936 -35.816 5.611 1.00 87.19 681 LEU A CA 1
ATOM 5030 C C . LEU A 1 681 ? 25.209 -35.783 4.107 1.00 87.19 681 LEU A C 1
ATOM 5032 O O . LEU A 1 681 ? 25.641 -36.782 3.527 1.00 87.19 681 LEU A O 1
ATOM 5036 N N . LEU A 1 682 ? 24.907 -34.650 3.478 1.00 87.81 682 LEU A N 1
ATOM 5037 C CA . LEU A 1 682 ? 24.938 -34.450 2.031 1.00 87.81 682 LEU A CA 1
ATOM 5038 C C . LEU A 1 682 ? 25.523 -33.077 1.727 1.00 87.81 682 LEU A C 1
ATOM 5040 O O . LEU A 1 682 ? 25.444 -32.167 2.554 1.00 87.81 682 LEU A O 1
ATOM 5044 N N . THR A 1 683 ? 26.063 -32.930 0.527 1.00 86.19 683 THR A N 1
ATOM 5045 C CA . THR A 1 683 ? 26.395 -31.624 -0.035 1.00 86.19 683 THR A CA 1
ATOM 5046 C C . THR A 1 683 ? 25.295 -31.193 -0.983 1.00 86.19 683 THR A C 1
ATOM 5048 O O . THR A 1 683 ? 24.660 -32.012 -1.659 1.00 86.19 683 THR A O 1
ATOM 5051 N N . ILE A 1 684 ? 25.062 -29.889 -1.020 1.00 77.38 684 ILE A N 1
ATOM 5052 C CA . ILE A 1 684 ? 24.193 -29.270 -2.008 1.00 77.38 684 ILE A CA 1
ATOM 5053 C C . ILE A 1 684 ? 25.101 -28.891 -3.176 1.00 77.38 684 ILE A C 1
ATOM 5055 O O . ILE A 1 684 ? 25.990 -28.059 -3.004 1.00 77.38 684 ILE A O 1
ATOM 5059 N N . PRO A 1 685 ? 24.953 -29.517 -4.350 1.00 64.00 685 PRO A N 1
ATOM 5060 C CA . PRO A 1 685 ? 25.815 -29.249 -5.480 1.00 64.00 685 PRO A CA 1
ATOM 5061 C C . PRO A 1 685 ? 25.691 -27.808 -5.971 1.00 64.00 685 PRO A C 1
ATOM 5063 O O . PRO A 1 685 ? 26.701 -27.321 -6.465 1.00 64.00 685 PRO A O 1
ATOM 5066 N N . ARG A 1 686 ? 24.517 -27.149 -5.872 1.00 60.41 686 ARG A N 1
ATOM 5067 C CA . ARG A 1 686 ? 24.279 -25.796 -6.416 1.00 60.41 686 ARG A CA 1
ATOM 5068 C C . ARG A 1 686 ? 23.174 -25.036 -5.679 1.00 60.41 686 ARG A C 1
ATOM 5070 O O . ARG A 1 686 ? 22.110 -25.594 -5.424 1.00 60.41 686 ARG A O 1
ATOM 5077 N N . PHE A 1 687 ? 23.438 -23.775 -5.352 1.00 52.62 687 PHE A N 1
ATOM 5078 C CA . PHE A 1 687 ? 22.424 -22.793 -4.972 1.00 52.62 687 PHE A CA 1
ATOM 5079 C C . PHE A 1 687 ? 22.856 -21.431 -5.520 1.00 52.62 687 PHE A C 1
ATOM 5081 O O . PHE A 1 687 ? 23.561 -20.703 -4.828 1.00 52.62 687 PHE A O 1
ATOM 5088 N N . GLY A 1 688 ? 22.479 -21.122 -6.763 1.00 47.66 688 GLY A N 1
ATOM 5089 C CA . GLY A 1 688 ? 22.600 -19.780 -7.349 1.00 47.66 688 GLY A CA 1
ATOM 5090 C C . GLY A 1 688 ? 23.992 -19.127 -7.342 1.00 47.66 688 GLY A C 1
ATOM 5091 O O . GLY A 1 688 ? 24.058 -17.907 -7.435 1.00 47.66 688 GLY A O 1
ATOM 5092 N N . SER A 1 689 ? 25.084 -19.887 -7.204 1.00 50.69 689 SER A N 1
ATOM 5093 C CA . SER A 1 689 ? 26.448 -19.374 -7.356 1.00 50.69 689 SER A CA 1
ATOM 5094 C C . SER A 1 689 ? 27.345 -20.403 -8.053 1.00 50.69 689 SER A C 1
ATOM 5096 O O . SER A 1 689 ? 27.414 -21.565 -7.646 1.00 50.69 689 SER A O 1
ATOM 5098 N N . ASP A 1 690 ? 28.034 -19.963 -9.110 1.00 51.50 690 ASP A N 1
ATOM 5099 C CA . ASP A 1 690 ? 28.991 -20.755 -9.904 1.00 51.50 690 ASP A CA 1
ATOM 5100 C C . ASP A 1 690 ? 30.437 -20.605 -9.379 1.00 51.50 690 ASP A C 1
ATOM 5102 O O . ASP A 1 690 ? 31.421 -20.753 -10.107 1.00 51.50 690 ASP A O 1
ATOM 5106 N N . VAL A 1 691 ? 30.597 -20.276 -8.093 1.00 60.00 691 VAL A N 1
ATOM 5107 C CA . VAL A 1 691 ? 31.910 -19.971 -7.512 1.00 60.00 691 VAL A CA 1
ATOM 5108 C C . VAL A 1 691 ? 32.632 -21.252 -7.102 1.00 60.00 691 VAL A C 1
ATOM 5110 O O . VAL A 1 691 ? 32.656 -21.636 -5.933 1.00 60.00 691 VAL A O 1
ATOM 5113 N N . ASP A 1 692 ? 33.262 -21.909 -8.072 1.00 64.94 692 ASP A N 1
ATOM 5114 C CA . ASP A 1 692 ? 34.164 -23.031 -7.797 1.00 64.94 692 ASP A CA 1
ATOM 5115 C C . ASP A 1 692 ? 35.517 -22.527 -7.260 1.00 64.94 692 ASP A C 1
ATOM 5117 O O . ASP A 1 692 ? 36.121 -23.157 -6.389 1.00 64.94 692 ASP A O 1
ATOM 5121 N N . HIS A 1 693 ? 35.989 -21.369 -7.737 1.00 75.19 693 HIS A N 1
ATOM 5122 C CA . HIS A 1 693 ? 37.268 -20.783 -7.341 1.00 75.19 693 HIS A CA 1
ATOM 5123 C C . HIS A 1 693 ? 37.193 -19.269 -7.128 1.00 75.19 693 HIS A C 1
ATOM 5125 O O . HIS A 1 693 ? 36.372 -18.567 -7.712 1.00 75.19 693 HIS A O 1
ATOM 5131 N N . VAL A 1 694 ? 38.141 -18.758 -6.343 1.00 77.50 694 VAL A N 1
ATOM 5132 C CA . VAL A 1 694 ? 38.420 -17.327 -6.206 1.00 77.50 694 VAL A CA 1
ATOM 5133 C C . VAL A 1 694 ? 39.790 -17.033 -6.802 1.00 77.50 694 VAL A C 1
ATOM 5135 O O . VAL A 1 694 ? 40.754 -17.775 -6.590 1.00 77.50 694 VAL A O 1
ATOM 5138 N N . SER A 1 695 ? 39.882 -15.938 -7.546 1.00 84.88 695 SER A N 1
ATOM 5139 C CA . SER A 1 695 ? 41.102 -15.447 -8.172 1.00 84.88 695 SER A CA 1
ATOM 5140 C C . SER A 1 695 ? 41.499 -14.084 -7.608 1.00 84.88 695 SER A C 1
ATOM 5142 O O . SER A 1 695 ? 40.669 -13.196 -7.444 1.00 84.88 695 SER A O 1
ATOM 5144 N N . LEU A 1 696 ? 42.789 -13.906 -7.323 1.00 87.50 696 LEU A N 1
ATOM 5145 C CA . LEU A 1 696 ? 43.368 -12.623 -6.929 1.00 87.50 696 LEU A CA 1
ATOM 5146 C C . LEU A 1 696 ? 43.804 -11.859 -8.177 1.00 87.50 696 LEU A C 1
ATOM 5148 O O . LEU A 1 696 ? 44.770 -12.244 -8.843 1.00 87.50 696 LEU A O 1
ATOM 5152 N N . LEU A 1 697 ? 43.107 -10.766 -8.463 1.00 89.69 697 LEU A N 1
ATOM 5153 C CA . LEU A 1 697 ? 43.453 -9.799 -9.490 1.00 89.69 697 LEU A CA 1
ATOM 5154 C C . LEU A 1 697 ? 44.366 -8.719 -8.919 1.00 89.69 697 LEU A C 1
ATOM 5156 O O . LEU A 1 697 ? 44.129 -8.182 -7.840 1.00 89.69 697 LEU A O 1
ATOM 5160 N N . VAL A 1 698 ? 45.411 -8.384 -9.664 1.00 91.62 698 VAL A N 1
ATOM 5161 C CA . VAL A 1 698 ? 46.296 -7.246 -9.390 1.00 91.62 698 VAL A CA 1
ATOM 5162 C C . VAL A 1 698 ? 46.487 -6.456 -10.675 1.00 91.62 698 VAL A C 1
ATOM 5164 O O . VAL A 1 698 ? 46.293 -7.001 -11.767 1.00 91.62 698 VAL A O 1
ATOM 5167 N N . ARG A 1 699 ? 46.921 -5.198 -10.563 1.00 90.06 699 ARG A N 1
ATOM 5168 C CA . ARG A 1 699 ? 47.363 -4.449 -11.742 1.00 90.06 699 ARG A CA 1
ATOM 5169 C C . ARG A 1 699 ? 48.487 -5.187 -12.458 1.00 90.06 699 ARG A C 1
ATOM 5171 O O . ARG A 1 699 ? 49.340 -5.828 -11.836 1.00 90.06 699 ARG A O 1
ATOM 5178 N N . ARG A 1 700 ? 48.519 -5.063 -13.776 1.00 86.75 700 ARG A N 1
ATOM 5179 C CA . ARG A 1 700 ? 49.484 -5.751 -14.634 1.00 86.75 700 ARG A CA 1
ATOM 5180 C C . ARG A 1 700 ? 50.922 -5.274 -14.426 1.00 86.75 700 ARG A C 1
ATOM 5182 O O . ARG A 1 700 ? 51.836 -6.085 -14.550 1.00 86.75 700 ARG A O 1
ATOM 5189 N N . ASP A 1 701 ? 51.100 -4.007 -14.058 1.00 85.00 701 ASP A N 1
ATOM 5190 C CA . ASP A 1 701 ? 52.362 -3.375 -13.639 1.00 85.00 701 ASP A CA 1
ATOM 5191 C C . ASP A 1 701 ? 52.685 -3.576 -12.140 1.00 85.00 701 ASP A C 1
ATOM 5193 O O . ASP A 1 701 ? 53.709 -3.101 -11.651 1.00 85.00 701 ASP A O 1
ATOM 5197 N N . GLY A 1 702 ? 51.823 -4.292 -11.409 1.00 83.44 702 GLY A N 1
ATOM 5198 C CA . GLY A 1 702 ? 51.938 -4.562 -9.979 1.00 83.44 702 GLY A CA 1
ATOM 5199 C C . GLY A 1 702 ? 52.818 -5.774 -9.614 1.00 83.44 702 GLY A C 1
ATOM 5200 O O . GLY A 1 702 ? 53.617 -6.260 -10.420 1.00 83.44 702 GLY A O 1
ATOM 5201 N N . PRO A 1 703 ? 52.690 -6.307 -8.383 1.00 82.12 703 PRO A N 1
ATOM 5202 C CA . PRO A 1 703 ? 53.549 -7.377 -7.865 1.00 82.12 703 PRO A CA 1
ATOM 5203 C C . PRO A 1 703 ? 53.388 -8.703 -8.622 1.00 82.12 703 PRO A C 1
ATOM 5205 O O . PRO A 1 703 ? 52.273 -9.127 -8.925 1.00 82.12 703 PRO A O 1
ATOM 5208 N N . GLU A 1 704 ? 54.508 -9.364 -8.937 1.00 83.50 704 GLU A N 1
ATOM 5209 C CA . GLU A 1 704 ? 54.554 -10.626 -9.711 1.00 83.50 704 GLU A CA 1
ATOM 5210 C C . GLU A 1 704 ? 54.428 -11.891 -8.857 1.00 83.50 704 GLU A C 1
ATOM 5212 O O . GLU A 1 704 ? 54.223 -12.985 -9.379 1.00 83.50 704 GLU A O 1
ATOM 5217 N N . ARG A 1 705 ? 54.563 -11.764 -7.534 1.00 82.38 705 ARG A N 1
ATOM 5218 C CA . ARG A 1 705 ? 54.469 -12.883 -6.590 1.00 82.38 705 ARG A CA 1
ATOM 5219 C C . ARG A 1 705 ? 53.576 -12.495 -5.426 1.00 82.38 705 ARG A C 1
ATOM 5221 O O . ARG A 1 705 ? 53.656 -11.371 -4.939 1.00 82.38 705 ARG A O 1
ATOM 5228 N N . VAL A 1 706 ? 52.787 -13.452 -4.943 1.00 74.81 706 VAL A N 1
ATOM 5229 C CA . VAL A 1 706 ? 51.882 -13.265 -3.795 1.00 74.81 706 VAL A CA 1
ATOM 5230 C C . VAL A 1 706 ? 52.642 -12.803 -2.542 1.00 74.81 706 VAL A C 1
ATOM 5232 O O . VAL A 1 706 ? 52.144 -11.955 -1.811 1.00 74.81 706 VAL A O 1
ATOM 5235 N N . ASP A 1 707 ? 53.883 -13.263 -2.342 1.00 78.31 707 ASP A N 1
ATOM 5236 C CA . ASP A 1 707 ? 54.729 -12.873 -1.200 1.00 78.31 707 ASP A CA 1
ATOM 5237 C C . ASP A 1 707 ? 55.001 -11.354 -1.133 1.00 78.31 707 ASP A C 1
ATOM 5239 O O . ASP A 1 707 ? 55.193 -10.800 -0.050 1.00 78.31 707 ASP A O 1
ATOM 5243 N N . ALA A 1 708 ? 54.976 -10.652 -2.273 1.00 80.19 708 ALA A N 1
ATOM 5244 C CA . ALA A 1 708 ? 55.182 -9.203 -2.334 1.00 80.19 708 ALA A CA 1
ATOM 5245 C C . ALA A 1 708 ? 53.971 -8.393 -1.830 1.00 80.19 708 ALA A C 1
ATOM 5247 O O . ALA A 1 708 ? 54.089 -7.190 -1.621 1.00 80.19 708 ALA A O 1
ATOM 5248 N N . LEU A 1 709 ? 52.823 -9.044 -1.608 1.00 78.31 709 LEU A N 1
ATOM 5249 C CA . LEU A 1 709 ? 51.621 -8.435 -1.030 1.00 78.31 709 LEU A CA 1
ATOM 5250 C C . LEU A 1 709 ? 51.568 -8.553 0.503 1.00 78.31 709 LEU A C 1
ATOM 5252 O O . LEU A 1 709 ? 50.579 -8.161 1.123 1.00 78.31 709 LEU A O 1
ATOM 5256 N N . THR A 1 710 ? 52.620 -9.071 1.142 1.00 80.12 710 THR A N 1
ATOM 5257 C CA . THR A 1 710 ? 52.690 -9.192 2.605 1.00 80.12 710 THR A CA 1
ATOM 5258 C C . THR A 1 710 ? 52.531 -7.817 3.271 1.00 80.12 710 THR A C 1
ATOM 5260 O O . THR A 1 710 ? 53.321 -6.905 3.048 1.00 80.12 710 THR A O 1
ATOM 5263 N N . GLY A 1 711 ? 51.505 -7.659 4.107 1.00 73.88 711 GLY A N 1
ATOM 5264 C CA . GLY A 1 711 ? 51.142 -6.422 4.810 1.00 73.88 711 GLY A CA 1
ATOM 5265 C C . GLY A 1 711 ? 50.167 -5.508 4.054 1.00 73.88 711 GLY A C 1
ATOM 5266 O O . GLY A 1 711 ? 49.611 -4.587 4.669 1.00 73.88 711 GLY A O 1
ATOM 5267 N N . ALA A 1 712 ? 49.935 -5.764 2.763 1.00 81.56 712 ALA A N 1
ATOM 5268 C CA . ALA A 1 712 ? 49.080 -4.961 1.892 1.00 81.56 712 ALA A CA 1
ATOM 5269 C C . ALA A 1 712 ? 47.586 -5.271 2.083 1.00 81.56 712 ALA A C 1
ATOM 5271 O O . ALA A 1 712 ? 47.223 -6.351 2.555 1.00 81.56 712 ALA A O 1
ATOM 5272 N N . GLU A 1 713 ? 46.722 -4.318 1.721 1.00 83.00 713 GLU A N 1
ATOM 5273 C CA . GLU A 1 713 ? 45.267 -4.497 1.748 1.00 83.00 713 GLU A CA 1
ATOM 5274 C C . GLU A 1 713 ? 44.746 -4.997 0.398 1.00 83.00 713 GLU A C 1
ATOM 5276 O O . GLU A 1 713 ? 45.026 -4.393 -0.634 1.00 83.00 713 GLU A O 1
ATOM 5281 N N . VAL A 1 714 ? 43.974 -6.082 0.404 1.00 84.06 714 VAL A N 1
ATOM 5282 C CA . VAL A 1 714 ? 43.292 -6.643 -0.770 1.00 84.06 714 VAL A CA 1
ATOM 5283 C C . VAL A 1 714 ? 41.791 -6.501 -0.574 1.00 84.06 714 VAL A C 1
ATOM 5285 O O . VAL A 1 714 ? 41.266 -6.906 0.465 1.00 84.06 714 VAL A O 1
ATOM 5288 N N . ALA A 1 715 ? 41.104 -5.917 -1.553 1.00 84.31 715 ALA A N 1
ATOM 5289 C CA . ALA A 1 715 ? 39.666 -5.707 -1.481 1.00 84.31 715 ALA A CA 1
ATOM 5290 C C . ALA A 1 715 ? 38.887 -6.989 -1.806 1.00 84.31 715 ALA A C 1
ATOM 5292 O O . ALA A 1 715 ? 39.298 -7.785 -2.653 1.00 84.31 715 ALA A O 1
ATOM 5293 N N . VAL A 1 716 ? 37.765 -7.190 -1.113 1.00 77.56 716 VAL A N 1
ATOM 5294 C CA . VAL A 1 716 ? 36.890 -8.361 -1.275 1.00 77.56 716 VAL A CA 1
ATOM 5295 C C . VAL A 1 716 ? 35.424 -7.939 -1.166 1.00 77.56 716 VAL A C 1
ATOM 5297 O O . VAL A 1 716 ? 35.094 -7.101 -0.326 1.00 77.56 716 VAL A O 1
ATOM 5300 N N . HIS A 1 717 ? 34.542 -8.534 -1.968 1.00 65.94 717 HIS A N 1
ATOM 5301 C CA . HIS A 1 717 ? 33.102 -8.260 -1.940 1.00 65.94 717 HIS A CA 1
ATOM 5302 C C . HIS A 1 717 ? 32.314 -9.535 -1.626 1.00 65.94 717 HIS A C 1
ATOM 5304 O O . HIS A 1 717 ? 31.676 -10.110 -2.493 1.00 65.94 717 HIS A O 1
ATOM 5310 N N . PHE A 1 718 ? 32.413 -9.995 -0.375 1.00 57.81 718 PHE A N 1
ATOM 5311 C CA . PHE A 1 718 ? 31.598 -11.087 0.168 1.00 57.81 718 PHE A CA 1
ATOM 5312 C C . PHE A 1 718 ? 31.407 -10.856 1.675 1.00 57.81 718 PHE A C 1
ATOM 5314 O O . PHE A 1 718 ? 32.397 -10.811 2.414 1.00 57.81 718 PHE A O 1
ATOM 5321 N N . ASP A 1 719 ? 30.163 -10.706 2.139 1.00 51.22 719 ASP A N 1
ATOM 5322 C CA . ASP A 1 719 ? 29.799 -10.899 3.555 1.00 51.22 719 ASP A CA 1
ATOM 5323 C C . ASP A 1 719 ? 29.700 -12.420 3.837 1.00 51.22 719 ASP A C 1
ATOM 5325 O O . ASP A 1 719 ? 29.856 -13.228 2.923 1.00 51.22 719 ASP A O 1
ATOM 5329 N N . PRO A 1 720 ? 29.349 -12.874 5.047 1.00 49.47 720 PRO A N 1
ATOM 5330 C CA . PRO A 1 720 ? 30.178 -13.479 6.109 1.00 49.47 720 PRO A CA 1
ATOM 5331 C C . PRO A 1 720 ? 31.161 -14.621 5.745 1.00 49.47 720 PRO A C 1
ATOM 5333 O O . PRO A 1 720 ? 31.822 -15.169 6.641 1.00 49.47 720 PRO A O 1
ATOM 5336 N N . ASP A 1 721 ? 31.342 -14.935 4.465 1.00 52.34 721 ASP A N 1
ATOM 5337 C CA . ASP A 1 721 ? 32.355 -15.846 3.925 1.00 52.34 721 ASP A CA 1
ATOM 5338 C C . ASP A 1 721 ? 33.782 -15.299 4.022 1.00 52.34 721 ASP A C 1
ATOM 5340 O O . ASP A 1 721 ? 34.748 -16.041 3.865 1.00 52.34 721 ASP A O 1
ATOM 5344 N N . THR A 1 722 ? 33.975 -14.033 4.391 1.00 52.50 722 THR A N 1
ATOM 5345 C CA . THR A 1 722 ? 35.305 -13.415 4.514 1.00 52.50 722 THR A CA 1
ATOM 5346 C C . THR A 1 722 ? 36.220 -14.131 5.521 1.00 52.50 722 THR A C 1
ATOM 5348 O O . THR A 1 722 ? 37.434 -14.207 5.327 1.00 52.50 722 THR A O 1
ATOM 5351 N N . LEU A 1 723 ? 35.658 -14.690 6.603 1.00 52.84 723 LEU A N 1
ATOM 5352 C CA . LEU A 1 723 ? 36.395 -15.503 7.588 1.00 52.84 723 LEU A CA 1
ATOM 5353 C C . LEU A 1 723 ? 36.674 -16.926 7.091 1.00 52.84 723 LEU A C 1
ATOM 5355 O O . LEU A 1 723 ? 37.677 -17.524 7.483 1.00 52.84 723 LEU A O 1
ATOM 5359 N N . PHE A 1 724 ? 35.777 -17.453 6.261 1.00 57.31 724 PHE A N 1
ATOM 5360 C CA . PHE A 1 724 ? 35.869 -18.777 5.666 1.00 57.31 724 PHE A CA 1
ATOM 5361 C C . PHE A 1 724 ? 36.909 -18.794 4.538 1.00 57.31 724 PHE A C 1
ATOM 5363 O O . PHE A 1 724 ? 37.859 -19.575 4.597 1.00 57.31 724 PHE A O 1
ATOM 5370 N N . LEU A 1 725 ? 36.816 -17.844 3.602 1.00 57.97 725 LEU A N 1
ATOM 5371 C CA . LEU A 1 725 ? 37.779 -17.622 2.525 1.00 57.97 725 LEU A CA 1
ATOM 5372 C C . LEU A 1 725 ? 39.193 -17.405 3.074 1.00 57.97 725 LEU A C 1
ATOM 5374 O O . LEU A 1 725 ? 40.147 -18.003 2.591 1.00 57.97 725 LEU A O 1
ATOM 5378 N N . ARG A 1 726 ? 39.333 -16.625 4.154 1.00 59.69 726 ARG A N 1
ATOM 5379 C CA . ARG A 1 726 ? 40.638 -16.364 4.782 1.00 59.69 726 ARG A CA 1
ATOM 5380 C C . ARG A 1 726 ? 41.349 -17.625 5.301 1.00 59.69 726 ARG A C 1
ATOM 5382 O O . ARG A 1 726 ? 42.571 -17.597 5.397 1.00 59.69 726 ARG A O 1
ATOM 5389 N N . ARG A 1 727 ? 40.611 -18.676 5.679 1.00 58.56 727 ARG A N 1
ATOM 5390 C CA . ARG A 1 727 ? 41.149 -19.875 6.359 1.00 58.56 727 ARG A CA 1
ATOM 5391 C C . ARG A 1 727 ? 41.182 -21.128 5.485 1.00 58.56 727 ARG A C 1
ATOM 5393 O O . ARG A 1 727 ? 42.038 -21.989 5.633 1.00 58.56 727 ARG A O 1
ATOM 5400 N N . VAL A 1 728 ? 40.236 -21.256 4.559 1.00 55.66 728 VAL A N 1
ATOM 5401 C CA . VAL A 1 728 ? 40.066 -22.495 3.782 1.00 55.66 728 VAL A CA 1
ATOM 5402 C C . VAL A 1 728 ? 40.713 -22.404 2.397 1.00 55.66 728 VAL A C 1
ATOM 5404 O O . VAL A 1 728 ? 41.082 -23.418 1.809 1.00 55.66 728 VAL A O 1
ATOM 5407 N N . VAL A 1 729 ? 40.924 -21.193 1.883 1.00 57.12 729 VAL A N 1
ATOM 5408 C CA . VAL A 1 729 ? 41.289 -20.949 0.485 1.00 57.12 729 VAL A CA 1
ATOM 5409 C C . VAL A 1 729 ? 42.789 -20.642 0.389 1.00 57.12 729 VAL A C 1
ATOM 5411 O O . VAL A 1 729 ? 43.219 -19.495 0.315 1.00 57.12 729 VAL A O 1
ATOM 5414 N N . GLY A 1 730 ? 43.612 -21.690 0.475 1.00 53.50 730 GLY A N 1
ATOM 5415 C CA . GLY A 1 730 ? 45.079 -21.600 0.461 1.00 53.50 730 GLY A CA 1
ATOM 5416 C C . GLY A 1 730 ? 45.709 -21.670 -0.939 1.00 53.50 730 GLY A C 1
ATOM 5417 O O . GLY A 1 730 ? 45.215 -22.364 -1.827 1.00 53.50 730 GLY A O 1
ATOM 5418 N N . VAL A 1 731 ? 46.849 -20.990 -1.129 1.00 41.12 731 VAL A N 1
ATOM 5419 C CA . VAL A 1 731 ? 47.660 -21.010 -2.361 1.00 41.12 731 VAL A CA 1
ATOM 5420 C C . VAL A 1 731 ? 48.678 -22.151 -2.293 1.00 41.12 731 VAL A C 1
ATOM 5422 O O . VAL A 1 731 ? 49.705 -22.010 -1.642 1.00 41.12 731 VAL A O 1
ATOM 5425 N N . GLY A 1 732 ? 48.460 -23.288 -2.959 1.00 40.88 732 GLY A N 1
ATOM 5426 C CA . GLY A 1 732 ? 49.540 -24.263 -3.219 1.00 40.88 732 GLY A CA 1
ATOM 5427 C C . GLY A 1 732 ? 50.442 -24.609 -2.016 1.00 40.88 732 GLY A C 1
ATOM 5428 O O . GLY A 1 732 ? 51.666 -24.545 -2.114 1.00 40.88 732 GLY A O 1
ATOM 5429 N N . GLY A 1 733 ? 49.854 -24.915 -0.855 1.00 41.72 733 GLY A N 1
ATOM 5430 C CA . GLY A 1 733 ? 50.607 -25.280 0.353 1.00 41.72 733 GLY A CA 1
ATOM 5431 C C . GLY A 1 733 ? 51.237 -24.119 1.142 1.00 41.72 733 GLY A C 1
ATOM 5432 O O . GLY A 1 733 ? 51.901 -24.376 2.148 1.00 41.72 733 GLY A O 1
ATOM 5433 N N . ARG A 1 734 ? 51.011 -22.854 0.764 1.00 44.56 734 ARG A N 1
ATOM 5434 C CA . ARG A 1 734 ? 51.327 -21.663 1.573 1.00 44.56 734 ARG A CA 1
ATOM 5435 C C . ARG A 1 734 ? 50.086 -20.761 1.681 1.00 44.56 734 ARG A C 1
ATOM 5437 O O . ARG A 1 734 ? 49.321 -20.607 0.737 1.00 44.56 734 ARG A O 1
ATOM 5444 N N . GLN A 1 735 ? 49.839 -20.222 2.875 1.00 53.22 735 GLN A N 1
ATOM 5445 C CA . GLN A 1 735 ? 48.758 -19.255 3.141 1.00 53.22 735 GLN A CA 1
ATOM 5446 C C . GLN A 1 735 ? 48.894 -18.014 2.234 1.00 53.22 735 GLN A C 1
ATOM 5448 O O . GLN A 1 735 ? 49.919 -17.868 1.584 1.00 53.22 735 GLN A O 1
ATOM 5453 N N . LEU A 1 736 ? 47.915 -17.100 2.224 1.00 59.88 736 LEU A N 1
ATOM 5454 C CA . LEU A 1 736 ? 48.135 -15.672 1.920 1.00 59.88 736 LEU A CA 1
ATOM 5455 C C . LEU A 1 736 ? 48.719 -15.013 3.191 1.00 59.88 736 LEU A C 1
ATOM 5457 O O . LEU A 1 736 ? 47.974 -14.383 3.949 1.00 59.88 736 LEU A O 1
ATOM 5461 N N . PRO A 1 737 ? 50.001 -15.214 3.550 1.00 53.47 737 PRO A N 1
ATOM 5462 C CA . PRO A 1 737 ? 50.482 -14.936 4.888 1.00 53.47 737 PRO A CA 1
ATOM 5463 C C . PRO A 1 737 ? 50.754 -13.434 4.958 1.00 53.47 737 PRO A C 1
ATOM 5465 O O . PRO A 1 737 ? 51.662 -12.916 4.319 1.00 53.47 737 PRO A O 1
ATOM 5468 N N . GLY A 1 738 ? 49.934 -12.715 5.719 1.00 59.12 738 GLY A N 1
ATOM 5469 C CA . GLY A 1 738 ? 50.131 -11.288 5.964 1.00 59.12 738 GLY A CA 1
ATOM 5470 C C . GLY A 1 738 ? 49.397 -10.340 5.018 1.00 59.12 738 GLY A C 1
ATOM 5471 O O . GLY A 1 738 ? 49.509 -9.137 5.221 1.00 59.12 738 GLY A O 1
ATOM 5472 N N . VAL A 1 739 ? 48.607 -10.814 4.050 1.00 70.50 739 VAL A N 1
ATOM 5473 C CA . VAL A 1 739 ? 47.688 -9.937 3.297 1.00 70.50 739 VAL A CA 1
ATOM 5474 C C . VAL A 1 739 ? 46.479 -9.599 4.176 1.00 70.50 739 VAL A C 1
ATOM 5476 O O . VAL A 1 739 ? 45.865 -10.486 4.775 1.00 70.50 739 VAL A O 1
ATOM 5479 N N . ARG A 1 740 ? 46.125 -8.316 4.278 1.00 71.81 740 ARG A N 1
ATOM 5480 C CA . ARG A 1 740 ? 44.935 -7.853 5.004 1.00 71.81 740 ARG A CA 1
ATOM 5481 C C . ARG A 1 740 ? 43.756 -7.782 4.041 1.00 71.81 740 ARG A C 1
ATOM 5483 O O . ARG A 1 740 ? 43.816 -7.069 3.051 1.00 71.81 740 ARG A O 1
ATOM 5490 N N . LEU A 1 741 ? 42.684 -8.518 4.316 1.00 75.88 741 LEU A N 1
ATOM 5491 C CA . LEU A 1 741 ? 41.463 -8.429 3.513 1.00 75.88 741 LEU A CA 1
ATOM 5492 C C . LEU A 1 741 ? 40.632 -7.230 3.978 1.00 75.88 741 LEU A C 1
ATOM 5494 O O . LEU A 1 741 ? 40.334 -7.120 5.170 1.00 75.88 741 LEU A O 1
ATOM 5498 N N . ARG A 1 742 ? 40.265 -6.354 3.042 1.00 78.31 742 ARG A N 1
ATOM 5499 C CA . ARG A 1 742 ? 39.404 -5.191 3.264 1.00 78.31 742 ARG A CA 1
ATOM 5500 C C . ARG A 1 742 ? 38.049 -5.435 2.588 1.00 78.31 742 ARG A C 1
ATOM 5502 O O . ARG A 1 742 ? 38.011 -5.500 1.361 1.00 78.31 742 ARG A O 1
ATOM 5509 N N . PRO A 1 743 ? 36.946 -5.585 3.339 1.00 73.94 743 PRO A N 1
ATOM 5510 C CA . PRO A 1 743 ? 35.624 -5.679 2.732 1.00 73.94 743 PRO A CA 1
ATOM 5511 C C . PRO A 1 743 ? 35.276 -4.361 2.034 1.00 73.94 743 PRO A C 1
ATOM 5513 O O . PRO A 1 743 ? 35.557 -3.285 2.567 1.00 73.94 743 PRO A O 1
ATOM 5516 N N . VAL A 1 744 ? 34.692 -4.448 0.840 1.00 75.62 744 VAL A N 1
ATOM 5517 C CA . VAL A 1 744 ? 34.201 -3.293 0.079 1.00 75.62 744 VAL A CA 1
ATOM 5518 C C . VAL A 1 744 ? 32.717 -3.455 -0.233 1.00 75.62 744 VAL A C 1
ATOM 5520 O O . VAL A 1 744 ? 32.264 -4.540 -0.602 1.00 75.62 744 VAL A O 1
ATOM 5523 N N . GLU A 1 745 ? 31.958 -2.371 -0.072 1.00 67.69 745 GLU A N 1
ATOM 5524 C CA . GLU A 1 745 ? 30.525 -2.337 -0.396 1.00 67.69 745 GLU A CA 1
ATOM 5525 C C . GLU A 1 745 ? 30.291 -2.330 -1.910 1.00 67.69 745 GLU A C 1
ATOM 5527 O O . GLU A 1 745 ? 29.338 -2.943 -2.379 1.00 67.69 745 GLU A O 1
ATOM 5532 N N . ASN A 1 746 ? 31.191 -1.698 -2.674 1.00 75.75 746 ASN A N 1
ATOM 5533 C CA . ASN A 1 746 ? 31.144 -1.653 -4.130 1.00 75.75 746 ASN A CA 1
ATOM 5534 C C . ASN A 1 746 ? 32.450 -2.194 -4.731 1.00 75.75 746 ASN A C 1
ATOM 5536 O O . ASN A 1 746 ? 33.504 -1.559 -4.653 1.00 75.75 746 ASN A O 1
ATOM 5540 N N . LEU A 1 747 ? 32.377 -3.384 -5.330 1.00 75.19 747 LEU A N 1
ATOM 5541 C CA . LEU A 1 747 ? 33.525 -4.022 -5.972 1.00 75.19 747 LEU A CA 1
ATOM 5542 C C . LEU A 1 747 ? 34.004 -3.247 -7.207 1.00 75.19 747 LEU A C 1
ATOM 5544 O O . LEU A 1 747 ? 35.205 -3.204 -7.455 1.00 75.19 747 LEU A O 1
ATOM 5548 N N . ALA A 1 748 ? 33.091 -2.623 -7.958 1.00 71.88 748 ALA A N 1
ATOM 5549 C CA . ALA A 1 748 ? 33.434 -1.895 -9.176 1.00 71.88 748 ALA A CA 1
ATOM 5550 C C . ALA A 1 748 ? 34.342 -0.697 -8.870 1.00 71.88 748 ALA A C 1
ATOM 5552 O O . ALA A 1 748 ? 35.374 -0.540 -9.515 1.00 71.88 748 ALA A O 1
ATOM 5553 N N . ASP A 1 749 ? 34.022 0.078 -7.831 1.00 76.44 749 ASP A N 1
ATOM 5554 C CA . ASP A 1 749 ? 34.841 1.221 -7.404 1.00 76.44 749 ASP A CA 1
ATOM 5555 C C . ASP A 1 749 ? 36.244 0.769 -6.985 1.00 76.44 749 ASP A C 1
ATOM 5557 O O . ASP A 1 749 ? 37.237 1.362 -7.390 1.00 76.44 749 ASP A O 1
ATOM 5561 N N . ALA A 1 750 ? 36.348 -0.347 -6.255 1.00 80.50 750 ALA A N 1
ATOM 5562 C CA . ALA A 1 750 ? 37.640 -0.907 -5.870 1.00 80.50 750 ALA A CA 1
ATOM 5563 C C . ALA A 1 750 ? 38.476 -1.347 -7.086 1.00 80.50 750 ALA A C 1
ATOM 5565 O O . ALA A 1 750 ? 39.699 -1.194 -7.067 1.00 80.50 750 ALA A O 1
ATOM 5566 N N . VAL A 1 751 ? 37.831 -1.887 -8.130 1.00 80.31 751 VAL A N 1
ATOM 5567 C CA . VAL A 1 751 ? 38.473 -2.260 -9.403 1.00 80.31 751 VAL A CA 1
ATOM 5568 C C . VAL A 1 751 ? 38.949 -1.027 -10.155 1.00 80.31 751 VAL A C 1
ATOM 5570 O O . VAL A 1 751 ? 40.097 -1.013 -10.597 1.00 80.31 751 VAL A O 1
ATOM 5573 N N . PHE A 1 752 ? 38.125 0.015 -10.256 1.00 74.94 752 PHE A N 1
ATOM 5574 C CA . PHE A 1 752 ? 38.528 1.270 -10.889 1.00 74.94 752 PHE A CA 1
ATOM 5575 C C . PHE A 1 752 ? 39.668 1.945 -10.126 1.00 74.94 752 PHE A C 1
ATOM 5577 O O . PHE A 1 752 ? 40.677 2.275 -10.736 1.00 74.94 752 PHE A O 1
ATOM 5584 N N . ASP A 1 753 ? 39.598 2.027 -8.797 1.00 80.56 753 ASP A N 1
ATOM 5585 C CA . ASP A 1 753 ? 40.678 2.566 -7.964 1.00 80.56 753 ASP A CA 1
ATOM 5586 C C . ASP A 1 753 ? 41.994 1.793 -8.154 1.00 80.56 753 ASP A C 1
ATOM 5588 O O . ASP A 1 753 ? 43.073 2.395 -8.222 1.00 80.56 753 ASP A O 1
ATOM 5592 N N . LEU A 1 754 ? 41.919 0.458 -8.256 1.00 83.00 754 LEU A N 1
ATOM 5593 C CA . LEU A 1 754 ? 43.067 -0.403 -8.547 1.00 83.00 754 LEU A CA 1
ATOM 5594 C C . LEU A 1 754 ? 43.643 -0.090 -9.940 1.00 83.00 754 LEU A C 1
ATOM 5596 O O . LEU A 1 754 ? 44.849 0.121 -10.063 1.00 83.00 754 LEU A O 1
ATOM 5600 N N . VAL A 1 755 ? 42.810 -0.033 -10.980 1.00 78.81 755 VAL A N 1
ATOM 5601 C CA . VAL A 1 755 ? 43.237 0.248 -12.364 1.00 78.81 755 VAL A CA 1
ATOM 5602 C C . VAL A 1 755 ? 43.805 1.666 -12.509 1.00 78.81 755 VAL A C 1
ATOM 5604 O O . VAL A 1 755 ? 44.872 1.846 -13.097 1.00 78.81 755 VAL A O 1
ATOM 5607 N N . ASP A 1 756 ? 43.180 2.658 -11.882 1.00 74.81 756 ASP A N 1
ATOM 5608 C CA . ASP A 1 756 ? 43.578 4.068 -11.951 1.00 74.81 756 ASP A CA 1
ATOM 5609 C C . ASP A 1 756 ? 44.771 4.395 -11.039 1.00 74.81 756 ASP A C 1
ATOM 5611 O O . ASP A 1 756 ? 45.460 5.398 -11.235 1.00 74.81 756 ASP A O 1
ATOM 5615 N N . GLY A 1 757 ? 45.071 3.531 -10.064 1.00 74.31 757 GLY A N 1
ATOM 5616 C CA . GLY A 1 757 ? 46.192 3.715 -9.138 1.00 74.31 757 GLY A CA 1
ATOM 5617 C C . GLY A 1 757 ? 45.939 4.841 -8.139 1.00 74.31 757 GLY A C 1
ATOM 5618 O O . GLY A 1 757 ? 46.865 5.569 -7.771 1.00 74.31 757 GLY A O 1
ATOM 5619 N N . ALA A 1 758 ? 44.680 5.005 -7.726 1.00 75.69 758 ALA A N 1
ATOM 5620 C CA . ALA A 1 758 ? 44.256 6.069 -6.829 1.00 75.69 758 ALA A CA 1
ATOM 5621 C C . ALA A 1 758 ? 44.960 5.985 -5.452 1.00 75.69 758 ALA A C 1
ATOM 5623 O O . ALA A 1 758 ? 45.274 4.892 -4.965 1.00 75.69 758 ALA A O 1
ATOM 5624 N N . PRO A 1 759 ? 45.205 7.118 -4.764 1.00 72.12 759 PRO A N 1
ATOM 5625 C CA . PRO A 1 759 ? 45.756 7.104 -3.411 1.00 72.12 759 PRO A CA 1
ATOM 5626 C C . PRO A 1 759 ? 44.817 6.360 -2.446 1.00 72.12 759 PRO A C 1
ATOM 5628 O O . PRO A 1 759 ? 43.705 6.811 -2.194 1.00 72.12 759 PRO A O 1
ATOM 5631 N N . GLY A 1 760 ? 45.268 5.234 -1.882 1.00 73.38 760 GLY A N 1
ATOM 5632 C CA . GLY A 1 760 ? 44.451 4.385 -0.997 1.00 73.38 760 GLY A CA 1
ATOM 5633 C C . GLY A 1 760 ? 43.738 3.215 -1.693 1.00 73.38 760 GLY A C 1
ATOM 5634 O O . GLY A 1 760 ? 43.011 2.462 -1.028 1.00 73.38 760 GLY A O 1
ATOM 5635 N N . ALA A 1 761 ? 43.982 3.033 -2.996 1.00 81.56 761 ALA A N 1
ATOM 5636 C CA . ALA A 1 761 ? 43.550 1.861 -3.746 1.00 81.56 761 ALA A CA 1
ATOM 5637 C C . ALA A 1 761 ? 44.065 0.559 -3.100 1.00 81.56 761 ALA A C 1
ATOM 5639 O O . ALA A 1 761 ? 45.168 0.533 -2.537 1.00 81.56 761 ALA A O 1
ATOM 5640 N N . PRO A 1 762 ? 43.283 -0.533 -3.157 1.00 86.56 762 PRO A N 1
ATOM 5641 C CA . PRO A 1 762 ? 43.750 -1.829 -2.688 1.00 86.56 762 PRO A CA 1
ATOM 5642 C C . PRO A 1 762 ? 44.917 -2.320 -3.559 1.00 86.56 762 PRO A C 1
ATOM 5644 O O . PRO A 1 762 ? 45.027 -1.978 -4.731 1.00 86.56 762 PRO A O 1
ATOM 5647 N N . ALA A 1 763 ? 45.791 -3.158 -3.007 1.00 86.50 763 ALA A N 1
ATOM 5648 C CA . ALA A 1 763 ? 46.914 -3.749 -3.740 1.00 86.50 763 ALA A CA 1
ATOM 5649 C C . ALA A 1 763 ? 46.492 -4.906 -4.669 1.00 86.50 763 ALA A C 1
ATOM 5651 O O . ALA A 1 763 ? 47.286 -5.388 -5.479 1.00 86.50 763 ALA A O 1
ATOM 5652 N N . GLY A 1 764 ? 45.248 -5.363 -4.538 1.00 88.81 764 GLY A N 1
ATOM 5653 C CA . GLY A 1 764 ? 44.629 -6.392 -5.358 1.00 88.81 764 GLY A CA 1
ATOM 5654 C C . GLY A 1 764 ? 43.181 -6.620 -4.943 1.00 88.81 764 GLY A C 1
ATOM 5655 O O . GLY A 1 764 ? 42.724 -6.076 -3.935 1.00 88.81 764 G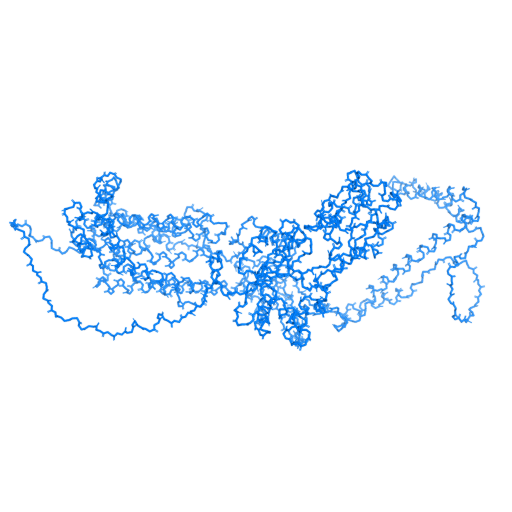LY A O 1
ATOM 5656 N N . ILE A 1 765 ? 42.460 -7.421 -5.717 1.00 87.69 765 ILE A N 1
ATOM 5657 C CA . ILE A 1 765 ? 41.036 -7.699 -5.522 1.00 87.69 765 ILE A CA 1
ATOM 5658 C C . ILE A 1 765 ? 40.797 -9.194 -5.671 1.00 87.69 765 ILE A C 1
ATOM 5660 O O . ILE A 1 765 ? 41.269 -9.803 -6.629 1.00 87.69 765 ILE A O 1
ATOM 5664 N N . LEU A 1 766 ? 40.071 -9.790 -4.730 1.00 83.81 766 LEU A N 1
ATOM 5665 C CA . LEU A 1 766 ? 39.600 -11.166 -4.865 1.00 83.81 766 LEU A CA 1
ATOM 5666 C C . LEU A 1 766 ? 38.242 -11.175 -5.561 1.00 83.81 766 LEU A C 1
ATOM 5668 O O . LEU A 1 766 ? 37.305 -10.531 -5.093 1.00 83.81 766 LEU A O 1
ATOM 5672 N N . VAL A 1 767 ? 38.157 -11.923 -6.656 1.00 80.75 767 VAL A N 1
ATOM 5673 C CA . VAL A 1 767 ? 36.944 -12.102 -7.459 1.00 80.75 767 VAL A CA 1
ATOM 5674 C C . VAL A 1 767 ? 36.659 -13.588 -7.631 1.00 80.75 767 VAL A C 1
ATOM 5676 O O . VAL A 1 767 ? 37.592 -14.392 -7.677 1.00 80.75 767 VAL A O 1
ATOM 5679 N N . ASP A 1 768 ? 35.391 -13.964 -7.721 1.00 76.75 768 ASP A N 1
ATOM 5680 C CA . ASP A 1 768 ? 35.005 -15.316 -8.119 1.00 76.75 768 ASP A CA 1
ATOM 5681 C C . ASP A 1 768 ? 35.184 -15.551 -9.630 1.00 76.75 768 ASP A C 1
ATOM 5683 O O . ASP A 1 768 ? 35.613 -14.668 -10.376 1.00 76.75 768 ASP A O 1
ATOM 5687 N N . ASP A 1 769 ? 34.912 -16.775 -10.081 1.00 75.00 769 ASP A N 1
ATOM 5688 C CA . ASP A 1 769 ? 35.040 -17.163 -11.486 1.00 75.00 769 ASP A CA 1
ATOM 5689 C C . ASP A 1 769 ? 34.038 -16.461 -12.421 1.00 75.00 769 ASP A C 1
ATOM 5691 O O . ASP A 1 769 ? 34.376 -16.226 -13.585 1.00 75.00 769 ASP A O 1
ATOM 5695 N N . GLU A 1 770 ? 32.855 -16.083 -11.930 1.00 72.56 770 GLU A N 1
ATOM 5696 C CA . GLU A 1 770 ? 31.836 -15.366 -12.707 1.00 72.56 770 GLU A CA 1
ATOM 5697 C C . GLU A 1 770 ? 32.280 -13.923 -12.968 1.00 72.56 770 GLU A C 1
ATOM 5699 O O . GLU A 1 770 ? 32.362 -13.477 -14.114 1.00 72.56 770 GLU A O 1
ATOM 5704 N N . LEU A 1 771 ? 32.684 -13.216 -11.913 1.00 75.00 771 LEU A N 1
ATOM 5705 C CA . LEU A 1 771 ? 33.250 -11.876 -11.996 1.00 75.00 771 LEU A CA 1
ATOM 5706 C C . LEU A 1 771 ? 34.563 -11.870 -12.777 1.00 75.00 771 LEU A C 1
ATOM 5708 O O . LEU A 1 771 ? 34.825 -10.948 -13.546 1.00 75.00 771 LEU A O 1
ATOM 5712 N N . LEU A 1 772 ? 35.391 -12.906 -12.639 1.00 82.06 772 LEU A N 1
ATOM 5713 C CA . LEU A 1 772 ? 36.590 -13.055 -13.457 1.00 82.06 772 LEU A CA 1
ATOM 5714 C C . LEU A 1 772 ? 36.254 -13.179 -14.949 1.00 82.06 772 LEU A C 1
ATOM 5716 O O . LEU A 1 772 ? 36.976 -12.615 -15.771 1.00 82.06 772 LEU A O 1
ATOM 5720 N N . ALA A 1 773 ? 35.207 -13.928 -15.308 1.00 79.19 773 ALA A N 1
ATOM 5721 C CA . ALA A 1 773 ? 34.744 -14.036 -16.689 1.00 79.19 773 ALA A CA 1
ATOM 5722 C C . ALA A 1 773 ? 34.210 -12.690 -17.195 1.00 79.19 773 ALA A C 1
ATOM 5724 O O . ALA A 1 773 ? 34.633 -12.236 -18.255 1.00 79.19 773 ALA A O 1
ATOM 5725 N N . PHE A 1 774 ? 33.400 -12.002 -16.386 1.00 77.44 774 PHE A N 1
ATOM 5726 C CA . PHE A 1 774 ? 32.924 -10.650 -16.677 1.00 77.44 774 PHE A CA 1
ATOM 5727 C C . PHE A 1 774 ? 34.080 -9.680 -16.958 1.00 77.44 774 PHE A C 1
ATOM 5729 O O . PHE A 1 774 ? 34.090 -9.012 -17.988 1.00 77.44 774 PHE A O 1
ATOM 5736 N N . PHE A 1 775 ? 35.100 -9.646 -16.093 1.00 76.62 775 PHE A N 1
ATOM 5737 C CA . PHE A 1 775 ? 36.253 -8.771 -16.304 1.00 76.62 775 PHE A CA 1
ATOM 5738 C C . PHE A 1 775 ? 37.097 -9.179 -17.505 1.00 76.62 775 PHE A C 1
ATOM 5740 O O . PHE A 1 775 ? 37.697 -8.304 -18.108 1.00 76.62 775 PHE A O 1
ATOM 5747 N N . ARG A 1 776 ? 37.167 -10.466 -17.866 1.00 77.38 776 ARG A N 1
ATOM 5748 C CA . ARG A 1 776 ? 37.886 -10.925 -19.070 1.00 77.38 776 ARG A CA 1
ATOM 5749 C C . ARG A 1 776 ? 37.238 -10.459 -20.366 1.00 77.38 776 ARG A C 1
ATOM 5751 O O . ARG A 1 776 ? 37.962 -10.252 -21.337 1.00 77.38 776 ARG A O 1
ATOM 5758 N N . ASP A 1 777 ? 35.919 -10.318 -20.361 1.00 72.19 777 ASP A N 1
ATOM 5759 C CA . ASP A 1 777 ? 35.141 -9.847 -21.506 1.00 72.19 777 ASP A CA 1
ATOM 5760 C C . ASP A 1 777 ? 35.105 -8.305 -21.594 1.00 72.19 777 ASP A C 1
ATOM 5762 O O . ASP A 1 777 ? 34.628 -7.750 -22.586 1.00 72.19 777 ASP A O 1
ATOM 5766 N N . ASP A 1 778 ? 35.640 -7.600 -20.587 1.00 70.38 778 ASP A N 1
ATOM 5767 C CA . ASP A 1 778 ? 35.742 -6.141 -20.557 1.00 70.38 778 ASP A CA 1
ATOM 5768 C C . ASP A 1 778 ? 37.051 -5.643 -21.204 1.00 70.38 778 ASP A C 1
ATOM 5770 O O . ASP A 1 778 ? 38.145 -5.708 -20.632 1.00 70.38 778 ASP A O 1
ATOM 5774 N N . ASP A 1 779 ? 36.921 -5.088 -22.412 1.00 65.69 779 ASP A N 1
ATOM 5775 C CA . ASP A 1 779 ? 38.028 -4.559 -23.221 1.00 65.69 779 ASP A CA 1
ATOM 5776 C C . ASP A 1 779 ? 38.745 -3.336 -22.605 1.00 65.69 779 ASP A C 1
ATOM 5778 O O . ASP A 1 779 ? 39.820 -2.957 -23.082 1.00 65.69 779 ASP A O 1
ATOM 5782 N N . LEU A 1 780 ? 38.167 -2.686 -21.590 1.00 62.09 780 LEU A N 1
ATOM 5783 C CA . LEU A 1 780 ? 38.734 -1.503 -20.934 1.00 62.09 780 LEU A CA 1
ATOM 5784 C C . LEU A 1 780 ? 39.498 -1.874 -19.661 1.00 62.09 780 LEU A C 1
ATOM 5786 O O . LEU A 1 780 ? 40.566 -1.319 -19.409 1.00 62.09 780 LEU A O 1
ATOM 5790 N N . VAL A 1 781 ? 38.970 -2.812 -18.877 1.00 72.50 781 VAL A N 1
ATOM 5791 C CA . VAL A 1 781 ? 39.498 -3.173 -17.554 1.00 72.50 781 VAL A CA 1
ATOM 5792 C C . VAL A 1 781 ? 40.518 -4.313 -17.636 1.00 72.50 781 VAL A C 1
ATOM 5794 O O . VAL A 1 781 ? 41.575 -4.250 -17.001 1.00 72.50 781 VAL A O 1
ATOM 5797 N N . TRP A 1 782 ? 40.259 -5.348 -18.445 1.00 85.75 782 TRP A N 1
ATOM 5798 C CA . TRP A 1 782 ? 41.138 -6.521 -18.537 1.00 85.75 782 TRP A CA 1
ATOM 5799 C C . TRP A 1 782 ? 42.588 -6.222 -18.950 1.00 85.75 782 TRP A C 1
ATOM 5801 O O . TRP A 1 782 ? 43.497 -6.850 -18.398 1.00 85.75 782 TRP A O 1
ATOM 5811 N N . PRO A 1 783 ? 42.871 -5.292 -19.892 1.00 83.81 783 PRO A N 1
ATOM 5812 C CA . PRO A 1 783 ? 44.243 -5.012 -20.316 1.00 83.81 783 PRO A CA 1
ATOM 5813 C C . PRO A 1 783 ? 45.166 -4.530 -19.191 1.00 83.81 783 PRO A C 1
ATOM 5815 O O . PRO A 1 783 ? 46.378 -4.749 -19.290 1.00 83.81 783 PRO A O 1
ATOM 5818 N N . GLU A 1 784 ? 44.600 -3.935 -18.140 1.00 84.62 784 GLU A N 1
ATOM 5819 C CA . GLU A 1 784 ? 45.311 -3.351 -16.997 1.00 84.62 784 GLU A CA 1
ATOM 5820 C C . GLU A 1 784 ? 45.418 -4.305 -15.797 1.00 84.62 784 GLU A C 1
ATOM 5822 O O . GLU A 1 784 ? 46.142 -4.026 -14.840 1.00 84.62 784 GLU A O 1
ATOM 5827 N N . LEU A 1 785 ? 44.760 -5.467 -15.846 1.00 86.88 785 LEU A N 1
ATOM 5828 C CA . LEU A 1 785 ? 44.735 -6.451 -14.764 1.00 86.88 785 LEU A CA 1
ATOM 5829 C C . LEU A 1 785 ? 45.414 -7.770 -15.157 1.00 86.88 785 LEU A C 1
ATOM 5831 O O . LEU A 1 785 ? 45.625 -8.100 -16.326 1.00 86.88 785 LEU A O 1
ATOM 5835 N N . ARG A 1 786 ? 45.776 -8.563 -14.146 1.00 90.31 786 ARG A N 1
ATOM 5836 C CA . ARG A 1 786 ? 46.175 -9.966 -14.307 1.00 90.31 786 ARG A CA 1
ATOM 5837 C C . ARG A 1 786 ? 45.778 -10.797 -13.096 1.00 90.31 786 ARG A C 1
ATOM 5839 O O . ARG A 1 786 ? 45.750 -10.300 -11.972 1.00 90.31 786 ARG A O 1
ATOM 5846 N N . VAL A 1 787 ? 45.564 -12.090 -13.323 1.00 90.62 787 VAL A N 1
ATOM 5847 C CA . VAL A 1 787 ? 45.406 -13.071 -12.243 1.00 90.62 787 VAL A CA 1
ATOM 5848 C C . VAL A 1 787 ? 46.783 -13.384 -11.667 1.00 90.62 787 VAL A C 1
ATOM 5850 O O . VAL A 1 787 ? 47.628 -13.955 -12.354 1.00 90.62 787 VAL A O 1
ATOM 5853 N N . LEU A 1 788 ? 47.007 -13.010 -10.410 1.00 87.50 788 LEU A N 1
ATOM 5854 C CA . LEU A 1 788 ? 48.216 -13.361 -9.665 1.00 87.50 788 LEU A CA 1
ATOM 5855 C C . LEU A 1 788 ? 48.099 -14.749 -9.026 1.00 87.50 788 LEU A C 1
ATOM 5857 O O . LEU A 1 788 ? 49.098 -15.448 -8.856 1.00 87.50 788 LEU A O 1
ATOM 5861 N N . TRP A 1 789 ? 46.880 -15.142 -8.654 1.00 85.06 789 TRP A N 1
ATOM 5862 C CA . TRP A 1 789 ? 46.619 -16.394 -7.957 1.00 85.06 789 TRP A CA 1
ATOM 5863 C C . TRP A 1 789 ? 45.173 -16.879 -8.137 1.00 85.06 789 TRP A C 1
ATOM 5865 O O . TRP A 1 789 ? 44.281 -16.062 -8.336 1.00 85.06 789 TRP A O 1
ATOM 5875 N N . ARG A 1 790 ? 44.950 -18.196 -8.029 1.00 82.50 790 ARG A N 1
ATOM 5876 C CA . ARG A 1 790 ? 43.634 -18.851 -8.019 1.00 82.50 790 ARG A CA 1
ATOM 5877 C C . ARG A 1 790 ? 43.581 -19.956 -6.962 1.00 82.50 790 ARG A C 1
ATOM 5879 O O . ARG A 1 790 ? 44.548 -20.704 -6.802 1.00 82.50 790 ARG A O 1
ATOM 5886 N N . SER A 1 791 ? 42.456 -20.061 -6.266 1.00 73.38 791 SER A N 1
ATOM 5887 C CA . SER A 1 791 ? 42.238 -21.023 -5.188 1.00 73.38 791 SER A CA 1
ATOM 5888 C C . SER A 1 791 ? 42.050 -22.472 -5.625 1.00 73.38 791 SER A C 1
ATOM 5890 O O . SER A 1 791 ? 41.762 -22.758 -6.785 1.00 73.38 791 SER A O 1
ATOM 5892 N N . SER A 1 792 ? 42.121 -23.395 -4.659 1.00 70.50 792 SER A N 1
ATOM 5893 C CA . SER A 1 792 ? 41.463 -24.705 -4.760 1.00 70.50 792 SER A CA 1
ATOM 5894 C C . SER A 1 792 ? 39.933 -24.567 -4.791 1.00 70.50 792 SER A C 1
ATOM 5896 O O . SER A 1 792 ? 39.411 -23.496 -4.474 1.00 70.50 792 SER A O 1
ATOM 5898 N N . GLU A 1 793 ? 39.238 -25.648 -5.165 1.00 70.31 793 GLU A N 1
ATOM 5899 C CA . GLU A 1 793 ? 37.767 -25.703 -5.179 1.00 70.31 793 GLU A CA 1
ATOM 5900 C C . GLU A 1 793 ? 37.208 -25.336 -3.795 1.00 70.31 793 GLU A C 1
ATOM 5902 O O . GLU A 1 793 ? 37.667 -25.873 -2.777 1.00 70.31 793 GLU A O 1
ATOM 5907 N N . LEU A 1 794 ? 36.254 -24.405 -3.749 1.00 69.00 794 LEU A N 1
ATOM 5908 C CA . LEU A 1 794 ? 35.608 -24.013 -2.501 1.00 69.00 794 LEU A CA 1
ATOM 5909 C C . LEU A 1 794 ? 34.725 -25.155 -1.959 1.00 69.00 794 LEU A C 1
ATOM 5911 O O . LEU A 1 794 ? 34.042 -25.842 -2.723 1.00 69.00 794 LEU A O 1
ATOM 5915 N N . PRO A 1 795 ? 34.697 -25.384 -0.634 1.00 68.38 795 PRO A N 1
ATOM 5916 C CA . PRO A 1 795 ? 33.760 -26.337 -0.051 1.00 68.38 795 PRO A CA 1
ATOM 5917 C C . PRO A 1 795 ? 32.304 -25.872 -0.218 1.00 68.38 795 PRO A C 1
ATOM 5919 O O . PRO A 1 795 ? 31.998 -24.695 -0.045 1.00 68.38 795 PRO A O 1
ATOM 5922 N N . ARG A 1 796 ? 31.405 -26.817 -0.519 1.00 74.19 796 ARG A N 1
ATOM 5923 C CA . ARG A 1 796 ? 29.981 -26.559 -0.807 1.00 74.19 796 ARG A CA 1
ATOM 5924 C C . ARG A 1 796 ? 29.117 -26.548 0.454 1.00 74.19 796 ARG A C 1
ATOM 5926 O O . ARG A 1 796 ? 29.480 -27.163 1.457 1.00 74.19 796 ARG A O 1
ATOM 5933 N N . ASP A 1 797 ? 27.947 -25.917 0.364 1.00 80.31 797 ASP A N 1
ATOM 5934 C CA . ASP A 1 797 ? 26.918 -25.936 1.409 1.00 80.31 797 ASP A CA 1
ATOM 5935 C C . ASP A 1 797 ? 26.559 -27.372 1.819 1.00 80.31 797 ASP A C 1
ATOM 5937 O O . ASP A 1 797 ? 26.501 -28.300 0.999 1.00 80.31 797 ASP A O 1
ATOM 5941 N N . VAL A 1 798 ? 26.305 -27.555 3.115 1.00 86.56 798 VAL A N 1
ATOM 5942 C CA . VAL A 1 798 ? 26.084 -28.870 3.717 1.00 86.56 798 VAL A CA 1
ATOM 5943 C C . VAL A 1 798 ? 24.685 -28.984 4.305 1.00 86.56 798 VAL A C 1
ATOM 5945 O O . VAL A 1 798 ? 24.158 -28.077 4.951 1.00 86.56 798 VAL A O 1
ATOM 5948 N N . VAL A 1 799 ? 24.094 -30.159 4.113 1.00 89.44 799 VAL A N 1
ATOM 5949 C CA . VAL A 1 799 ? 22.888 -30.582 4.822 1.00 89.44 799 VAL A CA 1
ATOM 5950 C C . VAL A 1 799 ? 23.320 -31.263 6.110 1.00 89.44 799 VAL A C 1
ATOM 5952 O O . VAL A 1 799 ? 24.059 -32.252 6.069 1.00 89.44 799 VAL A O 1
ATOM 5955 N N . VAL A 1 800 ? 22.859 -30.747 7.245 1.00 89.50 800 VAL A N 1
ATOM 5956 C CA . VAL A 1 800 ? 23.243 -31.216 8.578 1.00 89.50 800 VAL A CA 1
ATOM 5957 C C . VAL A 1 800 ? 22.032 -31.671 9.382 1.00 89.50 800 VAL A C 1
ATOM 5959 O O . VAL A 1 800 ? 20.930 -31.151 9.219 1.00 89.50 800 VAL A O 1
ATOM 5962 N N . THR A 1 801 ? 22.244 -32.613 10.294 1.00 88.88 801 THR A N 1
ATOM 5963 C CA . THR A 1 801 ? 21.296 -32.924 11.373 1.00 88.88 801 THR A CA 1
ATOM 5964 C C . THR A 1 801 ? 21.772 -32.339 12.686 1.00 88.88 801 THR A C 1
ATOM 5966 O O . THR A 1 801 ? 22.979 -32.208 12.906 1.00 88.88 801 THR A O 1
ATOM 5969 N N . VAL A 1 802 ? 20.818 -32.017 13.556 1.00 85.81 802 VAL A N 1
ATOM 5970 C CA . VAL A 1 802 ? 21.060 -31.361 14.843 1.00 85.81 802 VAL A CA 1
ATOM 5971 C C . VAL A 1 802 ? 20.678 -32.315 15.981 1.00 85.81 802 VAL A C 1
ATOM 5973 O O . VAL A 1 802 ? 19.579 -32.863 15.974 1.00 85.81 802 VAL A O 1
ATOM 5976 N N . GLY A 1 803 ? 21.575 -32.509 16.956 1.00 72.06 803 GLY A N 1
ATOM 5977 C CA . GLY A 1 803 ? 21.317 -33.311 18.167 1.00 72.06 803 GLY A CA 1
ATOM 5978 C C . GLY A 1 803 ? 21.628 -34.817 18.061 1.00 72.06 803 GLY A C 1
ATOM 5979 O O . GLY A 1 803 ? 21.916 -35.339 16.983 1.00 72.06 803 GLY A O 1
ATOM 5980 N N . GLU A 1 804 ? 21.589 -35.518 19.205 1.00 57.78 804 GLU A N 1
ATOM 5981 C CA . GLU A 1 804 ? 22.021 -36.927 19.347 1.00 57.78 804 GLU A CA 1
ATOM 5982 C C . GLU A 1 804 ? 21.020 -37.955 18.770 1.00 57.78 804 GLU A C 1
ATOM 5984 O O . GLU A 1 804 ? 21.442 -38.969 18.211 1.00 57.78 804 GLU A O 1
ATOM 5989 N N . ASP A 1 805 ? 19.712 -37.661 18.780 1.00 53.12 805 ASP A N 1
ATOM 5990 C CA . ASP A 1 805 ? 18.654 -38.513 18.191 1.00 53.12 805 ASP A CA 1
ATOM 5991 C C . ASP A 1 805 ? 18.663 -38.532 16.646 1.00 53.12 805 ASP A C 1
ATOM 5993 O O . ASP A 1 805 ? 17.921 -39.276 15.995 1.00 53.12 805 ASP A O 1
ATOM 5997 N N . GLY A 1 806 ? 19.528 -37.725 16.022 1.00 52.72 806 GLY A N 1
ATOM 5998 C CA . GLY A 1 806 ? 19.567 -37.517 14.579 1.00 52.72 806 GLY A CA 1
ATOM 5999 C C . GLY A 1 806 ? 19.952 -38.752 13.765 1.00 52.72 806 GLY A C 1
ATOM 6000 O O . GLY A 1 806 ? 19.638 -38.796 12.581 1.00 52.72 806 GLY A O 1
ATOM 6001 N N . ALA A 1 807 ? 20.591 -39.775 14.340 1.00 48.75 807 ALA A N 1
ATOM 6002 C CA . ALA A 1 807 ? 21.172 -40.880 13.568 1.00 48.75 807 ALA A CA 1
ATOM 6003 C C . ALA A 1 807 ? 20.147 -41.725 12.778 1.00 48.75 807 ALA A C 1
ATOM 6005 O O . ALA A 1 807 ? 20.441 -42.110 11.648 1.00 48.75 807 ALA A O 1
ATOM 6006 N N . ALA A 1 808 ? 18.949 -41.975 13.323 1.00 48.78 808 ALA A N 1
ATOM 6007 C CA . ALA A 1 808 ? 17.902 -42.759 12.650 1.00 48.78 808 ALA A CA 1
ATOM 6008 C C . ALA A 1 808 ? 17.058 -41.920 11.667 1.00 48.78 808 ALA A C 1
ATOM 6010 O O . ALA A 1 808 ? 16.668 -42.408 10.607 1.00 48.78 808 ALA A O 1
ATOM 6011 N N . ALA A 1 809 ? 16.827 -40.637 11.974 1.00 55.16 809 ALA A N 1
ATOM 6012 C CA . ALA A 1 809 ? 16.152 -39.692 11.077 1.00 55.16 809 ALA A CA 1
ATOM 6013 C C . ALA A 1 809 ? 17.046 -39.252 9.897 1.00 55.16 809 ALA A C 1
ATOM 6015 O O . ALA A 1 809 ? 16.547 -38.970 8.807 1.00 55.16 809 ALA A O 1
ATOM 6016 N N . SER A 1 810 ? 18.373 -39.258 10.090 1.00 69.69 810 SER A N 1
ATOM 6017 C CA . SER A 1 810 ? 19.385 -38.853 9.103 1.00 69.69 810 SER A CA 1
ATOM 6018 C C . SER A 1 810 ? 19.277 -39.609 7.784 1.00 69.69 810 SER A C 1
ATOM 6020 O O . SER A 1 810 ? 19.420 -39.017 6.716 1.00 69.69 810 SER A O 1
ATOM 6022 N N . GLU A 1 811 ? 19.055 -40.925 7.837 1.00 77.25 811 GLU A N 1
ATOM 6023 C CA . GLU A 1 811 ? 19.100 -41.760 6.638 1.00 77.25 811 GLU A CA 1
ATOM 6024 C C . GLU A 1 811 ? 17.813 -41.656 5.817 1.00 77.25 811 GLU A C 1
ATOM 6026 O O . GLU A 1 811 ? 17.874 -41.563 4.591 1.00 77.25 811 GLU A O 1
ATOM 6031 N N . THR A 1 812 ? 16.654 -41.589 6.477 1.00 81.12 812 THR A N 1
ATOM 6032 C CA . THR A 1 812 ? 15.357 -41.365 5.820 1.00 81.12 812 THR A CA 1
ATOM 6033 C C . THR A 1 812 ? 15.298 -39.978 5.186 1.00 81.12 812 THR A C 1
ATOM 6035 O O . THR A 1 812 ? 14.921 -39.861 4.021 1.00 81.12 812 THR A O 1
ATOM 6038 N N . PHE A 1 813 ? 15.760 -38.944 5.895 1.00 87.25 813 PHE A N 1
ATOM 6039 C CA . PHE A 1 813 ? 15.850 -37.589 5.356 1.00 87.25 813 PHE A CA 1
ATOM 6040 C C . PHE A 1 813 ? 16.824 -37.509 4.172 1.00 87.25 813 PHE A C 1
ATOM 6042 O O . PHE A 1 813 ? 16.469 -36.998 3.110 1.00 87.25 813 PHE A O 1
ATOM 6049 N N . ALA A 1 814 ? 18.020 -38.098 4.289 1.00 87.69 814 ALA A N 1
ATOM 6050 C CA . ALA A 1 814 ? 18.973 -38.148 3.181 1.00 87.69 814 ALA A CA 1
ATOM 6051 C C . ALA A 1 814 ? 18.421 -38.914 1.965 1.00 87.69 814 ALA A C 1
ATOM 6053 O O . ALA A 1 814 ? 18.649 -38.509 0.824 1.00 87.69 814 ALA A O 1
ATOM 6054 N N . ARG A 1 815 ? 17.676 -40.004 2.191 1.00 87.88 815 ARG A N 1
ATOM 6055 C CA . ARG A 1 815 ? 17.015 -40.777 1.130 1.00 87.88 815 ARG A CA 1
ATOM 6056 C C . ARG A 1 815 ? 15.922 -39.960 0.441 1.00 87.88 815 ARG A C 1
ATOM 6058 O O . ARG A 1 815 ? 15.876 -39.961 -0.784 1.00 87.88 815 ARG A O 1
ATOM 6065 N N . ALA A 1 816 ? 15.109 -39.228 1.204 1.00 89.81 816 ALA A N 1
ATOM 6066 C CA . ALA A 1 816 ? 14.079 -38.338 0.672 1.00 89.81 816 ALA A CA 1
ATOM 6067 C C . ALA A 1 816 ? 14.680 -37.222 -0.198 1.00 89.81 816 ALA A C 1
ATOM 6069 O O . ALA A 1 816 ? 14.185 -36.964 -1.292 1.00 89.81 816 ALA A O 1
ATOM 6070 N N . LEU A 1 817 ? 15.786 -36.605 0.230 1.00 90.62 817 LEU A N 1
ATOM 6071 C CA . LEU 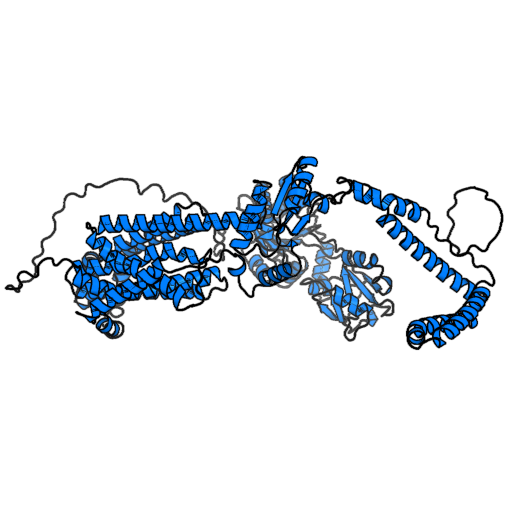A 1 817 ? 16.472 -35.581 -0.567 1.00 90.62 817 LEU A CA 1
ATOM 6072 C C . LEU A 1 817 ? 17.085 -36.154 -1.855 1.00 90.62 817 LEU A C 1
ATOM 6074 O O . LEU A 1 817 ? 16.935 -35.569 -2.924 1.00 90.62 817 LEU A O 1
ATOM 6078 N N . ARG A 1 818 ? 17.720 -37.333 -1.797 1.00 90.25 818 ARG A N 1
ATOM 6079 C CA . ARG A 1 818 ? 18.275 -37.996 -2.996 1.00 90.25 818 ARG A CA 1
ATOM 6080 C C . ARG A 1 818 ? 17.206 -38.474 -3.980 1.00 90.25 818 ARG A C 1
ATOM 6082 O O . ARG A 1 818 ? 17.508 -38.618 -5.159 1.00 90.25 818 ARG A O 1
ATOM 6089 N N . ALA A 1 819 ? 15.987 -38.728 -3.509 1.00 90.56 819 ALA A N 1
ATOM 6090 C CA . ALA A 1 819 ? 14.866 -39.159 -4.340 1.00 90.56 819 ALA A CA 1
ATOM 6091 C C . ALA A 1 819 ? 14.155 -38.002 -5.064 1.00 90.56 819 ALA A C 1
ATOM 6093 O O . ALA A 1 819 ? 13.372 -38.272 -5.974 1.00 90.56 819 ALA A O 1
ATOM 6094 N N . MET A 1 820 ? 14.448 -36.737 -4.724 1.00 91.38 820 MET A N 1
ATOM 6095 C CA . MET A 1 820 ? 13.803 -35.562 -5.330 1.00 91.38 820 MET A CA 1
ATOM 6096 C C . MET A 1 820 ? 13.765 -35.587 -6.868 1.00 91.38 820 MET A C 1
ATOM 6098 O O . MET A 1 820 ? 12.677 -35.368 -7.405 1.00 91.38 820 MET A O 1
ATOM 6102 N N . PRO A 1 821 ? 14.854 -35.928 -7.595 1.00 90.06 821 PRO A N 1
ATOM 6103 C CA . PRO A 1 821 ? 14.832 -35.979 -9.061 1.00 90.06 821 PRO A CA 1
ATOM 6104 C C . PRO A 1 821 ? 13.826 -36.983 -9.645 1.00 90.06 821 PRO A C 1
ATOM 6106 O O . PRO A 1 821 ? 13.432 -36.854 -10.800 1.00 90.06 821 PRO A O 1
ATOM 6109 N N . GLY A 1 822 ? 13.418 -37.993 -8.870 1.00 85.62 822 GLY A N 1
ATOM 6110 C CA . GLY A 1 822 ? 12.466 -39.024 -9.289 1.00 85.62 822 GLY A CA 1
ATOM 6111 C C . GLY A 1 822 ? 10.994 -38.666 -9.064 1.00 85.62 822 GLY A C 1
ATOM 6112 O O . GLY A 1 822 ? 10.129 -39.442 -9.457 1.00 85.62 822 GLY A O 1
ATOM 6113 N N . SER A 1 823 ? 10.698 -37.521 -8.444 1.00 90.75 823 SER A N 1
ATOM 6114 C CA . SER A 1 823 ? 9.332 -37.060 -8.153 1.00 90.75 823 SER A CA 1
ATOM 6115 C C . SER A 1 823 ? 9.044 -35.729 -8.845 1.00 90.75 823 SER A C 1
ATOM 6117 O O . SER A 1 823 ? 9.941 -34.900 -8.984 1.00 90.75 823 SER A O 1
ATOM 6119 N N . ASP A 1 824 ? 7.801 -35.489 -9.259 1.00 88.38 824 ASP A N 1
ATOM 6120 C CA . ASP A 1 824 ? 7.426 -34.235 -9.934 1.00 88.38 824 ASP A CA 1
ATOM 6121 C C . ASP A 1 824 ? 7.580 -33.023 -9.004 1.00 88.38 824 ASP A C 1
ATOM 6123 O O . ASP A 1 824 ? 8.157 -32.008 -9.392 1.00 88.38 824 ASP A O 1
ATOM 6127 N N . ALA A 1 825 ? 7.146 -33.162 -7.746 1.00 87.06 825 ALA A N 1
ATOM 6128 C CA . ALA A 1 825 ? 7.300 -32.132 -6.720 1.00 87.06 825 ALA A CA 1
ATOM 6129 C C . ALA A 1 825 ? 8.778 -31.852 -6.395 1.00 87.06 825 ALA A C 1
ATOM 6131 O O . ALA A 1 825 ? 9.184 -30.694 -6.293 1.00 87.06 825 ALA A O 1
ATOM 6132 N N . GLY A 1 826 ? 9.598 -32.902 -6.286 1.00 89.19 826 GLY A N 1
ATOM 6133 C CA . GLY A 1 826 ? 11.033 -32.768 -6.052 1.00 89.19 826 GLY A CA 1
ATOM 6134 C C . GLY A 1 826 ? 11.776 -32.147 -7.237 1.00 89.19 826 GLY A C 1
ATOM 6135 O O . GLY A 1 826 ? 12.632 -31.297 -7.018 1.00 89.19 826 GLY A O 1
ATOM 6136 N N . ARG A 1 827 ? 11.426 -32.487 -8.486 1.00 89.38 827 ARG A N 1
ATOM 6137 C CA . ARG A 1 827 ? 12.010 -31.853 -9.684 1.00 89.38 827 ARG A CA 1
ATOM 6138 C C . ARG A 1 827 ? 11.693 -30.365 -9.761 1.00 89.38 827 ARG A C 1
ATOM 6140 O O . ARG A 1 827 ? 12.606 -29.581 -9.982 1.00 89.38 827 ARG A O 1
ATOM 6147 N N . ALA A 1 828 ? 10.448 -29.973 -9.495 1.00 86.50 828 ALA A N 1
ATOM 6148 C CA . ALA A 1 828 ? 10.068 -28.562 -9.462 1.00 86.50 828 ALA A CA 1
ATOM 6149 C C . ALA A 1 828 ? 10.831 -27.778 -8.375 1.00 86.50 828 ALA A C 1
ATOM 6151 O O . ALA A 1 828 ? 11.245 -26.645 -8.602 1.00 86.50 828 ALA A O 1
ATOM 6152 N N . LEU A 1 829 ? 11.053 -28.382 -7.201 1.00 88.88 829 LEU A N 1
ATOM 6153 C CA . LEU A 1 829 ? 11.881 -27.786 -6.145 1.00 88.88 829 LEU A CA 1
ATOM 6154 C C . LEU A 1 829 ? 13.352 -27.658 -6.558 1.00 88.88 829 LEU A C 1
ATOM 6156 O O . LEU A 1 829 ? 13.974 -26.641 -6.272 1.00 88.88 829 LEU A O 1
ATOM 6160 N N . LEU A 1 830 ? 13.902 -28.664 -7.237 1.00 86.56 830 LEU A N 1
ATOM 6161 C CA . LEU A 1 830 ? 15.278 -28.640 -7.733 1.00 86.56 830 LEU A CA 1
ATOM 6162 C C . LEU A 1 830 ? 15.484 -27.601 -8.845 1.00 86.56 830 LEU A C 1
ATOM 6164 O O . LEU A 1 830 ? 16.507 -26.924 -8.843 1.00 86.56 830 LEU A O 1
ATOM 6168 N N . GLU A 1 831 ? 14.501 -27.418 -9.731 1.00 83.88 831 GLU A N 1
ATOM 6169 C CA . GLU A 1 831 ? 14.493 -26.343 -10.733 1.00 83.88 831 GLU A CA 1
ATOM 6170 C C . GLU A 1 831 ? 14.471 -24.958 -10.075 1.00 83.88 831 GLU A C 1
ATOM 6172 O O . GLU A 1 831 ? 15.236 -24.084 -10.469 1.00 83.88 831 GLU A O 1
ATOM 6177 N N . LEU A 1 832 ? 13.657 -24.767 -9.027 1.00 81.00 832 LEU A N 1
ATOM 6178 C CA . LEU A 1 832 ? 13.646 -23.519 -8.250 1.00 81.00 832 LEU A CA 1
ATOM 6179 C C . LEU A 1 832 ? 14.988 -23.237 -7.559 1.00 81.00 832 LEU A C 1
ATOM 6181 O O . LEU A 1 832 ? 15.331 -22.078 -7.345 1.00 81.00 832 LEU A O 1
ATOM 6185 N N . MET A 1 833 ? 15.731 -24.284 -7.196 1.00 73.81 833 MET A N 1
ATOM 6186 C CA . MET A 1 833 ? 17.061 -24.171 -6.588 1.00 73.81 833 MET A CA 1
ATOM 6187 C C . MET A 1 833 ? 18.195 -24.026 -7.611 1.00 73.81 833 MET A C 1
ATOM 6189 O O . MET A 1 833 ? 19.342 -23.870 -7.193 1.00 73.81 833 MET A O 1
ATOM 6193 N N . ASP A 1 834 ? 17.901 -24.138 -8.910 1.00 74.50 834 ASP A N 1
ATOM 6194 C CA . ASP A 1 834 ? 18.894 -24.309 -9.977 1.00 74.50 834 ASP A CA 1
ATOM 6195 C C . ASP A 1 834 ? 19.928 -25.411 -9.650 1.00 74.50 834 ASP A C 1
ATOM 6197 O O . ASP A 1 834 ? 21.148 -25.256 -9.748 1.00 74.50 834 ASP A O 1
ATOM 6201 N N . SER A 1 835 ? 19.429 -26.555 -9.170 1.00 79.81 835 SER A N 1
ATOM 6202 C CA . SER A 1 835 ? 20.252 -27.671 -8.706 1.00 79.81 835 SER A CA 1
ATOM 6203 C C . SER A 1 835 ? 19.907 -28.974 -9.411 1.00 79.81 835 SER A C 1
ATOM 6205 O O . SER A 1 835 ? 18.750 -29.310 -9.634 1.00 79.81 835 SER A O 1
ATOM 6207 N N . ALA A 1 836 ? 20.934 -29.777 -9.695 1.00 75.75 836 ALA A N 1
ATOM 6208 C CA . ALA A 1 836 ? 20.771 -31.113 -10.264 1.00 75.75 836 ALA A CA 1
ATOM 6209 C C . ALA A 1 836 ? 20.391 -32.189 -9.220 1.00 75.75 836 ALA A C 1
ATOM 6211 O O . ALA A 1 836 ? 20.157 -33.340 -9.587 1.00 75.75 836 ALA A O 1
ATOM 6212 N N . GLY A 1 837 ? 20.360 -31.859 -7.922 1.00 83.88 837 GLY A N 1
ATOM 6213 C CA . GLY A 1 837 ? 20.034 -32.804 -6.847 1.00 83.88 837 GLY A CA 1
ATOM 6214 C C . GLY A 1 837 ? 20.878 -32.603 -5.591 1.00 83.88 837 GLY A C 1
ATOM 6215 O O . GLY A 1 837 ? 21.361 -31.509 -5.336 1.00 83.88 837 GLY A O 1
ATOM 6216 N N . PHE A 1 838 ? 21.082 -33.668 -4.813 1.00 87.56 838 PHE A N 1
ATOM 6217 C CA . PHE A 1 838 ? 21.961 -33.680 -3.635 1.00 87.56 838 PHE A CA 1
ATOM 6218 C C . PHE A 1 838 ? 23.079 -34.706 -3.818 1.00 87.56 838 PHE A C 1
ATOM 6220 O O . PHE A 1 838 ? 22.812 -35.845 -4.210 1.00 87.56 838 PHE A O 1
ATOM 6227 N N . ALA A 1 839 ? 24.322 -34.328 -3.510 1.00 83.94 839 ALA A N 1
ATOM 6228 C CA . ALA A 1 839 ? 25.486 -35.190 -3.696 1.00 83.94 839 ALA A CA 1
ATOM 6229 C C . ALA A 1 839 ? 25.950 -35.844 -2.378 1.00 83.94 839 ALA A C 1
ATOM 6231 O O . ALA A 1 839 ? 25.705 -35.322 -1.282 1.00 83.94 839 ALA A O 1
ATOM 6232 N N . PRO A 1 840 ? 26.613 -37.015 -2.450 1.00 82.38 840 PRO A N 1
ATOM 6233 C CA . PRO A 1 840 ? 27.308 -37.585 -1.305 1.00 82.38 840 PRO A CA 1
ATOM 6234 C C . PRO A 1 840 ? 28.391 -36.635 -0.787 1.00 82.38 840 PRO A C 1
ATOM 6236 O O . PRO A 1 840 ? 29.105 -36.004 -1.562 1.00 82.38 840 PRO A O 1
ATOM 6239 N N . LEU A 1 841 ? 28.538 -36.583 0.534 1.00 83.56 841 LEU A N 1
ATOM 6240 C CA . LEU A 1 841 ? 29.580 -35.802 1.184 1.00 83.56 841 LEU A CA 1
ATOM 6241 C C . LEU A 1 841 ? 30.969 -36.418 0.945 1.00 83.56 841 LEU A C 1
ATOM 6243 O O . LEU A 1 841 ? 31.201 -37.574 1.311 1.00 83.56 841 LEU A O 1
ATOM 6247 N N . ASP A 1 842 ? 31.907 -35.625 0.423 1.00 82.38 842 ASP A N 1
ATOM 6248 C CA . ASP A 1 842 ? 33.334 -35.956 0.454 1.00 82.38 842 ASP A CA 1
ATOM 6249 C C . ASP A 1 842 ? 33.874 -35.721 1.872 1.00 82.38 842 ASP A C 1
ATOM 6251 O O . ASP A 1 842 ? 34.230 -34.605 2.262 1.00 82.38 842 ASP A O 1
ATOM 6255 N N . ARG A 1 843 ? 33.879 -36.791 2.675 1.00 81.06 843 ARG A N 1
ATOM 6256 C CA . ARG A 1 843 ? 34.309 -36.728 4.077 1.00 81.06 843 ARG A CA 1
ATOM 6257 C C . ARG A 1 843 ? 35.770 -36.324 4.219 1.00 81.06 843 ARG A C 1
ATOM 6259 O O . ARG A 1 843 ? 36.071 -35.549 5.112 1.00 81.06 843 ARG A O 1
ATOM 6266 N N . ALA A 1 844 ? 36.652 -36.785 3.331 1.00 78.25 844 ALA A N 1
ATOM 6267 C CA . ALA A 1 844 ? 38.075 -36.475 3.426 1.00 78.25 844 ALA A CA 1
ATOM 6268 C C . ALA A 1 844 ? 38.324 -34.969 3.266 1.00 78.25 844 ALA A C 1
ATOM 6270 O O . ALA A 1 844 ? 39.056 -34.379 4.060 1.00 78.25 844 ALA A O 1
ATOM 6271 N N . ARG A 1 845 ? 37.651 -34.333 2.296 1.00 76.06 845 ARG A N 1
ATOM 6272 C CA . ARG A 1 845 ? 37.728 -32.878 2.097 1.00 76.06 845 ARG A CA 1
ATOM 6273 C C . ARG A 1 845 ? 37.087 -32.090 3.237 1.00 76.06 845 ARG A C 1
ATOM 6275 O O . ARG A 1 845 ? 37.653 -31.086 3.664 1.00 76.06 845 ARG A O 1
ATOM 6282 N N . LEU A 1 846 ? 35.930 -32.527 3.748 1.00 78.88 846 LEU A N 1
ATOM 6283 C CA . LEU A 1 846 ? 35.291 -31.853 4.884 1.00 78.88 846 LEU A CA 1
ATOM 6284 C C . LEU A 1 846 ? 36.152 -31.958 6.153 1.00 78.88 846 LEU A C 1
ATOM 6286 O O . LEU A 1 846 ? 36.315 -30.965 6.860 1.00 78.88 846 LEU A O 1
ATOM 6290 N N . ASP A 1 847 ? 36.733 -33.129 6.417 1.00 78.50 847 ASP A N 1
ATOM 6291 C CA . ASP A 1 847 ? 37.622 -33.367 7.558 1.00 78.50 847 ASP A CA 1
ATOM 6292 C C . ASP A 1 847 ? 38.907 -32.538 7.441 1.00 78.50 847 ASP A C 1
ATOM 6294 O O . ASP A 1 847 ? 39.384 -31.972 8.430 1.00 78.50 847 ASP A O 1
ATOM 6298 N N . GLU A 1 848 ? 39.448 -32.402 6.228 1.00 75.94 848 GLU A N 1
ATOM 6299 C CA . GLU A 1 848 ? 40.575 -31.518 5.950 1.00 75.94 848 GLU A CA 1
ATOM 6300 C C . GLU A 1 848 ? 40.220 -30.044 6.191 1.00 75.94 848 GLU A C 1
ATOM 6302 O O . GLU A 1 848 ? 40.962 -29.355 6.896 1.00 75.94 848 GLU A O 1
ATOM 6307 N N . ALA A 1 849 ? 39.071 -29.571 5.699 1.00 75.19 849 ALA A N 1
ATOM 6308 C CA . ALA A 1 849 ? 38.593 -28.212 5.951 1.00 75.19 849 ALA A CA 1
ATOM 6309 C C . ALA A 1 849 ? 38.373 -27.954 7.454 1.00 75.19 849 ALA A C 1
ATOM 6311 O O . ALA A 1 849 ? 38.783 -26.918 7.981 1.00 75.19 849 ALA A O 1
ATOM 6312 N N . ALA A 1 850 ? 37.802 -28.922 8.177 1.00 77.00 850 ALA A N 1
ATOM 6313 C CA . ALA A 1 850 ? 37.614 -28.852 9.624 1.00 77.00 850 ALA A CA 1
ATOM 6314 C C . ALA A 1 850 ? 38.939 -28.849 10.398 1.00 77.00 850 ALA A C 1
ATOM 6316 O O . ALA A 1 850 ? 39.057 -28.200 11.443 1.00 77.00 850 ALA A O 1
ATOM 6317 N N . ARG A 1 851 ? 39.953 -29.569 9.910 1.00 76.38 851 ARG A N 1
ATOM 6318 C CA . ARG A 1 851 ? 41.312 -29.527 10.460 1.00 76.38 851 ARG A CA 1
ATOM 6319 C C . ARG A 1 851 ? 41.941 -28.149 10.252 1.00 76.38 851 ARG A C 1
ATOM 6321 O O . ARG A 1 851 ? 42.370 -27.549 11.234 1.00 76.38 851 ARG A O 1
ATOM 6328 N N . LEU A 1 852 ? 41.940 -27.632 9.022 1.00 71.38 852 LEU A N 1
ATOM 6329 C CA . LEU A 1 852 ? 42.506 -26.316 8.692 1.00 71.38 852 LEU A CA 1
ATOM 6330 C C . LEU A 1 852 ? 41.855 -25.200 9.519 1.00 71.38 852 LEU A C 1
ATOM 6332 O O . LEU A 1 852 ? 42.548 -24.396 10.142 1.00 71.38 852 LEU A O 1
ATOM 6336 N N . TYR A 1 853 ? 40.524 -25.234 9.634 1.00 74.75 853 TYR A N 1
ATOM 6337 C CA . TYR A 1 853 ? 39.768 -24.283 10.443 1.00 74.75 853 TYR A CA 1
ATOM 6338 C C . TYR A 1 853 ? 40.173 -24.303 11.929 1.00 74.75 853 TYR A C 1
ATOM 6340 O O . TYR A 1 853 ? 40.325 -23.239 12.537 1.00 74.75 853 TYR A O 1
ATOM 6348 N N . ARG A 1 854 ? 40.366 -25.495 12.520 1.00 73.00 854 ARG A N 1
ATOM 6349 C CA . ARG A 1 854 ? 40.784 -25.664 13.928 1.00 73.00 854 ARG A CA 1
ATOM 6350 C C . ARG A 1 854 ? 42.232 -25.257 14.181 1.00 73.00 854 ARG A C 1
ATOM 6352 O O . ARG A 1 854 ? 42.524 -24.722 15.245 1.00 73.00 854 ARG A O 1
ATOM 6359 N N . GLU A 1 855 ? 43.120 -25.476 13.216 1.00 69.12 855 GLU A N 1
ATOM 6360 C CA . GLU A 1 855 ? 44.524 -25.048 13.289 1.00 69.12 855 GLU A CA 1
ATOM 6361 C C . GLU A 1 855 ? 44.681 -23.517 13.174 1.00 69.12 855 GLU A C 1
ATOM 6363 O O . GLU A 1 855 ? 45.784 -23.000 13.345 1.00 69.12 855 GLU A O 1
ATOM 6368 N N . GLY A 1 856 ? 43.593 -22.779 12.905 1.00 57.44 856 GLY A N 1
ATOM 6369 C CA . GLY A 1 856 ? 43.619 -21.328 12.708 1.00 57.44 856 GLY A CA 1
ATOM 6370 C C . GLY A 1 856 ? 44.384 -20.916 11.452 1.00 57.44 856 GLY A C 1
ATOM 6371 O O . GLY A 1 856 ? 44.857 -19.778 11.376 1.00 57.44 856 GLY A O 1
ATOM 6372 N N . ARG A 1 857 ? 44.543 -21.857 10.515 1.00 45.81 857 ARG A N 1
ATOM 6373 C CA . ARG A 1 857 ? 45.320 -21.695 9.293 1.00 45.81 857 ARG A CA 1
ATOM 6374 C C . ARG A 1 857 ? 44.483 -21.181 8.145 1.00 45.81 857 ARG A C 1
ATOM 6376 O O . ARG A 1 857 ? 43.250 -21.354 8.208 1.00 45.81 857 ARG A O 1
#